Protein AF-0000000080188703 (afdb_homodimer)

Nearest PDB structures (foldseek):
  3d03-assembly1_A  TM=5.383E-01  e=1.282E-06  Klebsiella aerogenes
  2dxl-assembly1_A  TM=5.543E-01  e=1.136E-05  Klebsiella aerogenes
  5ajh-assembly3_C  TM=3.004E-01  e=3.245E-01  Fusarium oxysporum f. sp. raphani 54005
  3dea-assembly1_A  TM=3.286E-01  e=2.141E+00  Colletotrichum gloeosporioides
  2axe-assembly1_A  TM=2.558E-01  e=2.409E+00  Talaromyces purpureogenus

Organism: NCBI:txid355548

Structure (mmCIF, N/CA/C/O backbone):
data_AF-0000000080188703-model_v1
#
loop_
_entity.id
_entity.type
_entity.pdbx_description
1 polymer 'Putative phosphoesterase'
#
loop_
_atom_site.group_PDB
_atom_site.id
_atom_site.type_symbol
_atom_site.label_atom_id
_atom_site.label_alt_id
_atom_site.label_comp_id
_atom_site.label_asym_id
_atom_site.label_entity_id
_atom_site.label_seq_id
_atom_site.pdbx_PDB_ins_code
_atom_site.Cartn_x
_atom_site.Cartn_y
_atom_site.Cartn_z
_atom_site.occupancy
_atom_site.B_iso_or_equiv
_atom_site.auth_seq_id
_atom_site.auth_comp_id
_atom_site.auth_asym_id
_atom_site.auth_atom_id
_atom_site.pdbx_PDB_model_num
ATOM 1 N N . MET A 1 1 ? 42.438 20.797 6.363 1 22.56 1 MET A N 1
ATOM 2 C CA . MET A 1 1 ? 42.188 21.844 7.348 1 22.56 1 MET A CA 1
ATOM 3 C C . MET A 1 1 ? 40.719 22.25 7.312 1 22.56 1 MET A C 1
ATOM 5 O O . MET A 1 1 ? 40.312 23.109 6.512 1 22.56 1 MET A O 1
ATOM 9 N N . SER A 1 2 ? 39.781 21.328 7.316 1 25.53 2 SER A N 1
ATOM 10 C CA . SER A 1 2 ? 38.312 21.359 7.348 1 25.53 2 SER A CA 1
ATOM 11 C C . SER A 1 2 ? 37.812 22.297 8.438 1 25.53 2 SER A C 1
ATOM 13 O O . SER A 1 2 ? 38.156 22.156 9.609 1 25.53 2 SER A O 1
ATOM 15 N N . ASP A 1 3 ? 37.656 23.641 8.102 1 28.58 3 ASP A N 1
ATOM 16 C CA . ASP A 1 3 ? 37.344 24.812 8.93 1 28.58 3 ASP A CA 1
ATOM 17 C C . ASP A 1 3 ? 36.25 24.484 9.938 1 28.58 3 ASP A C 1
ATOM 19 O O . ASP A 1 3 ? 35.188 23.969 9.57 1 28.58 3 ASP A O 1
ATOM 23 N N . ASP A 1 4 ? 36.625 24.141 11.172 1 31.83 4 ASP A N 1
ATOM 24 C CA . ASP A 1 4 ? 35.938 24.156 12.445 1 31.83 4 ASP A CA 1
ATOM 25 C C . ASP A 1 4 ? 35.031 25.375 12.57 1 31.83 4 ASP A C 1
ATOM 27 O O . ASP A 1 4 ? 35.5 26.5 12.75 1 31.83 4 ASP A O 1
ATOM 31 N N . ASP A 1 5 ? 34.125 25.609 11.656 1 35.88 5 ASP A N 1
ATOM 32 C CA . ASP A 1 5 ? 33.188 26.719 11.828 1 35.88 5 ASP A CA 1
ATOM 33 C C . ASP A 1 5 ? 32.781 26.875 13.297 1 35.88 5 ASP A C 1
ATOM 35 O O . ASP A 1 5 ? 32.156 26 13.875 1 35.88 5 ASP A O 1
ATOM 39 N N . GLY A 1 6 ? 33.688 27.359 14.164 1 35.19 6 GLY A N 1
ATOM 40 C CA . GLY A 1 6 ? 33.656 27.781 15.555 1 35.19 6 GLY A CA 1
ATOM 41 C C . GLY A 1 6 ? 32.344 28.422 15.961 1 35.19 6 GLY A C 1
ATOM 42 O O . GLY A 1 6 ? 31.828 29.297 15.266 1 35.19 6 GLY A O 1
ATOM 43 N N . VAL A 1 7 ? 31.531 27.656 16.625 1 39.59 7 VAL A N 1
ATOM 44 C CA . VAL A 1 7 ? 30.438 28.156 17.453 1 39.59 7 VAL A CA 1
ATOM 45 C C . VAL A 1 7 ? 30.891 29.406 18.203 1 39.59 7 VAL A C 1
ATOM 47 O O . VAL A 1 7 ? 31.641 29.312 19.188 1 39.59 7 VAL A O 1
ATOM 50 N N . ASP A 1 8 ? 31.609 30.438 17.766 1 38.09 8 ASP A N 1
ATOM 51 C CA . ASP A 1 8 ? 32.094 31.594 18.516 1 38.09 8 ASP A CA 1
ATOM 52 C C . ASP A 1 8 ? 31.047 32.094 19.5 1 38.09 8 ASP A C 1
ATOM 54 O O . ASP A 1 8 ? 29.984 31.5 19.641 1 38.09 8 ASP A O 1
ATOM 58 N N . ALA A 1 9 ? 30.828 33.594 19.344 1 39.25 9 ALA A N 1
ATOM 59 C CA . ALA A 1 9 ? 30.375 34.688 20.203 1 39.25 9 ALA A CA 1
ATOM 60 C C . ALA A 1 9 ? 28.938 34.469 20.656 1 39.25 9 ALA A C 1
ATOM 62 O O . ALA A 1 9 ? 28.188 33.688 20.031 1 39.25 9 ALA A O 1
ATOM 63 N N . SER A 1 10 ? 28.469 34.938 21.922 1 45.16 10 SER A N 1
ATOM 64 C CA . SER A 1 10 ? 27.188 35.094 22.609 1 45.16 10 SER A CA 1
ATOM 65 C C . SER A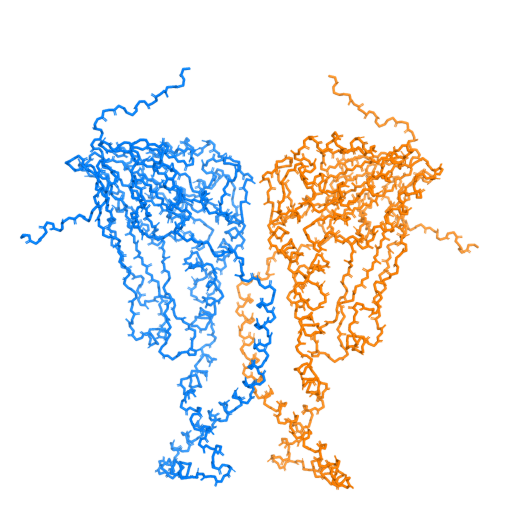 1 10 ? 26.062 35.375 21.641 1 45.16 10 SER A C 1
ATOM 67 O O . SER A 1 10 ? 25.922 36.5 21.156 1 45.16 10 SER A O 1
ATOM 69 N N . ASP A 1 11 ? 25.875 34.594 20.578 1 56.16 11 ASP A N 1
ATOM 70 C CA . ASP A 1 11 ? 24.953 34.844 19.484 1 56.16 11 ASP A CA 1
ATOM 71 C C . ASP A 1 11 ? 23.516 35 19.984 1 56.16 11 ASP A C 1
ATOM 73 O O . ASP A 1 11 ? 22.906 34.062 20.453 1 56.16 11 ASP A O 1
ATOM 77 N N . ASP A 1 12 ? 23.219 36.125 20.562 1 77.25 12 ASP A N 1
ATOM 78 C CA . ASP A 1 12 ? 21.906 36.625 21.016 1 77.25 12 ASP A CA 1
ATOM 79 C C . ASP A 1 12 ? 20.891 36.594 19.875 1 77.25 12 ASP A C 1
ATOM 81 O O . ASP A 1 12 ? 19.953 37.406 19.844 1 77.25 12 ASP A O 1
ATOM 85 N N . ARG A 1 13 ? 21.031 35.625 19.062 1 91.5 13 ARG A N 1
ATOM 86 C CA . ARG A 1 13 ? 20.156 35.562 17.891 1 91.5 13 ARG A CA 1
ATOM 87 C C . ARG A 1 13 ? 18.844 34.844 18.234 1 91.5 13 ARG A C 1
ATOM 89 O O . ARG A 1 13 ? 18.828 33.875 18.984 1 91.5 13 ARG A O 1
ATOM 96 N N . THR A 1 14 ? 17.812 35.438 17.734 1 95.94 14 THR A N 1
ATOM 97 C CA . THR A 1 14 ? 16.5 34.812 17.797 1 95.94 14 THR A CA 1
ATOM 98 C C . THR A 1 14 ? 16.266 33.906 16.594 1 95.94 14 THR A C 1
ATOM 100 O O . THR A 1 14 ? 16.516 34.312 15.453 1 95.94 14 THR A O 1
ATOM 103 N N . TYR A 1 15 ? 15.836 32.688 16.859 1 97.88 15 TYR A N 1
ATOM 104 C CA . TYR A 1 15 ? 15.594 31.75 15.766 1 97.88 15 TYR A CA 1
ATOM 105 C C . TYR A 1 15 ? 14.094 31.562 15.531 1 97.88 15 TYR A C 1
ATOM 107 O O . TYR A 1 15 ? 13.328 31.391 16.469 1 97.88 15 TYR A O 1
ATOM 115 N N . TYR A 1 16 ? 13.727 31.703 14.328 1 98.31 16 TYR A N 1
ATOM 116 C CA . TYR A 1 16 ? 12.391 31.344 13.867 1 98.31 16 TYR A CA 1
ATOM 117 C C . TYR A 1 16 ? 12.414 30.062 13.062 1 98.31 16 TYR A C 1
ATOM 119 O O . TYR A 1 16 ? 13.266 29.891 12.188 1 98.31 16 TYR A O 1
ATOM 127 N N . VAL A 1 17 ? 11.516 29.109 13.367 1 98.75 17 VAL A N 1
ATOM 128 C CA . VAL A 1 17 ? 11.547 27.812 12.695 1 98.75 17 VAL A CA 1
ATOM 129 C C . VAL A 1 17 ? 10.18 27.516 12.086 1 98.75 17 VAL A C 1
ATOM 131 O O . VAL A 1 17 ? 9.148 27.625 12.758 1 98.75 17 VAL A O 1
ATOM 134 N N . VAL A 1 18 ? 10.133 27.219 10.82 1 98.69 18 VAL A N 1
ATOM 135 C CA . VAL A 1 18 ? 8.953 26.719 10.141 1 98.69 18 VAL A CA 1
ATOM 136 C C . VAL A 1 18 ? 9.297 25.438 9.383 1 98.69 18 VAL A C 1
ATOM 138 O O . VAL A 1 18 ? 10.461 25.203 9.047 1 98.69 18 VAL A O 1
ATOM 141 N N . SER A 1 19 ? 8.359 24.594 9.18 1 98.25 19 SER A N 1
ATOM 142 C CA . SER A 1 19 ? 8.555 23.375 8.406 1 98.25 19 SER A CA 1
ATOM 143 C C . SER A 1 19 ? 7.238 22.875 7.816 1 98.25 19 SER A C 1
ATOM 145 O O . SER A 1 19 ? 6.172 23.422 8.109 1 98.25 19 SER A O 1
ATOM 147 N N . ASP A 1 20 ? 7.32 21.938 6.91 1 97.62 20 ASP A N 1
ATOM 148 C CA . ASP A 1 20 ? 6.164 21.219 6.375 1 97.62 20 ASP A CA 1
ATOM 149 C C . ASP A 1 20 ? 5.191 22.188 5.691 1 97.62 20 ASP A C 1
ATOM 151 O O . ASP A 1 20 ? 3.996 22.188 5.992 1 97.62 20 ASP A O 1
ATOM 155 N N . LEU A 1 21 ? 5.801 22.953 4.828 1 98.12 21 LEU A N 1
ATOM 156 C CA . LEU A 1 21 ? 5.02 23.875 4 1 98.12 21 LEU A CA 1
ATOM 157 C C . LEU A 1 21 ? 4.5 23.172 2.752 1 98.12 21 LEU A C 1
ATOM 159 O O . LEU A 1 21 ? 3.398 23.453 2.283 1 98.12 21 LEU A O 1
ATOM 163 N N . HIS A 1 22 ? 5.23 22.344 2.123 1 97.69 22 HIS A N 1
ATOM 164 C CA . HIS A 1 22 ? 4.871 21.484 1.001 1 97.69 22 HIS A CA 1
ATOM 165 C C . HIS A 1 22 ? 4.418 22.312 -0.201 1 97.69 22 HIS A C 1
ATOM 167 O O . HIS A 1 22 ? 3.412 21.984 -0.835 1 97.69 22 HIS A O 1
ATOM 173 N N . VAL A 1 23 ? 5.125 23.375 -0.396 1 98.19 23 VAL A N 1
ATOM 174 C CA . VAL A 1 23 ? 4.816 24.203 -1.557 1 98.19 23 VAL A CA 1
ATOM 175 C C . VAL A 1 23 ? 5.121 23.422 -2.838 1 98.19 23 VAL A C 1
ATOM 177 O O . VAL A 1 23 ? 6.199 22.844 -2.979 1 98.19 23 VAL A O 1
ATOM 180 N N . GLY A 1 24 ? 4.148 23.375 -3.674 1 96.56 24 GLY A N 1
ATOM 181 C CA . GLY A 1 24 ? 4.348 22.703 -4.949 1 96.56 24 GLY A CA 1
ATOM 182 C C . GLY A 1 24 ? 3.621 21.375 -5.047 1 96.56 24 GLY A C 1
ATOM 183 O O . GLY A 1 24 ? 2.93 20.969 -4.109 1 96.56 24 GLY A O 1
ATOM 184 N N . GLY A 1 25 ? 3.781 20.656 -6.246 1 95.62 25 GLY A N 1
ATOM 185 C CA . GLY A 1 25 ? 3.1 19.422 -6.582 1 95.62 25 GLY A CA 1
ATOM 186 C C . GLY A 1 25 ? 2.324 19.5 -7.883 1 95.62 25 GLY A C 1
ATOM 187 O O . GLY A 1 25 ? 2.172 20.578 -8.453 1 95.62 25 GLY A O 1
ATOM 188 N N . ASP A 1 26 ? 1.823 18.438 -8.273 1 95.19 26 ASP A N 1
ATOM 189 C CA . ASP A 1 26 ? 1.161 18.344 -9.57 1 95.19 26 ASP A CA 1
ATOM 190 C C . ASP A 1 26 ? -0.273 18.859 -9.492 1 95.19 26 ASP A C 1
ATOM 192 O O . ASP A 1 26 ? -1.006 18.531 -8.555 1 95.19 26 ASP A O 1
ATOM 196 N N . GLU A 1 27 ? -0.68 19.672 -10.445 1 94.81 27 GLU A N 1
ATOM 197 C CA . GLU A 1 27 ? -2.053 20.109 -10.695 1 94.81 27 GLU A CA 1
ATOM 198 C C . GLU A 1 27 ? -2.672 20.734 -9.453 1 94.81 27 GLU A C 1
ATOM 200 O O . GLU A 1 27 ? -2.137 21.719 -8.922 1 94.81 27 GLU A O 1
ATOM 205 N N . GLN A 1 28 ? -3.592 20.078 -8.852 1 94 28 GLN A N 1
ATOM 206 C CA . GLN A 1 28 ? -4.348 20.75 -7.785 1 94 28 GLN A CA 1
ATOM 207 C C . GLN A 1 28 ? -3.52 20.859 -6.512 1 94 28 GLN A C 1
ATOM 209 O O . GLN A 1 28 ? -3.846 21.641 -5.621 1 94 28 GLN A O 1
ATOM 214 N N . LEU A 1 29 ? -2.521 20.109 -6.383 1 94.5 29 LEU A N 1
ATOM 215 C CA . LEU A 1 29 ? -1.63 20.234 -5.234 1 94.5 29 LEU A CA 1
ATOM 216 C C . LEU A 1 29 ? -0.841 21.531 -5.293 1 94.5 29 LEU A C 1
ATOM 218 O O . LEU A 1 29 ? -0.281 21.969 -4.285 1 94.5 29 LEU A O 1
ATOM 222 N N . GLY A 1 30 ? -0.738 22.109 -6.434 1 94.75 30 GLY A N 1
ATOM 223 C CA . GLY A 1 30 ? 0.012 23.344 -6.613 1 94.75 30 GLY A CA 1
ATOM 224 C C . GLY A 1 30 ? -0.658 24.547 -5.984 1 94.75 30 GLY A C 1
ATOM 225 O O . GLY A 1 30 ? -0.032 25.609 -5.82 1 94.75 30 GLY A O 1
ATOM 226 N N . GLU A 1 31 ? -1.829 24.375 -5.609 1 92.88 31 GLU A N 1
ATOM 227 C CA . GLU A 1 31 ? -2.537 25.453 -4.945 1 92.88 31 GLU A CA 1
ATOM 228 C C . GLU A 1 31 ? -2.111 25.594 -3.486 1 92.88 31 GLU A C 1
ATOM 230 O O . GLU A 1 31 ? -2.447 24.734 -2.66 1 92.88 31 GLU A O 1
ATOM 235 N N . VAL A 1 32 ? -1.403 26.672 -3.195 1 94.75 32 VAL A N 1
ATOM 236 C CA . VAL A 1 32 ? -0.926 26.922 -1.839 1 94.75 32 VAL A CA 1
ATOM 237 C C . VAL A 1 32 ? -1.874 27.875 -1.123 1 94.75 32 VAL A C 1
ATOM 239 O O . VAL A 1 32 ? -1.781 29.094 -1.293 1 94.75 32 VAL A O 1
ATOM 242 N N . GLU A 1 33 ? -2.639 27.391 -0.269 1 90.75 33 GLU A N 1
ATOM 243 C CA . GLU A 1 33 ? -3.723 28.156 0.351 1 90.75 33 GLU A CA 1
ATOM 244 C C . GLU A 1 33 ? -3.182 29.172 1.354 1 90.75 33 GLU A C 1
ATOM 246 O O . GLU A 1 33 ? -3.84 30.156 1.651 1 90.75 33 GLU A O 1
ATOM 251 N N . PHE A 1 34 ? -2.016 28.953 1.84 1 94.94 34 PHE A N 1
ATOM 252 C CA . PHE A 1 34 ? -1.472 29.812 2.877 1 94.94 34 PHE A CA 1
ATOM 253 C C . PHE A 1 34 ? -0.404 30.734 2.303 1 94.94 34 PHE A C 1
ATOM 255 O O . PHE A 1 34 ? 0.398 31.312 3.047 1 94.94 34 PHE A O 1
ATOM 262 N N . LEU A 1 35 ? -0.323 30.938 1.001 1 96.75 35 LEU A N 1
ATOM 263 C CA . LEU A 1 35 ? 0.747 31.688 0.351 1 96.75 35 LEU A CA 1
ATOM 264 C C . LEU A 1 35 ? 0.779 33.125 0.846 1 96.75 35 LEU A C 1
ATOM 266 O O . LEU A 1 35 ? 1.851 33.656 1.135 1 96.75 35 LEU A O 1
ATOM 270 N N . ASP A 1 36 ? -0.387 33.75 0.997 1 96.75 36 ASP A N 1
ATOM 271 C CA . ASP A 1 36 ? -0.451 35.125 1.459 1 96.75 36 ASP A CA 1
ATOM 272 C C . ASP A 1 36 ? 0.127 35.25 2.865 1 96.75 36 ASP A C 1
ATOM 274 O O . ASP A 1 36 ? 0.874 36.219 3.148 1 96.75 36 ASP A O 1
ATOM 278 N N . GLU A 1 37 ? -0.254 34.344 3.695 1 97.19 37 GLU A N 1
ATOM 279 C CA . GLU A 1 37 ? 0.244 34.344 5.066 1 97.19 37 GLU A CA 1
ATOM 280 C C . GLU A 1 37 ? 1.753 34.125 5.109 1 97.19 37 GLU A C 1
ATOM 282 O O . GLU A 1 37 ? 2.455 34.75 5.918 1 97.19 37 GLU A O 1
ATOM 287 N N . LEU A 1 38 ? 2.225 33.25 4.258 1 98.12 38 LEU A N 1
ATOM 288 C CA . LEU A 1 38 ? 3.654 32.969 4.199 1 98.12 38 LEU A CA 1
ATOM 289 C C . LEU A 1 38 ? 4.434 34.188 3.734 1 98.12 38 LEU A C 1
ATOM 291 O O . LEU A 1 38 ? 5.469 34.531 4.312 1 98.12 38 LEU A O 1
ATOM 295 N N . LEU A 1 39 ? 3.939 34.875 2.717 1 98.38 39 LEU A N 1
ATOM 296 C CA . LEU A 1 39 ? 4.578 36.094 2.219 1 98.38 39 LEU A CA 1
ATOM 297 C C . LEU A 1 39 ? 4.613 37.156 3.295 1 98.38 39 LEU A C 1
ATOM 299 O O . LEU A 1 39 ? 5.641 37.812 3.49 1 98.38 39 LEU A O 1
ATOM 303 N N . ALA A 1 40 ? 3.521 37.281 4.02 1 97.88 40 ALA A N 1
ATOM 304 C CA . ALA A 1 40 ? 3.447 38.25 5.09 1 97.88 40 ALA A CA 1
ATOM 305 C C . ALA A 1 40 ? 4.449 37.938 6.199 1 97.88 40 ALA A C 1
ATOM 307 O O . ALA A 1 40 ? 5.109 38.844 6.723 1 97.88 40 ALA A O 1
ATOM 308 N N . PHE A 1 41 ? 4.539 36.781 6.523 1 97.94 41 PHE A N 1
ATOM 309 C CA . PHE A 1 41 ? 5.473 36.344 7.551 1 97.94 41 PHE A CA 1
ATOM 310 C C . PHE A 1 41 ? 6.91 36.688 7.164 1 97.94 41 PHE A C 1
ATOM 312 O O . PHE A 1 41 ? 7.664 37.219 7.969 1 97.94 41 PHE A O 1
ATOM 319 N N . LEU A 1 42 ? 7.27 36.312 5.938 1 98.62 42 LEU A N 1
ATOM 320 C CA . LEU A 1 42 ? 8.609 36.594 5.438 1 98.62 42 LEU A CA 1
ATOM 321 C C . LEU A 1 42 ? 8.867 38.094 5.379 1 98.62 42 LEU A C 1
ATOM 323 O O . LEU A 1 42 ? 9.977 38.562 5.672 1 98.62 42 LEU A O 1
ATOM 327 N N . GLU A 1 43 ? 7.875 38.812 4.969 1 98.25 43 GLU A N 1
ATOM 328 C CA . GLU A 1 43 ? 7.996 40.25 4.926 1 98.25 43 GLU A CA 1
ATOM 329 C C . GLU A 1 43 ? 8.219 40.844 6.32 1 98.25 43 GLU A C 1
ATOM 331 O O . GLU A 1 43 ? 9.047 41.75 6.5 1 98.25 43 GLU A O 1
ATOM 336 N N . ASP A 1 44 ? 7.449 40.344 7.258 1 97.5 44 ASP A N 1
ATOM 337 C CA . ASP A 1 44 ? 7.629 40.781 8.641 1 97.5 44 ASP A CA 1
ATOM 338 C C . ASP A 1 44 ? 9.055 40.531 9.109 1 97.5 44 ASP A C 1
ATOM 340 O O . ASP A 1 44 ? 9.648 41.375 9.789 1 97.5 44 ASP A O 1
ATOM 344 N N . LEU A 1 45 ? 9.602 39.375 8.805 1 97.62 45 LEU A N 1
ATOM 345 C CA . LEU A 1 45 ? 10.977 39.031 9.164 1 97.62 45 LEU A CA 1
ATOM 346 C C . LEU A 1 45 ? 11.961 40 8.492 1 97.62 45 LEU A C 1
ATOM 348 O O . LEU A 1 45 ? 12.938 40.406 9.109 1 97.62 45 LEU A O 1
ATOM 352 N N . GLU A 1 46 ? 11.703 40.281 7.238 1 97.81 46 GLU A N 1
ATOM 353 C CA . GLU A 1 46 ? 12.547 41.219 6.484 1 97.81 46 GLU A CA 1
ATOM 354 C C . GLU A 1 46 ? 12.711 42.531 7.223 1 97.81 46 GLU A C 1
ATOM 356 O O . GLU A 1 46 ? 13.797 43.125 7.227 1 97.81 46 GLU A O 1
ATOM 361 N N . HIS A 1 47 ? 11.688 42.938 7.922 1 97.44 47 HIS A N 1
ATOM 362 C CA . HIS A 1 47 ? 11.672 44.281 8.508 1 97.44 47 HIS A CA 1
ATOM 363 C C . HIS A 1 47 ? 11.875 44.219 10.016 1 97.44 47 HIS A C 1
ATOM 365 O O . HIS A 1 47 ? 11.688 45.219 10.719 1 97.44 47 HIS A O 1
ATOM 371 N N . THR A 1 48 ? 12.18 43.031 10.438 1 94.94 48 THR A N 1
ATOM 372 C CA . THR A 1 48 ? 12.367 42.906 11.875 1 94.94 48 THR A CA 1
ATOM 373 C C . THR A 1 48 ? 13.617 43.656 12.336 1 94.94 48 THR A C 1
ATOM 375 O O . THR A 1 48 ? 14.586 43.75 11.578 1 94.94 48 THR A O 1
ATOM 378 N N . ASP A 1 49 ? 13.648 44.125 13.617 1 93.06 49 ASP A N 1
ATOM 379 C CA . ASP A 1 49 ? 14.82 44.75 14.219 1 93.06 49 ASP A CA 1
ATOM 380 C C . ASP A 1 49 ? 15.625 43.75 15.047 1 93.06 49 ASP A C 1
ATOM 382 O O . ASP A 1 49 ? 16.688 44.094 15.586 1 93.06 49 ASP A O 1
ATOM 386 N N . GLU A 1 50 ? 15.164 42.594 15.031 1 92.06 50 GLU A N 1
ATOM 387 C CA . GLU A 1 50 ? 15.844 41.531 15.789 1 92.06 50 GLU A CA 1
ATOM 388 C C . GLU A 1 50 ? 17 40.938 15 1 92.06 50 GLU A C 1
ATOM 390 O O . GLU A 1 50 ? 16.984 40.969 13.766 1 92.06 50 GLU A O 1
ATOM 395 N N . ASN A 1 51 ? 18.062 40.594 15.758 1 95.12 51 ASN A N 1
ATOM 396 C CA . ASN A 1 51 ? 19.047 39.688 15.164 1 95.12 51 ASN A CA 1
ATOM 397 C C . ASN A 1 51 ? 18.484 38.281 15.008 1 95.12 51 ASN A C 1
ATOM 399 O O . ASN A 1 51 ? 18.578 37.469 15.93 1 95.12 51 ASN A O 1
ATOM 403 N N . ALA A 1 52 ? 17.938 38.031 13.859 1 96.5 52 ALA A N 1
ATOM 404 C CA . ALA A 1 52 ? 17.141 36.812 13.688 1 96.5 52 ALA A CA 1
ATOM 405 C C . ALA A 1 52 ? 17.719 35.938 12.586 1 96.5 52 ALA A C 1
ATOM 407 O O . ALA A 1 52 ? 18.453 36.406 11.719 1 96.5 52 ALA A O 1
ATOM 408 N N . GLU A 1 53 ? 17.484 34.656 12.656 1 98.19 53 GLU A N 1
ATOM 409 C CA . GLU A 1 53 ? 17.688 33.656 11.594 1 98.19 53 GLU A CA 1
ATOM 410 C C . GLU A 1 53 ? 16.453 32.812 11.383 1 98.19 53 GLU A C 1
ATOM 412 O O . GLU A 1 53 ? 15.812 32.375 12.344 1 98.19 53 GLU A O 1
ATOM 417 N N . LEU A 1 54 ? 16.078 32.688 10.18 1 98.69 54 LEU A N 1
ATOM 418 C CA . LEU A 1 54 ? 14.992 31.766 9.836 1 98.69 54 LEU A CA 1
ATOM 419 C C . LEU A 1 54 ? 15.523 30.391 9.461 1 98.69 54 LEU A C 1
ATOM 421 O O . LEU A 1 54 ? 16.391 30.266 8.586 1 98.69 54 LEU A O 1
ATOM 425 N N . VAL A 1 55 ? 15.055 29.359 10.164 1 98.81 55 VAL A N 1
ATOM 426 C CA . VAL A 1 55 ? 15.367 27.969 9.836 1 98.81 55 VAL A CA 1
ATOM 427 C C . VAL A 1 55 ? 14.133 27.297 9.242 1 98.81 55 VAL A C 1
ATOM 429 O O . VAL A 1 55 ? 13.109 27.156 9.914 1 98.81 55 VAL A O 1
ATOM 432 N N . VAL A 1 56 ? 14.203 26.969 7.977 1 98.88 56 VAL A N 1
ATOM 433 C CA . VAL A 1 56 ? 13.195 26.125 7.363 1 98.88 56 VAL A CA 1
ATOM 434 C C . VAL A 1 56 ? 13.578 24.656 7.543 1 98.88 56 VAL A C 1
ATOM 436 O O . VAL A 1 56 ? 14.445 24.141 6.832 1 98.88 56 VAL A O 1
ATOM 439 N N . ASN A 1 57 ? 12.906 24.016 8.406 1 98.62 57 ASN A N 1
ATOM 440 C CA . ASN A 1 57 ? 13.352 22.719 8.945 1 98.62 57 ASN A CA 1
ATOM 441 C C . ASN A 1 57 ? 12.719 21.562 8.195 1 98.62 57 ASN A C 1
ATOM 443 O O . ASN A 1 57 ? 12.109 20.672 8.805 1 98.62 57 ASN A O 1
ATOM 447 N N . GLY A 1 58 ? 12.797 21.609 6.895 1 98.62 58 GLY A N 1
ATOM 448 C CA . GLY A 1 58 ? 12.43 20.469 6.074 1 98.62 58 GLY A CA 1
ATOM 449 C C . GLY A 1 58 ? 11.047 20.594 5.473 1 98.62 58 GLY A C 1
ATOM 450 O O . GLY A 1 58 ? 10.164 21.234 6.051 1 98.62 58 GLY A O 1
ATOM 451 N N . ASP A 1 59 ? 10.883 19.984 4.281 1 98.56 59 ASP A N 1
ATOM 452 C CA . ASP A 1 59 ? 9.617 19.875 3.562 1 98.56 59 ASP A CA 1
ATOM 453 C C . ASP A 1 59 ? 9.031 21.25 3.254 1 98.56 59 ASP A C 1
ATOM 455 O O . ASP A 1 59 ? 7.84 21.484 3.441 1 98.56 59 ASP A O 1
ATOM 459 N N . ALA A 1 60 ? 9.93 22.125 2.918 1 98.69 60 ALA A N 1
ATOM 460 C CA . ALA A 1 60 ? 9.477 23.406 2.373 1 98.69 60 ALA A CA 1
ATOM 461 C C . ALA A 1 60 ? 8.68 23.203 1.089 1 98.69 60 ALA A C 1
ATOM 463 O O . ALA A 1 60 ? 7.676 23.875 0.858 1 98.69 60 ALA A O 1
ATOM 464 N N . PHE A 1 61 ? 9.141 22.203 0.356 1 98.62 61 PHE A N 1
ATOM 465 C CA . PHE A 1 61 ? 8.539 21.938 -0.946 1 98.62 61 PHE A CA 1
ATOM 466 C C . PHE A 1 61 ? 8.062 20.5 -1.033 1 98.62 61 PHE A C 1
ATOM 468 O O . PHE A 1 61 ? 8.586 19.625 -0.35 1 98.62 61 PHE A O 1
ATOM 475 N N . GLY A 1 62 ? 7 20.328 -1.84 1 97.44 62 GLY A N 1
ATOM 476 C CA . GLY A 1 62 ? 6.527 18.984 -2.152 1 97.44 62 GLY A CA 1
ATOM 477 C C . GLY A 1 62 ? 7.109 18.438 -3.441 1 97.44 62 GLY A C 1
ATOM 478 O O . GLY A 1 62 ? 6.383 18.219 -4.414 1 97.44 62 GLY A O 1
ATOM 479 N N . LEU A 1 63 ? 8.367 18.094 -3.412 1 98.12 63 LEU A N 1
ATOM 480 C CA . LEU A 1 63 ? 9.047 17.656 -4.629 1 98.12 63 LEU A CA 1
ATOM 481 C C . LEU A 1 63 ? 8.641 16.234 -4.992 1 98.12 63 LEU A C 1
ATOM 483 O O . LEU A 1 63 ? 8.578 15.875 -6.172 1 98.12 63 LEU A O 1
ATOM 487 N N . TRP A 1 64 ? 8.359 15.336 -3.99 1 96.75 64 TRP A N 1
ATOM 488 C CA . TRP A 1 64 ? 7.887 13.977 -4.266 1 96.75 64 TRP A CA 1
ATOM 489 C C . TRP A 1 64 ? 6.559 14.008 -5.016 1 96.75 64 TRP A C 1
ATOM 491 O O . TRP A 1 64 ? 6.203 13.039 -5.688 1 96.75 64 TRP A O 1
ATOM 501 N N . GLU A 1 65 ? 5.852 15.125 -4.906 1 96.88 65 GLU A N 1
ATOM 502 C CA . GLU A 1 65 ? 4.516 15.234 -5.488 1 96.88 65 GLU A CA 1
ATOM 503 C C . GLU A 1 65 ? 4.582 15.727 -6.93 1 96.88 65 GLU A C 1
ATOM 505 O O . GLU A 1 65 ? 3.557 15.844 -7.602 1 96.88 65 GLU A O 1
ATOM 510 N N . PHE A 1 66 ? 5.789 16.094 -7.398 1 97 66 PHE A N 1
ATOM 511 C CA . PHE A 1 66 ? 6.035 16.312 -8.82 1 97 66 PHE A CA 1
ATOM 512 C C . PHE A 1 66 ? 6.371 14.992 -9.516 1 97 66 PHE A C 1
ATOM 514 O O . PHE A 1 66 ? 7.453 14.438 -9.312 1 97 66 PHE A O 1
ATOM 521 N N . THR A 1 67 ? 5.477 14.5 -10.281 1 94.81 67 THR A N 1
ATOM 522 C CA . THR A 1 67 ? 5.723 13.203 -10.914 1 94.81 67 THR A CA 1
ATOM 523 C C . THR A 1 67 ? 5.844 13.359 -12.43 1 94.81 67 THR A C 1
ATOM 525 O O . THR A 1 67 ? 6.137 12.391 -13.133 1 94.81 67 THR A O 1
ATOM 528 N N . THR A 1 68 ? 5.703 14.547 -12.93 1 93.69 68 THR A N 1
ATOM 529 C CA . THR A 1 68 ? 5.727 14.781 -14.367 1 93.69 68 THR A CA 1
ATOM 530 C C . THR A 1 68 ? 7.051 15.406 -14.797 1 93.69 68 THR A C 1
ATOM 532 O O . THR A 1 68 ? 7.324 15.539 -15.984 1 93.69 68 THR A O 1
ATOM 535 N N . VAL A 1 69 ? 7.809 15.906 -13.867 1 94.94 69 VAL A N 1
ATOM 536 C CA . VAL A 1 69 ? 9.125 16.484 -14.109 1 94.94 69 VAL A CA 1
ATOM 537 C C . VAL A 1 69 ? 10.148 15.844 -13.164 1 94.94 69 VAL A C 1
ATOM 539 O O . VAL A 1 69 ? 9.781 15.242 -12.156 1 94.94 69 VAL A O 1
ATOM 542 N N . GLU A 1 70 ? 11.492 15.977 -13.523 1 92.81 70 GLU A N 1
ATOM 543 C CA . GLU A 1 70 ? 12.5 15.289 -12.727 1 92.81 70 GLU A CA 1
ATOM 544 C C . GLU A 1 70 ? 13.664 16.219 -12.383 1 92.81 70 GLU A C 1
ATOM 546 O O . GLU A 1 70 ? 13.883 17.219 -13.055 1 92.81 70 GLU A O 1
ATOM 551 N N . GLY A 1 71 ? 14.289 15.883 -11.281 1 92.56 71 GLY A N 1
ATOM 552 C CA . GLY A 1 71 ? 15.547 16.516 -10.914 1 92.56 71 GLY A CA 1
ATOM 553 C C . GLY A 1 71 ? 15.43 18.016 -10.719 1 92.56 71 GLY A C 1
ATOM 554 O O . GLY A 1 71 ? 14.523 18.484 -10.039 1 92.56 71 GLY A O 1
ATOM 555 N N . ILE A 1 72 ? 16.297 18.719 -11.352 1 95.19 72 ILE A N 1
ATOM 556 C CA . ILE A 1 72 ? 16.469 20.141 -11.117 1 95.19 72 ILE A CA 1
ATOM 557 C C . ILE A 1 72 ? 15.383 20.922 -11.852 1 95.19 72 ILE A C 1
ATOM 559 O O . ILE A 1 72 ? 15.133 22.094 -11.547 1 95.19 72 ILE A O 1
ATOM 563 N N . GLU A 1 73 ? 14.727 20.234 -12.828 1 97.06 73 GLU A N 1
ATOM 564 C CA . GLU A 1 73 ? 13.633 20.875 -13.547 1 97.06 73 GLU A CA 1
ATOM 565 C C . GLU A 1 73 ? 12.508 21.281 -12.594 1 97.06 73 GLU A C 1
ATOM 567 O O . GLU A 1 73 ? 11.766 22.234 -12.859 1 97.06 73 GLU A O 1
ATOM 572 N N . LYS A 1 74 ? 12.438 20.609 -11.5 1 97.88 74 LYS A N 1
ATOM 573 C CA . LYS A 1 74 ? 11.406 20.906 -10.508 1 97.88 74 LYS A CA 1
ATOM 574 C C . LYS A 1 74 ? 11.609 22.297 -9.914 1 97.88 74 LYS A C 1
ATOM 576 O O . LYS A 1 74 ? 10.641 22.984 -9.578 1 97.88 74 LYS A O 1
ATOM 581 N N . PHE A 1 75 ? 12.852 22.734 -9.766 1 98.38 75 PHE A N 1
ATOM 582 C CA . PHE A 1 75 ? 13.148 24.078 -9.266 1 98.38 75 PHE A CA 1
ATOM 583 C C . PHE A 1 75 ? 12.586 25.125 -10.211 1 98.38 75 PHE A C 1
ATOM 585 O O . PHE A 1 75 ? 11.969 26.094 -9.758 1 98.38 75 PHE A O 1
ATOM 592 N N . ASP A 1 76 ? 12.742 24.891 -11.508 1 97.88 76 ASP A N 1
ATOM 593 C CA . ASP A 1 76 ? 12.258 25.828 -12.5 1 97.88 76 ASP A CA 1
ATOM 594 C C . ASP A 1 76 ? 10.734 25.938 -12.461 1 97.88 76 ASP A C 1
ATOM 596 O O . ASP A 1 76 ? 10.18 27.031 -12.57 1 97.88 76 ASP A O 1
ATOM 600 N N . VAL A 1 77 ? 10.148 24.812 -12.289 1 97.94 77 VAL A N 1
ATOM 601 C CA . VAL A 1 77 ? 8.695 24.781 -12.203 1 97.94 77 VAL A CA 1
ATOM 602 C C . VAL A 1 77 ? 8.234 25.562 -10.977 1 97.94 77 VAL A C 1
ATOM 604 O O . VAL A 1 77 ? 7.266 26.328 -11.047 1 97.94 77 VAL A O 1
ATOM 607 N N . LEU A 1 78 ? 8.891 25.438 -9.844 1 98.38 78 LEU A N 1
ATOM 608 C CA . LEU A 1 78 ? 8.555 26.125 -8.602 1 98.38 78 LEU A CA 1
ATOM 609 C C . LEU A 1 78 ? 8.695 27.641 -8.773 1 98.38 78 LEU A C 1
ATOM 611 O O . LEU A 1 78 ? 7.801 28.391 -8.398 1 98.38 78 LEU A O 1
ATOM 615 N N . VAL A 1 79 ? 9.797 28.094 -9.359 1 98.5 79 VAL A N 1
ATOM 616 C CA . VAL A 1 79 ? 10.07 29.516 -9.531 1 98.5 79 VAL A CA 1
ATOM 617 C C . VAL A 1 79 ? 9.031 30.125 -10.461 1 98.5 79 VAL A C 1
ATOM 619 O O . VAL A 1 79 ? 8.555 31.234 -10.219 1 98.5 79 VAL A O 1
ATOM 622 N N . GLU A 1 80 ? 8.68 29.375 -11.484 1 98.06 80 GLU A N 1
ATOM 623 C CA . GLU A 1 80 ? 7.684 29.859 -12.438 1 98.06 80 GLU A CA 1
ATOM 624 C C . GLU A 1 80 ? 6.301 29.953 -11.789 1 98.06 80 GLU A C 1
ATOM 626 O O . GLU A 1 80 ? 5.551 30.891 -12.039 1 98.06 80 GLU A O 1
ATOM 631 N N . ALA A 1 81 ? 5.961 29.016 -10.984 1 98 81 ALA A N 1
ATOM 632 C CA . ALA A 1 81 ? 4.633 28.922 -10.383 1 98 81 ALA A CA 1
ATOM 633 C C . ALA A 1 81 ? 4.48 29.922 -9.25 1 98 81 ALA A C 1
ATOM 635 O O . ALA A 1 81 ? 3.385 30.438 -9.016 1 98 81 ALA A O 1
ATOM 636 N N . TYR A 1 82 ? 5.629 30.172 -8.508 1 98.56 82 TYR A N 1
ATOM 637 C CA . TYR A 1 82 ? 5.559 31.016 -7.316 1 98.56 82 TYR A CA 1
ATOM 638 C C . TYR A 1 82 ? 6.617 32.094 -7.363 1 98.56 82 TYR A C 1
ATOM 640 O O . TYR A 1 82 ? 7.441 32.219 -6.453 1 98.56 82 TYR A O 1
ATOM 648 N N . PRO A 1 83 ? 6.605 32.938 -8.305 1 98.38 83 PRO A N 1
ATOM 649 C CA . PRO A 1 83 ? 7.641 33.969 -8.422 1 98.38 83 PRO A CA 1
ATOM 650 C C . PRO A 1 83 ? 7.668 34.938 -7.223 1 98.38 83 PRO A C 1
ATOM 652 O O . PRO A 1 83 ? 8.742 35.344 -6.793 1 98.38 83 PRO A O 1
ATOM 655 N N . GLU A 1 84 ? 6.508 35.25 -6.66 1 98.56 84 GLU A N 1
ATOM 656 C CA . GLU A 1 84 ? 6.441 36.156 -5.52 1 98.56 84 GLU A CA 1
ATOM 657 C C . GLU A 1 84 ? 7.121 35.562 -4.293 1 98.56 84 GLU A C 1
ATOM 659 O O . GLU A 1 84 ? 7.766 36.281 -3.523 1 98.56 84 GLU A O 1
ATOM 664 N N . LEU A 1 85 ? 6.918 34.344 -4.109 1 98.75 85 LEU A N 1
ATOM 665 C CA . LEU A 1 85 ? 7.539 33.656 -2.973 1 98.75 85 LEU A CA 1
ATOM 666 C C . LEU A 1 85 ? 9.062 33.719 -3.072 1 98.75 85 LEU A C 1
ATOM 668 O O . LEU A 1 85 ? 9.734 34.062 -2.102 1 98.75 85 LEU A O 1
ATOM 672 N N . PHE A 1 86 ? 9.625 33.406 -4.215 1 98.81 86 PHE A N 1
ATOM 673 C CA . PHE A 1 86 ? 11.078 33.375 -4.391 1 98.81 86 PHE A CA 1
ATOM 674 C C . PHE A 1 86 ? 11.656 34.781 -4.297 1 98.81 86 PHE A C 1
ATOM 676 O O . PHE A 1 86 ? 12.734 34.969 -3.727 1 98.81 86 PHE A O 1
ATOM 683 N N . GLU A 1 87 ? 10.953 35.719 -4.828 1 98.75 87 GLU A N 1
ATOM 684 C CA . GLU A 1 87 ? 11.406 37.094 -4.695 1 98.75 87 GLU A CA 1
ATOM 685 C C . GLU A 1 87 ? 11.383 37.531 -3.234 1 98.75 87 GLU A C 1
ATOM 687 O O . GLU A 1 87 ? 12.281 38.25 -2.791 1 98.75 87 GLU A O 1
ATOM 692 N N . GLN A 1 88 ? 10.367 37.156 -2.541 1 98.81 88 GLN A N 1
ATOM 693 C CA . GLN A 1 88 ? 10.289 37.5 -1.128 1 98.81 88 GLN A CA 1
ATOM 694 C C . GLN A 1 88 ? 11.398 36.844 -0.331 1 98.81 88 GLN A C 1
ATOM 696 O O . GLN A 1 88 ? 11.945 37.406 0.609 1 98.81 88 GLN A O 1
ATOM 701 N N . LEU A 1 89 ? 11.688 35.562 -0.645 1 98.81 89 LEU A N 1
ATOM 702 C CA . LEU A 1 89 ? 12.82 34.875 -0.029 1 98.81 89 LEU A CA 1
ATOM 703 C C . LEU A 1 89 ? 14.109 35.656 -0.252 1 98.81 89 LEU A C 1
ATOM 705 O O . LEU A 1 89 ? 14.898 35.844 0.679 1 98.81 89 LEU A O 1
ATOM 709 N N . ARG A 1 90 ? 14.328 36.062 -1.474 1 98.75 90 ARG A N 1
ATOM 710 C CA . ARG A 1 90 ? 15.516 36.844 -1.813 1 98.75 90 ARG A CA 1
ATOM 711 C C . ARG A 1 90 ? 15.602 38.125 -0.969 1 98.75 90 ARG A C 1
ATOM 713 O O . ARG A 1 90 ? 16.641 38.406 -0.388 1 98.75 90 ARG A O 1
ATOM 720 N N . ALA A 1 91 ? 14.5 38.812 -0.884 1 98.75 91 ALA A N 1
ATOM 721 C CA . ALA A 1 91 ? 14.453 40.062 -0.135 1 98.75 91 ALA A CA 1
ATOM 722 C C . ALA A 1 91 ? 14.695 39.812 1.353 1 98.75 91 ALA A C 1
ATOM 724 O O . ALA A 1 91 ? 15.484 40.531 1.98 1 98.75 91 ALA A O 1
ATOM 725 N N . THR A 1 92 ? 14.008 38.875 1.92 1 98.81 92 THR A N 1
ATOM 726 C CA . THR A 1 92 ? 14.164 38.531 3.334 1 98.81 92 THR A CA 1
ATOM 727 C C . THR A 1 92 ? 15.602 38.125 3.631 1 98.81 92 THR A C 1
ATOM 729 O O . THR A 1 92 ? 16.188 38.531 4.629 1 98.81 92 THR A O 1
ATOM 732 N N . GLY A 1 93 ? 16.141 37.312 2.707 1 98.5 93 GLY A N 1
ATOM 733 C CA . GLY A 1 93 ? 17.469 36.781 2.889 1 98.5 93 GLY A CA 1
ATOM 734 C C . GLY A 1 93 ? 18.547 37.844 2.875 1 98.5 93 GLY A C 1
ATOM 735 O O . GLY A 1 93 ? 19.688 37.594 3.299 1 98.5 93 GLY A O 1
ATOM 736 N N . GLU A 1 94 ? 18.297 39.031 2.447 1 97.75 94 GLU A N 1
ATOM 737 C CA . GLU A 1 94 ? 19.234 40.156 2.455 1 97.75 94 GLU A CA 1
ATOM 738 C C . GLU A 1 94 ? 19.469 40.656 3.871 1 97.75 94 GLU A C 1
ATOM 740 O O . GLU A 1 94 ? 20.547 41.188 4.184 1 97.75 94 GLU A O 1
ATOM 745 N N . THR A 1 95 ? 18.453 40.5 4.707 1 97.38 95 THR A N 1
ATOM 746 C CA . THR A 1 95 ? 18.516 41.125 6.027 1 97.38 95 THR A CA 1
ATOM 747 C C . THR A 1 95 ? 18.562 40.062 7.117 1 97.38 95 THR A C 1
ATOM 749 O O . THR A 1 95 ? 19.125 40.281 8.188 1 97.38 95 THR A O 1
ATOM 752 N N . VAL A 1 96 ? 17.938 38.969 6.875 1 98 96 VAL A N 1
ATOM 753 C CA . VAL A 1 96 ? 17.844 37.875 7.828 1 98 96 VAL A CA 1
ATOM 754 C C . VAL A 1 96 ? 18.375 36.594 7.191 1 98 96 VAL A C 1
ATOM 756 O O . VAL A 1 96 ? 17.875 36.156 6.148 1 98 96 VAL A O 1
ATOM 759 N N . PRO A 1 97 ? 19.406 35.969 7.762 1 98.25 97 PRO A N 1
ATOM 760 C CA . PRO A 1 97 ? 19.844 34.688 7.215 1 98.25 97 PRO A CA 1
ATOM 761 C C . PRO A 1 97 ? 18.734 33.656 7.172 1 98.25 97 PRO A C 1
ATOM 763 O O . PRO A 1 97 ? 17.953 33.531 8.125 1 98.25 97 PRO A O 1
ATOM 766 N N . ILE A 1 98 ? 18.609 32.969 6.062 1 98.81 98 ILE A N 1
ATOM 767 C CA . ILE A 1 98 ? 17.641 31.875 5.898 1 98.81 98 ILE A CA 1
ATOM 768 C C . ILE A 1 98 ? 18.391 30.562 5.684 1 98.81 98 ILE A C 1
ATOM 770 O O . ILE A 1 98 ? 19.125 30.406 4.703 1 98.81 98 ILE A O 1
ATOM 774 N N . THR A 1 99 ? 18.266 29.656 6.605 1 98.88 99 THR A N 1
ATOM 775 C CA . THR A 1 99 ? 18.844 28.312 6.492 1 98.88 99 THR A CA 1
ATOM 776 C C . THR A 1 99 ? 17.75 27.281 6.207 1 98.88 99 THR A C 1
ATOM 778 O O . THR A 1 99 ? 16.75 27.203 6.926 1 98.88 99 THR A O 1
ATOM 781 N N . MET A 1 100 ? 17.953 26.516 5.184 1 98.81 100 MET A N 1
ATOM 782 C CA . MET A 1 100 ? 16.953 25.516 4.789 1 98.81 100 MET A CA 1
ATOM 783 C C . MET A 1 100 ? 17.531 24.109 4.879 1 98.81 100 MET A C 1
ATOM 785 O O . MET A 1 100 ? 18.641 23.859 4.379 1 98.81 100 MET A O 1
ATOM 789 N N . LEU A 1 101 ? 16.844 23.266 5.531 1 98.75 101 LEU A N 1
ATOM 790 C CA . LEU A 1 101 ? 17.156 21.844 5.605 1 98.75 101 LEU A CA 1
ATOM 791 C C . LEU A 1 101 ? 16.188 21.031 4.754 1 98.75 101 LEU A C 1
ATOM 793 O O . LEU A 1 101 ? 14.992 21.359 4.676 1 98.75 101 LEU A O 1
ATOM 797 N N . PRO A 1 102 ? 16.672 19.969 4.113 1 98.56 102 PRO A N 1
ATOM 798 C CA . PRO A 1 102 ? 15.766 19.078 3.387 1 98.56 102 PRO A CA 1
ATOM 799 C C . PRO A 1 102 ? 14.969 18.156 4.316 1 98.56 102 PRO A C 1
ATOM 801 O O . PRO A 1 102 ? 15.469 17.766 5.375 1 98.56 102 PRO A O 1
ATOM 804 N N . GLY A 1 103 ? 13.75 17.906 4.027 1 98.44 103 GLY A N 1
ATOM 805 C CA . GLY A 1 103 ? 12.953 16.844 4.625 1 98.44 103 GLY A CA 1
ATOM 806 C C . GLY A 1 103 ? 12.812 15.625 3.727 1 98.44 103 GLY A C 1
ATOM 807 O O . GLY A 1 103 ? 13.633 15.406 2.834 1 98.44 103 GLY A O 1
ATOM 808 N N . ASN A 1 104 ? 11.844 14.797 3.996 1 97.75 104 ASN A N 1
ATOM 809 C CA . ASN A 1 104 ? 11.664 13.625 3.145 1 97.75 104 ASN A CA 1
ATOM 810 C C . ASN A 1 104 ? 10.945 13.977 1.845 1 97.75 104 ASN A C 1
ATOM 812 O O . ASN A 1 104 ? 11.312 13.484 0.776 1 97.75 104 ASN A O 1
ATOM 816 N N . HIS A 1 105 ? 9.984 14.852 1.826 1 97.81 105 HIS A N 1
ATOM 817 C CA . HIS A 1 105 ? 9.234 15.227 0.635 1 97.81 105 HIS A CA 1
ATOM 818 C C . HIS A 1 105 ? 10.109 15.992 -0.351 1 97.81 105 HIS A C 1
ATOM 820 O O . HIS A 1 105 ? 9.805 16.047 -1.544 1 97.81 105 HIS A O 1
ATOM 826 N N . ASP A 1 106 ? 11.094 16.656 0.116 1 98.38 106 ASP A N 1
ATOM 827 C CA . ASP A 1 106 ? 11.992 17.422 -0.757 1 98.38 106 ASP A CA 1
ATOM 828 C C . ASP A 1 106 ? 13.43 16.938 -0.607 1 98.38 106 ASP A C 1
ATOM 830 O O . ASP A 1 106 ? 14.367 17.75 -0.662 1 98.38 106 ASP A O 1
ATOM 834 N N . HIS A 1 107 ? 13.594 15.609 -0.394 1 97.88 107 HIS A N 1
ATOM 835 C CA . HIS A 1 107 ? 14.898 14.977 -0.24 1 97.88 107 HIS A CA 1
ATOM 836 C C . HIS A 1 107 ? 15.797 15.273 -1.43 1 97.88 107 HIS A C 1
ATOM 838 O O . HIS A 1 107 ? 17.031 15.266 -1.298 1 97.88 107 HIS A O 1
ATOM 844 N N . GLU A 1 108 ? 15.273 15.562 -2.594 1 97 108 GLU A N 1
ATOM 845 C CA . GLU A 1 108 ? 16.062 15.883 -3.779 1 97 108 GLU A CA 1
ATOM 846 C C . GLU A 1 108 ? 16.984 17.078 -3.523 1 97 108 GLU A C 1
ATOM 848 O O . GLU A 1 108 ? 18.016 17.219 -4.172 1 97 108 GLU A O 1
ATOM 853 N N . LEU A 1 109 ? 16.578 17.953 -2.594 1 98.44 109 LEU A N 1
ATOM 854 C CA . LEU A 1 109 ? 17.422 19.078 -2.219 1 98.44 109 LEU A CA 1
ATOM 855 C C . LEU A 1 109 ? 18.766 18.609 -1.683 1 98.44 109 LEU A C 1
ATOM 857 O O . LEU A 1 109 ? 19.766 19.328 -1.786 1 98.44 109 LEU A O 1
ATOM 861 N N . ALA A 1 110 ? 18.781 17.438 -1.051 1 98 110 ALA A N 1
ATOM 862 C CA . ALA A 1 110 ? 20.016 16.859 -0.529 1 98 110 ALA A CA 1
ATOM 863 C C . ALA A 1 110 ? 20.719 16.031 -1.597 1 98 110 ALA A C 1
ATOM 865 O O . ALA A 1 110 ? 21.922 15.789 -1.504 1 98 110 ALA A O 1
ATOM 866 N N . ALA A 1 111 ? 20.016 15.648 -2.615 1 96.06 111 ALA A N 1
ATOM 867 C CA . ALA A 1 111 ? 20.516 14.656 -3.566 1 96.06 111 ALA A CA 1
ATOM 868 C C . ALA A 1 111 ? 21.234 15.336 -4.727 1 96.06 111 ALA A C 1
ATOM 870 O O . ALA A 1 111 ? 22.078 14.727 -5.387 1 96.06 111 ALA A O 1
ATOM 871 N N . PHE A 1 112 ? 20.891 16.578 -5.055 1 96.94 112 PHE A N 1
ATOM 872 C CA . PHE A 1 112 ? 21.469 17.297 -6.188 1 96.94 112 PHE A CA 1
ATOM 873 C C . PHE A 1 112 ? 22.172 18.562 -5.723 1 96.94 112 PHE A C 1
ATOM 875 O O . PHE A 1 112 ? 21.531 19.484 -5.211 1 96.94 112 PHE A O 1
ATOM 882 N N . ASP A 1 113 ? 23.406 18.781 -5.969 1 97 113 ASP A N 1
ATOM 883 C CA . ASP A 1 113 ? 24.203 19.938 -5.57 1 97 113 ASP A CA 1
ATOM 884 C C . ASP A 1 113 ? 23.703 21.219 -6.254 1 97 113 ASP A C 1
ATOM 886 O O . ASP A 1 113 ? 23.844 22.312 -5.707 1 97 113 ASP A O 1
ATOM 890 N N . ALA A 1 114 ? 23.078 21.031 -7.379 1 97.38 114 ALA A N 1
ATOM 891 C CA . ALA A 1 114 ? 22.625 22.172 -8.164 1 97.38 114 ALA A CA 1
ATOM 892 C C . ALA A 1 114 ? 21.594 23 -7.387 1 97.38 114 ALA A C 1
ATOM 894 O O . ALA A 1 114 ? 21.484 24.203 -7.598 1 97.38 114 ALA A O 1
ATOM 895 N N . TYR A 1 115 ? 20.922 22.391 -6.469 1 98.44 115 TYR A N 1
ATOM 896 C CA . TYR A 1 115 ? 19.922 23.109 -5.676 1 98.44 115 TYR A CA 1
ATOM 897 C C . TYR A 1 115 ? 20.578 24.125 -4.762 1 98.44 115 TYR A C 1
ATOM 899 O O . TYR A 1 115 ? 20 25.188 -4.477 1 98.44 115 TYR A O 1
ATOM 907 N N . VAL A 1 116 ? 21.797 23.875 -4.254 1 98.56 116 VAL A N 1
ATOM 908 C CA . VAL A 1 116 ? 22.516 24.781 -3.359 1 98.56 116 VAL A CA 1
ATOM 909 C C . VAL A 1 116 ? 22.781 26.109 -4.062 1 98.56 116 VAL A C 1
ATOM 911 O O . VAL A 1 116 ? 22.469 27.172 -3.523 1 98.56 116 VAL A O 1
ATOM 914 N N . GLU A 1 117 ? 23.234 25.984 -5.281 1 98.12 117 GLU A N 1
ATOM 915 C CA . GLU A 1 117 ? 23.531 27.172 -6.059 1 98.12 117 GLU A CA 1
ATOM 916 C C . GLU A 1 117 ? 22.25 27.938 -6.414 1 98.12 117 GLU A C 1
ATOM 918 O O . GLU A 1 117 ? 22.219 29.172 -6.352 1 98.12 117 GLU A O 1
ATOM 923 N N . ARG A 1 118 ? 21.25 27.203 -6.762 1 98.25 118 ARG A N 1
ATOM 924 C CA . ARG A 1 118 ? 20 27.828 -7.188 1 98.25 118 ARG A CA 1
ATOM 925 C C . ARG A 1 118 ? 19.359 28.594 -6.039 1 98.25 118 ARG A C 1
ATOM 927 O O . ARG A 1 118 ? 18.859 29.703 -6.227 1 98.25 118 ARG A O 1
ATOM 934 N N . PHE A 1 119 ? 19.359 28.031 -4.883 1 98.75 119 PHE A N 1
ATOM 935 C CA . PHE A 1 119 ? 18.766 28.688 -3.73 1 98.75 119 PHE A CA 1
ATOM 936 C C . PHE A 1 119 ? 19.625 29.859 -3.27 1 98.75 119 PHE A C 1
ATOM 938 O O . PHE A 1 119 ? 19.109 30.859 -2.787 1 98.75 119 PHE A O 1
ATOM 945 N N . ALA A 1 120 ? 20.938 29.703 -3.391 1 98.75 120 ALA A N 1
ATOM 946 C CA . ALA A 1 120 ? 21.844 30.797 -3.035 1 98.75 120 ALA A CA 1
ATOM 947 C C . ALA A 1 120 ? 21.531 32.062 -3.834 1 98.75 120 ALA A C 1
ATOM 949 O O . ALA A 1 120 ? 21.672 33.156 -3.328 1 98.75 120 ALA A O 1
ATOM 950 N N . ALA A 1 121 ? 21.062 31.828 -5.02 1 98.38 121 ALA A N 1
ATOM 951 C CA . ALA A 1 121 ? 20.688 32.938 -5.875 1 98.38 121 ALA A CA 1
ATOM 952 C C . ALA A 1 121 ? 19.516 33.719 -5.285 1 98.38 121 ALA A C 1
ATOM 954 O O . ALA A 1 121 ? 19.297 34.875 -5.625 1 98.38 121 ALA A O 1
ATOM 955 N N . TYR A 1 122 ? 18.781 33.156 -4.41 1 98.75 122 TYR A N 1
ATOM 956 C CA . TYR A 1 122 ? 17.656 33.812 -3.746 1 98.75 122 TYR A CA 1
ATOM 957 C C . TYR A 1 122 ? 17.969 34.062 -2.279 1 98.75 122 TYR A C 1
ATOM 959 O O . TYR A 1 122 ? 17.062 34.25 -1.469 1 98.75 122 TYR A O 1
ATOM 967 N N . ASN A 1 123 ? 19.234 34.031 -1.926 1 98.75 123 ASN A N 1
ATOM 968 C CA . ASN A 1 123 ? 19.75 34.312 -0.598 1 98.75 123 ASN A CA 1
ATOM 969 C C . ASN A 1 123 ? 19.281 33.312 0.439 1 98.75 123 ASN A C 1
ATOM 971 O O . ASN A 1 123 ? 18.984 33.688 1.579 1 98.75 123 ASN A O 1
ATOM 975 N N . VAL A 1 124 ? 19.078 32.094 0.072 1 98.88 124 VAL A N 1
ATOM 976 C CA . VAL A 1 124 ? 18.734 30.984 0.963 1 98.88 124 VAL A CA 1
ATOM 977 C C . VAL A 1 124 ? 19.906 30.016 1.065 1 98.88 124 VAL A C 1
ATOM 979 O O . VAL A 1 124 ? 20.453 29.594 0.048 1 98.88 124 VAL A O 1
ATOM 982 N N . ASP A 1 125 ? 20.359 29.75 2.25 1 98.81 125 ASP A N 1
ATOM 983 C CA . ASP A 1 125 ? 21.438 28.797 2.49 1 98.81 125 ASP A CA 1
ATOM 984 C C . ASP A 1 125 ? 20.906 27.375 2.658 1 98.81 125 ASP A C 1
ATOM 986 O O . ASP A 1 125 ? 20.406 27.016 3.725 1 98.81 125 ASP A O 1
ATOM 990 N N . LEU A 1 126 ? 21.016 26.594 1.624 1 98.81 126 LEU A N 1
ATOM 991 C CA . LEU A 1 126 ? 20.594 25.203 1.67 1 98.81 126 LEU A CA 1
ATOM 992 C C . LEU A 1 126 ? 21.688 24.328 2.258 1 98.81 126 LEU A C 1
ATOM 994 O O . LEU A 1 126 ? 22.797 24.25 1.716 1 98.81 126 LEU A O 1
ATOM 998 N N . VAL A 1 127 ? 21.422 23.719 3.369 1 98.75 127 VAL A N 1
ATOM 999 C CA . VAL A 1 127 ? 22.359 22.797 4.012 1 98.75 127 VAL A CA 1
ATOM 1000 C C . VAL A 1 127 ? 21.938 21.359 3.734 1 98.75 127 VAL A C 1
ATOM 1002 O O . VAL A 1 127 ? 20.875 20.922 4.172 1 98.75 127 VAL A O 1
ATOM 1005 N N . GLN A 1 128 ? 22.75 20.609 3.029 1 98.38 128 GLN A N 1
ATOM 1006 C CA . GLN A 1 128 ? 22.391 19.266 2.576 1 98.38 128 GLN A CA 1
ATOM 1007 C C . GLN A 1 128 ? 22.75 18.219 3.621 1 98.38 128 GLN A C 1
ATOM 1009 O O . GLN A 1 128 ? 23.422 17.219 3.311 1 98.38 128 GLN A O 1
ATOM 1014 N N . ASP A 1 129 ? 22.406 18.531 4.836 1 97.88 129 ASP A N 1
ATOM 1015 C CA . ASP A 1 129 ? 22.609 17.609 5.945 1 97.88 129 ASP A CA 1
ATOM 1016 C C . ASP A 1 129 ? 21.281 17.203 6.578 1 97.88 129 ASP A C 1
ATOM 1018 O O . ASP A 1 129 ? 20.25 17.828 6.32 1 97.88 129 ASP A O 1
ATOM 1022 N N . VAL A 1 130 ? 21.344 16.172 7.402 1 97.44 130 VAL A N 1
ATOM 1023 C CA . VAL A 1 130 ? 20.141 15.664 8.062 1 97.44 130 VAL A CA 1
ATOM 1024 C C . VAL A 1 130 ? 19.75 16.578 9.219 1 97.44 130 VAL A C 1
ATOM 1026 O O . VAL A 1 130 ? 18.578 16.656 9.594 1 97.44 130 VAL A O 1
ATOM 1029 N N . SER A 1 131 ? 20.781 17.188 9.781 1 98.12 131 SER A N 1
ATOM 1030 C CA . SER A 1 131 ? 20.562 18.031 10.961 1 98.12 131 SER A CA 1
ATOM 1031 C C . SER A 1 131 ? 21.594 19.141 11.055 1 98.12 131 SER A C 1
ATOM 1033 O O . SER A 1 131 ? 22.625 19.078 10.383 1 98.12 131 SER A O 1
ATOM 1035 N N . ILE A 1 132 ? 21.234 20.203 11.75 1 98.12 132 ILE A N 1
ATOM 1036 C CA . ILE A 1 132 ? 22.172 21.266 12.102 1 98.12 132 ILE A CA 1
ATOM 1037 C C . ILE A 1 132 ? 22 21.641 13.57 1 98.12 132 ILE A C 1
ATOM 1039 O O . ILE A 1 132 ? 21 21.297 14.195 1 98.12 132 ILE A O 1
ATOM 1043 N N . GLU A 1 133 ? 22.984 22.234 14.125 1 97.44 133 GLU A N 1
ATOM 1044 C CA . GLU A 1 133 ? 22.938 22.766 15.484 1 97.44 133 GLU A CA 1
ATOM 1045 C C . GLU A 1 133 ? 23.281 24.25 15.5 1 97.44 133 GLU A C 1
ATOM 1047 O O . GLU A 1 133 ? 24.078 24.719 14.688 1 97.44 133 GLU A O 1
ATOM 1052 N N . ARG A 1 134 ? 22.578 24.969 16.344 1 96.62 134 ARG A N 1
ATOM 1053 C CA . ARG A 1 134 ? 22.828 26.391 16.547 1 96.62 134 ARG A CA 1
ATOM 1054 C C . ARG A 1 134 ? 22.953 26.703 18.031 1 96.62 134 ARG A C 1
ATOM 1056 O O . ARG A 1 134 ? 22.219 26.172 18.859 1 96.62 134 ARG A O 1
ATOM 1063 N N . ARG A 1 135 ? 23.859 27.547 18.344 1 93.81 135 ARG A N 1
ATOM 1064 C CA . ARG A 1 135 ? 23.984 28.016 19.719 1 93.81 135 ARG A CA 1
ATOM 1065 C C . ARG A 1 135 ? 23.062 29.203 19.984 1 93.81 135 ARG A C 1
ATOM 1067 O O . ARG A 1 135 ? 22.969 30.109 19.156 1 93.81 135 ARG A O 1
ATOM 1074 N N . VAL A 1 136 ? 22.359 29.203 21.047 1 93.81 136 VAL A N 1
ATOM 1075 C CA . VAL A 1 136 ? 21.484 30.266 21.531 1 93.81 136 VAL A CA 1
ATOM 1076 C C . VAL A 1 136 ? 21.781 30.562 23 1 93.81 136 VAL A C 1
ATOM 1078 O O . VAL A 1 136 ? 21.312 29.844 23.891 1 93.81 136 VAL A O 1
ATOM 1081 N N . GLY A 1 137 ? 22.484 31.594 23.219 1 89.44 137 GLY A N 1
ATOM 1082 C CA . GLY A 1 137 ? 23 31.812 24.578 1 89.44 137 GLY A CA 1
ATOM 1083 C C . GLY A 1 137 ? 23.938 30.719 25.031 1 89.44 137 GLY A C 1
ATOM 1084 O O . GLY A 1 137 ? 24.922 30.406 24.359 1 89.44 137 GLY A O 1
ATOM 1085 N N . ASP A 1 138 ? 23.594 30.109 26.172 1 88.06 138 ASP A N 1
ATOM 1086 C CA . ASP A 1 138 ? 24.438 29.062 26.766 1 88.06 138 ASP A CA 1
ATOM 1087 C C . ASP A 1 138 ? 23.969 27.672 26.359 1 88.06 138 ASP A C 1
ATOM 1089 O O . ASP A 1 138 ? 24.484 26.672 26.859 1 88.06 138 ASP A O 1
ATOM 1093 N N . HIS A 1 139 ? 23.062 27.688 25.453 1 93 139 HIS A N 1
ATOM 1094 C CA . HIS A 1 139 ? 22.469 26.422 25.031 1 93 139 HIS A CA 1
ATOM 1095 C C . HIS A 1 139 ? 22.688 26.156 23.547 1 93 139 HIS A C 1
ATOM 1097 O O . HIS A 1 139 ? 23.125 27.047 22.812 1 93 139 HIS A O 1
ATOM 1103 N N . VAL A 1 140 ? 22.484 24.922 23.219 1 94.94 140 VAL A N 1
ATOM 1104 C CA . VAL A 1 140 ? 22.516 24.531 21.828 1 94.94 140 VAL A CA 1
ATOM 1105 C C . VAL A 1 140 ? 21.156 23.938 21.422 1 94.94 140 VAL A C 1
ATOM 1107 O O . VAL A 1 140 ? 20.562 23.172 22.188 1 94.94 140 VAL A O 1
ATOM 1110 N N . VAL A 1 141 ? 20.734 24.344 20.25 1 97.19 141 VAL A N 1
ATOM 1111 C CA . VAL A 1 141 ? 19.484 23.828 19.688 1 97.19 141 VAL A CA 1
ATOM 1112 C C . VAL A 1 141 ? 19.797 22.875 18.531 1 97.19 141 VAL A C 1
ATOM 1114 O O . VAL A 1 141 ? 20.578 23.219 17.641 1 97.19 141 VAL A O 1
ATOM 1117 N N . HIS A 1 142 ? 19.25 21.656 18.594 1 98.19 142 HIS A N 1
ATOM 1118 C CA . HIS A 1 142 ? 19.359 20.672 17.516 1 98.19 142 HIS A CA 1
ATOM 1119 C C . HIS A 1 142 ? 18.156 20.75 16.578 1 98.19 142 HIS A C 1
ATOM 1121 O O . HIS A 1 142 ? 17.016 20.609 17.031 1 98.19 142 HIS A O 1
ATOM 1127 N N . PHE A 1 143 ? 18.438 21 15.312 1 98.62 143 PHE A N 1
ATOM 1128 C CA . PHE A 1 143 ? 17.391 21.047 14.305 1 98.62 143 PHE A CA 1
ATOM 1129 C C . PHE A 1 143 ? 17.469 19.828 13.383 1 98.62 143 PHE A C 1
ATOM 1131 O O . PHE A 1 143 ? 18.516 19.562 12.789 1 98.62 143 PHE A O 1
ATOM 1138 N N . GLU A 1 144 ? 16.375 19.094 13.266 1 98.56 144 GLU A N 1
ATOM 1139 C CA . GLU A 1 144 ? 16.188 18.062 12.258 1 98.56 144 GLU A CA 1
ATOM 1140 C C . GLU A 1 144 ? 14.734 17.953 11.828 1 98.56 144 GLU A C 1
ATOM 1142 O O . GLU A 1 144 ? 13.828 18.203 12.625 1 98.56 144 GLU A O 1
ATOM 1147 N N . HIS A 1 145 ? 14.508 17.578 10.688 1 98.38 145 HIS A N 1
ATOM 1148 C CA . HIS A 1 145 ? 13.133 17.531 10.211 1 98.38 145 HIS A CA 1
ATOM 1149 C C . HIS A 1 145 ? 12.328 16.469 10.945 1 98.38 145 HIS A C 1
ATOM 1151 O O . HIS A 1 145 ? 11.156 16.688 11.266 1 98.38 145 HIS A O 1
ATOM 1157 N N . GLY A 1 146 ? 12.953 15.32 11.133 1 97.56 146 GLY A N 1
ATOM 1158 C CA . GLY A 1 146 ? 12.289 14.32 11.961 1 97.56 146 GLY A CA 1
ATOM 1159 C C . GLY A 1 146 ? 11.961 13.047 11.203 1 97.56 146 GLY A C 1
ATOM 1160 O O . GLY A 1 146 ? 11.672 12.016 11.812 1 97.56 146 GLY A O 1
ATOM 1161 N N . HIS A 1 147 ? 12.078 12.969 9.875 1 96.62 147 HIS A N 1
ATOM 1162 C CA . HIS A 1 147 ? 11.719 11.789 9.086 1 96.62 147 HIS A CA 1
ATOM 1163 C C . HIS A 1 147 ? 12.672 10.633 9.359 1 96.62 147 HIS A C 1
ATOM 1165 O O . HIS A 1 147 ? 12.32 9.469 9.148 1 96.62 147 HIS A O 1
ATOM 1171 N N . GLN A 1 148 ? 13.852 10.914 9.836 1 96.88 148 GLN A N 1
ATOM 1172 C CA . GLN A 1 148 ? 14.82 9.859 10.141 1 96.88 148 GLN A CA 1
ATOM 1173 C C . GLN A 1 148 ? 14.344 8.992 11.305 1 96.88 148 GLN A C 1
ATOM 1175 O O . GLN A 1 148 ? 14.844 7.887 11.5 1 96.88 148 GLN A O 1
ATOM 1180 N N . GLN A 1 149 ? 13.383 9.555 12.086 1 95.56 149 GLN A N 1
ATOM 1181 C CA . GLN A 1 149 ? 12.852 8.82 13.234 1 95.56 149 GLN A CA 1
ATOM 1182 C C . GLN A 1 149 ? 11.578 8.062 12.859 1 95.56 149 GLN A C 1
ATOM 1184 O O . GLN A 1 149 ? 10.961 7.426 13.711 1 95.56 149 GLN A O 1
ATOM 1189 N N . ASP A 1 150 ? 11.164 8.211 11.656 1 93.19 150 ASP A N 1
ATOM 1190 C CA . ASP A 1 150 ? 10 7.531 11.102 1 93.19 150 ASP A CA 1
ATOM 1191 C C . ASP A 1 150 ? 10.414 6.422 10.141 1 93.19 150 ASP A C 1
ATOM 1193 O O . ASP A 1 150 ? 10.836 6.691 9.016 1 93.19 150 ASP A O 1
ATOM 1197 N N . PRO A 1 151 ? 10.227 5.188 10.492 1 90.12 151 PRO A N 1
ATOM 1198 C CA . PRO A 1 151 ? 10.703 4.07 9.672 1 90.12 151 PRO A CA 1
ATOM 1199 C C . PRO A 1 151 ? 10.102 4.066 8.273 1 90.12 151 PRO A C 1
ATOM 1201 O O . PRO A 1 151 ? 10.727 3.576 7.328 1 90.12 151 PRO A O 1
ATOM 1204 N N . ASN A 1 152 ? 8.969 4.562 8.062 1 90.69 152 ASN A N 1
ATOM 1205 C CA . ASN A 1 152 ? 8.305 4.574 6.766 1 90.69 152 ASN A CA 1
ATOM 1206 C C . ASN A 1 152 ? 8.852 5.68 5.863 1 90.69 152 ASN A C 1
ATOM 1208 O O . ASN A 1 152 ? 8.625 5.672 4.652 1 90.69 152 ASN A O 1
ATOM 1212 N N . ASN A 1 153 ? 9.555 6.648 6.445 1 94.56 153 ASN A N 1
ATOM 1213 C CA . ASN A 1 153 ? 10.031 7.793 5.68 1 94.56 153 ASN A CA 1
ATOM 1214 C C . ASN A 1 153 ? 11.531 7.988 5.844 1 94.56 153 ASN A C 1
ATOM 1216 O O . ASN A 1 153 ? 12.109 8.922 5.281 1 94.56 153 ASN A O 1
ATOM 1220 N N . ARG A 1 154 ? 12.148 7.125 6.602 1 95.5 154 ARG A N 1
ATOM 1221 C CA . ARG A 1 154 ? 13.586 7.219 6.84 1 95.5 154 ARG A CA 1
ATOM 1222 C C . ARG A 1 154 ? 14.375 7.016 5.547 1 95.5 154 ARG A C 1
ATOM 1224 O O . ARG A 1 154 ? 14.062 6.113 4.766 1 95.5 154 ARG A O 1
ATOM 1231 N N . ILE A 1 155 ? 15.273 7.863 5.301 1 96.31 155 ILE A N 1
ATOM 1232 C CA . ILE A 1 155 ? 16.156 7.75 4.145 1 96.31 155 ILE A CA 1
ATOM 1233 C C . ILE A 1 155 ? 17.5 7.156 4.578 1 96.31 155 ILE A C 1
ATOM 1235 O O . ILE A 1 155 ? 18.344 7.863 5.129 1 96.31 155 ILE A O 1
ATOM 1239 N N . GLU A 1 156 ? 17.703 5.926 4.336 1 91.5 156 GLU A N 1
ATOM 1240 C CA . GLU A 1 156 ? 18.891 5.211 4.805 1 91.5 156 GLU A CA 1
ATOM 1241 C C . GLU A 1 156 ? 20.141 5.691 4.09 1 91.5 156 GLU A C 1
ATOM 1243 O O . GLU A 1 156 ? 21.203 5.852 4.711 1 91.5 156 GLU A O 1
ATOM 1248 N N . ASP A 1 157 ? 20.078 5.887 2.818 1 93.88 157 ASP A N 1
ATOM 1249 C CA . ASP A 1 157 ? 21.188 6.41 2.02 1 93.88 157 ASP A CA 1
ATOM 1250 C C . ASP A 1 157 ? 20.969 7.883 1.675 1 93.88 157 ASP A C 1
ATOM 1252 O O . ASP A 1 157 ? 20.656 8.219 0.529 1 93.88 157 ASP A O 1
ATOM 1256 N N . TRP A 1 158 ? 21.25 8.734 2.73 1 96.44 158 TRP A N 1
ATOM 1257 C CA . TRP A 1 158 ? 20.969 10.164 2.617 1 96.44 158 TRP A CA 1
ATOM 1258 C C . TRP A 1 158 ? 21.75 10.781 1.455 1 96.44 158 TRP A C 1
ATOM 1260 O O . TRP A 1 158 ? 22.938 10.523 1.293 1 96.44 158 TRP A O 1
ATOM 1270 N N . GLY A 1 159 ? 21.109 11.531 0.565 1 95.88 159 GLY A N 1
ATOM 1271 C CA . GLY A 1 159 ? 21.75 12.203 -0.551 1 95.88 159 GLY A CA 1
ATOM 1272 C C . GLY A 1 159 ? 21.703 11.406 -1.84 1 95.88 159 GLY A C 1
ATOM 1273 O O . GLY A 1 159 ? 22.109 11.898 -2.896 1 95.88 159 GLY A O 1
ATOM 1274 N N . ASN A 1 160 ? 21.219 10.148 -1.742 1 94.94 160 ASN A N 1
ATOM 1275 C CA . ASN A 1 160 ? 21.062 9.328 -2.936 1 94.94 160 ASN A CA 1
ATOM 1276 C C . ASN A 1 160 ? 19.703 9.562 -3.594 1 94.94 160 ASN A C 1
ATOM 1278 O O . ASN A 1 160 ? 18.656 9.336 -2.975 1 94.94 160 ASN A O 1
ATOM 1282 N N . GLN A 1 161 ? 19.734 10 -4.824 1 90.94 161 GLN A N 1
ATOM 1283 C CA . GLN A 1 161 ? 18.516 10.352 -5.527 1 90.94 161 GLN A CA 1
ATOM 1284 C C . GLN A 1 161 ? 17.594 9.141 -5.691 1 90.94 161 GLN A C 1
ATOM 1286 O O . GLN A 1 161 ? 16.406 9.281 -5.941 1 90.94 161 GLN A O 1
ATOM 1291 N N . HIS A 1 162 ? 18.141 7.941 -5.516 1 90.94 162 HIS A N 1
ATOM 1292 C CA . HIS A 1 162 ? 17.359 6.73 -5.75 1 90.94 162 HIS A CA 1
ATOM 1293 C C . HIS A 1 162 ? 16.922 6.098 -4.438 1 90.94 162 HIS A C 1
ATOM 1295 O O . HIS A 1 162 ? 16.375 4.988 -4.43 1 90.94 162 HIS A O 1
ATOM 1301 N N . ALA A 1 163 ? 17.188 6.777 -3.33 1 91.62 163 ALA A N 1
ATOM 1302 C CA . ALA A 1 163 ? 16.656 6.324 -2.047 1 91.62 163 ALA A CA 1
ATOM 1303 C C . ALA A 1 163 ? 15.156 6.598 -1.942 1 91.62 163 ALA A C 1
ATOM 1305 O O . ALA A 1 163 ? 14.734 7.754 -1.888 1 91.62 163 ALA A O 1
ATOM 1306 N N . THR A 1 164 ? 14.359 5.547 -1.966 1 93.5 164 THR A N 1
ATOM 1307 C CA . THR A 1 164 ? 12.906 5.695 -2.047 1 93.5 164 THR A CA 1
ATOM 1308 C C . THR A 1 164 ? 12.219 4.914 -0.93 1 93.5 164 THR A C 1
ATOM 1310 O O . THR A 1 164 ? 11.781 3.779 -1.136 1 93.5 164 THR A O 1
ATOM 1313 N N . PRO A 1 165 ? 12.062 5.559 0.242 1 95 165 PRO A N 1
ATOM 1314 C CA . PRO A 1 165 ? 11.336 4.891 1.321 1 95 165 PRO A CA 1
ATOM 1315 C C . PRO A 1 165 ? 9.859 4.664 0.985 1 95 165 PRO A C 1
ATOM 1317 O O . PRO A 1 165 ? 9.391 5.109 -0.064 1 95 165 PRO A O 1
ATOM 1320 N N . LEU A 1 166 ? 9.188 3.957 1.768 1 93.75 166 LEU A N 1
ATOM 1321 C CA . LEU A 1 166 ? 7.785 3.633 1.539 1 93.75 166 LEU A CA 1
ATOM 1322 C C . LEU A 1 166 ? 6.961 4.898 1.333 1 93.75 166 LEU A C 1
ATOM 1324 O O . LEU A 1 166 ? 6.07 4.934 0.48 1 93.75 166 LEU A O 1
ATOM 1328 N N . GLY A 1 167 ? 7.258 5.895 2.119 1 94.31 167 GLY A N 1
ATOM 1329 C CA . GLY A 1 167 ? 6.547 7.156 2.002 1 94.31 167 GLY A CA 1
ATOM 1330 C C . GLY A 1 167 ? 6.656 7.777 0.623 1 94.31 167 GLY A C 1
ATOM 1331 O O . GLY A 1 167 ? 5.73 8.445 0.163 1 94.31 167 GLY A O 1
ATOM 1332 N N . TYR A 1 168 ? 7.77 7.574 -0.04 1 96 168 TYR A N 1
ATOM 1333 C CA . TYR A 1 168 ? 7.965 8.078 -1.395 1 96 168 TYR A CA 1
ATOM 1334 C C . TYR A 1 168 ? 6.902 7.527 -2.338 1 96 168 TYR A C 1
ATOM 1336 O O . TYR A 1 168 ? 6.293 8.273 -3.105 1 96 168 TYR A O 1
ATOM 1344 N N . TYR A 1 169 ? 6.711 6.254 -2.275 1 93.94 169 TYR A N 1
ATOM 1345 C CA . TYR A 1 169 ? 5.75 5.613 -3.166 1 93.94 169 TYR A CA 1
ATOM 1346 C C . TYR A 1 169 ? 4.324 6.02 -2.812 1 93.94 169 TYR A C 1
ATOM 1348 O O . TYR A 1 169 ? 3.48 6.184 -3.699 1 93.94 169 TYR A O 1
ATOM 1356 N N . TYR A 1 170 ? 4.012 6.168 -1.562 1 93.25 170 TYR A N 1
ATOM 1357 C CA . TYR A 1 170 ? 2.703 6.672 -1.164 1 93.25 170 TYR A CA 1
ATOM 1358 C C . TYR A 1 170 ? 2.439 8.047 -1.763 1 93.25 170 TYR A C 1
ATOM 1360 O O . TYR A 1 170 ? 1.357 8.305 -2.297 1 93.25 170 TYR A O 1
ATOM 1368 N N . ASN A 1 171 ? 3.4 8.922 -1.65 1 95.12 171 ASN A N 1
ATOM 1369 C CA . ASN A 1 171 ? 3.205 10.297 -2.109 1 95.12 171 ASN A CA 1
ATOM 1370 C C . ASN A 1 171 ? 3.191 10.375 -3.633 1 95.12 171 ASN A C 1
ATOM 1372 O O . ASN A 1 171 ? 2.404 11.133 -4.211 1 95.12 171 ASN A O 1
ATOM 1376 N N . THR A 1 172 ? 4.004 9.594 -4.281 1 93.81 172 THR A N 1
ATOM 1377 C CA . THR A 1 172 ? 4.082 9.656 -5.734 1 93.81 172 THR A CA 1
ATOM 1378 C C . THR A 1 172 ? 2.875 8.977 -6.371 1 93.81 172 THR A C 1
ATOM 1380 O O . THR A 1 172 ? 2.334 9.461 -7.367 1 93.81 172 THR A O 1
ATOM 1383 N N . LEU A 1 173 ? 2.408 7.891 -5.738 1 90.69 173 LEU A N 1
ATOM 1384 C CA . LEU A 1 173 ? 1.384 7.086 -6.395 1 90.69 173 LEU A CA 1
ATOM 1385 C C . LEU A 1 173 ? -0.007 7.461 -5.891 1 90.69 173 LEU A C 1
ATOM 1387 O O . LEU A 1 173 ? -1.001 7.258 -6.59 1 90.69 173 LEU A O 1
ATOM 1391 N N . VAL A 1 174 ? -0.066 7.977 -4.715 1 91 174 VAL A N 1
ATOM 1392 C CA . VAL A 1 174 ? -1.38 8.258 -4.148 1 91 174 VAL A CA 1
ATOM 1393 C C . VAL A 1 174 ? -1.601 9.766 -4.07 1 91 174 VAL A C 1
ATOM 1395 O O . VAL A 1 174 ? -2.48 10.305 -4.742 1 91 174 VAL A O 1
ATOM 1398 N N . THR A 1 175 ? -0.762 10.43 -3.381 1 93.69 175 THR A N 1
ATOM 1399 C CA . THR A 1 175 ? -0.953 11.859 -3.148 1 93.69 175 THR A CA 1
ATOM 1400 C C . THR A 1 175 ? -0.891 12.633 -4.461 1 93.69 175 THR A C 1
ATOM 1402 O O . THR A 1 175 ? -1.779 13.43 -4.758 1 93.69 175 THR A O 1
ATOM 1405 N N . SER A 1 176 ? 0.151 12.43 -5.195 1 94.75 176 SER A N 1
ATOM 1406 C CA . SER A 1 176 ? 0.294 13.133 -6.465 1 94.75 176 SER A CA 1
ATOM 1407 C C . SER A 1 176 ? -0.866 12.812 -7.406 1 94.75 176 SER A C 1
ATOM 1409 O O . SER A 1 176 ? -1.415 13.719 -8.047 1 94.75 176 SER A O 1
ATOM 1411 N N . ARG A 1 177 ? -1.231 11.578 -7.426 1 91.56 177 ARG A N 1
ATOM 1412 C CA . ARG A 1 177 ? -2.35 11.18 -8.281 1 91.56 177 ARG A CA 1
ATOM 1413 C C . ARG A 1 177 ? -3.643 11.852 -7.832 1 91.56 177 ARG A C 1
ATOM 1415 O O . ARG A 1 177 ? -4.438 12.289 -8.664 1 91.56 177 ARG A O 1
ATOM 1422 N N . ALA A 1 178 ? -3.834 11.859 -6.613 1 92.5 178 ALA A N 1
ATOM 1423 C CA . ALA A 1 178 ? -5 12.555 -6.074 1 92.5 178 ALA A CA 1
ATOM 1424 C C . ALA A 1 178 ? -5.027 14.016 -6.531 1 92.5 178 ALA A C 1
ATOM 1426 O O . ALA A 1 178 ? -6.086 14.547 -6.875 1 92.5 178 ALA A O 1
ATOM 1427 N N . GLY A 1 179 ? -3.869 14.648 -6.523 1 93.44 179 GLY A N 1
ATOM 1428 C CA . GLY A 1 179 ? -3.775 16.016 -7.012 1 93.44 179 GLY A CA 1
ATOM 1429 C C . GLY A 1 179 ? -4.125 16.141 -8.484 1 93.44 179 GLY A C 1
ATOM 1430 O O . GLY A 1 179 ? -4.777 17.109 -8.883 1 93.44 179 GLY A O 1
ATOM 1431 N N . GLN A 1 180 ? -3.795 15.188 -9.203 1 92.5 180 GLN A N 1
ATOM 1432 C CA . GLN A 1 180 ? -4.027 15.211 -10.641 1 92.5 180 GLN A CA 1
ATOM 1433 C C . GLN A 1 180 ? -5.5 14.953 -10.961 1 92.5 180 GLN A C 1
ATOM 1435 O O . GLN A 1 180 ? -6.012 15.445 -11.969 1 92.5 180 GLN A O 1
ATOM 1440 N N . LEU A 1 181 ? -6.168 14.234 -10.039 1 92.5 181 LEU A N 1
ATOM 1441 C CA . LEU A 1 181 ? -7.523 13.781 -10.336 1 92.5 181 LEU A CA 1
ATOM 1442 C C . LEU A 1 181 ? -8.555 14.609 -9.57 1 92.5 181 LEU A C 1
ATOM 1444 O O . LEU A 1 181 ? -9.758 14.492 -9.82 1 92.5 181 LEU A O 1
ATOM 1448 N N . SER A 1 182 ? -8.133 15.469 -8.719 1 92.44 182 SER A N 1
ATOM 1449 C CA . SER A 1 182 ? -9.016 16.125 -7.766 1 92.44 182 SER A CA 1
ATOM 1450 C C . SER A 1 182 ? -10.062 16.984 -8.484 1 92.44 182 SER A C 1
ATOM 1452 O O . SER A 1 182 ? -11.211 17.062 -8.047 1 92.44 182 SER A O 1
ATOM 1454 N N . ASP A 1 183 ? -9.734 17.594 -9.516 1 92.44 183 ASP A N 1
ATOM 1455 C CA . ASP A 1 183 ? -10.641 18.516 -10.195 1 92.44 183 ASP A CA 1
ATOM 1456 C C . ASP A 1 183 ? -11.727 17.766 -10.953 1 92.44 183 ASP A C 1
ATOM 1458 O O . ASP A 1 183 ? -12.672 18.375 -11.469 1 92.44 183 ASP A O 1
ATOM 1462 N N . ARG A 1 184 ? -11.633 16.484 -11.016 1 90.94 184 ARG A N 1
ATOM 1463 C CA . ARG A 1 184 ? -12.641 15.672 -11.711 1 90.94 184 ARG A CA 1
ATOM 1464 C C . ARG A 1 184 ? -13.844 15.406 -10.82 1 90.94 184 ARG A C 1
ATOM 1466 O O . ARG A 1 184 ? -14.898 14.992 -11.297 1 90.94 184 ARG A O 1
ATOM 1473 N N . GLY A 1 185 ? -13.617 15.641 -9.602 1 87.31 185 GLY A N 1
ATOM 1474 C CA . GLY A 1 185 ? -14.727 15.477 -8.672 1 87.31 185 GLY A CA 1
ATOM 1475 C C . GLY A 1 185 ? -15.562 16.734 -8.523 1 87.31 185 GLY A C 1
ATOM 1476 O O . GLY A 1 185 ? -15.25 17.766 -9.117 1 87.31 185 GLY A O 1
ATOM 1477 N N . ARG A 1 186 ? -16.688 16.703 -7.863 1 84.44 186 ARG A N 1
ATOM 1478 C CA . ARG A 1 186 ? -17.625 17.812 -7.711 1 84.44 186 ARG A CA 1
ATOM 1479 C C . ARG A 1 186 ? -17.047 18.891 -6.809 1 84.44 186 ARG A C 1
ATOM 1481 O O . ARG A 1 186 ? -17.281 20.078 -7.031 1 84.44 186 ARG A O 1
ATOM 1488 N N . TYR A 1 187 ? -16.156 18.734 -5.91 1 82.75 187 TYR A N 1
ATOM 1489 C CA . TYR A 1 187 ? -15.719 19.75 -4.957 1 82.75 187 TYR A CA 1
ATOM 1490 C C . TYR A 1 187 ? -14.211 19.734 -4.789 1 82.75 187 TYR A C 1
ATOM 1492 O O . TYR A 1 187 ? -13.68 20.312 -3.836 1 82.75 187 TYR A O 1
ATOM 1500 N N . ASN A 1 188 ? -13.484 19.219 -5.656 1 89 188 ASN A N 1
ATOM 1501 C CA . ASN A 1 188 ? -12.023 19.219 -5.629 1 89 188 ASN A CA 1
ATOM 1502 C C . ASN A 1 188 ? -11.492 18.844 -4.25 1 89 188 ASN A C 1
ATOM 1504 O O . ASN A 1 188 ? -10.602 19.516 -3.725 1 89 188 ASN A O 1
ATOM 1508 N N . TRP A 1 189 ? -12.094 17.891 -3.652 1 89.88 189 TRP A N 1
ATOM 1509 C CA . TRP A 1 189 ? -11.789 17.531 -2.271 1 89.88 189 TRP A CA 1
ATOM 1510 C C . TRP A 1 189 ? -10.625 16.547 -2.209 1 89.88 189 TRP A C 1
ATOM 1512 O O . TRP A 1 189 ? -9.953 16.438 -1.181 1 89.88 189 TRP A O 1
ATOM 1522 N N . LEU A 1 190 ? -10.344 15.891 -3.287 1 91 190 LEU A N 1
ATOM 1523 C CA . LEU A 1 190 ? -9.414 14.766 -3.266 1 91 190 LEU A CA 1
ATOM 1524 C C . LEU A 1 190 ? -7.988 15.242 -3.02 1 91 190 LEU A C 1
ATOM 1526 O O . LEU A 1 190 ? -7.172 14.508 -2.459 1 91 190 LEU A O 1
ATOM 1530 N N . LYS A 1 191 ? -7.645 16.484 -3.402 1 91.19 191 LYS A N 1
ATOM 1531 C CA . LYS A 1 191 ? -6.316 17.047 -3.182 1 91.19 191 LYS A CA 1
ATOM 1532 C C . LYS A 1 191 ? -6 17.141 -1.691 1 91.19 191 LYS A C 1
ATOM 1534 O O . LYS A 1 191 ? -4.836 17.266 -1.305 1 91.19 191 LYS A O 1
ATOM 1539 N N . ASP A 1 192 ? -7.027 17.078 -0.841 1 91.19 192 ASP A N 1
ATOM 1540 C CA . ASP A 1 192 ? -6.852 17.234 0.6 1 91.19 192 ASP A CA 1
ATOM 1541 C C . ASP A 1 192 ? -6.391 15.93 1.24 1 91.19 192 ASP A C 1
ATOM 1543 O O . ASP A 1 192 ? -6.289 15.828 2.465 1 91.19 192 ASP A O 1
ATOM 1547 N N . VAL A 1 193 ? -6.129 14.961 0.428 1 90.94 193 VAL A N 1
ATOM 1548 C CA . VAL A 1 193 ? -5.633 13.672 0.916 1 90.94 193 VAL A CA 1
ATOM 1549 C C . VAL A 1 193 ? -4.371 13.891 1.745 1 90.94 193 VAL A C 1
ATOM 1551 O O . VAL A 1 193 ? -4.109 13.156 2.699 1 90.94 193 VAL A O 1
ATOM 1554 N N . GLN A 1 194 ? -3.625 14.875 1.485 1 88 194 GLN A N 1
ATOM 1555 C CA . GLN A 1 194 ? -2.381 15.18 2.184 1 88 194 GLN A CA 1
ATOM 1556 C C . GLN A 1 194 ? -2.646 15.578 3.633 1 88 194 GLN A C 1
ATOM 1558 O O . GLN A 1 194 ? -1.76 15.469 4.484 1 88 194 GLN A O 1
ATOM 1563 N N . ALA A 1 195 ? -3.811 16.016 3.877 1 88.75 195 ALA A N 1
ATOM 1564 C CA . ALA A 1 195 ? -4.156 16.516 5.203 1 88.75 195 ALA A CA 1
ATOM 1565 C C . ALA A 1 195 ? -4.715 15.398 6.082 1 88.75 195 ALA A C 1
ATOM 1567 O O . ALA A 1 195 ? -4.957 15.602 7.277 1 88.75 195 ALA A O 1
ATOM 1568 N N . VAL A 1 196 ? -4.883 14.258 5.469 1 88.81 196 VAL A N 1
ATOM 1569 C CA . VAL A 1 196 ? -5.492 13.164 6.219 1 88.81 196 VAL A CA 1
ATOM 1570 C C . VAL A 1 196 ? -4.438 12.484 7.094 1 88.81 196 VAL A C 1
ATOM 1572 O O . VAL A 1 196 ? -3.568 11.773 6.59 1 88.81 196 VAL A O 1
ATOM 1575 N N . THR A 1 197 ? -4.473 12.75 8.375 1 80.94 197 THR A N 1
ATOM 1576 C CA . THR A 1 197 ? -3.596 12.133 9.367 1 80.94 197 THR A CA 1
ATOM 1577 C C . THR A 1 197 ? -4.391 11.688 10.594 1 80.94 197 THR A C 1
ATOM 1579 O O . THR A 1 197 ? -5.305 12.391 11.031 1 80.94 197 THR A O 1
ATOM 1582 N N . PRO A 1 198 ? -4.086 10.523 11.086 1 80 198 PRO A N 1
ATOM 1583 C CA . PRO A 1 198 ? -3.193 9.477 10.57 1 80 198 PRO A CA 1
ATOM 1584 C C . PRO A 1 198 ? -3.736 8.797 9.32 1 80 198 PRO A C 1
ATOM 1586 O O . PRO A 1 198 ? -4.938 8.875 9.039 1 80 198 PRO A O 1
ATOM 1589 N N . THR A 1 199 ? -2.887 8.164 8.539 1 78.5 199 THR A N 1
ATOM 1590 C CA . THR A 1 199 ? -3.219 7.574 7.242 1 78.5 199 THR A CA 1
ATOM 1591 C C . THR A 1 199 ? -4.297 6.504 7.398 1 78.5 199 THR A C 1
ATOM 1593 O O . THR A 1 199 ? -5.074 6.262 6.473 1 78.5 199 THR A O 1
ATOM 1596 N N . GLU A 1 200 ? -4.453 5.961 8.539 1 78.44 200 GLU A N 1
ATOM 1597 C CA . GLU A 1 200 ? -5.438 4.914 8.797 1 78.44 200 GLU A CA 1
ATOM 1598 C C . GLU A 1 200 ? -6.859 5.449 8.672 1 78.44 200 GLU A C 1
ATOM 1600 O O . GLU A 1 200 ? -7.809 4.676 8.531 1 78.44 200 GLU A O 1
ATOM 1605 N N . ARG A 1 201 ? -7.012 6.734 8.648 1 86.69 201 ARG A N 1
ATOM 1606 C CA . ARG A 1 201 ? -8.336 7.348 8.586 1 86.69 201 ARG A CA 1
ATOM 1607 C C . ARG A 1 201 ? -8.766 7.57 7.137 1 86.69 201 ARG A C 1
ATOM 1609 O O . ARG A 1 201 ? -9.891 7.992 6.875 1 86.69 201 ARG A O 1
ATOM 1616 N N . MET A 1 202 ? -7.926 7.172 6.312 1 89.56 202 MET A N 1
ATOM 1617 C CA . MET A 1 202 ? -8.148 7.465 4.902 1 89.56 202 MET A CA 1
ATOM 1618 C C . MET A 1 202 ? -9.453 6.84 4.418 1 89.56 202 MET A C 1
ATOM 1620 O O . MET A 1 202 ? -10.266 7.504 3.768 1 89.56 202 MET A O 1
ATOM 1624 N N . PRO A 1 203 ? -9.742 5.578 4.766 1 89.19 203 PRO A N 1
ATOM 1625 C CA . PRO A 1 203 ? -10.992 4.996 4.273 1 89.19 203 PRO A CA 1
ATOM 1626 C C . PRO A 1 203 ? -12.234 5.719 4.793 1 89.19 203 PRO A C 1
ATOM 1628 O O . PRO A 1 203 ? -13.172 5.969 4.035 1 89.19 203 PRO A O 1
ATOM 1631 N N . VAL A 1 204 ? -12.188 6.102 6.012 1 91.12 204 VAL A N 1
ATOM 1632 C CA . VAL A 1 204 ? -13.328 6.797 6.605 1 91.12 204 VAL A CA 1
ATOM 1633 C C . VAL A 1 204 ? -13.461 8.188 5.992 1 91.12 204 VAL A C 1
ATOM 1635 O O . VAL A 1 204 ? -14.57 8.664 5.754 1 91.12 204 VAL A O 1
ATOM 1638 N N . TRP A 1 205 ? -12.359 8.82 5.801 1 93.94 205 TRP A N 1
ATOM 1639 C CA . TRP A 1 205 ? -12.367 10.133 5.164 1 93.94 205 TRP A CA 1
ATOM 1640 C C . TRP A 1 205 ? -12.953 10.047 3.758 1 93.94 205 TRP A C 1
ATOM 1642 O O . TRP A 1 205 ? -13.781 10.875 3.375 1 93.94 205 TRP A O 1
ATOM 1652 N N . LEU A 1 206 ? -12.602 9.016 3.012 1 93.31 206 LEU A N 1
ATOM 1653 C CA . LEU A 1 206 ? -13.109 8.82 1.659 1 93.31 206 LEU A CA 1
ATOM 1654 C C . LEU A 1 206 ? -14.617 8.586 1.677 1 93.31 206 LEU A C 1
ATOM 1656 O O . LEU A 1 206 ? -15.344 9.133 0.847 1 93.31 206 LEU A O 1
ATOM 1660 N N . PHE A 1 207 ? -14.977 7.789 2.59 1 92.62 207 PHE A N 1
ATOM 1661 C CA . PHE A 1 207 ? -16.406 7.5 2.721 1 92.62 207 PHE A CA 1
ATOM 1662 C C . PHE A 1 207 ? -17.188 8.766 3.059 1 92.62 207 PHE A C 1
ATOM 1664 O O . PHE A 1 207 ? -18.266 9 2.506 1 92.62 207 PHE A O 1
ATOM 1671 N N . SER A 1 208 ? -16.672 9.531 3.947 1 92.62 208 SER A N 1
ATOM 1672 C CA . SER A 1 208 ? -17.281 10.789 4.328 1 92.62 208 SER A CA 1
ATOM 1673 C C . SER A 1 208 ? -17.438 11.719 3.127 1 92.62 208 SER A C 1
ATOM 1675 O O . SER A 1 208 ? -18.531 12.242 2.875 1 92.62 208 SER A O 1
ATOM 1677 N N . LYS A 1 209 ? -16.391 11.867 2.404 1 93.12 209 LYS A N 1
ATOM 1678 C CA . LYS A 1 209 ? -16.406 12.773 1.261 1 93.12 209 LYS A CA 1
ATOM 1679 C C . LYS A 1 209 ? -17.312 12.242 0.154 1 93.12 209 LYS A C 1
ATOM 1681 O O . LYS A 1 209 ? -17.953 13.023 -0.549 1 93.12 209 LYS A O 1
ATOM 1686 N N . TYR A 1 210 ? -17.359 10.969 -0.009 1 93.62 210 TYR A N 1
ATOM 1687 C CA . TYR A 1 210 ? -18.312 10.414 -0.966 1 93.62 210 TYR A CA 1
ATOM 1688 C C . TYR A 1 210 ? -19.75 10.758 -0.567 1 93.62 210 TYR A C 1
ATOM 1690 O O . TYR A 1 210 ? -20.531 11.234 -1.392 1 93.62 210 TYR A O 1
ATOM 1698 N N . PHE A 1 211 ? -20.062 10.5 0.659 1 91.31 211 PHE A N 1
ATOM 1699 C CA . PHE A 1 211 ? -21.422 10.672 1.136 1 91.31 211 PHE A CA 1
ATOM 1700 C C . PHE A 1 211 ? -21.844 12.141 1.05 1 91.31 211 PHE A C 1
ATOM 1702 O O . PHE A 1 211 ? -22.906 12.453 0.512 1 91.31 211 PHE A O 1
ATOM 1709 N N . TYR A 1 212 ? -21.047 13.078 1.508 1 90 212 TYR A N 1
ATOM 1710 C CA . TYR A 1 212 ? -21.453 14.469 1.679 1 90 212 TYR A CA 1
ATOM 1711 C C . TYR A 1 212 ? -21.219 15.266 0.404 1 90 212 TYR A C 1
ATOM 1713 O O . TYR A 1 212 ? -21.875 16.281 0.172 1 90 212 TYR A O 1
ATOM 1721 N N . ARG A 1 213 ? -20.266 14.781 -0.45 1 90.5 213 ARG A N 1
ATOM 1722 C CA . ARG A 1 213 ? -19.875 15.633 -1.57 1 90.5 213 ARG A CA 1
ATOM 1723 C C . ARG A 1 213 ? -20.203 14.961 -2.902 1 90.5 213 ARG A C 1
ATOM 1725 O O . ARG A 1 213 ? -20.734 15.602 -3.814 1 90.5 213 ARG A O 1
ATOM 1732 N N . GLU A 1 214 ? -20 13.727 -3.027 1 92.5 214 GLU A N 1
ATOM 1733 C CA . GLU A 1 214 ? -20.031 13.102 -4.344 1 92.5 214 GLU A CA 1
ATOM 1734 C C . GLU A 1 214 ? -21.359 12.391 -4.59 1 92.5 214 GLU A C 1
ATOM 1736 O O . GLU A 1 214 ? -21.828 12.312 -5.727 1 92.5 214 GLU A O 1
ATOM 1741 N N . MET A 1 215 ? -21.891 11.867 -3.559 1 92.25 215 MET A N 1
ATOM 1742 C CA . MET A 1 215 ? -23.109 11.07 -3.703 1 92.25 215 MET A CA 1
ATOM 1743 C C . MET A 1 215 ? -24.219 11.883 -4.363 1 92.25 215 MET A C 1
ATOM 1745 O O . MET A 1 215 ? -24.406 13.055 -4.043 1 92.25 215 MET A O 1
ATOM 1749 N N . ASN A 1 216 ? -24.938 11.211 -5.211 1 91.19 216 ASN A N 1
ATOM 1750 C CA . ASN A 1 216 ? -26.109 11.844 -5.812 1 91.19 216 ASN A CA 1
ATOM 1751 C C . ASN A 1 216 ? -27.062 12.383 -4.754 1 91.19 216 ASN A C 1
ATOM 1753 O O . ASN A 1 216 ? -27.438 11.672 -3.818 1 91.19 216 ASN A O 1
ATOM 1757 N N . PRO A 1 217 ? -27.438 13.633 -4.922 1 88.44 217 PRO A N 1
ATOM 1758 C CA . PRO A 1 217 ? -28.297 14.234 -3.9 1 88.44 217 PRO A CA 1
ATOM 1759 C C . PRO A 1 217 ? -29.609 13.477 -3.721 1 88.44 217 PRO A C 1
ATOM 1761 O O . PRO A 1 217 ? -30.125 13.391 -2.604 1 88.44 217 PRO A O 1
ATOM 1764 N N . LEU A 1 218 ? -30.125 12.984 -4.762 1 89.19 218 LEU A N 1
ATOM 1765 C CA . LEU A 1 218 ? -31.375 12.227 -4.648 1 89.19 218 LEU A CA 1
ATOM 1766 C C . LEU A 1 218 ? -31.188 10.992 -3.775 1 89.19 218 LEU A C 1
ATOM 1768 O O . LEU A 1 218 ? -32.031 10.68 -2.945 1 89.19 218 LEU A O 1
ATOM 1772 N N . LEU A 1 219 ? -30.125 10.383 -4.02 1 88.31 219 LEU A N 1
ATOM 1773 C CA . LEU A 1 219 ? -29.812 9.203 -3.219 1 88.31 219 LEU A CA 1
ATOM 1774 C C . LEU A 1 219 ? -29.531 9.586 -1.771 1 88.31 219 LEU A C 1
ATOM 1776 O O . LEU A 1 219 ? -30.016 8.938 -0.844 1 88.31 219 LEU A O 1
ATOM 1780 N N . ARG A 1 220 ? -28.812 10.602 -1.591 1 87.56 220 ARG A N 1
ATOM 1781 C CA . ARG A 1 220 ? -28.438 11.047 -0.254 1 87.56 220 ARG A CA 1
ATOM 1782 C C . ARG A 1 220 ? -29.672 11.453 0.554 1 87.56 220 ARG A C 1
ATOM 1784 O O . ARG A 1 220 ? -29.859 11 1.688 1 87.56 220 ARG A O 1
ATOM 1791 N N . TYR A 1 221 ? -30.531 12.188 -0.033 1 84.81 221 TYR A N 1
ATOM 1792 C CA . TYR A 1 221 ? -31.688 12.703 0.69 1 84.81 221 TYR A CA 1
ATOM 1793 C C . TYR A 1 221 ? -32.75 11.617 0.85 1 84.81 221 TYR A C 1
ATOM 1795 O O . TYR A 1 221 ? -33.562 11.672 1.776 1 84.81 221 TYR A O 1
ATOM 1803 N N . ALA A 1 222 ? -32.719 10.68 -0.033 1 79.75 222 ALA A N 1
ATOM 1804 C CA . ALA A 1 222 ? -33.594 9.531 0.129 1 79.75 222 ALA A CA 1
ATOM 1805 C C . ALA A 1 222 ? -33.188 8.672 1.323 1 79.75 222 ALA A C 1
ATOM 1807 O O . ALA A 1 222 ? -34.031 8.047 1.972 1 79.75 222 ALA A O 1
ATOM 1808 N N . LEU A 1 223 ? -31.938 8.719 1.581 1 79.38 223 LEU A N 1
ATOM 1809 C CA . LEU A 1 223 ? -31.406 7.891 2.658 1 79.38 223 LEU A CA 1
ATOM 1810 C C . LEU A 1 223 ? -31.5 8.609 3.998 1 79.38 223 LEU A C 1
ATOM 1812 O O . LEU A 1 223 ? -31.531 7.969 5.051 1 79.38 223 LEU A O 1
ATOM 1816 N N . LEU A 1 224 ? -31.656 9.922 3.957 1 77.62 224 LEU A N 1
ATOM 1817 C CA . LEU A 1 224 ? -31.547 10.734 5.16 1 77.62 224 LEU A CA 1
ATOM 1818 C C . LEU A 1 224 ? -32.688 10.43 6.133 1 77.62 224 LEU A C 1
ATOM 1820 O O . LEU A 1 224 ? -32.438 10.258 7.332 1 77.62 224 LEU A O 1
ATOM 1824 N N . PRO A 1 225 ? -33.938 10.328 5.652 1 73.06 225 PRO A N 1
ATOM 1825 C CA . PRO A 1 225 ? -35.031 10.023 6.594 1 73.06 225 PRO A CA 1
ATOM 1826 C C . PRO A 1 225 ? -34.844 8.672 7.285 1 73.06 225 PRO A C 1
ATOM 1828 O O . PRO A 1 225 ? -35.125 8.539 8.477 1 73.06 225 PRO A O 1
ATOM 1831 N N . PHE A 1 226 ? -34.344 7.773 6.535 1 73.81 226 PHE A N 1
ATOM 1832 C CA . PHE A 1 226 ? -34.125 6.445 7.094 1 73.81 226 PHE A CA 1
ATOM 1833 C C . PHE A 1 226 ? -33 6.48 8.133 1 73.81 226 PHE A C 1
ATOM 1835 O O . PHE A 1 226 ? -33.125 5.902 9.211 1 73.81 226 PHE A O 1
ATOM 1842 N N . LEU A 1 227 ? -32.062 7.207 7.832 1 74.69 227 LEU A N 1
ATOM 1843 C CA . LEU A 1 227 ? -30.906 7.262 8.727 1 74.69 227 LEU A CA 1
ATOM 1844 C C . LEU A 1 227 ? -31.219 8.102 9.961 1 74.69 227 LEU A C 1
ATOM 1846 O O . LEU A 1 227 ? -30.828 7.75 11.078 1 74.69 227 LEU A O 1
ATOM 1850 N N . LEU A 1 228 ? -32.062 9.125 9.766 1 73.25 228 LEU A N 1
ATOM 1851 C CA . LEU A 1 228 ? -32.375 10.031 10.859 1 73.25 228 LEU A CA 1
ATOM 1852 C C . LEU A 1 228 ? -33.375 9.391 11.82 1 73.25 228 LEU A C 1
ATOM 1854 O O . LEU A 1 228 ? -33.312 9.609 13.031 1 73.25 228 LEU A O 1
ATOM 1858 N N . LEU A 1 229 ? -34.25 8.594 11.266 1 74.69 229 LEU A N 1
ATOM 1859 C CA . LEU A 1 229 ? -35.312 8.023 12.086 1 74.69 229 LEU A CA 1
ATOM 1860 C C . LEU A 1 229 ? -34.969 6.59 12.492 1 74.69 229 LEU A C 1
ATOM 1862 O O . LEU A 1 229 ? -35.844 5.867 13 1 74.69 229 LEU A O 1
ATOM 1866 N N . PHE A 1 230 ? -33.812 6.332 12.25 1 73.81 230 PHE A N 1
ATOM 1867 C CA . PHE A 1 230 ? -33.469 4.934 12.453 1 73.81 230 PHE A CA 1
ATOM 1868 C C . PHE A 1 230 ? -33.688 4.516 13.898 1 73.81 230 PHE A C 1
ATOM 1870 O O . PHE A 1 230 ? -34.312 3.486 14.156 1 73.81 230 PHE A O 1
ATOM 1877 N N . ASN A 1 231 ? -33.25 5.324 14.789 1 73.56 231 ASN A N 1
ATOM 1878 C CA . ASN A 1 231 ? -33.375 4.957 16.203 1 73.56 231 ASN A CA 1
ATOM 1879 C C . ASN A 1 231 ? -34.844 4.875 16.625 1 73.56 231 ASN A C 1
ATOM 1881 O O . ASN A 1 231 ? -35.25 3.951 17.328 1 73.56 231 ASN A O 1
ATOM 1885 N N . VAL A 1 232 ? -35.594 5.812 16.172 1 76.5 232 VAL A N 1
ATOM 1886 C CA . VAL A 1 232 ? -37.031 5.809 16.469 1 76.5 232 VAL A CA 1
ATOM 1887 C C . VAL A 1 232 ? -37.688 4.594 15.828 1 76.5 232 VAL A C 1
ATOM 1889 O O . VAL A 1 232 ? -38.562 3.945 16.438 1 76.5 232 VAL A O 1
ATOM 1892 N N . SER A 1 233 ? -37.219 4.309 14.719 1 78.81 233 SER A N 1
ATOM 1893 C CA . SER A 1 233 ? -37.781 3.186 13.977 1 78.81 233 SER A CA 1
ATOM 1894 C C . SER A 1 233 ? -37.469 1.858 14.664 1 78.81 233 SER A C 1
ATOM 1896 O O . SER A 1 233 ? -38.281 0.925 14.617 1 78.81 233 SER A O 1
ATOM 1898 N N . VAL A 1 234 ? -36.406 1.791 15.273 1 79.31 234 VAL A N 1
ATOM 1899 C CA . VAL A 1 234 ? -36.062 0.573 15.992 1 79.31 234 VAL A CA 1
ATOM 1900 C C . VAL A 1 234 ? -37.062 0.331 17.125 1 79.31 234 VAL A C 1
ATOM 1902 O O . VAL A 1 234 ? -37.531 -0.789 17.297 1 79.31 234 VAL A O 1
ATOM 1905 N N . VAL A 1 235 ? -37.344 1.403 17.766 1 78.75 235 VAL A N 1
ATOM 1906 C CA . VAL A 1 235 ? -38.312 1.302 18.859 1 78.75 235 VAL A CA 1
ATOM 1907 C C . VAL A 1 235 ? -39.688 0.895 18.297 1 78.75 235 VAL A C 1
ATOM 1909 O O . VAL A 1 235 ? -40.344 0.03 18.859 1 78.75 235 VAL A O 1
ATOM 1912 N N . LEU A 1 236 ? -40 1.458 17.203 1 80.88 236 LEU A N 1
ATOM 1913 C CA . LEU A 1 236 ? -41.281 1.159 16.594 1 80.88 236 LEU A CA 1
ATOM 1914 C C . LEU A 1 236 ? -41.344 -0.29 16.125 1 80.88 236 LEU A C 1
ATOM 1916 O O . LEU A 1 236 ? -42.406 -0.929 16.188 1 80.88 236 LEU A O 1
ATOM 1920 N N . VAL A 1 237 ? -40.281 -0.792 15.688 1 79.69 237 VAL A N 1
ATOM 1921 C CA . VAL A 1 237 ? -40.219 -2.186 15.258 1 79.69 237 VAL A CA 1
ATOM 1922 C C . VAL A 1 237 ? -40.5 -3.105 16.438 1 79.69 237 VAL A C 1
ATOM 1924 O O . VAL A 1 237 ? -41.219 -4.102 16.312 1 79.69 237 VAL A O 1
ATOM 1927 N N . VAL A 1 238 ? -39.969 -2.729 17.5 1 79.25 238 VAL A N 1
ATOM 1928 C CA . VAL A 1 238 ? -40.188 -3.523 18.703 1 79.25 238 VAL A CA 1
ATOM 1929 C C . VAL A 1 238 ? -41.656 -3.488 19.094 1 79.25 238 VAL A C 1
ATOM 1931 O O . VAL A 1 238 ? -42.25 -4.523 19.406 1 79.25 238 VAL A O 1
ATOM 1934 N N . LEU A 1 239 ? -42.219 -2.334 18.969 1 82.69 239 LEU A N 1
ATOM 1935 C CA . LEU A 1 239 ? -43.594 -2.174 19.312 1 82.69 239 LEU A CA 1
ATOM 1936 C C . LEU A 1 239 ? -44.5 -2.945 18.359 1 82.69 239 LEU A C 1
ATOM 1938 O O . LEU A 1 239 ? -45.469 -3.582 18.781 1 82.69 239 LEU A O 1
ATOM 1942 N N . VAL A 1 240 ? -44.188 -2.9 17.156 1 79.75 240 VAL A N 1
ATOM 1943 C CA . VAL A 1 240 ? -44.969 -3.635 16.141 1 79.75 240 VAL A CA 1
ATOM 1944 C C . VAL A 1 240 ? -44.781 -5.137 16.359 1 79.75 240 VAL A C 1
ATOM 1946 O O . VAL A 1 240 ? -45.75 -5.902 16.203 1 79.75 240 VAL A O 1
ATOM 1949 N N . GLY A 1 241 ? -43.594 -5.48 16.719 1 77.44 241 GLY A N 1
ATOM 1950 C CA . GLY A 1 241 ? -43.344 -6.879 17.031 1 77.44 241 GLY A CA 1
ATOM 1951 C C . GLY A 1 241 ? -44.188 -7.371 18.203 1 77.44 241 GLY A C 1
ATOM 1952 O O . GLY A 1 241 ? -44.719 -8.477 18.156 1 77.44 241 GLY A O 1
ATOM 1953 N N . LEU A 1 242 ? -44.25 -6.562 19.172 1 78.75 242 LEU A N 1
ATOM 1954 C CA . LEU A 1 242 ? -45.062 -6.91 20.328 1 78.75 242 LEU A CA 1
ATOM 1955 C C . LEU A 1 242 ? -46.531 -7.02 19.969 1 78.75 242 LEU A C 1
ATOM 1957 O O . LEU A 1 242 ? -47.25 -7.875 20.5 1 78.75 242 LEU A O 1
ATOM 1961 N N . ASP A 1 243 ? -46.938 -6.258 19.078 1 81.12 243 ASP A N 1
ATOM 1962 C CA . ASP A 1 243 ? -48.312 -6.309 18.609 1 81.12 243 ASP A CA 1
ATOM 1963 C C . ASP A 1 243 ? -48.594 -7.598 17.828 1 81.12 243 ASP A C 1
ATOM 1965 O O . ASP A 1 243 ? -49.594 -8.281 18.078 1 81.12 243 ASP A O 1
ATOM 1969 N N . LEU A 1 244 ? -47.656 -7.934 16.969 1 75.88 244 LEU A N 1
ATOM 1970 C CA . LEU A 1 244 ? -47.781 -9.133 16.156 1 75.88 244 LEU A CA 1
ATOM 1971 C C . LEU A 1 244 ? -47.75 -10.391 17.016 1 75.88 244 LEU A C 1
ATOM 1973 O O . LEU A 1 244 ? -48.406 -11.383 16.703 1 75.88 244 LEU A O 1
ATOM 1977 N N . ALA A 1 245 ? -47.062 -10.219 18.094 1 76.06 245 ALA A N 1
ATOM 1978 C CA . ALA A 1 245 ? -46.969 -11.344 19.016 1 76.06 245 ALA A CA 1
ATOM 1979 C C . ALA A 1 245 ? -48.188 -11.367 19.953 1 76.06 245 ALA A C 1
ATOM 1981 O O . ALA A 1 245 ? -48.344 -12.312 20.734 1 76.06 245 ALA A O 1
ATOM 1982 N N . GLY A 1 246 ? -48.938 -10.344 19.906 1 78.69 246 GLY A N 1
ATOM 1983 C CA . GLY A 1 246 ? -50.125 -10.281 20.75 1 78.69 246 GLY A CA 1
ATOM 1984 C C . GLY A 1 246 ? -49.844 -9.852 22.172 1 78.69 246 GLY A C 1
ATOM 1985 O O . GLY A 1 246 ? -50.625 -10.125 23.078 1 78.69 246 GLY A O 1
ATOM 1986 N N . VAL A 1 247 ? -48.781 -9.289 22.344 1 78.56 247 VAL A N 1
ATOM 1987 C CA . VAL A 1 247 ? -48.375 -8.93 23.703 1 78.56 247 VAL A CA 1
ATOM 1988 C C . VAL A 1 247 ? -48.906 -7.535 24.047 1 78.56 247 VAL A C 1
ATOM 1990 O O . VAL A 1 247 ? -49.438 -7.324 25.141 1 78.56 247 VAL A O 1
ATOM 1993 N N . TRP A 1 248 ? -48.688 -6.5 23.234 1 81.69 248 TRP A N 1
ATOM 1994 C CA . TRP A 1 248 ? -49.062 -5.113 23.484 1 81.69 248 TRP A CA 1
ATOM 1995 C C . TRP A 1 248 ? -49.438 -4.406 22.188 1 81.69 248 TRP A C 1
ATOM 1997 O O . TRP A 1 248 ? -48.594 -3.988 21.422 1 81.69 248 TRP A O 1
ATOM 2007 N N . SER A 1 249 ? -50.688 -4.137 21.969 1 82.44 249 SER A N 1
ATOM 2008 C CA . SER A 1 249 ? -51.156 -3.584 20.703 1 82.44 249 SER A CA 1
ATOM 2009 C C . SER A 1 249 ? -51.5 -2.098 20.828 1 82.44 249 SER A C 1
ATOM 2011 O O . SER A 1 249 ? -51.625 -1.398 19.828 1 82.44 249 SER A O 1
ATOM 2013 N N . THR A 1 250 ? -51.5 -1.581 21.984 1 76.25 250 THR A N 1
ATOM 2014 C CA . THR A 1 250 ? -52.031 -0.238 22.25 1 76.25 250 THR A CA 1
ATOM 2015 C C . THR A 1 250 ? -51.188 0.807 21.5 1 76.25 250 THR A C 1
ATOM 2017 O O . THR A 1 250 ? -51.75 1.712 20.875 1 76.25 250 THR A O 1
ATOM 2020 N N . PRO A 1 251 ? -49.906 0.671 21.562 1 77.19 251 PRO A N 1
ATOM 2021 C CA . PRO A 1 251 ? -49.156 1.727 20.891 1 77.19 251 PRO A CA 1
ATOM 2022 C C . PRO A 1 251 ? -49.438 1.797 19.391 1 77.19 251 PRO A C 1
ATOM 2024 O O . PRO A 1 251 ? -49.531 2.891 18.828 1 77.19 251 PRO A O 1
ATOM 2027 N N . VAL A 1 252 ? -49.594 0.75 18.734 1 79.56 252 VAL A N 1
ATOM 2028 C CA . VAL A 1 252 ? -49.812 0.706 17.297 1 79.56 252 VAL A CA 1
ATOM 2029 C C . VAL A 1 252 ? -51.219 1.211 16.984 1 79.56 252 VAL A C 1
ATOM 2031 O O . VAL A 1 252 ? -51.438 1.998 16.062 1 79.56 252 VAL A O 1
ATOM 2034 N N . THR A 1 253 ? -52.156 0.859 17.844 1 79.75 253 THR A N 1
ATOM 2035 C CA . THR A 1 253 ? -53.531 1.276 17.625 1 79.75 253 THR A CA 1
ATOM 2036 C C . THR A 1 253 ? -53.688 2.77 17.891 1 79.75 253 THR A C 1
ATOM 2038 O O . THR A 1 253 ? -54.406 3.467 17.156 1 79.75 253 THR A O 1
ATOM 2041 N N . TRP A 1 254 ? -53.031 3.133 18.906 1 81.44 254 TRP A N 1
ATOM 2042 C CA . TRP A 1 254 ? -53.094 4.551 19.25 1 81.44 254 TRP A CA 1
ATOM 2043 C C . TRP A 1 254 ? -52.5 5.402 18.141 1 81.44 254 TRP A C 1
ATOM 2045 O O . TRP A 1 254 ? -53.031 6.434 17.766 1 81.44 254 TRP A O 1
ATOM 2055 N N . THR A 1 255 ? -51.375 5.078 17.594 1 79.94 255 THR A N 1
ATOM 2056 C CA . THR A 1 255 ? -50.719 5.824 16.531 1 79.94 255 THR A CA 1
ATOM 2057 C C . THR A 1 255 ? -51.562 5.867 15.273 1 79.94 255 THR A C 1
ATOM 2059 O O . THR A 1 255 ? -51.688 6.918 14.641 1 79.94 255 THR A O 1
ATOM 2062 N N . THR A 1 256 ? -52.188 4.773 14.969 1 78.44 256 THR A N 1
ATOM 2063 C CA . THR A 1 256 ? -53.031 4.707 13.781 1 78.44 256 THR A CA 1
ATOM 2064 C C . THR A 1 256 ? -54.25 5.59 13.938 1 78.44 256 THR A C 1
ATOM 2066 O O . THR A 1 256 ? -54.625 6.297 13.008 1 78.44 256 THR A O 1
ATOM 2069 N N . ALA A 1 257 ? -54.781 5.602 15.133 1 79.19 257 ALA A N 1
ATOM 2070 C CA . ALA A 1 257 ? -55.969 6.41 15.414 1 79.19 257 ALA A CA 1
ATOM 2071 C C . ALA A 1 257 ? -55.625 7.898 15.391 1 79.19 257 ALA A C 1
ATOM 2073 O O . ALA A 1 257 ? -56.375 8.703 14.852 1 79.19 257 ALA A O 1
ATOM 2074 N N . THR A 1 258 ? -54.562 8.188 15.969 1 84.69 258 THR A N 1
ATOM 2075 C CA . THR A 1 258 ? -54.125 9.578 16.047 1 84.69 258 THR A CA 1
ATOM 2076 C C . THR A 1 258 ? -53.812 10.125 14.656 1 84.69 258 THR A C 1
ATOM 2078 O O . THR A 1 258 ? -54.281 11.219 14.297 1 84.69 258 THR A O 1
ATOM 2081 N N . LEU A 1 259 ? -53.094 9.375 13.859 1 83.81 259 LEU A N 1
ATOM 2082 C CA . LEU A 1 259 ? -52.719 9.836 12.531 1 83.81 259 LEU A CA 1
ATOM 2083 C C . LEU A 1 259 ? -53.906 9.867 11.586 1 83.81 259 LEU A C 1
ATOM 2085 O O . LEU A 1 259 ? -53.969 10.68 10.664 1 83.81 259 LEU A O 1
ATOM 2089 N N . GLY A 1 260 ? -54.875 9.023 11.836 1 80.38 260 GLY A N 1
ATOM 2090 C CA . GLY A 1 260 ? -56.094 8.977 11.039 1 80.38 260 GLY A CA 1
ATOM 2091 C C . GLY A 1 260 ? -56.906 10.258 11.117 1 80.38 260 GLY A C 1
ATOM 2092 O O . GLY A 1 260 ? -57.625 10.602 10.18 1 80.38 260 GLY A O 1
ATOM 2093 N N . GLN A 1 261 ? -56.688 10.953 12.172 1 87.31 261 GLN A N 1
ATOM 2094 C CA . GLN A 1 261 ? -57.438 12.18 12.391 1 87.31 261 GLN A CA 1
ATOM 2095 C C . GLN A 1 261 ? -56.969 13.281 11.438 1 87.31 261 GLN A C 1
ATOM 2097 O O . GLN A 1 261 ? -57.688 14.266 11.234 1 87.31 261 GLN A O 1
ATOM 2102 N N . PHE A 1 262 ? -55.906 13.094 10.844 1 90.44 262 PHE A N 1
ATOM 2103 C CA . PHE A 1 262 ? -55.312 14.164 10.039 1 90.44 262 PHE A CA 1
ATOM 2104 C C . PHE A 1 262 ? -55.5 13.883 8.555 1 90.44 262 PHE A C 1
ATOM 2106 O O . PHE A 1 262 ? -54.812 14.445 7.715 1 90.44 262 PHE A O 1
ATOM 2113 N N . GLY A 1 263 ? -56.344 13.016 8.172 1 86 263 GLY A N 1
ATOM 2114 C CA . GLY A 1 263 ? -56.719 12.773 6.793 1 86 263 GLY A CA 1
ATOM 2115 C C . GLY A 1 263 ? -55.562 12.297 5.934 1 86 263 GLY A C 1
ATOM 2116 O O . GLY A 1 263 ? -54.844 11.367 6.309 1 86 263 GLY A O 1
ATOM 2117 N N . THR A 1 264 ? -55.375 12.992 4.848 1 85.69 264 THR A N 1
ATOM 2118 C CA . THR A 1 264 ? -54.344 12.602 3.869 1 85.69 264 THR A CA 1
ATOM 2119 C C . THR A 1 264 ? -52.969 12.789 4.441 1 85.69 264 THR A C 1
ATOM 2121 O O . THR A 1 264 ? -52.062 11.984 4.168 1 85.69 264 THR A O 1
ATOM 2124 N N . ALA A 1 265 ? -52.812 13.812 5.129 1 86.31 265 ALA A N 1
ATOM 2125 C CA . ALA A 1 265 ? -51.531 14.062 5.754 1 86.31 265 ALA A CA 1
ATOM 2126 C C . ALA A 1 265 ? -51.156 12.953 6.746 1 86.31 265 ALA A C 1
ATOM 2128 O O . ALA A 1 265 ? -50.031 12.508 6.801 1 86.31 265 ALA A O 1
ATOM 2129 N N . GLY A 1 266 ? -52.094 12.523 7.477 1 83.44 266 GLY A N 1
ATOM 2130 C CA . GLY A 1 266 ? -51.875 11.43 8.406 1 83.44 266 GLY A CA 1
ATOM 2131 C C . GLY A 1 266 ? -51.562 10.117 7.719 1 83.44 266 GLY A C 1
ATOM 2132 O O . GLY A 1 266 ? -50.688 9.367 8.18 1 83.44 266 GLY A O 1
ATOM 2133 N N . THR A 1 267 ? -52.25 9.906 6.66 1 81.38 267 THR A N 1
ATOM 2134 C CA . THR A 1 267 ? -51.969 8.695 5.891 1 81.38 267 THR A CA 1
ATOM 2135 C C . THR A 1 267 ? -50.562 8.703 5.32 1 81.38 267 THR A C 1
ATOM 2137 O O . THR A 1 267 ? -49.875 7.672 5.312 1 81.38 267 THR A O 1
ATOM 2140 N N . ALA A 1 268 ? -50.188 9.82 4.898 1 81.75 268 ALA A N 1
ATOM 2141 C CA . ALA A 1 268 ? -48.844 9.953 4.363 1 81.75 268 ALA A CA 1
ATOM 2142 C C . ALA A 1 268 ? -47.781 9.672 5.438 1 81.75 268 ALA A C 1
ATOM 2144 O O . ALA A 1 268 ? -46.812 8.961 5.195 1 81.75 268 ALA A O 1
ATOM 2145 N N . VAL A 1 269 ? -47.969 10.195 6.547 1 80.81 269 VAL A N 1
ATOM 2146 C CA . VAL A 1 269 ? -47.062 10 7.66 1 80.81 269 VAL A CA 1
ATOM 2147 C C . VAL A 1 269 ? -47.062 8.531 8.07 1 80.81 269 VAL A C 1
ATOM 2149 O O . VAL A 1 269 ? -46 7.965 8.367 1 80.81 269 VAL A O 1
ATOM 2152 N N . TRP A 1 270 ? -48.25 7.98 8.07 1 79.5 270 TRP A N 1
ATOM 2153 C CA . TRP A 1 270 ? -48.344 6.562 8.406 1 79.5 270 TRP A CA 1
ATOM 2154 C C . TRP A 1 270 ? -47.562 5.715 7.414 1 79.5 270 TRP A C 1
ATOM 2156 O O . TRP A 1 270 ? -46.844 4.785 7.805 1 79.5 270 TRP A O 1
ATOM 2166 N N . PHE A 1 271 ? -47.625 6.066 6.25 1 75 271 PHE A N 1
ATOM 2167 C CA . PHE A 1 271 ? -46.906 5.328 5.219 1 75 271 PHE A CA 1
ATOM 2168 C C . PHE A 1 271 ? -45.406 5.469 5.398 1 75 271 PHE A C 1
ATOM 2170 O O . PHE A 1 271 ? -44.656 4.492 5.273 1 75 271 PHE A O 1
ATOM 2177 N N . LEU A 1 272 ? -45.031 6.617 5.633 1 75.38 272 LEU A N 1
ATOM 2178 C CA . LEU A 1 272 ? -43.594 6.879 5.855 1 75.38 272 LEU A CA 1
ATOM 2179 C C . LEU A 1 272 ? -43.094 6.094 7.059 1 75.38 272 LEU A C 1
ATOM 2181 O O . LEU A 1 272 ? -42.031 5.477 6.992 1 75.38 272 LEU A O 1
ATOM 2185 N N . LEU A 1 273 ? -43.875 6.105 8.07 1 76.56 273 LEU A N 1
ATOM 2186 C CA . LEU A 1 273 ? -43.469 5.402 9.281 1 76.56 273 LEU A CA 1
ATOM 2187 C C . LEU A 1 273 ? -43.469 3.893 9.062 1 76.56 273 LEU A C 1
ATOM 2189 O O . LEU A 1 273 ? -42.531 3.197 9.5 1 76.56 273 LEU A O 1
ATOM 2193 N N . ALA A 1 274 ? -44.438 3.461 8.438 1 74.38 274 ALA A N 1
ATOM 2194 C CA . ALA A 1 274 ? -44.531 2.029 8.164 1 74.38 274 ALA A CA 1
ATOM 2195 C C . ALA A 1 274 ? -43.375 1.553 7.309 1 74.38 274 ALA A C 1
ATOM 2197 O O . ALA A 1 274 ? -42.781 0.492 7.566 1 74.38 274 ALA A O 1
ATOM 2198 N N . THR A 1 275 ? -43.062 2.316 6.375 1 75.12 275 THR A N 1
ATOM 2199 C CA . THR A 1 275 ? -41.938 1.979 5.508 1 75.12 275 THR A CA 1
ATOM 2200 C C . THR A 1 275 ? -40.625 1.974 6.293 1 75.12 275 THR A C 1
ATOM 2202 O O . THR A 1 275 ? -39.781 1.079 6.121 1 75.12 275 THR A O 1
ATOM 2205 N N . ASN A 1 276 ? -40.531 2.91 7.113 1 76.81 276 ASN A N 1
ATOM 2206 C CA . ASN A 1 276 ? -39.312 2.99 7.926 1 76.81 276 ASN A CA 1
ATOM 2207 C C . ASN A 1 276 ? -39.219 1.809 8.891 1 76.81 276 ASN A C 1
ATOM 2209 O O . ASN A 1 276 ? -38.125 1.28 9.109 1 76.81 276 ASN A O 1
ATOM 2213 N N . VAL A 1 277 ? -40.312 1.503 9.438 1 76.94 277 VAL A N 1
ATOM 2214 C CA . VAL A 1 277 ? -40.344 0.382 10.367 1 76.94 277 VAL A CA 1
ATOM 2215 C C . VAL A 1 277 ? -40.031 -0.916 9.633 1 76.94 277 VAL A C 1
ATOM 2217 O O . VAL A 1 277 ? -39.281 -1.752 10.133 1 76.94 277 VAL A O 1
ATOM 2220 N N . ALA A 1 278 ? -40.594 -1.012 8.5 1 74 278 ALA A N 1
ATOM 2221 C CA . ALA A 1 278 ? -40.312 -2.193 7.691 1 74 278 ALA A CA 1
ATOM 2222 C C . ALA A 1 278 ? -38.844 -2.271 7.324 1 74 278 ALA A C 1
ATOM 2224 O O . ALA A 1 278 ? -38.188 -3.32 7.473 1 74 278 ALA A O 1
ATOM 2225 N N . ALA A 1 279 ? -38.344 -1.207 6.895 1 74.12 279 ALA A N 1
ATOM 2226 C CA . ALA A 1 279 ? -36.938 -1.146 6.516 1 74.12 279 ALA A CA 1
ATOM 2227 C C . ALA A 1 279 ? -36.031 -1.429 7.715 1 74.12 279 ALA A C 1
ATOM 2229 O O . ALA A 1 279 ? -35.094 -2.205 7.613 1 74.12 279 ALA A O 1
ATOM 2230 N N . THR A 1 280 ? -36.312 -0.793 8.773 1 77.44 280 THR A N 1
ATOM 2231 C CA . THR A 1 280 ? -35.531 -0.994 9.992 1 77.44 280 THR A CA 1
ATOM 2232 C C . THR A 1 280 ? -35.625 -2.441 10.469 1 77.44 280 THR A C 1
ATOM 2234 O O . THR A 1 280 ? -34.656 -3.021 10.914 1 77.44 280 THR A O 1
ATOM 2237 N N . GLY A 1 281 ? -36.844 -2.975 10.383 1 75.69 281 GLY A N 1
ATOM 2238 C CA . GLY A 1 281 ? -37.031 -4.375 10.727 1 75.69 281 GLY A CA 1
ATOM 2239 C C . GLY A 1 281 ? -36.156 -5.309 9.898 1 75.69 281 GLY A C 1
ATOM 2240 O O . GLY A 1 281 ? -35.531 -6.238 10.43 1 75.69 281 GLY A O 1
ATOM 2241 N N . ILE A 1 282 ? -36.062 -5.051 8.656 1 76.19 282 ILE A N 1
ATOM 2242 C CA . ILE A 1 282 ? -35.25 -5.836 7.75 1 76.19 282 ILE A CA 1
ATOM 2243 C C . ILE A 1 282 ? -33.781 -5.699 8.141 1 76.19 282 ILE A C 1
ATOM 2245 O O . ILE A 1 282 ? -33.031 -6.695 8.203 1 76.19 282 ILE A O 1
ATOM 2249 N N . VAL A 1 283 ? -33.344 -4.508 8.391 1 75.62 283 VAL A N 1
ATOM 2250 C CA . VAL A 1 283 ? -31.938 -4.246 8.773 1 75.62 283 VAL A CA 1
ATOM 2251 C C . VAL A 1 283 ? -31.609 -5.004 10.055 1 75.62 283 VAL A C 1
ATOM 2253 O O . VAL A 1 283 ? -30.531 -5.598 10.172 1 75.62 283 VAL A O 1
ATOM 2256 N N . LEU A 1 284 ? -32.562 -5.047 10.961 1 77.25 284 LEU A N 1
ATOM 2257 C CA . LEU A 1 284 ? -32.312 -5.738 12.227 1 77.25 284 LEU A CA 1
ATOM 2258 C C . LEU A 1 284 ? -32.281 -7.246 12.023 1 77.25 284 LEU A C 1
ATOM 2260 O O . LEU A 1 284 ? -31.469 -7.938 12.648 1 77.25 284 LEU A O 1
ATOM 2264 N N . LEU A 1 285 ? -33.156 -7.691 11.188 1 75.5 285 LEU A N 1
ATOM 2265 C CA . LEU A 1 285 ? -33.156 -9.125 10.914 1 75.5 285 LEU A CA 1
ATOM 2266 C C . LEU A 1 285 ? -31.875 -9.562 10.234 1 75.5 285 LEU A C 1
ATOM 2268 O O . LEU A 1 285 ? -31.312 -10.602 10.578 1 75.5 285 LEU A O 1
ATOM 2272 N N . VAL A 1 286 ? -31.422 -8.789 9.32 1 75.94 286 VAL A N 1
ATOM 2273 C CA . VAL A 1 286 ? -30.172 -9.094 8.609 1 75.94 286 VAL A CA 1
ATOM 2274 C C . VAL A 1 286 ? -28.984 -8.828 9.516 1 75.94 286 VAL A C 1
ATOM 2276 O O . VAL A 1 286 ? -27.922 -9.445 9.359 1 75.94 286 VAL A O 1
ATOM 2279 N N . GLY A 1 287 ? -29.203 -7.91 10.391 1 78.06 287 GLY A N 1
ATOM 2280 C CA . GLY A 1 287 ? -28.141 -7.531 11.305 1 78.06 287 GLY A CA 1
ATOM 2281 C C . GLY A 1 287 ? -27.672 -8.68 12.18 1 78.06 287 GLY A C 1
ATOM 2282 O O . GLY A 1 287 ? -26.5 -8.719 12.586 1 78.06 287 GLY A O 1
ATOM 2283 N N . VAL A 1 288 ? -28.547 -9.625 12.422 1 79.5 288 VAL A N 1
ATOM 2284 C CA . VAL A 1 288 ? -28.203 -10.719 13.328 1 79.5 288 VAL A CA 1
ATOM 2285 C C . VAL A 1 288 ? -27.156 -11.617 12.672 1 79.5 288 VAL A C 1
ATOM 2287 O O . VAL A 1 288 ? -26.062 -11.797 13.211 1 79.5 288 VAL A O 1
ATOM 2290 N N . PRO A 1 289 ? -27.469 -12.172 11.523 1 78.31 289 PRO A N 1
ATOM 2291 C CA . PRO A 1 289 ? -26.406 -12.969 10.898 1 78.31 289 PRO A CA 1
ATOM 2292 C C . PRO A 1 289 ? -25.156 -12.156 10.609 1 78.31 289 PRO A C 1
ATOM 2294 O O . PRO A 1 289 ? -24.047 -12.68 10.711 1 78.31 289 PRO A O 1
ATOM 2297 N N . LEU A 1 290 ? -25.281 -10.945 10.336 1 84.75 290 LEU A N 1
ATOM 2298 C CA . LEU A 1 290 ? -24.141 -10.086 10.062 1 84.75 290 LEU A CA 1
ATOM 2299 C C . LEU A 1 290 ? -23.297 -9.883 11.32 1 84.75 290 LEU A C 1
ATOM 2301 O O . LEU A 1 290 ? -22.062 -9.758 11.234 1 84.75 290 LEU A O 1
ATOM 2305 N N . TYR A 1 291 ? -24 -9.812 12.352 1 88.62 291 TYR A N 1
ATOM 2306 C CA . TYR A 1 291 ? -23.297 -9.695 13.625 1 88.62 291 TYR A CA 1
ATOM 2307 C C . TYR A 1 291 ? -22.391 -10.906 13.859 1 88.62 291 TYR A C 1
ATOM 2309 O O . TYR A 1 291 ? -21.234 -10.758 14.234 1 88.62 291 TYR A O 1
ATOM 2317 N N . PHE A 1 292 ? -22.922 -12.047 13.633 1 89.31 292 PHE A N 1
ATOM 2318 C CA . PHE A 1 292 ? -22.141 -13.266 13.836 1 89.31 292 PHE A CA 1
ATOM 2319 C C . PHE A 1 292 ? -21 -13.344 12.828 1 89.31 292 PHE A C 1
ATOM 2321 O O . PHE A 1 292 ? -19.906 -13.812 13.164 1 89.31 292 PHE A O 1
ATOM 2328 N N . LEU A 1 293 ? -21.297 -12.945 11.695 1 90.06 293 LEU A N 1
ATOM 2329 C CA . LEU A 1 293 ? -20.25 -12.922 10.68 1 90.06 293 LEU A CA 1
ATOM 2330 C C . LEU A 1 293 ? -19.141 -11.953 11.062 1 90.06 293 LEU A C 1
ATOM 2332 O O . LEU A 1 293 ? -17.953 -12.289 10.992 1 90.06 293 LEU A O 1
ATOM 2336 N N . ARG A 1 294 ? -19.5 -10.805 11.453 1 91.56 294 ARG A N 1
ATOM 2337 C CA . ARG A 1 294 ? -18.531 -9.805 11.875 1 91.56 294 ARG A CA 1
ATOM 2338 C C . ARG A 1 294 ? -17.688 -10.305 13.047 1 91.56 294 ARG A C 1
ATOM 2340 O O . ARG A 1 294 ? -16.469 -10.109 13.078 1 91.56 294 ARG A O 1
ATOM 2347 N N . ARG A 1 295 ? -18.359 -10.836 13.922 1 91.06 295 ARG A N 1
ATOM 2348 C CA . ARG A 1 295 ? -17.672 -11.383 15.078 1 91.06 295 ARG A CA 1
ATOM 2349 C C . ARG A 1 295 ? -16.672 -12.453 14.664 1 91.06 295 ARG A C 1
ATOM 2351 O O . ARG A 1 295 ? -15.539 -12.477 15.156 1 91.06 295 ARG A O 1
ATOM 2358 N N . ASP A 1 296 ? -17.125 -13.312 13.781 1 93.69 296 ASP A N 1
ATOM 2359 C CA . ASP A 1 296 ? -16.25 -14.383 13.312 1 93.69 296 ASP A CA 1
ATOM 2360 C C . ASP A 1 296 ? -15.047 -13.812 12.562 1 93.69 296 ASP A C 1
ATOM 2362 O O . ASP A 1 296 ? -13.914 -14.273 12.758 1 93.69 296 ASP A O 1
ATOM 2366 N N . VAL A 1 297 ? -15.234 -12.852 11.812 1 91.88 297 VAL A N 1
ATOM 2367 C CA . VAL A 1 297 ? -14.164 -12.203 11.07 1 91.88 297 VAL A CA 1
ATOM 2368 C C . VAL A 1 297 ? -13.188 -11.547 12.047 1 91.88 297 VAL A C 1
ATOM 2370 O O . VAL A 1 297 ? -11.969 -11.688 11.906 1 91.88 297 VAL A O 1
ATOM 2373 N N . ARG A 1 298 ? -13.719 -10.891 12.969 1 90.12 298 ARG A N 1
ATOM 2374 C CA . ARG A 1 298 ? -12.883 -10.234 13.969 1 90.12 298 ARG A CA 1
ATOM 2375 C C . ARG A 1 298 ? -12.039 -11.25 14.719 1 90.12 298 ARG A C 1
ATOM 2377 O O . ARG A 1 298 ? -10.852 -11.023 14.961 1 90.12 298 ARG A O 1
ATOM 2384 N N . GLN A 1 299 ? -12.656 -12.258 15.062 1 90.44 299 GLN A N 1
ATOM 2385 C CA . GLN A 1 299 ? -11.93 -13.312 15.758 1 90.44 299 GLN A CA 1
ATOM 2386 C C . GLN A 1 299 ? -10.812 -13.875 14.891 1 90.44 299 GLN A C 1
ATOM 2388 O O . GLN A 1 299 ? -9.719 -14.172 15.391 1 90.44 299 GLN A O 1
ATOM 2393 N N . THR A 1 300 ? -11.125 -14.039 13.703 1 90.94 300 THR A N 1
ATOM 2394 C CA . THR A 1 300 ? -10.117 -14.531 12.766 1 90.94 300 THR A CA 1
ATOM 2395 C C . THR A 1 300 ? -8.961 -13.547 12.648 1 90.94 300 THR A C 1
ATOM 2397 O O . THR A 1 300 ? -7.793 -13.938 12.703 1 90.94 300 THR A O 1
ATOM 2400 N N . ILE A 1 301 ? -9.258 -12.312 12.539 1 88.06 301 ILE A N 1
ATOM 2401 C CA . ILE A 1 301 ? -8.242 -11.273 12.414 1 88.06 301 ILE A CA 1
ATOM 2402 C C . ILE A 1 301 ? -7.402 -11.219 13.695 1 88.06 301 ILE A C 1
ATOM 2404 O O . ILE A 1 301 ? -6.176 -11.102 13.633 1 88.06 301 ILE A O 1
ATOM 2408 N N . ASP A 1 302 ? -8.07 -11.328 14.766 1 86.31 302 ASP A N 1
ATOM 2409 C CA . ASP A 1 302 ? -7.375 -11.312 16.047 1 86.31 302 ASP A CA 1
ATOM 2410 C C . ASP A 1 302 ? -6.43 -12.508 16.172 1 86.31 302 ASP A C 1
ATOM 2412 O O . ASP A 1 302 ? -5.34 -12.391 16.734 1 86.31 302 ASP A O 1
ATOM 2416 N N . ARG A 1 303 ? -6.855 -13.57 15.688 1 88.5 303 ARG A N 1
ATOM 2417 C CA . ARG A 1 303 ? -6.016 -14.766 15.719 1 88.5 303 ARG A CA 1
ATOM 2418 C C . ARG A 1 303 ? -4.73 -14.547 14.93 1 88.5 303 ARG A C 1
ATOM 2420 O O . ARG A 1 303 ? -3.652 -14.961 15.367 1 88.5 303 ARG A O 1
ATOM 2427 N N . PHE A 1 304 ? -4.816 -13.961 13.844 1 87.06 304 PHE A N 1
ATOM 2428 C CA . PHE A 1 304 ? -3.633 -13.703 13.039 1 87.06 304 PHE A CA 1
ATOM 2429 C C . PHE A 1 304 ? -2.801 -12.578 13.641 1 87.06 304 PHE A C 1
ATOM 2431 O O . PHE A 1 304 ? -1.591 -12.5 13.414 1 87.06 304 PHE A O 1
ATOM 2438 N N . GLY A 1 305 ? -3.395 -11.742 14.336 1 75.31 305 GLY A N 1
ATOM 2439 C CA . GLY A 1 305 ? -2.672 -10.648 14.961 1 75.31 305 GLY A CA 1
ATOM 2440 C C . GLY A 1 305 ? -2.174 -9.617 13.961 1 75.31 305 GLY A C 1
ATOM 2441 O O . GLY A 1 305 ? -1.042 -9.141 14.062 1 75.31 305 GLY A O 1
ATOM 2442 N N . VAL A 1 306 ? -2.951 -9.359 12.914 1 65.38 306 VAL A N 1
ATOM 2443 C CA . VAL A 1 306 ? -2.537 -8.492 11.812 1 65.38 306 VAL A CA 1
ATOM 2444 C C . VAL A 1 306 ? -2.338 -7.07 12.32 1 65.38 306 VAL A C 1
ATOM 2446 O O . VAL A 1 306 ? -1.46 -6.348 11.836 1 65.38 306 VAL A O 1
ATOM 2449 N N . PHE A 1 307 ? -3.162 -6.594 13.227 1 59.91 307 PHE A N 1
ATOM 2450 C CA . PHE A 1 307 ? -3.086 -5.211 13.68 1 59.91 307 PHE A CA 1
ATOM 2451 C C . PHE A 1 307 ? -2.043 -5.059 14.781 1 59.91 307 PHE A C 1
ATOM 2453 O O . PHE A 1 307 ? -1.888 -3.979 15.352 1 59.91 307 PHE A O 1
ATOM 2460 N N . GLU A 1 308 ? -1.449 -6.109 15.156 1 55.56 308 GLU A N 1
ATOM 2461 C CA . GLU A 1 308 ? -0.348 -5.992 16.109 1 55.56 308 GLU A CA 1
ATOM 2462 C C . GLU A 1 308 ? 0.863 -5.316 15.477 1 55.56 308 GLU A C 1
ATOM 2464 O O . GLU A 1 308 ? 1.854 -5.039 16.156 1 55.56 308 GLU A O 1
ATOM 2469 N N . THR A 1 309 ? 0.726 -5.055 14.219 1 53.72 309 THR A N 1
ATOM 2470 C CA . THR A 1 309 ? 1.896 -4.48 13.562 1 53.72 309 THR A CA 1
ATOM 2471 C C . THR A 1 309 ? 1.878 -2.957 13.664 1 53.72 309 THR A C 1
ATOM 2473 O O . THR A 1 309 ? 0.811 -2.348 13.766 1 53.72 309 THR A O 1
ATOM 2476 N N . ASP A 1 310 ? 3.062 -2.35 13.844 1 51.16 310 ASP A N 1
ATOM 2477 C CA . ASP A 1 310 ? 3.449 -0.963 14.094 1 51.16 310 ASP A CA 1
ATOM 2478 C C . ASP A 1 310 ? 3.15 -0.085 12.883 1 51.16 310 ASP A C 1
ATOM 2480 O O . ASP A 1 310 ? 4.07 0.451 12.258 1 51.16 310 ASP A O 1
ATOM 2484 N N . LEU A 1 311 ? 2.268 -0.428 12 1 52.94 311 LEU A N 1
ATOM 2485 C CA . LEU A 1 311 ? 2.127 0.533 10.914 1 52.94 311 LEU A CA 1
ATOM 2486 C C . LEU A 1 311 ? 1.737 1.907 11.445 1 52.94 311 LEU A C 1
ATOM 2488 O O . LEU A 1 311 ? 1.954 2.922 10.781 1 52.94 311 LEU A O 1
ATOM 2492 N N . THR A 1 312 ? 1.104 1.929 12.711 1 53.69 312 THR A N 1
ATOM 2493 C CA . THR A 1 312 ? 0.775 3.236 13.266 1 53.69 312 THR A CA 1
ATOM 2494 C C . THR A 1 312 ? 1.981 3.842 13.977 1 53.69 312 THR A C 1
ATOM 2496 O O . THR A 1 312 ? 2.619 3.178 14.797 1 53.69 312 THR A O 1
ATOM 2499 N N . VAL A 1 313 ? 2.564 4.719 13.281 1 56.53 313 VAL A N 1
ATOM 2500 C CA . VAL A 1 313 ? 3.748 5.395 13.797 1 56.53 313 VAL A CA 1
ATOM 2501 C C . VAL A 1 313 ? 3.373 6.219 15.031 1 56.53 313 VAL A C 1
ATOM 2503 O O . VAL A 1 313 ? 2.418 6.996 14.992 1 56.53 313 VAL A O 1
ATOM 2506 N N . ASP A 1 314 ? 3.975 5.773 16.109 1 63.53 314 ASP A N 1
ATOM 2507 C CA . ASP A 1 314 ? 3.922 6.648 17.281 1 63.53 314 ASP A CA 1
ATOM 2508 C C . ASP A 1 314 ? 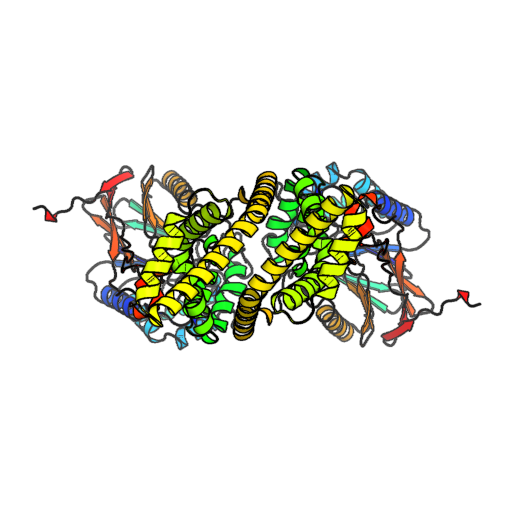4.445 8.039 16.953 1 63.53 314 ASP A C 1
ATOM 2510 O O . ASP A 1 314 ? 5.512 8.18 16.344 1 63.53 314 ASP A O 1
ATOM 2514 N N . HIS A 1 315 ? 3.66 9.008 17.25 1 75.25 315 HIS A N 1
ATOM 2515 C CA . HIS A 1 315 ? 4.016 10.359 16.828 1 75.25 315 HIS A CA 1
ATOM 2516 C C . HIS A 1 315 ? 4.895 11.047 17.875 1 75.25 315 HIS A C 1
ATOM 2518 O O . HIS A 1 315 ? 5.398 12.148 17.641 1 75.25 315 HIS A O 1
ATOM 2524 N N . GLU A 1 316 ? 5.254 10.336 18.953 1 85.62 316 GLU A N 1
ATOM 2525 C CA . GLU A 1 316 ? 5.984 11.07 19.984 1 85.62 316 GLU A CA 1
ATOM 2526 C C . GLU A 1 316 ? 7.199 10.289 20.469 1 85.62 316 GLU A C 1
ATOM 2528 O O . GLU A 1 316 ? 8.305 10.828 20.531 1 85.62 316 GLU A O 1
ATOM 2533 N N . ALA A 1 317 ? 7.059 9.031 20.625 1 89.62 317 ALA A N 1
ATOM 2534 C CA . ALA A 1 317 ? 8.039 8.211 21.328 1 89.62 317 ALA A CA 1
ATOM 2535 C C . ALA A 1 317 ? 9.383 8.203 20.594 1 89.62 317 ALA A C 1
ATOM 2537 O O . ALA A 1 317 ? 10.43 8.391 21.203 1 89.62 317 ALA A O 1
ATOM 2538 N N . PRO A 1 318 ? 9.312 8.062 19.344 1 93.38 318 PRO A N 1
ATOM 2539 C CA . PRO A 1 318 ? 10.609 8.023 18.656 1 93.38 318 PRO A CA 1
ATOM 2540 C C . PRO A 1 318 ? 11.367 9.344 18.766 1 93.38 318 PRO A C 1
ATOM 2542 O O . PRO A 1 318 ? 12.602 9.344 18.844 1 93.38 318 PRO A O 1
ATOM 2545 N N . TYR A 1 319 ? 10.719 10.438 18.844 1 96.12 319 TYR A N 1
ATOM 2546 C CA . TYR A 1 319 ? 11.344 11.75 18.906 1 96.12 319 TYR A CA 1
ATOM 2547 C C . TYR A 1 319 ? 11.867 12.031 20.312 1 96.12 319 TYR A C 1
ATOM 2549 O O . TYR A 1 319 ? 12.914 12.656 20.469 1 96.12 319 TYR A O 1
ATOM 2557 N N . GLN A 1 320 ? 11.148 11.523 21.312 1 96.31 320 GLN A N 1
ATOM 2558 C CA . GLN A 1 320 ? 11.641 11.641 22.688 1 96.31 320 GLN A CA 1
ATOM 2559 C C . GLN A 1 320 ? 12.938 10.859 22.875 1 96.31 320 GLN A C 1
ATOM 2561 O O . GLN A 1 320 ? 13.883 11.352 23.5 1 96.31 320 GLN A O 1
ATOM 2566 N N . ARG A 1 321 ? 12.93 9.711 22.312 1 95.88 321 ARG A N 1
ATOM 2567 C CA . ARG A 1 321 ? 14.125 8.883 22.406 1 95.88 321 ARG A CA 1
ATOM 2568 C C . ARG A 1 321 ? 15.305 9.547 21.688 1 95.88 321 ARG A C 1
ATOM 2570 O O . ARG A 1 321 ? 16.406 9.594 22.234 1 95.88 321 ARG A O 1
ATOM 2577 N N . ALA A 1 322 ? 15.039 10 20.484 1 96.75 322 ALA A N 1
ATOM 2578 C CA . ALA A 1 322 ? 16.078 10.672 19.719 1 96.75 322 ALA A CA 1
ATOM 2579 C C . ALA A 1 322 ? 16.609 11.898 20.469 1 96.75 322 ALA A C 1
ATOM 2581 O O . ALA A 1 322 ? 17.812 12.164 20.469 1 96.75 322 ALA A O 1
ATOM 2582 N N . ALA A 1 323 ? 15.727 12.617 21.078 1 97.38 323 ALA A N 1
ATOM 2583 C CA . ALA A 1 323 ? 16.094 13.805 21.844 1 97.38 323 ALA A CA 1
ATOM 2584 C C . ALA A 1 323 ? 16.984 13.445 23.031 1 97.38 323 ALA A C 1
ATOM 2586 O O . ALA A 1 323 ? 18.016 14.07 23.25 1 97.38 323 ALA A O 1
ATOM 2587 N N . ARG A 1 324 ? 16.625 12.453 23.781 1 96.19 324 ARG A N 1
ATOM 2588 C CA . ARG A 1 324 ? 17.406 12.023 24.922 1 96.19 324 ARG A CA 1
ATOM 2589 C C . ARG A 1 324 ? 18.828 11.633 24.5 1 96.19 324 ARG A C 1
ATOM 2591 O O . ARG A 1 324 ? 19.797 11.977 25.188 1 96.19 324 ARG A O 1
ATOM 2598 N N . GLU A 1 325 ? 18.875 10.93 23.406 1 96.5 325 GLU A N 1
ATOM 2599 C CA . GLU A 1 325 ? 20.188 10.539 22.891 1 96.5 325 GLU A CA 1
ATOM 2600 C C . GLU A 1 325 ? 21.016 11.758 22.484 1 96.5 325 GLU A C 1
ATOM 2602 O O . GLU A 1 325 ? 22.203 11.82 22.781 1 96.5 325 GLU A O 1
ATOM 2607 N N . THR A 1 326 ? 20.391 12.672 21.859 1 96.44 326 THR A N 1
ATOM 2608 C CA . THR A 1 326 ? 21.062 13.898 21.438 1 96.44 326 THR A CA 1
ATOM 2609 C C . THR A 1 326 ? 21.531 14.711 22.641 1 96.44 326 THR A C 1
ATOM 2611 O O . THR A 1 326 ? 22.641 15.25 22.625 1 96.44 326 THR A O 1
ATOM 2614 N N . PHE A 1 327 ? 20.688 14.812 23.703 1 95.44 327 PHE A N 1
ATOM 2615 C CA . PHE A 1 327 ? 21.031 15.562 24.906 1 95.44 327 PHE A CA 1
ATOM 2616 C C . PHE A 1 327 ? 22.188 14.898 25.641 1 95.44 327 PHE A C 1
ATOM 2618 O O . PHE A 1 327 ? 23.016 15.578 26.266 1 95.44 327 PHE A O 1
ATOM 2625 N N . ALA A 1 328 ? 22.234 13.586 25.578 1 93.31 328 ALA A N 1
ATOM 2626 C CA . ALA A 1 328 ? 23.297 12.836 26.234 1 93.31 328 ALA A CA 1
ATOM 2627 C C . ALA A 1 328 ? 24.641 13.031 25.516 1 93.31 328 ALA A C 1
ATOM 2629 O O . ALA A 1 328 ? 25.688 13.094 26.156 1 93.31 328 ALA A O 1
ATOM 2630 N N . ASP A 1 329 ? 24.594 13.148 24.25 1 90.69 329 ASP A N 1
ATOM 2631 C CA . ASP A 1 329 ? 25.797 13.25 23.422 1 90.69 329 ASP A CA 1
ATOM 2632 C C . ASP A 1 329 ? 26.359 14.672 23.438 1 90.69 329 ASP A C 1
ATOM 2634 O O . ASP A 1 329 ? 27.562 14.867 23.25 1 90.69 329 ASP A O 1
ATOM 2638 N N . GLY A 1 330 ? 25.406 15.586 23.562 1 84.94 330 GLY A N 1
ATOM 2639 C CA . GLY A 1 330 ? 25.812 16.969 23.484 1 84.94 330 GLY A CA 1
ATOM 2640 C C . GLY A 1 330 ? 25.703 17.703 24.812 1 84.94 330 GLY A C 1
ATOM 2641 O O . GLY A 1 330 ? 24.625 17.766 25.391 1 84.94 330 GLY A O 1
ATOM 2642 N N . GLU A 1 331 ? 26.719 18.219 25.375 1 81.12 331 GLU A N 1
ATOM 2643 C CA . GLU A 1 331 ? 26.734 18.812 26.719 1 81.12 331 GLU A CA 1
ATOM 2644 C C . GLU A 1 331 ? 25.812 20.016 26.797 1 81.12 331 GLU A C 1
ATOM 2646 O O . GLU A 1 331 ? 25.094 20.203 27.781 1 81.12 331 GLU A O 1
ATOM 2651 N N . ASP A 1 332 ? 25.656 20.828 25.734 1 91.5 332 ASP A N 1
ATOM 2652 C CA . ASP A 1 332 ? 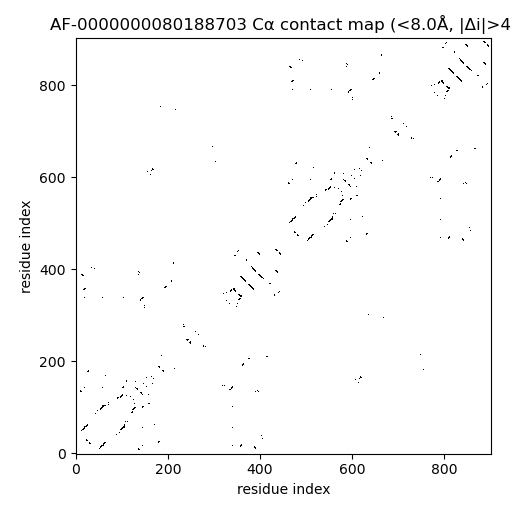24.891 22.062 25.828 1 91.5 332 ASP A CA 1
ATOM 2653 C C . ASP A 1 332 ? 23.609 21.969 24.984 1 91.5 332 ASP A C 1
ATOM 2655 O O . ASP A 1 332 ? 22.844 22.938 24.906 1 91.5 332 ASP A O 1
ATOM 2659 N N . VAL A 1 333 ? 23.281 20.828 24.469 1 95.62 333 VAL A N 1
ATOM 2660 C CA . VAL A 1 333 ? 22.078 20.688 23.656 1 95.62 333 VAL A CA 1
ATOM 2661 C C . VAL A 1 333 ? 20.859 20.484 24.547 1 95.62 333 VAL A C 1
ATOM 2663 O O . VAL A 1 333 ? 20.828 19.531 25.344 1 95.62 333 VAL A O 1
ATOM 2666 N N . ARG A 1 334 ? 19.875 21.359 24.453 1 95.94 334 ARG A N 1
ATOM 2667 C CA . ARG A 1 334 ? 18.75 21.281 25.375 1 95.94 334 ARG A CA 1
ATOM 2668 C C . ARG A 1 334 ? 17.422 21.344 24.641 1 95.94 334 ARG A C 1
ATOM 2670 O O . ARG A 1 334 ? 16.359 21.172 25.234 1 95.94 334 ARG A O 1
ATOM 2677 N N . VAL A 1 335 ? 17.469 21.641 23.344 1 97.38 335 VAL A N 1
ATOM 2678 C CA . VAL A 1 335 ? 16.25 21.688 22.531 1 97.38 335 VAL A CA 1
ATOM 2679 C C . VAL A 1 335 ? 16.406 20.812 21.297 1 97.38 335 VAL A C 1
ATOM 2681 O O . VAL A 1 335 ? 17.406 20.906 20.578 1 97.38 335 VAL A O 1
ATOM 2684 N N . PHE A 1 336 ? 15.492 19.891 21.141 1 98.19 336 PHE A N 1
ATOM 2685 C CA . PHE A 1 336 ? 15.336 19.078 19.938 1 98.19 336 PHE A CA 1
ATOM 2686 C C . PHE A 1 336 ? 14.141 19.547 19.125 1 98.19 336 PHE A C 1
ATOM 2688 O O . PHE A 1 336 ? 12.992 19.25 19.469 1 98.19 336 PHE A O 1
ATOM 2695 N N . CYS A 1 337 ? 14.391 20.312 18.047 1 98.62 337 CYS A N 1
ATOM 2696 C CA . CYS A 1 337 ? 13.328 20.891 17.25 1 98.62 337 CYS A CA 1
ATOM 2697 C C . CYS A 1 337 ? 13.133 20.109 15.953 1 98.62 337 CYS A C 1
ATOM 2699 O O . CYS A 1 337 ? 14.062 19.938 15.172 1 98.62 337 CYS A O 1
ATOM 2701 N N . HIS A 1 338 ? 11.906 19.594 15.758 1 98.19 338 HIS A N 1
ATOM 2702 C CA . HIS A 1 338 ? 11.625 18.812 14.562 1 98.19 338 HIS A CA 1
ATOM 2703 C C . HIS A 1 338 ? 10.273 19.188 13.961 1 98.19 338 HIS A C 1
ATOM 2705 O O . HIS A 1 338 ? 9.633 20.125 14.422 1 98.19 338 HIS A O 1
ATOM 2711 N N . GLY A 1 339 ? 9.922 18.641 12.844 1 97.06 339 GLY A N 1
ATOM 2712 C CA . GLY A 1 339 ? 8.648 18.719 12.148 1 97.06 339 GLY A CA 1
ATOM 2713 C C . GLY A 1 339 ? 8.125 17.375 11.711 1 97.06 339 GLY A C 1
ATOM 2714 O O . GLY A 1 339 ? 8.062 16.438 12.508 1 97.06 339 GLY A O 1
ATOM 2715 N N . HIS A 1 340 ? 7.719 17.188 10.602 1 95.38 340 HIS A N 1
ATOM 2716 C CA . HIS A 1 340 ? 7.434 15.914 9.938 1 95.38 340 HIS A CA 1
ATOM 2717 C C . HIS A 1 340 ? 6.051 15.398 10.312 1 95.38 340 HIS A C 1
ATOM 2719 O O . HIS A 1 340 ? 5.301 14.93 9.453 1 95.38 340 HIS A O 1
ATOM 2725 N N . THR A 1 341 ? 5.633 15.516 11.594 1 92.19 341 THR A N 1
ATOM 2726 C CA . THR A 1 341 ? 4.379 14.938 12.055 1 92.19 341 THR A CA 1
ATOM 2727 C C . THR A 1 341 ? 3.238 15.945 11.93 1 92.19 341 THR A C 1
ATOM 2729 O O . THR A 1 341 ? 2.072 15.594 12.125 1 92.19 341 THR A O 1
ATOM 2732 N N . HIS A 1 342 ? 3.516 17.125 11.695 1 92.06 342 HIS A N 1
ATOM 2733 C CA . HIS A 1 342 ? 2.574 18.188 11.375 1 92.06 342 HIS A CA 1
ATOM 2734 C C . HIS A 1 342 ? 1.795 18.641 12.609 1 92.06 342 HIS A C 1
ATOM 2736 O O . HIS A 1 342 ? 0.777 19.312 12.492 1 92.06 342 HIS A O 1
ATOM 2742 N N . ARG A 1 343 ? 2.236 18.281 13.766 1 90.75 343 ARG A N 1
ATOM 2743 C CA . ARG A 1 343 ? 1.532 18.609 15 1 90.75 343 ARG A CA 1
ATOM 2744 C C . ARG A 1 343 ? 2.41 19.453 15.922 1 90.75 343 ARG A C 1
ATOM 2746 O O . ARG A 1 343 ? 3.324 18.922 16.562 1 90.75 343 ARG A O 1
ATOM 2753 N N . PRO A 1 344 ? 2.029 20.672 15.992 1 94.44 344 PRO A N 1
ATOM 2754 C CA . PRO A 1 344 ? 2.822 21.484 16.922 1 94.44 344 PRO A CA 1
ATOM 2755 C C . PRO A 1 344 ? 2.766 20.969 18.359 1 94.44 344 PRO A C 1
ATOM 2757 O O . PRO A 1 344 ? 1.685 20.656 18.859 1 94.44 344 PRO A O 1
ATOM 2760 N N . SER A 1 345 ? 3.875 20.844 18.969 1 94.81 345 SER A N 1
ATOM 2761 C CA . SER A 1 345 ? 3.916 20.328 20.328 1 94.81 345 SER A CA 1
ATOM 2762 C C . SER A 1 345 ? 5.211 20.719 21.031 1 94.81 345 SER A C 1
ATOM 2764 O O . SER A 1 345 ? 6.199 21.062 20.375 1 94.81 345 SER A O 1
ATOM 2766 N N . VAL A 1 346 ? 5.152 20.797 22.328 1 95.94 346 VAL A N 1
ATOM 2767 C CA . VAL A 1 346 ? 6.301 20.969 23.219 1 95.94 346 VAL A CA 1
ATOM 2768 C C . VAL A 1 346 ? 6.25 19.922 24.344 1 95.94 346 VAL A C 1
ATOM 2770 O O . VAL A 1 346 ? 5.258 19.828 25.062 1 95.94 346 VAL A O 1
ATOM 2773 N N . GLN A 1 347 ? 7.262 19.125 24.406 1 95.06 347 GLN A N 1
ATOM 2774 C CA . GLN A 1 347 ? 7.305 18.078 25.422 1 95.06 347 GLN A CA 1
ATOM 2775 C C . GLN A 1 347 ? 8.617 18.125 26.203 1 95.06 347 GLN A C 1
ATOM 2777 O O . GLN A 1 347 ? 9.695 18.188 25.609 1 95.06 347 GLN A O 1
ATOM 2782 N N . SER A 1 348 ? 8.453 18.094 27.531 1 94.81 348 SER A N 1
ATOM 2783 C CA . SER A 1 348 ? 9.648 18.047 28.375 1 94.81 348 SER A CA 1
ATOM 2784 C C . SER A 1 348 ? 10.164 16.609 28.516 1 94.81 348 SER A C 1
ATOM 2786 O O . SER A 1 348 ? 9.391 15.688 28.75 1 94.81 348 SER A O 1
ATOM 2788 N N . VAL A 1 349 ? 11.375 16.484 28.219 1 94.31 349 VAL A N 1
ATOM 2789 C CA . VAL A 1 349 ? 12.047 15.203 28.422 1 94.31 349 VAL A CA 1
ATOM 2790 C C . VAL A 1 349 ? 13.281 15.406 29.297 1 94.31 349 VAL A C 1
ATOM 2792 O O . VAL A 1 349 ? 13.672 16.547 29.594 1 94.31 349 VAL A O 1
ATOM 2795 N N . ASP A 1 350 ? 13.859 14.289 29.734 1 89.94 350 ASP A N 1
ATOM 2796 C CA . ASP A 1 350 ? 15.07 14.398 30.547 1 89.94 350 ASP A CA 1
ATOM 2797 C C . ASP A 1 350 ? 16.188 15.102 29.766 1 89.94 350 ASP A C 1
ATOM 2799 O O . ASP A 1 350 ? 16.578 14.648 28.703 1 89.94 350 ASP A O 1
ATOM 2803 N N . GLY A 1 351 ? 16.578 16.234 30.281 1 89.62 351 GLY A N 1
ATOM 2804 C CA . GLY A 1 351 ? 17.734 16.922 29.719 1 89.62 351 GLY A CA 1
ATOM 2805 C C . GLY A 1 351 ? 17.344 18.109 28.859 1 89.62 351 GLY A C 1
ATOM 2806 O O . GLY A 1 351 ? 18.203 18.875 28.422 1 89.62 351 GLY A O 1
ATOM 2807 N N . GLY A 1 352 ? 15.984 18.219 28.594 1 95.5 352 GLY A N 1
ATOM 2808 C CA . GLY A 1 352 ? 15.602 19.344 27.75 1 95.5 352 GLY A CA 1
ATOM 2809 C C . GLY A 1 352 ? 14.172 19.25 27.234 1 95.5 352 GLY A C 1
ATOM 2810 O O . GLY A 1 352 ? 13.297 18.734 27.938 1 95.5 352 GLY A O 1
ATOM 2811 N N . VAL A 1 353 ? 13.961 19.891 26.031 1 96.94 353 VAL A N 1
ATOM 2812 C CA . VAL A 1 353 ? 12.602 19.953 25.5 1 96.94 353 VAL A CA 1
ATOM 2813 C C . VAL A 1 353 ? 12.594 19.516 24.031 1 96.94 353 VAL A C 1
ATOM 2815 O O . VAL A 1 353 ? 13.562 19.766 23.312 1 96.94 353 VAL A O 1
ATOM 2818 N N . VAL A 1 354 ? 11.562 18.75 23.641 1 97.56 354 VAL A N 1
ATOM 2819 C CA . VAL A 1 354 ? 11.281 18.391 22.25 1 97.56 354 VAL A CA 1
ATOM 2820 C C . VAL A 1 354 ? 10.203 19.312 21.688 1 97.56 354 VAL A C 1
ATOM 2822 O O . VAL A 1 354 ? 9.117 19.422 22.266 1 97.56 354 VAL A O 1
ATOM 2825 N N . VAL A 1 355 ? 10.5 19.953 20.594 1 98 355 VAL A N 1
ATOM 2826 C CA . VAL A 1 355 ? 9.594 20.938 20.016 1 98 355 VAL A CA 1
ATOM 2827 C C . VAL A 1 355 ? 9.25 20.531 18.578 1 98 355 VAL A C 1
ATOM 2829 O O . VAL A 1 355 ? 10.141 20.203 17.797 1 98 355 VAL A O 1
ATOM 2832 N N . ASN A 1 356 ? 7.984 20.5 18.234 1 97.5 356 ASN A N 1
ATOM 2833 C CA . ASN A 1 356 ? 7.52 20.281 16.859 1 97.5 356 ASN A CA 1
ATOM 2834 C C . ASN A 1 356 ? 6.992 21.578 16.25 1 97.5 356 ASN A C 1
ATOM 2836 O O . ASN A 1 356 ? 6.109 22.219 16.812 1 97.5 356 ASN A O 1
ATOM 2840 N N . SER A 1 357 ? 7.484 21.906 15.109 1 97.56 357 SER A N 1
ATOM 2841 C CA . SER A 1 357 ? 7.176 23.188 14.484 1 97.56 357 SER A CA 1
ATOM 2842 C C . SER A 1 357 ? 5.789 23.172 13.844 1 97.56 357 SER A C 1
ATOM 2844 O O . SER A 1 357 ? 5.266 24.219 13.453 1 97.56 357 SER A O 1
ATOM 2846 N N . GLY A 1 358 ? 5.176 21.984 13.742 1 94.81 358 GLY A N 1
ATOM 2847 C CA . GLY A 1 358 ? 3.854 21.891 13.148 1 94.81 358 GLY A CA 1
ATOM 2848 C C . GLY A 1 358 ? 3.875 21.969 11.633 1 94.81 358 GLY A C 1
ATOM 2849 O O . GLY A 1 358 ? 4.781 21.438 10.992 1 94.81 358 GLY A O 1
ATOM 2850 N N . THR A 1 359 ? 2.771 22.484 11.055 1 94.81 359 THR A N 1
ATOM 2851 C CA . THR A 1 359 ? 2.631 22.594 9.609 1 94.81 359 THR A CA 1
ATOM 2852 C C . THR A 1 359 ? 1.763 23.797 9.234 1 94.81 359 THR A C 1
ATOM 2854 O O . THR A 1 359 ? 1.075 24.359 10.086 1 94.81 359 THR A O 1
ATOM 2857 N N . TRP A 1 360 ? 1.911 24.219 8.047 1 95.56 360 TRP A N 1
ATOM 2858 C CA . TRP A 1 360 ? 1.059 25.297 7.559 1 95.56 360 TRP A CA 1
ATOM 2859 C C . TRP A 1 360 ? -0.038 24.75 6.648 1 95.56 360 TRP A C 1
ATOM 2861 O O . TRP A 1 360 ? -0.901 25.516 6.191 1 95.56 360 TRP A O 1
ATOM 2871 N N . LEU A 1 361 ? -0.008 23.438 6.527 1 93.06 361 LEU A N 1
ATOM 2872 C CA . LEU A 1 361 ? -1.044 22.797 5.734 1 93.06 361 LEU A CA 1
ATOM 2873 C C . LEU A 1 361 ? -2.359 22.734 6.508 1 93.06 361 LEU A C 1
ATOM 2875 O O . LEU A 1 361 ? -2.373 22.875 7.73 1 93.06 361 LEU A O 1
ATOM 2879 N N . LYS A 1 362 ? -3.33 22.531 5.664 1 90.5 362 LYS A N 1
ATOM 2880 C CA . LYS A 1 362 ? -4.656 22.297 6.23 1 90.5 362 LYS A CA 1
ATOM 2881 C C . LYS A 1 362 ? -4.672 21.031 7.094 1 90.5 362 LYS A C 1
ATOM 2883 O O . LYS A 1 362 ? -4.051 20.031 6.746 1 90.5 362 LYS A O 1
ATOM 2888 N N . ARG A 1 363 ? -5.371 21.156 8.219 1 89.44 363 ARG A N 1
ATOM 2889 C CA . ARG A 1 363 ? -5.559 20 9.086 1 89.44 363 ARG A CA 1
ATOM 2890 C C . ARG A 1 363 ? -7.027 19.578 9.133 1 89.44 363 ARG A C 1
ATOM 2892 O O . ARG A 1 363 ? -7.918 20.438 9.125 1 89.44 363 ARG A O 1
ATOM 2899 N N . LEU A 1 364 ? -7.227 18.297 9.211 1 89.75 364 LEU A N 1
ATOM 2900 C CA . LEU A 1 364 ? -8.586 17.781 9.266 1 89.75 364 LEU A CA 1
ATOM 2901 C C . LEU A 1 364 ? -8.875 17.188 10.641 1 89.75 364 LEU A C 1
ATOM 2903 O O . LEU A 1 364 ? -8.109 16.359 11.141 1 89.75 364 LEU A O 1
ATOM 2907 N N . HIS A 1 365 ? -9.969 17.641 11.188 1 87.12 365 HIS A N 1
ATOM 2908 C CA . HIS A 1 365 ? -10.398 17.141 12.492 1 87.12 365 HIS A CA 1
ATOM 2909 C C . HIS A 1 365 ? -11.68 16.328 12.375 1 87.12 365 HIS A C 1
ATOM 2911 O O . HIS A 1 365 ? -12.711 16.844 11.938 1 87.12 365 HIS A O 1
ATOM 2917 N N . ARG A 1 366 ? -11.586 15.102 12.797 1 88.12 366 ARG A N 1
ATOM 2918 C CA . ARG A 1 366 ? -12.75 14.219 12.727 1 88.12 366 ARG A CA 1
ATOM 2919 C C . ARG A 1 366 ? -13.773 14.57 13.805 1 88.12 366 ARG A C 1
ATOM 2921 O O . ARG A 1 366 ? -13.414 14.719 14.977 1 88.12 366 ARG A O 1
ATOM 2928 N N . ARG A 1 367 ? -14.977 14.727 13.383 1 85.5 367 ARG A N 1
ATOM 2929 C CA . ARG A 1 367 ? -16.094 14.945 14.297 1 85.5 367 ARG A CA 1
ATOM 2930 C C . ARG A 1 367 ? -17.281 14.062 13.938 1 85.5 367 ARG A C 1
ATOM 2932 O O . ARG A 1 367 ? -17.75 14.078 12.797 1 85.5 367 ARG A O 1
ATOM 2939 N N . ASP A 1 368 ? -17.719 13.336 14.922 1 84 368 ASP A N 1
ATOM 2940 C CA . ASP A 1 368 ? -18.875 12.484 14.68 1 84 368 ASP A CA 1
ATOM 2941 C C . ASP A 1 368 ? -20.172 13.305 14.703 1 84 368 ASP A C 1
ATOM 2943 O O . ASP A 1 368 ? -20.281 14.266 15.461 1 84 368 ASP A O 1
ATOM 2947 N N . GLY A 1 369 ? -21.031 12.898 13.82 1 73.69 369 GLY A N 1
ATOM 2948 C CA . GLY A 1 369 ? -22.328 13.555 13.812 1 73.69 369 GLY A CA 1
ATOM 2949 C C . GLY A 1 369 ? -23.172 13.211 15.023 1 73.69 369 GLY A C 1
ATOM 2950 O O . GLY A 1 369 ? -22.828 12.312 15.797 1 73.69 369 GLY A O 1
ATOM 2951 N N . VAL A 1 370 ? -24.219 14.016 15.125 1 70.25 370 VAL A N 1
ATOM 2952 C CA . VAL A 1 370 ? -25.141 13.844 16.25 1 70.25 370 VAL A CA 1
ATOM 2953 C C . VAL A 1 370 ? -25.859 12.508 16.125 1 70.25 370 VAL A C 1
ATOM 2955 O O . VAL A 1 370 ? -26.188 11.875 17.141 1 70.25 370 VAL A O 1
ATOM 2958 N N . VAL A 1 371 ? -26.047 12.211 14.836 1 68.56 371 VAL A N 1
ATOM 2959 C CA . VAL A 1 371 ? -26.688 10.922 14.586 1 68.56 371 VAL A CA 1
ATOM 2960 C C . VAL A 1 371 ? -25.625 9.844 14.375 1 68.56 371 VAL A C 1
ATOM 2962 O O . VAL A 1 371 ? -24.75 9.984 13.508 1 68.56 371 VAL A O 1
ATOM 2965 N N . GLY A 1 372 ? -25.141 9.102 15.203 1 67.88 372 GLY A N 1
ATOM 2966 C CA . GLY A 1 372 ? -24.062 8.133 15.32 1 67.88 372 GLY A CA 1
ATOM 2967 C C . GLY A 1 372 ? -23.906 7.254 14.094 1 67.88 372 GLY A C 1
ATOM 2968 O O . GLY A 1 372 ? -22.875 6.629 13.891 1 67.88 372 GLY A O 1
ATOM 2969 N N . ILE A 1 373 ? -24.859 7.223 13.102 1 75.69 373 ILE A N 1
ATOM 2970 C CA . ILE A 1 373 ? -24.781 6.262 12.008 1 75.69 373 ILE A CA 1
ATOM 2971 C C . ILE A 1 373 ? -24.25 6.945 10.75 1 75.69 373 ILE A C 1
ATOM 2973 O O . ILE A 1 373 ? -23.812 6.277 9.82 1 75.69 373 ILE A O 1
ATOM 2977 N N . LEU A 1 374 ? -24.234 8.195 10.766 1 81.56 374 LEU A N 1
ATOM 2978 C CA . LEU A 1 374 ? -23.734 8.93 9.602 1 81.56 374 LEU A CA 1
ATOM 2979 C C . LEU A 1 374 ? -22.203 9.023 9.625 1 81.56 374 LEU A C 1
ATOM 2981 O O . LEU A 1 374 ? -21.594 8.977 10.695 1 81.56 374 LEU A O 1
ATOM 2985 N N . PRO A 1 375 ? -21.594 9.133 8.398 1 87.12 375 PRO A N 1
ATOM 2986 C CA . PRO A 1 375 ? -20.141 9.32 8.375 1 87.12 375 PRO A CA 1
ATOM 2987 C C . PRO A 1 375 ? -19.688 10.57 9.125 1 87.12 375 PRO A C 1
ATOM 2989 O O . PRO A 1 375 ? -20.406 11.578 9.125 1 87.12 375 PRO A O 1
ATOM 2992 N N . PRO A 1 376 ? -18.594 10.406 9.766 1 89.62 376 PRO A N 1
ATOM 2993 C CA . PRO A 1 376 ? -18.094 11.594 10.461 1 89.62 376 PRO A CA 1
ATOM 2994 C C . PRO A 1 376 ? -17.75 12.734 9.508 1 89.62 376 PRO A C 1
ATOM 2996 O O . PRO A 1 376 ? -17.562 12.508 8.312 1 89.62 376 PRO A O 1
ATOM 2999 N N . VAL A 1 377 ? -17.812 13.867 10.094 1 89.31 377 VAL A N 1
ATOM 3000 C CA . VAL A 1 377 ? -17.438 15.062 9.336 1 89.31 377 VAL A CA 1
ATOM 3001 C C . VAL A 1 377 ? -15.984 15.43 9.641 1 89.31 377 VAL A C 1
ATOM 3003 O O . VAL A 1 377 ? -15.555 15.375 10.797 1 89.31 377 VAL A O 1
ATOM 3006 N N . PHE A 1 378 ? -15.234 15.773 8.594 1 89.5 378 PHE A N 1
ATOM 3007 C CA . PHE A 1 378 ? -13.859 16.234 8.75 1 89.5 378 PHE A CA 1
ATOM 3008 C C . PHE A 1 378 ? -13.766 17.75 8.586 1 89.5 378 PHE A C 1
ATOM 3010 O O . PHE A 1 378 ? -13.859 18.266 7.473 1 89.5 378 PHE A O 1
ATOM 3017 N N . TYR A 1 379 ? -13.516 18.391 9.75 1 87.25 379 TYR A N 1
ATOM 3018 C CA . TYR A 1 379 ? -13.445 19.844 9.773 1 87.25 379 TYR A CA 1
ATOM 3019 C C . TYR A 1 379 ? -12.047 20.328 9.43 1 87.25 379 TYR A C 1
ATOM 3021 O O . TYR A 1 379 ? -11.07 19.922 10.055 1 87.25 379 TYR A O 1
ATOM 3029 N N . PRO A 1 380 ? -11.969 21.172 8.414 1 87.44 380 PRO A N 1
ATOM 3030 C CA . PRO A 1 380 ? -10.656 21.734 8.086 1 87.44 380 PRO A CA 1
ATOM 3031 C C . PRO A 1 380 ? -10.281 22.922 8.961 1 87.44 380 PRO A C 1
ATOM 3033 O O . PRO A 1 380 ? -11.156 23.703 9.336 1 87.44 380 PRO A O 1
ATOM 3036 N N . SER A 1 381 ? -9.102 22.984 9.367 1 87.5 381 SER A N 1
ATOM 3037 C CA . SER A 1 381 ? -8.578 24.141 10.102 1 87.5 381 SER A CA 1
ATOM 3038 C C . SER A 1 381 ? -7.137 24.438 9.703 1 87.5 381 SER A C 1
ATOM 3040 O O . SER A 1 381 ? -6.461 23.578 9.125 1 87.5 381 SER A O 1
ATOM 3042 N N . TYR A 1 382 ? -6.754 25.703 9.906 1 88.81 382 TYR A N 1
ATOM 3043 C CA . TYR A 1 382 ? -5.363 26.109 9.758 1 88.81 382 TYR A CA 1
ATOM 3044 C C . TYR A 1 382 ? -4.742 26.438 11.109 1 88.81 382 TYR A C 1
ATOM 3046 O O . TYR A 1 382 ? -5.379 27.078 11.945 1 88.81 382 TYR A O 1
ATOM 3054 N N . GLN A 1 383 ? -3.68 25.844 11.375 1 87.94 383 GLN A N 1
ATOM 3055 C CA . GLN A 1 383 ? -2.904 26.156 12.57 1 87.94 383 GLN A CA 1
ATOM 3056 C C . GLN A 1 383 ? -1.479 26.562 12.211 1 87.94 383 GLN A C 1
ATOM 3058 O O . GLN A 1 383 ? -0.52 25.891 12.594 1 87.94 383 GLN A O 1
ATOM 3063 N N . LEU A 1 384 ? -1.411 27.734 11.578 1 94.25 384 LEU A N 1
ATOM 3064 C CA . LEU A 1 384 ? -0.114 28.219 11.125 1 94.25 384 LEU A CA 1
ATOM 3065 C C . LEU A 1 384 ? 0.693 28.766 12.297 1 94.25 384 LEU A C 1
ATOM 3067 O O . LEU A 1 384 ? 0.186 29.578 13.078 1 94.25 384 LEU A O 1
ATOM 3071 N N . CYS A 1 385 ? 1.896 28.281 12.422 1 95.5 385 CYS A N 1
ATOM 3072 C CA . CYS A 1 385 ? 2.727 28.797 13.508 1 95.5 385 CYS A CA 1
ATOM 3073 C C . CYS A 1 385 ? 4.207 28.703 13.156 1 95.5 385 CYS A C 1
ATOM 3075 O O . CYS A 1 385 ? 4.578 27.984 12.219 1 95.5 385 CYS A O 1
ATOM 3077 N N . ALA A 1 386 ? 5.016 29.484 13.75 1 98 386 ALA A N 1
ATOM 3078 C CA . ALA A 1 386 ? 6.473 29.422 13.734 1 98 386 ALA A CA 1
ATOM 3079 C C . ALA A 1 386 ? 7.035 29.281 15.148 1 98 386 ALA A C 1
ATOM 3081 O O . ALA A 1 386 ? 6.547 29.938 16.078 1 98 386 ALA A O 1
ATOM 3082 N N . VAL A 1 387 ? 7.945 28.438 15.32 1 98.44 387 VAL A N 1
ATOM 3083 C CA . VAL A 1 387 ? 8.609 28.312 16.625 1 98.44 387 VAL A CA 1
ATOM 3084 C C . VAL A 1 387 ? 9.625 29.438 16.781 1 98.44 387 VAL A C 1
ATOM 3086 O O . VAL A 1 387 ? 10.438 29.688 15.875 1 98.44 387 VAL A O 1
ATOM 3089 N N . ARG A 1 388 ? 9.562 30.125 17.828 1 97.81 388 ARG A N 1
ATOM 3090 C CA . ARG A 1 388 ? 10.508 31.172 18.188 1 97.81 388 ARG A CA 1
ATOM 3091 C C . ARG A 1 388 ? 11.375 30.75 19.359 1 97.81 388 ARG A C 1
ATOM 3093 O O . ARG A 1 388 ? 10.859 30.359 20.406 1 97.81 388 ARG A O 1
ATOM 3100 N N . ILE A 1 389 ? 12.648 30.734 19.203 1 97.38 389 ILE A N 1
ATOM 3101 C CA . ILE A 1 389 ? 13.609 30.344 20.234 1 97.38 389 ILE A CA 1
ATOM 3102 C C . ILE A 1 389 ? 14.57 31.5 20.5 1 97.38 389 ILE A C 1
ATOM 3104 O O . ILE A 1 389 ? 15.227 31.984 19.594 1 97.38 389 ILE A O 1
ATOM 3108 N N . GLU A 1 390 ? 14.688 31.922 21.688 1 95.56 390 GLU A N 1
ATOM 3109 C CA . GLU A 1 390 ? 15.57 33.031 22.031 1 95.56 390 GLU A CA 1
ATOM 3110 C C . GLU A 1 390 ? 16.141 32.844 23.438 1 95.56 390 GLU A C 1
ATOM 3112 O O . GLU A 1 390 ? 15.578 32.125 24.266 1 95.56 390 GLU A O 1
ATOM 3117 N N . ALA A 1 391 ? 17.266 33.438 23.656 1 93.75 391 ALA A N 1
ATOM 3118 C CA . ALA A 1 391 ? 17.875 33.469 24.984 1 93.75 391 ALA A CA 1
ATOM 3119 C C . ALA A 1 391 ? 17.375 34.688 25.781 1 93.75 391 ALA A C 1
ATOM 3121 O O . ALA A 1 391 ? 17.328 35.781 25.266 1 93.75 391 ALA A O 1
ATOM 3122 N N . GLU A 1 392 ? 16.875 34.406 26.938 1 88.94 392 GLU A N 1
ATOM 3123 C CA . GLU A 1 392 ? 16.438 35.469 27.859 1 88.94 392 GLU A CA 1
ATOM 3124 C C . GLU A 1 392 ? 17 35.219 29.25 1 88.94 392 GLU A C 1
ATOM 3126 O O . GLU A 1 392 ? 16.641 34.25 29.922 1 88.94 392 GLU A O 1
ATOM 3131 N N . ASP A 1 393 ? 17.844 36.094 29.75 1 86.69 393 ASP A N 1
ATOM 3132 C CA . ASP A 1 393 ? 18.406 36.062 31.094 1 86.69 393 ASP A CA 1
ATOM 3133 C C . ASP A 1 393 ? 19.109 34.719 31.375 1 86.69 393 ASP A C 1
ATOM 3135 O O . ASP A 1 393 ? 18.875 34.094 32.406 1 86.69 393 ASP A O 1
ATOM 3139 N N . GLY A 1 394 ? 19.812 34.188 30.406 1 86.19 394 GLY A N 1
ATOM 3140 C CA . GLY A 1 394 ? 20.594 32.969 30.594 1 86.19 394 GLY A CA 1
ATOM 3141 C C . GLY A 1 394 ? 19.828 31.703 30.328 1 86.19 394 GLY A C 1
ATOM 3142 O O . GLY A 1 394 ? 20.406 30.625 30.297 1 86.19 394 GLY A O 1
ATOM 3143 N N . ASP A 1 395 ? 18.531 31.875 30.109 1 91.81 395 ASP A N 1
ATOM 3144 C CA . ASP A 1 395 ? 17.688 30.734 29.828 1 91.81 395 ASP A CA 1
ATOM 3145 C C . ASP A 1 395 ? 17.219 30.734 28.375 1 91.81 395 ASP A C 1
ATOM 3147 O O . ASP A 1 395 ? 17.438 31.719 27.656 1 91.81 395 ASP A O 1
ATOM 3151 N N . LEU A 1 396 ? 16.688 29.625 28.062 1 93.94 396 LEU A N 1
ATOM 3152 C CA . LEU A 1 396 ? 16.156 29.5 26.703 1 93.94 396 LEU A CA 1
ATOM 3153 C C . LEU A 1 396 ? 14.641 29.531 26.688 1 93.94 396 LEU A C 1
ATOM 3155 O O . LEU A 1 396 ? 14 28.781 27.438 1 93.94 396 LEU A O 1
ATOM 3159 N N . VAL A 1 397 ? 14.094 30.453 25.844 1 95.31 397 VAL A N 1
ATOM 3160 C CA . VAL A 1 397 ? 12.641 30.547 25.734 1 95.31 397 VAL A CA 1
ATOM 3161 C C . VAL A 1 397 ? 12.188 29.969 24.391 1 95.31 397 VAL A C 1
ATOM 3163 O O . VAL A 1 397 ? 12.742 30.312 23.344 1 95.31 397 VAL A O 1
ATOM 3166 N N . VAL A 1 398 ? 11.242 29.062 24.453 1 97.12 398 VAL A N 1
ATOM 3167 C CA . VAL A 1 398 ? 10.68 28.438 23.25 1 97.12 398 VAL A CA 1
ATOM 3168 C C . VAL A 1 398 ? 9.18 28.734 23.188 1 97.12 398 VAL A C 1
ATOM 3170 O O . VAL A 1 398 ? 8.438 28.438 24.125 1 97.12 398 VAL A O 1
ATOM 3173 N N . GLU A 1 399 ? 8.758 29.281 22.062 1 96.44 399 GLU A N 1
ATOM 3174 C CA . GLU A 1 399 ? 7.352 29.656 21.906 1 96.44 399 GLU A CA 1
ATOM 3175 C C . GLU A 1 399 ? 6.871 29.406 20.484 1 96.44 399 GLU A C 1
ATOM 3177 O O . GLU A 1 399 ? 7.641 29.547 19.531 1 96.44 399 GLU A O 1
ATOM 3182 N N . HIS A 1 400 ? 5.582 28.953 20.359 1 97.31 400 HIS A N 1
ATOM 3183 C CA . HIS A 1 400 ? 4.922 28.875 19.062 1 97.31 400 HIS A CA 1
ATOM 3184 C C . HIS A 1 400 ? 4.168 30.172 18.766 1 97.31 400 HIS A C 1
ATOM 3186 O O . HIS A 1 400 ? 3.139 30.453 19.375 1 97.31 400 HIS A O 1
ATOM 3192 N N . GLU A 1 401 ? 4.672 30.906 17.859 1 95.62 401 GLU A N 1
ATOM 3193 C CA . GLU A 1 401 ? 3.992 32.125 17.438 1 95.62 401 GLU A CA 1
ATOM 3194 C C . GLU A 1 401 ? 2.947 31.844 16.359 1 95.62 401 GLU A C 1
ATOM 3196 O O . GLU A 1 401 ? 3.268 31.281 15.312 1 95.62 401 GLU A O 1
ATOM 3201 N N . SER A 1 402 ? 1.796 32.219 16.641 1 92.75 402 SER A N 1
ATOM 3202 C CA . SER A 1 402 ? 0.689 31.906 15.734 1 92.75 402 SER A CA 1
ATOM 3203 C C . SER A 1 402 ? 0.657 32.875 14.562 1 92.75 402 SER A C 1
ATOM 3205 O O . SER A 1 402 ? 0.932 34.094 14.734 1 92.75 402 SER A O 1
ATOM 3207 N N . VAL A 1 403 ? 0.431 32.406 13.445 1 89.75 403 VAL A N 1
ATOM 3208 C CA . VAL A 1 403 ? 0.109 33.188 12.266 1 89.75 403 VAL A CA 1
ATOM 3209 C C . VAL A 1 403 ? -1.381 33.094 11.945 1 89.75 403 VAL A C 1
ATOM 3211 O O . VAL A 1 403 ? -1.879 31.984 11.695 1 89.75 403 VAL A O 1
ATOM 3214 N N . LYS A 1 404 ? -2.055 34.125 12.039 1 83.06 404 LYS A N 1
ATOM 3215 C CA . LYS A 1 404 ? -3.512 34.094 11.945 1 83.06 404 LYS A CA 1
ATOM 3216 C C . LYS A 1 404 ? -3.965 33.812 10.516 1 83.06 404 LYS A C 1
ATOM 3218 O O . LYS A 1 404 ? -3.467 34.406 9.57 1 83.06 404 LYS A O 1
ATOM 3223 N N . LYS A 1 405 ? -4.734 32.844 10.414 1 86.44 405 LYS A N 1
ATOM 3224 C CA . LYS A 1 405 ? -5.457 32.531 9.188 1 86.44 405 LYS A CA 1
ATOM 3225 C C . LYS A 1 405 ? -6.863 32.031 9.492 1 86.44 405 LYS A C 1
ATOM 3227 O O . LYS A 1 405 ? -7.043 31.125 10.312 1 86.44 405 LYS A O 1
ATOM 3232 N N . PRO A 1 406 ? -7.758 32.812 8.883 1 77.25 406 PRO A N 1
ATOM 3233 C CA . PRO A 1 406 ? -9.117 32.312 9.133 1 77.25 406 PRO A CA 1
ATOM 3234 C C . PRO A 1 406 ? -9.328 30.891 8.633 1 77.25 406 PRO A C 1
ATOM 3236 O O . PRO A 1 406 ? -8.781 30.5 7.598 1 77.25 406 PRO A O 1
ATOM 3239 N N . SER A 1 407 ? -9.812 30.141 9.57 1 70.62 407 SER A N 1
ATOM 3240 C CA . SER A 1 407 ? -10.125 28.781 9.172 1 70.62 407 SER A CA 1
ATOM 3241 C C . SER A 1 407 ? -11.102 28.75 8 1 70.62 407 SER A C 1
ATOM 3243 O O . SER A 1 407 ? -11.891 29.672 7.828 1 70.62 407 SER A O 1
ATOM 3245 N N . PRO A 1 408 ? -10.68 27.641 7.121 1 64.19 408 PRO A N 1
ATOM 3246 C CA . PRO A 1 408 ? -11.516 27.609 5.922 1 64.19 408 PRO A CA 1
ATOM 3247 C C . PRO A 1 408 ? -13.008 27.688 6.238 1 64.19 408 PRO A C 1
ATOM 3249 O O . PRO A 1 408 ? -13.445 27.203 7.281 1 64.19 408 PRO A O 1
ATOM 3252 N N . SER A 1 409 ? -13.633 28.688 5.734 1 57.72 409 SER A N 1
ATOM 3253 C CA . SER A 1 409 ? -15.023 29.125 5.867 1 57.72 409 SER A CA 1
ATOM 3254 C C . SER A 1 409 ? -15.977 27.938 5.832 1 57.72 409 SER A C 1
ATOM 3256 O O . SER A 1 409 ? -15.633 26.875 5.324 1 57.72 409 SER A O 1
ATOM 3258 N N . PRO A 1 410 ? -16.984 28 6.648 1 58.28 410 PRO A N 1
ATOM 3259 C CA . PRO A 1 410 ? -18.188 27.172 6.457 1 58.28 410 PRO A CA 1
ATOM 3260 C C . PRO A 1 410 ? -18.438 26.844 4.992 1 58.28 410 PRO A C 1
ATOM 3262 O O . PRO A 1 410 ? -19.219 25.938 4.691 1 58.28 410 PRO A O 1
ATOM 3265 N N . GLU A 1 411 ? -17.625 27.453 4.238 1 62.53 411 GLU A N 1
ATOM 3266 C CA . GLU A 1 411 ? -17.922 27.266 2.82 1 62.53 411 GLU A CA 1
ATOM 3267 C C . GLU A 1 411 ? -17.359 25.938 2.316 1 62.53 411 GLU A C 1
ATOM 3269 O O . GLU A 1 411 ? -17.844 25.406 1.312 1 62.53 411 GLU A O 1
ATOM 3274 N N . GLU A 1 412 ? -16.375 25.391 3.135 1 77.31 412 GLU A N 1
ATOM 3275 C CA . GLU A 1 412 ? -15.836 24.125 2.648 1 77.31 412 GLU A CA 1
ATOM 3276 C C . GLU A 1 412 ? -16.703 22.953 3.115 1 77.31 412 GLU A C 1
ATOM 3278 O O . GLU A 1 412 ? -16.5 21.812 2.672 1 77.31 412 GLU A O 1
ATOM 3283 N N . LEU A 1 413 ? -17.578 23.312 3.988 1 82.25 413 LEU A N 1
ATOM 3284 C CA . LEU A 1 413 ? -18.516 22.266 4.43 1 82.25 413 LEU A CA 1
ATOM 3285 C C . LEU A 1 413 ? -19.875 22.438 3.768 1 82.25 413 LEU A C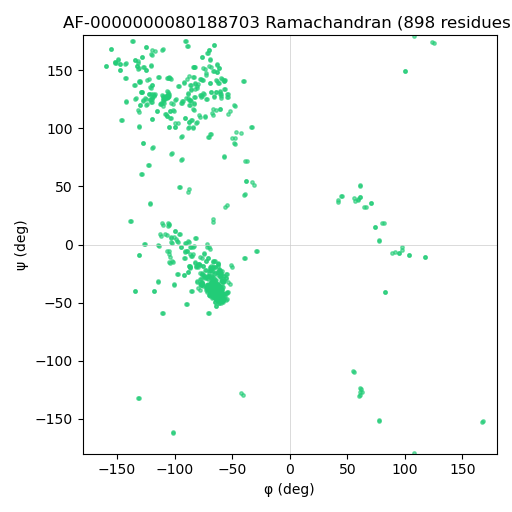 1
ATOM 3287 O O . LEU A 1 413 ? -20.344 23.562 3.57 1 82.25 413 LEU A O 1
ATOM 3291 N N . THR A 1 414 ? -20.438 21.375 3.459 1 81.88 414 THR A N 1
ATOM 3292 C CA . THR A 1 414 ? -21.797 21.406 2.918 1 81.88 414 THR A CA 1
ATOM 3293 C C . THR A 1 414 ? -22.812 21.781 4 1 81.88 414 THR A C 1
ATOM 3295 O O . THR A 1 414 ? -22.484 21.766 5.188 1 81.88 414 THR A O 1
ATOM 3298 N N . LEU A 1 415 ? -23.969 22.125 3.496 1 80.25 415 LEU A N 1
ATOM 3299 C CA . LEU A 1 415 ? -25.047 22.438 4.434 1 80.25 415 LEU A CA 1
ATOM 3300 C C . LEU A 1 415 ? -25.344 21.234 5.332 1 80.25 415 LEU A C 1
ATOM 3302 O O . LEU A 1 415 ? -25.547 21.406 6.539 1 80.25 415 LEU A O 1
ATOM 3306 N N . THR A 1 416 ? -25.312 20.141 4.777 1 81.19 416 THR A N 1
ATOM 3307 C CA . THR A 1 416 ? -25.594 18.922 5.535 1 81.19 416 THR A CA 1
ATOM 3308 C C . THR A 1 416 ? -24.531 18.688 6.602 1 81.19 416 THR A C 1
ATOM 3310 O O . THR A 1 416 ? -24.859 18.344 7.742 1 81.19 416 THR A O 1
ATOM 3313 N N . GLU A 1 417 ? -23.328 18.938 6.273 1 85.94 417 GLU A N 1
ATOM 3314 C CA . GLU A 1 417 ? -22.25 18.75 7.23 1 85.94 417 GLU A CA 1
ATOM 3315 C C . GLU A 1 417 ? -22.344 19.75 8.383 1 85.94 417 GLU A C 1
ATOM 3317 O O . GLU A 1 417 ? -22.141 19.391 9.539 1 85.94 417 GLU A O 1
ATOM 3322 N N . ARG A 1 418 ? -22.719 20.906 8.023 1 82.81 418 ARG A N 1
ATOM 3323 C CA . ARG A 1 418 ? -22.844 21.953 9.031 1 82.81 418 ARG A CA 1
ATOM 3324 C C . ARG A 1 418 ? -23.984 21.672 9.992 1 82.81 418 ARG A C 1
ATOM 3326 O O . ARG A 1 418 ? -23.859 21.875 11.203 1 82.81 418 ARG A O 1
ATOM 3333 N N . LEU A 1 419 ? -25.047 21.156 9.43 1 80.19 419 LEU A N 1
ATOM 3334 C CA . LEU A 1 419 ? -26.219 20.875 10.234 1 80.19 419 LEU A CA 1
ATOM 3335 C C . LEU A 1 419 ? -25.969 19.688 11.164 1 80.19 419 LEU A C 1
ATOM 3337 O O . LEU A 1 419 ? -26.422 19.688 12.312 1 80.19 419 LEU A O 1
ATOM 3341 N N . LEU A 1 420 ? -25.25 18.812 10.703 1 79.12 420 LEU A N 1
ATOM 3342 C CA . LEU A 1 420 ? -25.047 17.578 11.461 1 79.12 420 LEU A CA 1
ATOM 3343 C C . LEU A 1 420 ? -24.016 17.766 12.562 1 79.12 420 LEU A C 1
ATOM 3345 O O . LEU A 1 420 ? -23.922 16.969 13.492 1 79.12 420 LEU A O 1
ATOM 3349 N N . THR A 1 421 ? -23.172 18.797 12.461 1 78.5 421 THR A N 1
ATOM 3350 C CA . THR A 1 421 ? -22.156 19.031 13.484 1 78.5 421 THR A CA 1
ATOM 3351 C C . THR A 1 421 ? -22.609 20.141 14.438 1 78.5 421 THR A C 1
ATOM 3353 O O . THR A 1 421 ? -21.953 20.406 15.445 1 78.5 421 THR A O 1
ATOM 3356 N N . LEU A 1 422 ? -23.703 20.578 14.328 1 75.06 422 LEU A N 1
ATOM 3357 C CA . LEU A 1 422 ? -24.344 21.594 15.164 1 75.06 422 LEU A CA 1
ATOM 3358 C C . LEU A 1 422 ? -23.375 22.719 15.477 1 75.06 422 LEU A C 1
ATOM 3360 O O . LEU A 1 422 ? -23.297 23.188 16.609 1 75.06 422 LEU A O 1
ATOM 3364 N N . GLY A 1 423 ? -22.547 23.062 14.555 1 68.06 423 GLY A N 1
ATOM 3365 C CA . GLY A 1 423 ? -21.641 24.188 14.695 1 68.06 423 GLY A CA 1
ATOM 3366 C C . GLY A 1 423 ? -20.438 23.875 15.562 1 68.06 423 GLY A C 1
ATOM 3367 O O . GLY A 1 423 ? -19.672 24.781 15.922 1 68.06 423 GLY A O 1
ATOM 3368 N N . ARG A 1 424 ? -20.25 22.703 16.031 1 74.12 424 ARG A N 1
ATOM 3369 C CA . ARG A 1 424 ? -19.094 22.359 16.859 1 74.12 424 ARG A CA 1
ATOM 3370 C C . ARG A 1 424 ? -17.797 22.391 16.031 1 74.12 424 ARG A C 1
ATOM 3372 O O . ARG A 1 424 ? -17.516 21.469 15.281 1 74.12 424 ARG A O 1
ATOM 3379 N N . LYS A 1 425 ? -17.125 23.484 16.078 1 75.31 425 LYS A N 1
ATOM 3380 C CA . LYS A 1 425 ? -15.875 23.672 15.359 1 75.31 425 LYS A CA 1
ATOM 3381 C C . LYS A 1 425 ? -14.672 23.297 16.219 1 75.31 425 LYS A C 1
ATOM 3383 O O . LYS A 1 425 ? -14.672 23.547 17.438 1 75.31 425 LYS A O 1
ATOM 3388 N N . PRO A 1 426 ? -13.727 22.656 15.57 1 77 426 PRO A N 1
ATOM 3389 C CA . PRO A 1 426 ? -12.5 22.406 16.328 1 77 426 PRO A CA 1
ATOM 3390 C C . PRO A 1 426 ? -11.711 23.688 16.609 1 77 426 PRO A C 1
ATOM 3392 O O . PRO A 1 426 ? -11.734 24.625 15.805 1 77 426 PRO A O 1
ATOM 3395 N N . ASP A 1 427 ? -11.203 23.781 17.797 1 74.31 427 ASP A N 1
ATOM 3396 C CA . ASP A 1 427 ? -10.336 24.906 18.156 1 74.31 427 ASP A CA 1
ATOM 3397 C C . ASP A 1 427 ? -8.945 24.422 18.562 1 74.31 427 ASP A C 1
ATOM 3399 O O . ASP A 1 427 ? -8.664 24.266 19.75 1 74.31 427 ASP A O 1
ATOM 3403 N N . PRO A 1 428 ? -8.18 24.219 17.516 1 79.88 428 PRO A N 1
ATOM 3404 C CA . PRO A 1 428 ? -6.844 23.75 17.891 1 79.88 428 PRO A CA 1
ATOM 3405 C C . PRO A 1 428 ? -6.031 24.828 18.609 1 79.88 428 PRO A C 1
ATOM 3407 O O . PRO A 1 428 ? -6.094 26 18.234 1 79.88 428 PRO A O 1
ATOM 3410 N N . GLU A 1 429 ? -5.465 24.453 19.688 1 85.31 429 GLU A N 1
ATOM 3411 C CA . GLU A 1 429 ? -4.629 25.359 20.469 1 85.31 429 GLU A CA 1
ATOM 3412 C C . GLU A 1 429 ? -3.148 25.047 20.297 1 85.31 429 GLU A C 1
ATOM 3414 O O . GLU A 1 429 ? -2.775 23.875 20.109 1 85.31 429 GLU A O 1
ATOM 3419 N N . LEU A 1 430 ? -2.371 26.094 20.297 1 92.38 430 LEU A N 1
ATOM 3420 C CA . LEU A 1 430 ? -0.923 25.938 20.219 1 92.38 430 LEU A CA 1
ATOM 3421 C C . LEU A 1 430 ? -0.339 25.688 21.609 1 92.38 430 LEU A C 1
ATOM 3423 O O . LEU A 1 430 ? -0.925 26.078 22.625 1 92.38 430 LEU A O 1
ATOM 3427 N N . PRO A 1 431 ? 0.763 25.016 21.688 1 93.38 431 PRO A N 1
ATOM 3428 C CA . PRO A 1 431 ? 1.403 24.781 22.984 1 93.38 431 PRO A CA 1
ATOM 3429 C C . PRO A 1 431 ? 1.812 26.062 23.688 1 93.38 431 PRO A C 1
ATOM 3431 O O . PRO A 1 431 ? 2.139 27.062 23.047 1 93.38 431 PRO A O 1
ATOM 3434 N N . GLU A 1 432 ? 1.836 26 24.969 1 93.44 432 GLU A N 1
ATOM 3435 C CA . GLU A 1 432 ? 2.271 27.141 25.781 1 93.44 432 GLU A CA 1
ATOM 3436 C C . GLU A 1 432 ? 3.787 27.312 25.703 1 93.44 432 GLU A C 1
ATOM 3438 O O . GLU A 1 432 ? 4.523 26.328 25.547 1 93.44 432 GLU A O 1
ATOM 3443 N N . PRO A 1 433 ? 4.215 28.562 25.859 1 95.5 433 PRO A N 1
ATOM 3444 C CA . PRO A 1 433 ? 5.66 28.797 25.859 1 95.5 433 PRO A CA 1
ATOM 3445 C C . PRO A 1 433 ? 6.359 28.172 27.062 1 95.5 433 PRO A C 1
ATOM 3447 O O . PRO A 1 433 ? 5.789 28.109 28.156 1 95.5 433 PRO A O 1
ATOM 3450 N N . VAL A 1 434 ? 7.566 27.797 26.844 1 95.88 434 VAL A N 1
ATOM 3451 C CA . VAL A 1 434 ? 8.328 27.156 27.906 1 95.88 434 VAL A CA 1
ATOM 3452 C C . VAL A 1 434 ? 9.703 27.797 28.016 1 95.88 434 VAL A C 1
ATOM 3454 O O . VAL A 1 434 ? 10.18 28.438 27.078 1 95.88 434 VAL A O 1
ATOM 3457 N N . VAL A 1 435 ? 10.289 27.656 29.234 1 95.62 435 VAL A N 1
ATOM 3458 C CA . VAL A 1 435 ? 11.641 28.125 29.516 1 95.62 435 VAL A CA 1
ATOM 3459 C C . VAL A 1 435 ? 12.539 26.953 29.891 1 95.62 435 VAL A C 1
ATOM 3461 O O . VAL A 1 435 ? 12.164 26.125 30.719 1 95.62 435 VAL A O 1
ATOM 3464 N N . VAL A 1 436 ? 13.602 26.906 29.219 1 94.44 436 VAL A N 1
ATOM 3465 C CA . VAL A 1 436 ? 14.57 25.844 29.5 1 94.44 436 VAL A CA 1
ATOM 3466 C C . VAL A 1 436 ? 15.773 26.438 30.234 1 94.44 436 VAL A C 1
ATOM 3468 O O . VAL A 1 436 ? 16.438 27.344 29.734 1 94.44 436 VAL A O 1
ATOM 3471 N N . GLU A 1 437 ? 16.109 25.828 31.375 1 91.38 437 GLU A N 1
ATOM 3472 C CA . GLU A 1 437 ? 17.219 26.297 32.188 1 91.38 437 GLU A CA 1
ATOM 3473 C C . GLU A 1 437 ? 18.531 25.625 31.797 1 91.38 437 GLU A C 1
ATOM 3475 O O . GLU A 1 437 ? 18.531 24.719 30.969 1 91.38 437 GLU A O 1
ATOM 3480 N N . ARG A 1 438 ? 19.609 26.078 32.438 1 85.44 438 ARG A N 1
ATOM 3481 C CA . ARG A 1 438 ? 20.938 25.594 32.094 1 85.44 438 ARG A CA 1
ATOM 3482 C C . ARG A 1 438 ? 21.094 24.125 32.438 1 85.44 438 ARG A C 1
ATOM 3484 O O . ARG A 1 438 ? 21.828 23.391 31.766 1 85.44 438 ARG A O 1
ATOM 3491 N N . ASP A 1 439 ? 20.406 23.672 33.469 1 82.19 439 ASP A N 1
ATOM 3492 C CA . ASP A 1 439 ? 20.547 22.297 33.938 1 82.19 439 ASP A CA 1
ATOM 3493 C C . ASP A 1 439 ? 19.625 21.359 33.156 1 82.19 439 ASP A C 1
ATOM 3495 O O . ASP A 1 439 ? 19.625 20.141 33.375 1 82.19 439 ASP A O 1
ATOM 3499 N N . GLY A 1 440 ? 18.875 21.953 32.281 1 83.88 440 GLY A N 1
ATOM 3500 C CA . GLY A 1 440 ? 17.984 21.125 31.484 1 83.88 440 GLY A CA 1
ATOM 3501 C C . GLY A 1 440 ? 16.562 21.078 32 1 83.88 440 GLY A C 1
ATOM 3502 O O . GLY A 1 440 ? 15.688 20.5 31.375 1 83.88 440 GLY A O 1
ATOM 3503 N N . SER A 1 441 ? 16.344 21.703 33.125 1 90.69 441 SER A N 1
ATOM 3504 C CA . SER A 1 441 ? 14.992 21.734 33.656 1 90.69 441 SER A CA 1
ATOM 3505 C C . SER A 1 441 ? 14.094 22.656 32.844 1 90.69 441 SER A C 1
ATOM 3507 O O . SER A 1 441 ? 14.555 23.656 32.281 1 90.69 441 SER A O 1
ATOM 3509 N N . VAL A 1 442 ? 12.805 22.266 32.781 1 93 442 VAL A N 1
ATOM 3510 C CA . VAL A 1 442 ? 11.852 23 31.953 1 93 442 VAL A CA 1
ATOM 3511 C C . VAL A 1 442 ? 10.719 23.547 32.812 1 93 442 VAL A C 1
ATOM 3513 O O . VAL A 1 442 ? 10.195 22.828 33.688 1 93 442 VAL A O 1
ATOM 3516 N N . ARG A 1 443 ? 10.398 24.844 32.688 1 91.75 443 ARG A N 1
ATOM 3517 C CA . ARG A 1 443 ? 9.281 25.453 33.375 1 91.75 443 ARG A CA 1
ATOM 3518 C C . ARG A 1 443 ? 8.43 2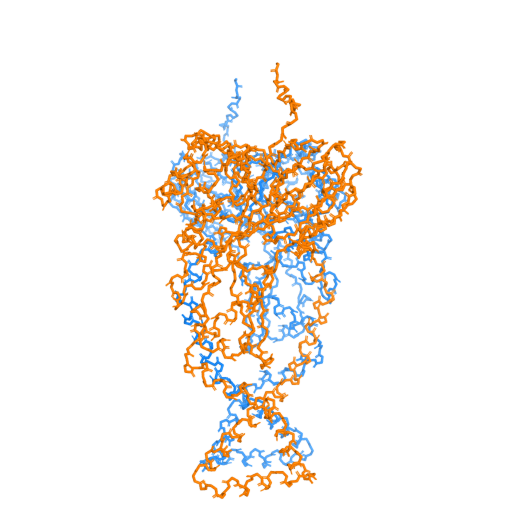6.281 32.438 1 91.75 443 ARG A C 1
ATOM 3520 O O . ARG A 1 443 ? 8.914 26.734 31.391 1 91.75 443 ARG A O 1
ATOM 3527 N N . PRO A 1 444 ? 7.152 26.406 32.719 1 91.25 444 PRO A N 1
ATOM 3528 C CA . PRO A 1 444 ? 6.32 27.297 31.906 1 91.25 444 PRO A CA 1
ATOM 3529 C C . PRO A 1 444 ? 6.746 28.766 32 1 91.25 444 PRO A C 1
ATOM 3531 O O . PRO A 1 444 ? 7.238 29.203 33.031 1 91.25 444 PRO A O 1
ATOM 3534 N N . ARG A 1 445 ? 6.676 29.359 30.891 1 87.44 445 ARG A N 1
ATOM 3535 C CA . ARG A 1 445 ? 6.957 30.797 30.922 1 87.44 445 ARG A CA 1
ATOM 3536 C C . ARG A 1 445 ? 5.887 31.547 31.688 1 87.44 445 ARG A C 1
ATOM 3538 O O . ARG A 1 445 ? 4.691 31.359 31.453 1 87.44 445 ARG A O 1
ATOM 3545 N N . ALA A 1 446 ? 6.16 32.188 33 1 73.31 446 ALA A N 1
ATOM 3546 C CA . ALA A 1 446 ? 5.23 32.938 33.844 1 73.31 446 ALA A CA 1
ATOM 3547 C C . ALA A 1 446 ? 4.531 34.031 33.031 1 73.31 446 ALA A C 1
ATOM 3549 O O . ALA A 1 446 ? 5.125 34.656 32.156 1 73.31 446 ALA A O 1
ATOM 3550 N N . ASP A 1 447 ? 3.172 33.938 32.844 1 58.78 447 ASP A N 1
ATOM 3551 C CA . ASP A 1 447 ? 2.391 35 32.219 1 58.78 447 ASP A CA 1
ATOM 3552 C C . ASP A 1 447 ? 2.709 36.344 32.875 1 58.78 447 ASP A C 1
ATOM 3554 O O . ASP A 1 447 ? 2.58 36.5 34.094 1 58.78 447 ASP A O 1
ATOM 3558 N N . ASP A 1 448 ? 3.598 37.094 32.438 1 47.12 448 ASP A N 1
ATOM 3559 C CA . ASP A 1 448 ? 3.725 38.438 33 1 47.12 448 ASP A CA 1
ATOM 3560 C C . ASP A 1 448 ? 2.379 39.156 33 1 47.12 448 ASP A C 1
ATOM 3562 O O . ASP A 1 448 ? 2.281 40.312 33.469 1 47.12 448 ASP A O 1
ATOM 3566 N N . ARG A 1 449 ? 1.22 38.906 32.312 1 44.41 449 ARG A N 1
ATOM 3567 C CA . ARG A 1 449 ? 0.024 39.75 32.344 1 44.41 449 ARG A CA 1
ATOM 3568 C C . ARG A 1 449 ? -0.652 39.719 33.688 1 44.41 449 ARG A C 1
ATOM 3570 O O . ARG A 1 449 ? -1.73 40.281 33.875 1 44.41 449 ARG A O 1
ATOM 3577 N N . THR A 1 450 ? -0.395 38.719 34.594 1 37.06 450 THR A N 1
ATOM 3578 C CA . THR A 1 450 ? -1.186 39 35.781 1 37.06 450 THR A CA 1
ATOM 3579 C C . THR A 1 450 ? -0.629 40.188 36.562 1 37.06 450 THR A C 1
ATOM 3581 O O . THR A 1 450 ? -1.108 40.5 37.625 1 37.06 450 THR A O 1
ATOM 3584 N N . GLU A 1 451 ? 0.451 40.875 36.188 1 30.22 451 GLU A N 1
ATOM 3585 C CA . GLU A 1 451 ? 0.374 42.125 36.906 1 30.22 451 GLU A CA 1
ATOM 3586 C C . GLU A 1 451 ? -0.551 43.125 36.219 1 30.22 451 GLU A C 1
ATOM 3588 O O . GLU A 1 451 ? -0.564 43.188 34.969 1 30.22 451 GLU A O 1
ATOM 3593 N N . MET B 1 1 ? 43.875 -3.758 -19.344 1 22.83 1 MET B N 1
ATOM 3594 C CA . MET B 1 1 ? 43.719 -4.914 -20.219 1 22.83 1 MET B CA 1
ATOM 3595 C C . MET B 1 1 ? 42.5 -5.75 -19.797 1 22.83 1 MET B C 1
ATOM 3597 O O . MET B 1 1 ? 42.625 -6.598 -18.906 1 22.83 1 MET B O 1
ATOM 3601 N N . SER B 1 2 ? 41.375 -5.145 -19.562 1 25.64 2 SER B N 1
ATOM 3602 C CA . SER B 1 2 ? 40.062 -5.68 -19.266 1 25.64 2 SER B CA 1
ATOM 3603 C C . SER B 1 2 ? 39.688 -6.793 -20.234 1 25.64 2 SER B C 1
ATOM 3605 O O . SER B 1 2 ? 39.656 -6.586 -21.453 1 25.64 2 SER B O 1
ATOM 3607 N N . ASP B 1 3 ? 40.094 -8.07 -19.922 1 28.42 3 ASP B N 1
ATOM 3608 C CA . ASP B 1 3 ? 40.062 -9.305 -20.703 1 28.42 3 ASP B CA 1
ATOM 3609 C C . ASP B 1 3 ? 38.688 -9.469 -21.375 1 28.42 3 ASP B C 1
ATOM 3611 O O . ASP B 1 3 ? 37.656 -9.352 -20.719 1 28.42 3 ASP B O 1
ATOM 3615 N N . ASP B 1 4 ? 38.594 -9.062 -22.656 1 31.5 4 ASP B N 1
ATOM 3616 C CA . ASP B 1 4 ? 37.656 -9.406 -23.703 1 31.5 4 ASP B CA 1
ATOM 3617 C C . ASP B 1 4 ? 37.281 -10.883 -23.656 1 31.5 4 ASP B C 1
ATOM 3619 O O . ASP B 1 4 ? 38.062 -11.75 -24 1 31.5 4 ASP B O 1
ATOM 3623 N N . ASP B 1 5 ? 36.812 -11.398 -22.547 1 35.78 5 ASP B N 1
ATOM 3624 C CA . ASP B 1 5 ? 36.375 -12.781 -22.5 1 35.78 5 ASP B CA 1
ATOM 3625 C C . ASP B 1 5 ? 35.656 -13.164 -23.797 1 35.78 5 ASP B C 1
ATOM 3627 O O . ASP B 1 5 ? 34.594 -12.633 -24.109 1 35.78 5 ASP B O 1
ATOM 3631 N N . GLY B 1 6 ? 36.406 -13.312 -24.922 1 35.28 6 GLY B N 1
ATOM 3632 C CA . GLY B 1 6 ? 36.156 -13.789 -26.281 1 35.28 6 GLY B CA 1
ATOM 3633 C C . GLY B 1 6 ? 35.125 -14.891 -26.344 1 35.28 6 GLY B C 1
ATOM 3634 O O . GLY B 1 6 ? 35.188 -15.859 -25.578 1 35.28 6 GLY B O 1
ATOM 3635 N N . VAL B 1 7 ? 33.938 -14.539 -26.703 1 39.47 7 VAL B N 1
ATOM 3636 C CA . VAL B 1 7 ? 32.938 -15.469 -27.234 1 39.47 7 VAL B CA 1
ATOM 3637 C C . VAL B 1 7 ? 33.625 -16.484 -28.156 1 39.47 7 VAL B C 1
ATOM 3639 O O . VAL B 1 7 ? 33.969 -16.172 -29.297 1 39.47 7 VAL B O 1
ATOM 3642 N N . ASP B 1 8 ? 34.75 -17.125 -27.969 1 37.94 8 ASP B N 1
ATOM 3643 C CA . ASP B 1 8 ? 35.438 -18.031 -28.875 1 37.94 8 ASP B CA 1
ATOM 3644 C C . ASP B 1 8 ? 34.438 -18.969 -29.547 1 37.94 8 ASP B C 1
ATOM 3646 O O . ASP B 1 8 ? 33.281 -18.609 -29.766 1 37.94 8 ASP B O 1
ATOM 3650 N N . ALA B 1 9 ? 34.844 -20.422 -29.391 1 39.31 9 ALA B N 1
ATOM 3651 C CA . ALA B 1 9 ? 34.625 -21.656 -30.141 1 39.31 9 ALA B CA 1
ATOM 3652 C C . ALA B 1 9 ? 33.125 -22.016 -30.172 1 39.31 9 ALA B C 1
ATOM 3654 O O . ALA B 1 9 ? 32.375 -21.562 -29.328 1 39.31 9 ALA B O 1
ATOM 3655 N N . SER B 1 10 ? 32.562 -22.703 -31.297 1 45.53 10 SER B N 1
ATOM 3656 C CA . SER B 1 10 ? 31.297 -23.359 -31.609 1 45.53 10 SER B CA 1
ATOM 3657 C C . SER B 1 10 ? 30.688 -24 -30.359 1 45.53 10 SER B C 1
ATOM 3659 O O . SER B 1 10 ? 31.125 -25.062 -29.922 1 45.53 10 SER B O 1
ATOM 3661 N N . ASP B 1 11 ? 30.484 -23.266 -29.25 1 57.22 11 ASP B N 1
ATOM 3662 C CA . ASP B 1 11 ? 30.062 -23.781 -27.953 1 57.22 11 ASP B CA 1
ATOM 3663 C C . ASP B 1 11 ? 28.75 -24.547 -28.062 1 57.22 11 ASP B C 1
ATOM 3665 O O . ASP B 1 11 ? 27.703 -23.969 -28.344 1 57.22 11 ASP B O 1
ATOM 3669 N N . ASP B 1 12 ? 28.797 -25.75 -28.562 1 77 12 ASP B N 1
ATOM 3670 C CA . ASP B 1 12 ? 27.734 -26.75 -28.672 1 77 12 ASP B CA 1
ATOM 3671 C C . ASP B 1 12 ? 27.125 -27.047 -27.297 1 77 12 ASP B C 1
ATOM 3673 O O . ASP B 1 12 ? 26.625 -28.156 -27.078 1 77 12 ASP B O 1
ATOM 3677 N N . ARG B 1 13 ? 27.109 -26.062 -26.5 1 91.44 13 ARG B N 1
ATOM 3678 C CA . ARG B 1 13 ? 26.641 -26.281 -25.125 1 91.44 13 ARG B CA 1
ATOM 3679 C C . ARG B 1 13 ? 25.125 -26.156 -25.047 1 91.44 13 ARG B C 1
ATOM 3681 O O . ARG B 1 13 ? 24.531 -25.312 -25.703 1 91.44 13 ARG B O 1
ATOM 3688 N N . THR B 1 14 ? 24.562 -27.062 -24.312 1 95.88 14 THR B N 1
ATOM 3689 C CA . THR B 1 14 ? 23.156 -27 -23.984 1 95.88 14 THR B CA 1
ATOM 3690 C C . THR B 1 14 ? 22.922 -26.188 -22.719 1 95.88 14 THR B C 1
ATOM 3692 O O . THR B 1 14 ? 23.625 -26.391 -21.719 1 95.88 14 THR B O 1
ATOM 3695 N N . TYR B 1 15 ? 22.016 -25.25 -22.797 1 97.88 15 TYR B N 1
ATOM 3696 C CA . TYR B 1 15 ? 21.734 -24.422 -21.625 1 97.88 15 TYR B CA 1
ATOM 3697 C C . TYR B 1 15 ? 20.422 -24.828 -20.969 1 97.88 15 TYR B C 1
ATOM 3699 O O . TYR B 1 15 ? 19.406 -25.016 -21.672 1 97.88 15 TYR B O 1
ATOM 3707 N N . TYR B 1 16 ? 20.469 -25.031 -19.719 1 98.31 16 TYR B N 1
ATOM 3708 C CA . TYR B 1 16 ? 19.266 -25.188 -18.906 1 98.31 16 TYR B CA 1
ATOM 3709 C C . TYR B 1 16 ? 19.016 -23.953 -18.062 1 98.31 16 TYR B C 1
ATOM 3711 O O . TYR B 1 16 ? 19.938 -23.406 -17.453 1 98.31 16 TYR B O 1
ATOM 3719 N N . VAL B 1 17 ? 17.766 -23.438 -18.062 1 98.75 17 VAL B N 1
ATOM 3720 C CA . VAL B 1 17 ? 17.469 -22.188 -17.359 1 98.75 17 VAL B CA 1
ATOM 3721 C C . VAL B 1 17 ? 16.328 -22.406 -16.375 1 98.75 17 VAL B C 1
ATOM 3723 O O . VAL B 1 17 ? 15.281 -22.953 -16.75 1 98.75 17 VAL B O 1
ATOM 3726 N N . VAL B 1 18 ? 16.516 -22.094 -15.125 1 98.69 18 VAL B N 1
ATOM 3727 C CA . VAL B 1 18 ? 15.461 -22.031 -14.125 1 98.69 18 VAL B CA 1
ATOM 3728 C C . VAL B 1 18 ? 15.477 -20.688 -13.422 1 98.69 18 VAL B C 1
ATOM 3730 O O . VAL B 1 18 ? 16.5 -20 -13.406 1 98.69 18 VAL B O 1
ATOM 3733 N N . SER B 1 19 ? 14.383 -20.25 -12.93 1 98.25 19 SER B N 1
ATOM 3734 C CA . SER B 1 19 ? 14.297 -19.016 -12.164 1 98.25 19 SER B CA 1
ATOM 3735 C C . SER B 1 19 ? 13.102 -19.031 -11.219 1 98.25 19 SER B C 1
ATOM 3737 O O . SER B 1 19 ? 12.305 -19.969 -11.234 1 98.25 19 SER B O 1
ATOM 3739 N N . ASP B 1 20 ? 13.062 -18.094 -10.32 1 97.56 20 ASP B N 1
ATOM 3740 C CA . ASP B 1 20 ? 11.906 -17.859 -9.445 1 97.56 20 ASP B CA 1
ATOM 3741 C C . ASP B 1 20 ? 11.617 -19.078 -8.578 1 97.56 20 ASP B C 1
ATOM 3743 O O . ASP B 1 20 ? 10.477 -19.562 -8.547 1 97.56 20 ASP B O 1
ATOM 3747 N N . LEU B 1 21 ? 12.688 -19.5 -7.965 1 98.06 21 LEU B N 1
ATOM 3748 C CA . LEU B 1 21 ? 12.578 -20.594 -7.008 1 98.06 21 LEU B CA 1
ATOM 3749 C C . LEU B 1 21 ? 12.188 -20.078 -5.629 1 98.06 21 LEU B C 1
ATOM 3751 O O . LEU B 1 21 ? 11.461 -20.75 -4.895 1 98.06 21 LEU B O 1
ATOM 3755 N N . HIS B 1 22 ? 12.688 -19 -5.176 1 97.56 22 HIS B N 1
ATOM 3756 C CA . HIS B 1 22 ? 1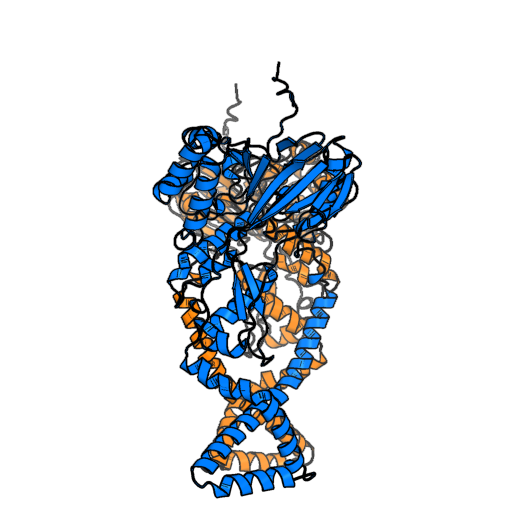2.336 -18.281 -3.953 1 97.56 22 HIS B CA 1
ATOM 3757 C C . HIS B 1 22 ? 12.586 -19.156 -2.721 1 97.56 22 HIS B C 1
ATOM 3759 O O . HIS B 1 22 ? 11.75 -19.203 -1.817 1 97.56 22 HIS B O 1
ATOM 3765 N N . VAL B 1 23 ? 13.68 -19.844 -2.783 1 98.12 23 VAL B N 1
ATOM 3766 C CA . VAL B 1 23 ? 14.047 -20.656 -1.63 1 98.12 23 VAL B CA 1
ATOM 3767 C C . VAL B 1 23 ? 14.359 -19.75 -0.44 1 98.12 23 VAL B C 1
ATOM 3769 O O . VAL B 1 23 ? 15.117 -18.797 -0.569 1 98.12 23 VAL B O 1
ATOM 3772 N N . GLY B 1 24 ? 13.711 -20.047 0.634 1 96.44 24 GLY B N 1
ATOM 3773 C CA . GLY B 1 24 ? 13.977 -19.266 1.841 1 96.44 24 GLY B CA 1
ATOM 3774 C C . GLY B 1 24 ? 12.852 -18.328 2.203 1 96.44 24 GLY B C 1
ATOM 3775 O O . GLY B 1 24 ? 11.844 -18.25 1.499 1 96.44 24 GLY B O 1
ATOM 3776 N N . GLY B 1 25 ? 13.031 -17.547 3.359 1 95.5 25 GLY B N 1
ATOM 3777 C CA . GLY B 1 25 ? 12.047 -16.656 3.939 1 95.5 25 GLY B CA 1
ATOM 3778 C C . GLY B 1 25 ? 11.758 -16.938 5.398 1 95.5 25 GLY B C 1
ATOM 3779 O O . GLY B 1 25 ? 12.203 -17.969 5.93 1 95.5 25 GLY B O 1
ATOM 3780 N N . ASP B 1 26 ? 11.016 -16.109 5.969 1 95.12 26 ASP B N 1
ATOM 3781 C CA . ASP B 1 26 ? 10.75 -16.219 7.398 1 95.12 26 ASP B CA 1
ATOM 3782 C C . ASP B 1 26 ? 9.672 -17.25 7.691 1 95.12 26 ASP B C 1
ATOM 3784 O O . ASP B 1 26 ? 8.641 -17.281 7.012 1 95.12 26 ASP B O 1
ATOM 3788 N N . GLU B 1 27 ? 9.891 -18.109 8.672 1 94.81 27 GLU B N 1
ATOM 3789 C CA . GLU B 1 27 ? 8.922 -19.016 9.273 1 94.81 27 GLU B CA 1
ATOM 3790 C C . GLU B 1 27 ? 8.281 -19.906 8.219 1 94.81 27 GLU B C 1
ATOM 3792 O O . GLU B 1 27 ? 8.984 -20.625 7.492 1 94.81 27 GLU B O 1
ATOM 3797 N N . GLN B 1 28 ? 7.051 -19.703 7.918 1 94 28 GLN B N 1
ATOM 3798 C CA . GLN B 1 28 ? 6.348 -20.656 7.07 1 94 28 GLN B CA 1
ATOM 3799 C C . GLN B 1 28 ? 6.773 -20.516 5.609 1 94 28 GLN B C 1
ATOM 3801 O O . GLN B 1 28 ? 6.543 -21.406 4.801 1 94 28 GLN B O 1
ATOM 3806 N N . LEU B 1 29 ? 7.332 -19.453 5.25 1 94.38 29 LEU B N 1
ATOM 3807 C CA . LEU B 1 29 ? 7.852 -19.281 3.896 1 94.38 29 LEU B CA 1
ATOM 3808 C C . LEU B 1 29 ? 9.07 -20.172 3.666 1 94.38 29 LEU B C 1
ATOM 3810 O O . LEU B 1 29 ? 9.461 -20.406 2.521 1 94.38 29 LEU B O 1
ATOM 3814 N N . GLY B 1 30 ? 9.688 -20.609 4.703 1 94.62 30 GLY B N 1
ATOM 3815 C CA . GLY B 1 30 ? 10.883 -21.438 4.605 1 94.62 30 GLY B CA 1
ATOM 3816 C C . GLY B 1 30 ? 10.594 -22.844 4.113 1 94.62 30 GLY B C 1
ATOM 3817 O O . GLY B 1 30 ? 11.508 -23.562 3.723 1 94.62 30 GLY B O 1
ATOM 3818 N N . GLU B 1 31 ? 9.391 -23.141 4.082 1 92.62 31 GLU B N 1
ATOM 3819 C CA . GLU B 1 31 ? 9.008 -24.469 3.578 1 92.62 31 GLU B CA 1
ATOM 3820 C C . GLU B 1 31 ? 9.039 -24.5 2.053 1 92.62 31 GLU B C 1
ATOM 3822 O O . GLU B 1 31 ? 8.203 -23.875 1.396 1 92.62 31 GLU B O 1
ATOM 3827 N N . VAL B 1 32 ? 10 -25.266 1.521 1 94.62 32 VAL B N 1
ATOM 3828 C CA . VAL B 1 32 ? 10.148 -25.375 0.074 1 94.62 32 VAL B CA 1
ATOM 3829 C C . VAL B 1 32 ? 9.492 -26.672 -0.407 1 94.62 32 VAL B C 1
ATOM 3831 O O . VAL B 1 32 ? 10.094 -27.75 -0.331 1 94.62 32 VAL B O 1
ATOM 3834 N N . GLU B 1 33 ? 8.398 -26.562 -0.986 1 90.56 33 GLU B N 1
ATOM 3835 C CA . GLU B 1 33 ? 7.574 -27.719 -1.328 1 90.56 33 GLU B CA 1
ATOM 3836 C C . GLU B 1 33 ? 8.172 -28.5 -2.496 1 90.56 33 GLU B C 1
ATOM 3838 O O . GLU B 1 33 ? 7.898 -29.688 -2.66 1 90.56 33 GLU B O 1
ATOM 3843 N N . PHE B 1 34 ? 8.977 -27.875 -3.264 1 94.81 34 PHE B N 1
ATOM 3844 C CA . PHE B 1 34 ? 9.508 -28.516 -4.457 1 94.81 34 PHE B CA 1
ATOM 3845 C C . PHE B 1 34 ? 10.961 -28.922 -4.25 1 94.81 34 PHE B C 1
ATOM 3847 O O . PHE B 1 34 ? 11.688 -29.172 -5.215 1 94.81 34 PHE B O 1
ATOM 3854 N N . LEU B 1 35 ? 11.461 -28.984 -3.039 1 96.69 35 LEU B N 1
ATOM 3855 C CA . LEU B 1 35 ? 12.867 -29.219 -2.75 1 96.69 35 LEU B CA 1
ATOM 3856 C C . LEU B 1 35 ? 13.32 -30.562 -3.314 1 96.69 35 LEU B C 1
ATOM 3858 O O . LEU B 1 35 ? 14.391 -30.656 -3.918 1 96.69 35 LEU B O 1
ATOM 3862 N N . ASP B 1 36 ? 12.5 -31.594 -3.176 1 96.69 36 ASP B N 1
ATOM 3863 C CA . ASP B 1 36 ? 12.852 -32.938 -3.678 1 96.69 36 ASP B CA 1
ATOM 3864 C C . ASP B 1 36 ? 13.031 -32.906 -5.195 1 96.69 36 ASP B C 1
ATOM 3866 O O . ASP B 1 36 ? 13.977 -33.5 -5.723 1 96.69 36 ASP B O 1
ATOM 3870 N N . GLU B 1 37 ? 12.109 -32.25 -5.832 1 97.12 37 GLU B N 1
ATOM 3871 C CA . GLU B 1 37 ? 12.18 -32.156 -7.285 1 97.12 37 GLU B CA 1
ATOM 3872 C C . GLU B 1 37 ? 13.406 -31.359 -7.727 1 97.12 37 GLU B C 1
ATOM 3874 O O . GLU B 1 37 ? 14.047 -31.703 -8.727 1 97.12 37 GLU B O 1
ATOM 3879 N N . LEU B 1 38 ? 13.719 -30.328 -6.988 1 98.06 38 LEU B N 1
ATOM 3880 C CA . LEU B 1 38 ? 14.875 -29.516 -7.312 1 98.06 38 LEU B CA 1
ATOM 3881 C C . LEU B 1 38 ? 16.172 -30.312 -7.145 1 98.06 38 LEU B C 1
ATOM 3883 O O . LEU B 1 38 ? 17.062 -30.25 -8 1 98.06 38 LEU B O 1
ATOM 3887 N N . LEU B 1 39 ? 16.266 -31.047 -6.07 1 98.38 39 LEU B N 1
ATOM 3888 C CA . LEU B 1 39 ? 17.438 -31.891 -5.832 1 98.38 39 LEU B CA 1
ATOM 3889 C C . LEU B 1 39 ? 17.594 -32.938 -6.938 1 98.38 39 LEU B C 1
ATOM 3891 O O . LEU B 1 39 ? 18.703 -33.156 -7.441 1 98.38 39 LEU B O 1
ATOM 3895 N N . ALA B 1 40 ? 16.484 -33.5 -7.34 1 97.88 40 ALA B N 1
ATOM 3896 C CA . ALA B 1 40 ? 16.516 -34.5 -8.398 1 97.88 40 ALA B CA 1
ATOM 3897 C C . ALA B 1 40 ? 16.969 -33.875 -9.727 1 97.88 40 ALA B C 1
ATOM 3899 O O . ALA B 1 40 ? 17.75 -34.469 -10.453 1 97.88 40 ALA B O 1
ATOM 3900 N N . PHE B 1 41 ? 16.5 -32.781 -9.992 1 97.94 41 PHE B N 1
ATOM 3901 C CA . PHE B 1 41 ? 16.875 -32.094 -11.211 1 97.94 41 PHE B CA 1
ATOM 3902 C C . PHE B 1 41 ? 18.375 -31.812 -11.25 1 97.94 41 PHE B C 1
ATOM 3904 O O . PHE B 1 41 ? 19.031 -32.062 -12.266 1 97.94 41 PHE B O 1
ATOM 3911 N N . LEU B 1 42 ? 18.875 -31.281 -10.164 1 98.62 42 LEU B N 1
ATOM 3912 C CA . LEU B 1 42 ? 20.312 -30.984 -10.07 1 98.62 42 LEU B CA 1
ATOM 3913 C C . LEU B 1 42 ? 21.141 -32.25 -10.164 1 98.62 42 LEU B C 1
ATOM 3915 O O . LEU B 1 42 ? 22.203 -32.25 -10.773 1 98.62 42 LEU B O 1
ATOM 3919 N N . GLU B 1 43 ? 20.656 -33.281 -9.523 1 98.25 43 GLU B N 1
ATOM 3920 C CA . GLU B 1 43 ? 21.344 -34.562 -9.594 1 98.25 43 GLU B CA 1
ATOM 3921 C C . GLU B 1 43 ? 21.375 -35.094 -11.031 1 98.25 43 GLU B C 1
ATOM 3923 O O . GLU B 1 43 ? 22.406 -35.594 -11.477 1 98.25 43 GLU B O 1
ATOM 3928 N N . ASP B 1 44 ? 20.25 -35 -11.68 1 97.5 44 ASP B N 1
ATOM 3929 C CA . ASP B 1 44 ? 20.203 -35.406 -13.078 1 97.5 44 ASP B CA 1
ATOM 3930 C C . ASP B 1 44 ? 21.234 -34.656 -13.914 1 97.5 44 ASP B C 1
ATOM 3932 O O . ASP B 1 44 ? 21.891 -35.219 -14.773 1 97.5 44 ASP B O 1
ATOM 3936 N N . LEU B 1 45 ? 21.344 -33.344 -13.711 1 97.56 45 LEU B N 1
ATOM 3937 C CA . LEU B 1 45 ? 22.328 -32.531 -14.414 1 97.56 45 LEU B CA 1
ATOM 3938 C C . LEU B 1 45 ? 23.75 -33 -14.086 1 97.56 45 LEU B C 1
ATOM 3940 O O . LEU B 1 45 ? 24.609 -33.031 -14.969 1 97.56 45 LEU B O 1
ATOM 3944 N N . GLU B 1 46 ? 23.969 -33.281 -12.828 1 97.75 46 GLU B N 1
ATOM 3945 C CA . GLU B 1 46 ? 25.281 -33.75 -12.383 1 97.75 46 GLU B CA 1
ATOM 3946 C C . GLU B 1 46 ? 25.734 -34.969 -13.211 1 97.75 46 GLU B C 1
ATOM 3948 O O . GLU B 1 46 ? 26.922 -35.062 -13.539 1 97.75 46 GLU B O 1
ATOM 3953 N N . HIS B 1 47 ? 24.812 -35.75 -13.625 1 97.38 47 HIS B N 1
ATOM 3954 C CA . HIS B 1 47 ? 25.156 -37.031 -14.25 1 97.38 47 HIS B CA 1
ATOM 3955 C C . HIS B 1 47 ? 24.891 -37 -15.75 1 97.38 47 HIS B C 1
ATOM 3957 O O . HIS B 1 47 ? 24.938 -38.031 -16.422 1 97.38 47 HIS B O 1
ATOM 3963 N N . THR B 1 48 ? 24.594 -35.812 -16.188 1 94.81 48 THR B N 1
ATOM 3964 C CA . THR B 1 48 ? 24.297 -35.719 -17.609 1 94.81 48 THR B CA 1
ATOM 3965 C C . THR B 1 48 ? 25.562 -35.938 -18.422 1 94.81 48 THR B C 1
ATOM 3967 O O . THR B 1 48 ? 26.672 -35.625 -17.984 1 94.81 48 THR B O 1
ATOM 3970 N N . ASP B 1 49 ? 25.438 -36.438 -19.703 1 92.94 49 ASP B N 1
ATOM 3971 C CA . ASP B 1 49 ? 26.547 -36.594 -20.625 1 92.94 49 ASP B CA 1
ATOM 3972 C C . ASP B 1 49 ? 26.641 -35.438 -21.594 1 92.94 49 ASP B C 1
ATOM 3974 O O . ASP B 1 49 ? 27.562 -35.375 -22.422 1 92.94 49 ASP B O 1
ATOM 3978 N N . GLU B 1 50 ? 25.781 -34.531 -21.391 1 91.94 50 GLU B N 1
ATOM 3979 C CA . GLU B 1 50 ? 25.75 -33.344 -22.25 1 91.94 50 GLU B CA 1
ATOM 3980 C C . GLU B 1 50 ? 26.766 -32.281 -21.781 1 91.94 50 GLU B C 1
ATOM 3982 O O . GLU B 1 50 ? 27.094 -32.25 -20.594 1 91.94 50 GLU B O 1
ATOM 3987 N N . ASN B 1 51 ? 27.344 -31.594 -22.781 1 95.06 51 ASN B N 1
ATOM 3988 C CA . ASN B 1 51 ? 28.016 -30.344 -22.438 1 95.06 51 ASN B CA 1
ATOM 3989 C C . ASN B 1 51 ? 27.016 -29.25 -22.062 1 95.06 51 ASN B C 1
ATOM 3991 O O . ASN B 1 51 ? 26.516 -28.531 -22.922 1 95.06 51 ASN B O 1
ATOM 3995 N N . ALA B 1 52 ? 26.75 -29.172 -20.781 1 96.44 52 ALA B N 1
ATOM 3996 C CA . ALA B 1 52 ? 25.625 -28.344 -20.344 1 96.44 52 ALA B CA 1
ATOM 3997 C C . ALA B 1 52 ? 26.094 -27.25 -19.391 1 96.44 52 ALA B C 1
ATOM 3999 O O . ALA B 1 52 ? 27.172 -27.359 -18.781 1 96.44 52 ALA B O 1
ATOM 4000 N N . GLU B 1 53 ? 25.375 -26.156 -19.312 1 98.19 53 GLU B N 1
ATOM 4001 C CA . GLU B 1 53 ? 25.469 -25.109 -18.312 1 98.19 53 GLU B CA 1
ATOM 4002 C C . GLU B 1 53 ? 24.109 -24.797 -17.719 1 98.19 53 GLU B C 1
ATOM 4004 O O . GLU B 1 53 ? 23.109 -24.719 -18.438 1 98.19 53 GLU B O 1
ATOM 4009 N N . LEU B 1 54 ? 24.062 -24.75 -16.438 1 98.69 54 LEU B N 1
ATOM 4010 C CA . LEU B 1 54 ? 22.844 -24.328 -15.766 1 98.69 54 LEU B CA 1
ATOM 4011 C C . LEU B 1 54 ? 22.875 -22.828 -15.477 1 98.69 54 LEU B C 1
ATOM 4013 O O . LEU B 1 54 ? 23.812 -22.328 -14.875 1 98.69 54 LEU B O 1
ATOM 4017 N N . VAL B 1 55 ? 21.859 -22.109 -15.969 1 98.81 55 VAL B N 1
ATOM 4018 C CA . VAL B 1 55 ? 21.688 -20.688 -15.664 1 98.81 55 VAL B CA 1
ATOM 4019 C C . VAL B 1 55 ? 20.5 -20.516 -14.719 1 98.81 55 VAL B C 1
ATOM 4021 O O . VAL B 1 55 ? 19.359 -20.812 -15.078 1 98.81 55 VAL B O 1
ATOM 4024 N N . VAL B 1 56 ? 20.781 -20.109 -13.5 1 98.88 56 VAL B N 1
ATOM 4025 C CA . VAL B 1 56 ? 19.734 -19.688 -12.586 1 98.88 56 VAL B CA 1
ATOM 4026 C C . VAL B 1 56 ? 19.453 -18.203 -12.789 1 98.88 56 VAL B C 1
ATOM 4028 O O . VAL B 1 56 ? 20.219 -17.344 -12.32 1 98.88 56 VAL B O 1
ATOM 4031 N N . ASN B 1 57 ? 18.375 -17.922 -13.406 1 98.62 57 ASN B N 1
ATOM 4032 C CA . ASN B 1 57 ? 18.125 -16.594 -13.977 1 98.62 57 ASN B CA 1
ATOM 4033 C C . ASN B 1 57 ? 17.312 -15.719 -13.023 1 98.62 57 ASN B C 1
ATOM 4035 O O . ASN B 1 57 ? 16.266 -15.18 -13.398 1 98.62 57 ASN B O 1
ATOM 4039 N N . GLY B 1 58 ? 17.766 -15.672 -11.789 1 98.62 58 GLY B N 1
ATOM 4040 C CA . GLY B 1 58 ? 17.219 -14.719 -10.836 1 98.62 58 GLY B CA 1
ATOM 4041 C C . GLY B 1 58 ? 16.203 -15.336 -9.883 1 98.62 58 GLY B C 1
ATOM 4042 O O . GLY B 1 58 ? 15.523 -16.297 -10.234 1 98.62 58 GLY B O 1
ATOM 4043 N N . ASP B 1 59 ? 16.156 -14.766 -8.664 1 98.56 59 ASP B N 1
ATOM 4044 C CA . ASP B 1 59 ? 15.188 -15.109 -7.621 1 98.56 59 ASP B CA 1
ATOM 4045 C C . ASP B 1 59 ? 15.297 -16.594 -7.238 1 98.56 59 ASP B C 1
ATOM 4047 O O . ASP B 1 59 ? 14.281 -17.281 -7.105 1 98.56 59 ASP B O 1
ATOM 4051 N N . ALA B 1 60 ? 16.516 -17.031 -7.207 1 98.69 60 ALA B N 1
ATOM 4052 C CA . ALA B 1 60 ? 16.766 -18.344 -6.629 1 98.69 60 ALA B CA 1
ATOM 4053 C C . ALA B 1 60 ? 16.344 -18.391 -5.164 1 98.69 60 ALA B C 1
ATOM 4055 O O . ALA B 1 60 ? 15.781 -19.391 -4.707 1 98.69 60 ALA B O 1
ATOM 4056 N N . PHE B 1 61 ? 16.562 -17.25 -4.535 1 98.62 61 PHE B N 1
ATOM 4057 C CA . PHE B 1 61 ? 16.297 -17.172 -3.107 1 98.62 61 PHE B CA 1
ATOM 4058 C C . PHE B 1 61 ? 15.328 -16.016 -2.812 1 98.62 61 PHE B C 1
ATOM 4060 O O . PHE B 1 61 ? 15.266 -15.047 -3.562 1 98.62 61 PHE B O 1
ATOM 4067 N N . GLY B 1 62 ? 14.547 -16.234 -1.736 1 97.44 62 GLY B N 1
ATOM 4068 C CA . GLY B 1 62 ? 13.695 -15.164 -1.233 1 97.44 62 GLY B CA 1
ATOM 4069 C C . GLY B 1 62 ? 14.344 -14.359 -0.124 1 97.44 62 GLY B C 1
ATOM 4070 O O . GLY B 1 62 ? 13.898 -14.398 1.023 1 97.44 62 GLY B O 1
ATOM 4071 N N . LEU B 1 63 ? 15.297 -13.547 -0.482 1 98.12 63 LEU B N 1
ATOM 4072 C CA . LEU B 1 63 ? 16.062 -12.812 0.526 1 98.12 63 LEU B CA 1
ATOM 4073 C C . LEU B 1 63 ? 15.25 -11.633 1.065 1 98.12 63 LEU B C 1
ATOM 4075 O O . LEU B 1 63 ? 15.383 -11.266 2.234 1 98.12 63 LEU B O 1
ATOM 4079 N N . TRP B 1 64 ? 14.375 -10.984 0.229 1 96.62 64 TRP B N 1
ATOM 4080 C CA . TRP B 1 64 ? 13.516 -9.906 0.699 1 96.62 64 TRP B CA 1
ATOM 4081 C C . TRP B 1 64 ? 12.562 -10.398 1.78 1 96.62 64 TRP B C 1
ATOM 4083 O O . TRP B 1 64 ? 12.055 -9.609 2.578 1 96.62 64 TRP B O 1
ATOM 4093 N N . GLU B 1 65 ? 12.344 -11.711 1.809 1 96.75 65 GLU B N 1
ATOM 4094 C CA . GLU B 1 65 ? 11.375 -12.297 2.727 1 96.75 65 GLU B CA 1
ATOM 4095 C C . GLU B 1 65 ? 12.023 -12.641 4.066 1 96.75 65 GLU B C 1
ATOM 4097 O O . GLU B 1 65 ? 11.344 -13.109 4.984 1 96.75 65 GLU B O 1
ATOM 4102 N N . PHE B 1 66 ? 13.344 -12.477 4.168 1 96.88 66 PHE B N 1
ATOM 4103 C CA . PHE B 1 66 ? 14.039 -12.5 5.453 1 96.88 66 PHE B CA 1
ATOM 4104 C C . PHE B 1 66 ? 14.016 -11.117 6.102 1 96.88 66 PHE B C 1
ATOM 4106 O O . PHE B 1 66 ? 14.695 -10.203 5.641 1 96.88 66 PHE B O 1
ATOM 4113 N N . THR B 1 67 ? 13.25 -10.969 7.113 1 94.81 67 THR B N 1
ATOM 4114 C CA . THR B 1 67 ? 13.141 -9.648 7.727 1 94.81 67 THR B CA 1
ATOM 4115 C C . THR B 1 67 ? 13.719 -9.656 9.141 1 94.81 67 THR B C 1
ATOM 4117 O O . THR B 1 67 ? 13.805 -8.609 9.789 1 94.81 67 THR B O 1
ATOM 4120 N N . THR B 1 68 ? 14.188 -10.766 9.578 1 93.69 68 THR B N 1
ATOM 4121 C CA . THR B 1 68 ? 14.688 -10.898 10.945 1 93.69 68 THR B CA 1
ATOM 4122 C C . THR B 1 68 ? 16.219 -10.922 10.953 1 93.69 68 THR B C 1
ATOM 4124 O O . THR B 1 68 ? 16.828 -10.867 12.023 1 93.69 68 THR B O 1
ATOM 4127 N N . VAL B 1 69 ? 16.828 -11.141 9.828 1 94.94 69 VAL B N 1
ATOM 4128 C CA . VAL B 1 69 ? 18.281 -11.141 9.672 1 94.94 69 VAL B CA 1
ATOM 4129 C C . VAL B 1 69 ? 18.672 -10.211 8.523 1 94.94 69 VAL B C 1
ATOM 4131 O O . VAL B 1 69 ? 17.828 -9.852 7.691 1 94.94 69 VAL B O 1
ATOM 4134 N N . GLU B 1 70 ? 20 -9.797 8.5 1 92.88 70 GLU B N 1
ATOM 4135 C CA . GLU B 1 70 ? 20.406 -8.812 7.496 1 92.88 70 GLU B CA 1
ATOM 4136 C C . GLU B 1 70 ? 21.688 -9.234 6.793 1 92.88 70 GLU B C 1
ATOM 4138 O O . GLU B 1 70 ? 22.453 -10.031 7.328 1 92.88 70 GLU B O 1
ATOM 4143 N N . GLY B 1 71 ? 21.812 -8.75 5.582 1 92.5 71 GLY B N 1
ATOM 4144 C CA . GLY B 1 71 ? 23.062 -8.859 4.844 1 92.5 71 GLY B CA 1
ATOM 4145 C C . GLY B 1 71 ? 23.5 -10.297 4.609 1 92.5 71 GLY B C 1
ATOM 4146 O O . GLY B 1 71 ? 22.688 -11.125 4.18 1 92.5 71 GLY B O 1
ATOM 4147 N N . ILE B 1 72 ? 24.703 -10.562 4.922 1 95.19 72 ILE B N 1
ATOM 4148 C CA . ILE B 1 72 ? 25.344 -11.82 4.578 1 95.19 72 ILE B CA 1
ATOM 4149 C C . ILE B 1 72 ? 24.891 -12.914 5.539 1 95.19 72 ILE B C 1
ATOM 4151 O O . ILE B 1 72 ? 25.047 -14.109 5.258 1 95.19 72 ILE B O 1
ATOM 4155 N N . GLU B 1 73 ? 24.328 -12.492 6.699 1 97.06 73 GLU B N 1
ATOM 4156 C CA . GLU B 1 73 ? 23.812 -13.461 7.656 1 97.06 73 GLU B CA 1
ATOM 4157 C C . GLU B 1 73 ? 22.719 -14.328 7.027 1 97.06 73 GLU B C 1
ATOM 4159 O O . GLU B 1 73 ? 22.516 -15.469 7.438 1 97.06 73 GLU B O 1
ATOM 4164 N N . LYS B 1 74 ? 22.078 -13.805 6.035 1 97.88 74 LYS B N 1
ATOM 4165 C CA . LYS B 1 74 ? 21.031 -14.539 5.348 1 97.88 74 LYS B CA 1
ATOM 4166 C C . LYS B 1 74 ? 21.578 -15.781 4.652 1 97.88 74 LYS B C 1
ATOM 4168 O O . LYS B 1 74 ? 20.906 -16.797 4.555 1 97.88 74 LYS B O 1
ATOM 4173 N N . PHE B 1 75 ? 22.797 -15.695 4.133 1 98.31 75 PHE B N 1
ATOM 4174 C CA . PHE B 1 75 ? 23.438 -16.844 3.504 1 98.31 75 PHE B CA 1
ATOM 4175 C C . PHE B 1 75 ? 23.609 -17.984 4.5 1 98.31 75 PHE B C 1
ATOM 4177 O O . PHE B 1 75 ? 23.328 -19.141 4.188 1 98.31 75 PHE B O 1
ATOM 4184 N N . ASP B 1 76 ? 24 -17.609 5.715 1 97.81 76 ASP B N 1
ATOM 4185 C CA . ASP B 1 76 ? 24.219 -18.625 6.75 1 97.81 76 ASP B CA 1
ATOM 4186 C C . ASP B 1 76 ? 22.906 -19.312 7.125 1 97.81 76 ASP B C 1
ATOM 4188 O O . ASP B 1 76 ? 22.875 -20.531 7.32 1 97.81 76 ASP B O 1
ATOM 4192 N N . VAL B 1 77 ? 21.922 -18.516 7.176 1 97.94 77 VAL B N 1
ATOM 4193 C CA . VAL B 1 77 ? 20.609 -19.062 7.5 1 97.94 77 VAL B CA 1
ATOM 4194 C C . VAL B 1 77 ? 20.156 -20.031 6.406 1 97.94 77 VAL B C 1
ATOM 4196 O O . VAL B 1 77 ? 19.625 -21.109 6.699 1 97.94 77 VAL B O 1
ATOM 4199 N N . LEU B 1 78 ? 20.375 -19.719 5.145 1 98.31 78 LEU B N 1
ATOM 4200 C CA . LEU B 1 78 ? 20.016 -20.547 4.008 1 98.31 78 LEU B CA 1
ATOM 4201 C C . LEU B 1 78 ? 20.781 -21.875 4.047 1 98.31 78 LEU B C 1
ATOM 4203 O O . LEU B 1 78 ? 20.172 -22.938 3.893 1 98.31 78 LEU B O 1
ATOM 4207 N N . VAL B 1 79 ? 22.078 -21.828 4.285 1 98.5 79 VAL B N 1
ATOM 4208 C CA . VAL B 1 79 ? 22.922 -23.031 4.297 1 98.5 79 VAL B CA 1
ATOM 4209 C C . VAL B 1 79 ? 22.5 -23.938 5.441 1 98.5 79 VAL B C 1
ATOM 4211 O O . VAL B 1 79 ? 22.453 -25.156 5.281 1 98.5 79 VAL B O 1
ATOM 4214 N N . GLU B 1 80 ? 22.188 -23.328 6.559 1 98.06 80 GLU B N 1
ATOM 4215 C CA . GLU B 1 80 ? 21.75 -24.094 7.719 1 98.06 80 GLU B CA 1
ATOM 4216 C C . GLU B 1 80 ? 20.391 -24.75 7.477 1 98.06 80 GLU B C 1
ATOM 4218 O O . GLU B 1 80 ? 20.172 -25.906 7.863 1 98.06 80 GLU B O 1
ATOM 4223 N N . ALA B 1 81 ? 19.516 -24.078 6.848 1 97.94 81 ALA B N 1
ATOM 4224 C CA . ALA B 1 81 ? 18.141 -24.547 6.641 1 97.94 81 ALA B CA 1
ATOM 4225 C C . ALA B 1 81 ? 18.094 -25.594 5.539 1 97.94 81 ALA B C 1
ATOM 4227 O O . ALA B 1 81 ? 17.266 -26.516 5.586 1 97.94 81 ALA B O 1
ATOM 4228 N N . TYR B 1 82 ? 18.984 -25.406 4.504 1 98.5 82 TYR B N 1
ATOM 4229 C CA . TYR B 1 82 ? 18.922 -26.281 3.334 1 98.5 82 TYR B CA 1
ATOM 4230 C C . TYR B 1 82 ? 20.297 -26.875 3.029 1 98.5 82 TYR B C 1
ATOM 4232 O O . TYR B 1 82 ? 20.812 -26.719 1.922 1 98.5 82 TYR B O 1
ATOM 4240 N N . PRO B 1 83 ? 20.875 -27.594 3.877 1 98.38 83 PRO B N 1
ATOM 4241 C CA . PRO B 1 83 ? 22.219 -28.141 3.648 1 98.38 83 PRO B CA 1
ATOM 4242 C C . PRO B 1 83 ? 22.281 -29.062 2.441 1 98.38 83 PRO B C 1
ATOM 4244 O O . PRO B 1 83 ? 23.266 -29.062 1.711 1 98.38 83 PRO B O 1
ATOM 4247 N N . GLU B 1 84 ? 21.234 -29.859 2.209 1 98.5 84 GLU B N 1
ATOM 4248 C CA . GLU B 1 84 ? 21.219 -30.781 1.087 1 98.5 84 GLU B CA 1
ATOM 4249 C C . GLU B 1 84 ? 21.25 -30.047 -0.247 1 98.5 84 GLU B C 1
ATOM 4251 O O . GLU B 1 84 ? 21.891 -30.5 -1.201 1 98.5 84 GLU B O 1
ATOM 4256 N N . LEU B 1 85 ? 20.531 -28.984 -0.301 1 98.75 85 LEU B N 1
ATOM 4257 C CA . LEU B 1 85 ? 20.516 -28.203 -1.527 1 98.75 85 LEU B CA 1
ATOM 4258 C C . LEU B 1 85 ? 21.906 -27.656 -1.853 1 98.75 85 LEU B C 1
ATOM 4260 O O . LEU B 1 85 ? 22.359 -27.781 -2.988 1 98.75 85 LEU B O 1
ATOM 4264 N N . PHE B 1 86 ? 22.594 -27.094 -0.897 1 98.81 86 PHE B N 1
ATOM 4265 C CA . PHE B 1 86 ? 23.906 -26.5 -1.123 1 98.81 86 PHE B CA 1
ATOM 4266 C C . PHE B 1 86 ? 24.938 -27.562 -1.448 1 98.81 86 PHE B C 1
ATOM 4268 O O . PHE B 1 86 ? 25.797 -27.359 -2.303 1 98.81 86 PHE B O 1
ATOM 4275 N N . GLU B 1 87 ? 24.812 -28.656 -0.8 1 98.75 87 GLU B N 1
ATOM 4276 C CA . GLU B 1 87 ? 25.719 -29.766 -1.127 1 98.75 87 GLU B CA 1
ATOM 4277 C C . GLU B 1 87 ? 25.484 -30.266 -2.547 1 98.75 87 GLU B C 1
ATOM 4279 O O . GLU B 1 87 ? 26.422 -30.609 -3.258 1 98.75 87 GLU B O 1
ATOM 4284 N N . GLN B 1 88 ? 24.234 -30.359 -2.916 1 98.81 88 GLN B N 1
ATOM 4285 C CA . GLN B 1 88 ? 23.922 -30.797 -4.27 1 98.81 88 GLN B CA 1
ATOM 4286 C C . GLN B 1 88 ? 24.422 -29.781 -5.305 1 98.81 88 GLN B C 1
ATOM 4288 O O . GLN B 1 88 ? 24.875 -30.172 -6.387 1 98.81 88 GLN B O 1
ATOM 4293 N N . LEU B 1 89 ? 24.25 -28.469 -5.016 1 98.81 89 LEU B N 1
ATOM 4294 C CA . LEU B 1 89 ? 24.828 -27.438 -5.879 1 98.81 89 LEU B CA 1
ATOM 4295 C C . LEU B 1 89 ? 26.328 -27.641 -6.059 1 98.81 89 LEU B C 1
ATOM 4297 O O . LEU B 1 89 ? 26.828 -27.562 -7.176 1 98.81 89 LEU B O 1
ATOM 4301 N N . ARG B 1 90 ? 27.016 -27.875 -4.965 1 98.75 90 ARG B N 1
ATOM 4302 C CA . ARG B 1 90 ? 28.453 -28.109 -5.004 1 98.75 90 ARG B CA 1
ATOM 4303 C C . ARG B 1 90 ? 28.797 -29.297 -5.906 1 98.75 90 ARG B C 1
ATOM 4305 O O . ARG B 1 90 ? 29.672 -29.203 -6.766 1 98.75 90 ARG B O 1
ATOM 4312 N N . ALA B 1 91 ? 28.062 -30.359 -5.723 1 98.69 91 ALA B N 1
ATOM 4313 C CA . ALA B 1 91 ? 28.297 -31.578 -6.496 1 98.69 91 ALA B CA 1
ATOM 4314 C C . ALA B 1 91 ? 28.016 -31.344 -7.977 1 98.69 91 ALA B C 1
ATOM 4316 O O . ALA B 1 91 ? 28.812 -31.734 -8.836 1 98.69 91 ALA B O 1
ATOM 4317 N N . THR B 1 92 ? 26.891 -30.781 -8.289 1 98.81 92 THR B N 1
ATOM 4318 C CA . THR B 1 92 ? 26.516 -30.5 -9.672 1 98.81 92 THR B CA 1
ATOM 4319 C C . THR B 1 92 ? 27.531 -29.562 -10.328 1 98.81 92 THR B C 1
ATOM 4321 O O . THR B 1 92 ? 27.938 -29.781 -11.469 1 98.81 92 THR B O 1
ATOM 4324 N N . GLY B 1 93 ? 27.953 -28.578 -9.539 1 98.5 93 GLY B N 1
ATOM 4325 C CA . GLY B 1 93 ? 28.875 -27.562 -10.055 1 98.5 93 GLY B CA 1
ATOM 4326 C C . GLY B 1 93 ? 30.234 -28.125 -10.398 1 98.5 93 GLY B C 1
ATOM 4327 O O . GLY B 1 93 ? 31.016 -27.484 -11.094 1 98.5 93 GLY B O 1
ATOM 4328 N N . GLU B 1 94 ? 30.594 -29.297 -9.977 1 97.69 94 GLU B N 1
ATOM 4329 C CA . GLU B 1 94 ? 31.859 -29.953 -10.305 1 97.69 94 GLU B CA 1
ATOM 4330 C C . GLU B 1 94 ? 31.875 -30.422 -11.758 1 97.69 94 GLU B C 1
ATOM 4332 O O . GLU B 1 94 ? 32.938 -30.5 -12.383 1 97.69 94 GLU B O 1
ATOM 4337 N N . THR B 1 95 ? 30.688 -30.719 -12.258 1 97.31 95 THR B N 1
ATOM 4338 C CA . THR B 1 95 ? 30.625 -31.344 -13.578 1 97.31 95 THR B CA 1
ATOM 4339 C C . THR B 1 95 ? 29.953 -30.422 -14.578 1 97.31 95 THR B C 1
ATOM 4341 O O . THR B 1 95 ? 30.25 -30.469 -15.781 1 97.31 95 THR B O 1
ATOM 4344 N N . VAL B 1 96 ? 29.047 -29.625 -14.125 1 97.94 96 VAL B N 1
ATOM 4345 C CA . VAL B 1 96 ? 28.266 -28.703 -14.961 1 97.94 96 VAL B CA 1
ATOM 4346 C C . VAL B 1 96 ? 28.406 -27.281 -14.422 1 97.94 96 VAL B C 1
ATOM 4348 O O . VAL B 1 96 ? 28.094 -27.016 -13.266 1 97.94 96 VAL B O 1
ATOM 4351 N N . PRO B 1 97 ? 28.922 -26.344 -15.227 1 98.25 97 PRO B N 1
ATOM 4352 C CA . PRO B 1 97 ? 28.969 -24.969 -14.75 1 98.25 97 PRO B CA 1
ATOM 4353 C C . PRO B 1 97 ? 27.578 -24.438 -14.352 1 98.25 97 PRO B C 1
ATOM 4355 O O . PRO B 1 97 ? 26.594 -24.688 -15.047 1 98.25 97 PRO B O 1
ATOM 4358 N N . ILE B 1 98 ? 27.516 -23.797 -13.203 1 98.81 98 ILE B N 1
ATOM 4359 C CA . ILE B 1 98 ? 26.297 -23.156 -12.727 1 98.81 98 ILE B CA 1
ATOM 4360 C C . ILE B 1 98 ? 26.5 -21.641 -12.648 1 98.81 98 ILE B C 1
ATOM 4362 O O . ILE B 1 98 ? 27.344 -21.172 -11.898 1 98.81 98 ILE B O 1
ATOM 4366 N N . THR B 1 99 ? 25.781 -20.922 -13.445 1 98.88 99 THR B N 1
ATOM 4367 C CA . THR B 1 99 ? 25.797 -19.453 -13.422 1 98.88 99 THR B CA 1
ATOM 4368 C C . THR B 1 99 ? 24.516 -18.906 -12.797 1 98.88 99 THR B C 1
ATOM 4370 O O . THR B 1 99 ? 23.422 -19.281 -13.203 1 98.88 99 THR B O 1
ATOM 4373 N N . MET B 1 100 ? 24.672 -18.078 -11.82 1 98.81 100 MET B N 1
ATOM 4374 C CA . MET B 1 100 ? 23.516 -17.531 -11.117 1 98.81 100 MET B CA 1
ATOM 4375 C C . MET B 1 100 ? 23.453 -16.016 -11.289 1 98.81 100 MET B C 1
ATOM 4377 O O . MET B 1 100 ? 24.453 -15.328 -11.094 1 98.81 100 MET B O 1
ATOM 4381 N N . LEU B 1 101 ? 22.328 -15.539 -11.68 1 98.75 101 LEU B N 1
ATOM 4382 C CA . LEU B 1 101 ? 22.031 -14.109 -11.758 1 98.75 101 LEU B CA 1
ATOM 4383 C C . LEU B 1 101 ? 21.094 -13.695 -10.633 1 98.75 101 LEU B C 1
ATOM 4385 O O . LEU B 1 101 ? 20.203 -14.445 -10.25 1 98.75 101 LEU B O 1
ATOM 4389 N N . PRO B 1 102 ? 21.297 -12.492 -10.078 1 98.56 102 PRO B N 1
ATOM 4390 C CA . PRO B 1 102 ? 20.344 -11.984 -9.086 1 98.56 102 PRO B CA 1
ATOM 4391 C C . PRO B 1 102 ? 19.047 -11.5 -9.711 1 98.56 102 PRO B C 1
ATOM 4393 O O . PRO B 1 102 ? 19.031 -11.008 -10.836 1 98.56 102 PRO B O 1
ATOM 4396 N N . GLY B 1 103 ? 17.938 -11.727 -9.094 1 98.38 103 GLY B N 1
ATOM 4397 C CA . GLY B 1 103 ? 16.656 -11.094 -9.391 1 98.38 103 GLY B CA 1
ATOM 4398 C C . GLY B 1 103 ? 16.312 -9.984 -8.414 1 98.38 103 GLY B C 1
ATOM 4399 O O . GLY B 1 103 ? 17.188 -9.422 -7.766 1 98.38 103 GLY B O 1
ATOM 4400 N N . ASN B 1 104 ? 15.07 -9.609 -8.367 1 97.69 104 ASN B N 1
ATOM 4401 C CA . ASN B 1 104 ? 14.68 -8.555 -7.438 1 97.69 104 ASN B CA 1
ATOM 4402 C C . ASN B 1 104 ? 14.555 -9.078 -6.012 1 97.69 104 ASN B C 1
ATOM 4404 O O . ASN B 1 104 ? 14.977 -8.422 -5.059 1 97.69 104 ASN B O 1
ATOM 4408 N N . HIS B 1 105 ? 14.047 -10.25 -5.781 1 97.75 105 HIS B N 1
ATOM 4409 C CA . HIS B 1 105 ? 13.859 -10.82 -4.449 1 97.75 105 HIS B CA 1
ATOM 4410 C C . HIS B 1 105 ? 15.195 -11.125 -3.785 1 97.75 105 HIS B C 1
ATOM 4412 O O . HIS B 1 105 ? 15.266 -11.234 -2.559 1 97.75 105 HIS B O 1
ATOM 4418 N N . ASP B 1 106 ? 16.188 -11.375 -4.543 1 98.38 106 ASP B N 1
ATOM 4419 C CA . ASP B 1 106 ? 17.516 -11.672 -3.988 1 98.38 106 ASP B CA 1
ATOM 4420 C C . ASP B 1 106 ? 18.562 -10.68 -4.5 1 98.38 106 ASP B C 1
ATOM 4422 O O . ASP B 1 106 ? 19.703 -11.055 -4.746 1 98.38 106 ASP B O 1
ATOM 4426 N N . HIS B 1 107 ? 18.125 -9.422 -4.676 1 97.88 107 HIS B N 1
ATOM 4427 C CA . HIS B 1 107 ? 18.984 -8.336 -5.141 1 97.88 107 HIS B CA 1
ATOM 4428 C C . HIS B 1 107 ? 20.219 -8.188 -4.262 1 97.88 107 HIS B C 1
ATOM 4430 O O . HIS B 1 107 ? 21.266 -7.719 -4.719 1 97.88 107 HIS B O 1
ATOM 4436 N N . GLU B 1 108 ? 20.188 -8.594 -3.02 1 96.94 108 GLU B N 1
ATOM 4437 C CA . GLU B 1 108 ? 21.328 -8.516 -2.115 1 96.94 108 GLU B CA 1
ATOM 4438 C C . GLU B 1 108 ? 22.531 -9.273 -2.676 1 96.94 108 GLU B C 1
ATOM 4440 O O . GLU B 1 108 ? 23.672 -8.961 -2.35 1 96.94 108 GLU B O 1
ATOM 4445 N N . LEU B 1 109 ? 22.25 -10.289 -3.502 1 98.44 109 LEU B N 1
ATOM 4446 C CA . LEU B 1 109 ? 23.328 -11.031 -4.156 1 98.44 109 LEU B CA 1
ATOM 4447 C C . LEU B 1 109 ? 24.188 -10.102 -5.012 1 98.44 109 LEU B C 1
ATOM 4449 O O . LEU B 1 109 ? 25.375 -10.359 -5.223 1 98.44 109 LEU B O 1
ATOM 4453 N N . ALA B 1 110 ? 23.578 -9.062 -5.559 1 98 110 ALA B N 1
ATOM 4454 C CA . ALA B 1 110 ? 24.297 -8.078 -6.363 1 98 110 ALA B CA 1
ATOM 4455 C C . ALA B 1 110 ? 24.891 -6.98 -5.488 1 98 110 ALA B C 1
ATOM 4457 O O . ALA B 1 110 ? 25.828 -6.293 -5.895 1 98 110 ALA B O 1
ATOM 4458 N N . ALA B 1 111 ? 24.391 -6.84 -4.297 1 96.06 111 ALA B N 1
ATOM 4459 C CA . ALA B 1 111 ? 24.719 -5.68 -3.469 1 96.06 111 ALA B CA 1
ATOM 4460 C C . ALA B 1 111 ? 25.922 -5.961 -2.584 1 96.06 111 ALA B C 1
ATOM 4462 O O . ALA B 1 111 ? 26.609 -5.031 -2.145 1 96.06 111 ALA B O 1
ATOM 4463 N N . PHE B 1 112 ? 26.203 -7.215 -2.238 1 96.94 112 PHE B N 1
ATOM 4464 C CA . PHE B 1 112 ? 27.297 -7.578 -1.352 1 96.94 112 PHE B CA 1
ATOM 4465 C C . PHE B 1 112 ? 28.281 -8.508 -2.057 1 96.94 112 PHE B C 1
ATOM 4467 O O . PHE B 1 112 ? 27.922 -9.633 -2.422 1 96.94 112 PHE B O 1
ATOM 4474 N N . ASP B 1 113 ? 29.516 -8.203 -2.174 1 97 113 ASP B N 1
ATOM 4475 C CA . ASP B 1 113 ? 30.562 -8.984 -2.842 1 97 113 ASP B CA 1
ATOM 4476 C C . ASP B 1 113 ? 30.812 -10.305 -2.121 1 97 113 ASP B C 1
ATOM 4478 O O . ASP B 1 113 ? 31.203 -11.297 -2.744 1 97 113 ASP B O 1
ATOM 4482 N N . ALA B 1 114 ? 30.484 -10.305 -0.853 1 97.38 114 ALA B N 1
ATOM 4483 C CA . ALA B 1 114 ? 30.734 -11.492 -0.037 1 97.38 114 ALA B CA 1
ATOM 4484 C C . ALA B 1 114 ? 29.953 -12.688 -0.551 1 97.38 114 ALA B C 1
ATOM 4486 O O . ALA B 1 114 ? 30.359 -13.836 -0.384 1 97.38 114 ALA B O 1
ATOM 4487 N N . TYR B 1 115 ? 28.859 -12.469 -1.211 1 98.44 115 TYR B N 1
ATOM 4488 C CA . TYR B 1 115 ? 28.047 -13.555 -1.743 1 98.44 115 TYR B CA 1
ATOM 4489 C C . TYR B 1 115 ? 28.766 -14.289 -2.857 1 98.44 115 TYR B C 1
ATOM 4491 O O . TYR B 1 115 ? 28.594 -15.5 -3.029 1 98.44 115 TYR B O 1
ATOM 4499 N N . VAL B 1 116 ? 29.594 -13.609 -3.668 1 98.56 116 VAL B N 1
ATOM 4500 C CA . VAL B 1 116 ? 30.344 -14.211 -4.773 1 98.56 116 VAL B CA 1
ATOM 4501 C C . VAL B 1 116 ? 31.281 -15.289 -4.242 1 98.56 116 VAL B C 1
ATOM 4503 O O . VAL B 1 116 ? 31.266 -16.422 -4.734 1 98.56 116 VAL B O 1
ATOM 4506 N N . GLU B 1 117 ? 31.953 -14.922 -3.182 1 98.12 117 GLU B N 1
ATOM 4507 C CA . GLU B 1 117 ? 32.906 -15.859 -2.584 1 98.12 117 GLU B CA 1
ATOM 4508 C C . GLU B 1 117 ? 32.156 -17.031 -1.934 1 98.12 117 GLU B C 1
ATOM 4510 O O . GLU B 1 117 ? 32.594 -18.188 -2.053 1 98.12 117 GLU B O 1
ATOM 4515 N N . ARG B 1 118 ? 31.094 -16.734 -1.289 1 98.25 118 ARG B N 1
ATOM 4516 C CA . ARG B 1 118 ? 30.359 -17.766 -0.574 1 98.25 118 ARG B CA 1
ATOM 4517 C C . ARG B 1 118 ? 29.766 -18.797 -1.541 1 98.25 118 ARG B C 1
ATOM 4519 O O . ARG B 1 118 ? 29.828 -20 -1.288 1 98.25 118 ARG B O 1
ATOM 4526 N N . PHE B 1 119 ? 29.234 -18.328 -2.625 1 98.75 119 PHE B N 1
ATOM 4527 C CA . PHE B 1 119 ? 28.656 -19.25 -3.604 1 98.75 119 PHE B CA 1
ATOM 4528 C C . PHE B 1 119 ? 29.75 -20.016 -4.348 1 98.75 119 PHE B C 1
ATOM 4530 O O . PHE B 1 119 ? 29.547 -21.172 -4.719 1 98.75 119 PHE B O 1
ATOM 4537 N N . ALA B 1 120 ? 30.875 -19.344 -4.586 1 98.75 120 ALA B N 1
ATOM 4538 C CA . ALA B 1 120 ? 32 -20.016 -5.23 1 98.75 120 ALA B CA 1
ATOM 4539 C C . ALA B 1 120 ? 32.438 -21.25 -4.445 1 98.75 120 ALA B C 1
ATOM 4541 O O . ALA B 1 120 ? 32.844 -22.266 -5.031 1 98.75 120 ALA B O 1
ATOM 4542 N N . ALA B 1 121 ? 32.25 -21.156 -3.16 1 98.31 121 ALA B N 1
ATOM 4543 C CA . ALA B 1 121 ? 32.594 -22.281 -2.299 1 98.31 121 ALA B CA 1
ATOM 4544 C C . ALA B 1 121 ? 31.703 -23.5 -2.588 1 98.31 121 ALA B C 1
ATOM 4546 O O . ALA B 1 121 ? 32.062 -24.625 -2.268 1 98.31 121 ALA B O 1
ATOM 4547 N N . TYR B 1 122 ? 30.594 -23.312 -3.205 1 98.75 122 TYR B N 1
ATOM 4548 C CA . TYR B 1 122 ? 29.688 -24.375 -3.568 1 98.75 122 TYR B CA 1
ATOM 4549 C C . TYR B 1 122 ? 29.656 -24.594 -5.078 1 98.75 122 TYR B C 1
ATOM 4551 O O . TYR B 1 122 ? 28.703 -25.156 -5.617 1 98.75 122 TYR B O 1
ATOM 4559 N N . ASN B 1 123 ? 30.656 -24.062 -5.754 1 98.75 123 ASN B N 1
ATOM 4560 C CA . ASN B 1 123 ? 30.875 -24.219 -7.188 1 98.75 123 ASN B CA 1
ATOM 4561 C C . ASN B 1 123 ? 29.766 -23.531 -7.996 1 98.75 123 ASN B C 1
ATOM 4563 O O . ASN B 1 123 ? 29.344 -24.047 -9.031 1 98.75 123 ASN B O 1
ATOM 4567 N N . VAL B 1 124 ? 29.219 -22.469 -7.523 1 98.88 124 VAL B N 1
ATOM 4568 C CA . VAL B 1 124 ? 28.234 -21.641 -8.227 1 98.88 124 VAL B CA 1
ATOM 4569 C C . VAL B 1 124 ? 28.875 -20.297 -8.594 1 98.88 124 VAL B C 1
ATOM 4571 O O . VAL B 1 124 ? 29.469 -19.641 -7.742 1 98.88 124 VAL B O 1
ATOM 4574 N N . ASP B 1 125 ? 28.844 -19.938 -9.836 1 98.81 125 ASP B N 1
ATOM 4575 C CA . ASP B 1 125 ? 29.359 -18.672 -10.312 1 98.81 125 ASP B CA 1
ATOM 4576 C C . ASP B 1 125 ? 28.297 -17.578 -10.25 1 98.81 125 ASP B C 1
ATOM 4578 O O . ASP B 1 125 ? 27.422 -17.5 -11.117 1 98.81 125 ASP B O 1
ATOM 4582 N N . LEU B 1 126 ? 28.359 -16.766 -9.242 1 98.81 126 LEU B N 1
ATOM 4583 C CA . LEU B 1 126 ? 27.438 -15.641 -9.102 1 98.81 126 LEU B CA 1
ATOM 4584 C C . LEU B 1 126 ? 27.906 -14.438 -9.914 1 98.81 126 LEU B C 1
ATOM 4586 O O . LEU B 1 126 ? 29 -13.914 -9.688 1 98.81 126 LEU B O 1
ATOM 4590 N N . VAL B 1 127 ? 27.141 -14.055 -10.891 1 98.75 127 VAL B N 1
ATOM 4591 C CA . VAL B 1 127 ? 27.438 -12.883 -11.711 1 98.75 127 VAL B CA 1
ATOM 4592 C C . VAL B 1 127 ? 26.578 -11.703 -11.25 1 98.75 127 VAL B C 1
ATOM 4594 O O . VAL B 1 127 ? 25.344 -11.734 -11.367 1 98.75 127 VAL B O 1
ATOM 4597 N N . GLN B 1 128 ? 27.203 -10.672 -10.734 1 98.38 128 GLN B N 1
ATOM 4598 C CA . GLN B 1 128 ? 26.484 -9.547 -10.133 1 98.38 128 GLN B CA 1
ATOM 4599 C C . GLN B 1 128 ? 26.125 -8.5 -11.18 1 98.38 128 GLN B C 1
ATOM 4601 O O . GLN B 1 128 ? 26.438 -7.32 -11.023 1 98.38 128 GLN B O 1
ATOM 4606 N N . ASP B 1 129 ? 25.578 -8.977 -12.258 1 97.88 129 ASP B N 1
ATOM 4607 C CA . ASP B 1 129 ? 25.094 -8.109 -13.328 1 97.88 129 ASP B CA 1
ATOM 4608 C C . ASP B 1 129 ? 23.594 -8.297 -13.562 1 97.88 129 ASP B C 1
ATOM 4610 O O . ASP B 1 129 ? 23 -9.266 -13.07 1 97.88 129 ASP B O 1
ATOM 4614 N N . VAL B 1 130 ? 23.031 -7.391 -14.312 1 97.38 130 VAL B N 1
ATOM 4615 C CA . VAL B 1 130 ? 21.594 -7.418 -14.586 1 97.38 130 VAL B CA 1
ATOM 4616 C C . VAL B 1 130 ? 21.297 -8.477 -15.641 1 97.38 130 VAL B C 1
ATOM 4618 O O . VAL B 1 130 ? 20.172 -9.008 -15.695 1 97.38 130 VAL B O 1
ATOM 4621 N N . SER B 1 131 ? 22.281 -8.68 -16.5 1 98.12 131 SER B N 1
ATOM 4622 C CA . SER B 1 131 ? 22.078 -9.602 -17.609 1 98.12 131 SER B CA 1
ATOM 4623 C C . SER B 1 131 ? 23.391 -10.227 -18.047 1 98.12 131 SER B C 1
ATOM 4625 O O . SER B 1 131 ? 24.469 -9.742 -17.688 1 98.12 131 SER B O 1
ATOM 4627 N N . ILE B 1 132 ? 23.312 -11.383 -18.688 1 98.12 132 ILE B N 1
ATOM 4628 C CA . ILE B 1 132 ? 24.453 -12.023 -19.328 1 98.12 132 ILE B CA 1
ATOM 4629 C C . ILE B 1 132 ? 24.047 -12.516 -20.719 1 98.12 132 ILE B C 1
ATOM 4631 O O . ILE B 1 132 ? 22.844 -12.617 -21.031 1 98.12 132 ILE B O 1
ATOM 4635 N N . GLU B 1 133 ? 24.984 -12.703 -21.547 1 97.44 133 GLU B N 1
ATOM 4636 C CA . GLU B 1 133 ? 24.781 -13.297 -22.859 1 97.44 133 GLU B CA 1
ATOM 4637 C C . GLU B 1 133 ? 25.641 -14.539 -23.047 1 97.44 133 GLU B C 1
ATOM 4639 O O . GLU B 1 133 ? 26.75 -14.609 -22.531 1 97.44 133 GLU B O 1
ATOM 4644 N N . ARG B 1 134 ? 25.078 -15.516 -23.719 1 96.56 134 ARG B N 1
ATOM 4645 C CA . ARG B 1 134 ? 25.781 -16.734 -24.062 1 96.56 134 ARG B CA 1
ATOM 4646 C C . ARG B 1 134 ? 25.625 -17.062 -25.531 1 96.56 134 ARG B C 1
ATOM 4648 O O . ARG B 1 134 ? 24.531 -16.906 -26.094 1 96.56 134 ARG B O 1
ATOM 4655 N N . ARG B 1 135 ? 26.656 -17.516 -26.125 1 93.75 135 ARG B N 1
ATOM 4656 C CA . ARG B 1 135 ? 26.594 -17.984 -27.5 1 93.75 135 ARG B CA 1
ATOM 4657 C C . ARG B 1 135 ? 26.156 -19.438 -27.562 1 93.75 135 ARG B C 1
ATOM 4659 O O . ARG B 1 135 ? 26.641 -20.266 -26.797 1 93.75 135 ARG B O 1
ATOM 4666 N N . VAL B 1 136 ? 25.25 -19.781 -28.391 1 93.75 136 VAL B N 1
ATOM 4667 C CA . VAL B 1 136 ? 24.75 -21.125 -28.672 1 93.75 136 VAL B CA 1
ATOM 4668 C C . VAL B 1 136 ? 24.734 -21.359 -30.188 1 93.75 136 VAL B C 1
ATOM 4670 O O . VAL B 1 136 ? 23.797 -20.938 -30.875 1 93.75 136 VAL B O 1
ATOM 4673 N N . GLY B 1 137 ? 25.688 -22.062 -30.656 1 89.38 137 GLY B N 1
ATOM 4674 C CA . GLY B 1 137 ? 25.859 -22.141 -32.094 1 89.38 137 GLY B CA 1
ATOM 4675 C C . GLY B 1 137 ? 26.141 -20.797 -32.75 1 89.38 137 GLY B C 1
ATOM 4676 O O . GLY B 1 137 ? 27.062 -20.078 -32.344 1 89.38 137 GLY B O 1
ATOM 4677 N N . ASP B 1 138 ? 25.297 -20.422 -33.719 1 87.94 138 ASP B N 1
ATOM 4678 C CA . ASP B 1 138 ? 25.469 -19.172 -34.469 1 87.94 138 ASP B CA 1
ATOM 4679 C C . ASP B 1 138 ? 24.625 -18.062 -33.875 1 87.94 138 ASP B C 1
ATOM 4681 O O . ASP B 1 138 ? 24.562 -16.953 -34.406 1 87.94 138 ASP B O 1
ATOM 4685 N N . HIS B 1 139 ? 24.078 -18.375 -32.75 1 92.94 139 HIS B N 1
ATOM 4686 C CA . HIS B 1 139 ? 23.188 -17.406 -32.125 1 92.94 139 HIS B CA 1
ATOM 4687 C C . HIS B 1 139 ? 23.688 -17 -30.734 1 92.94 139 HIS B C 1
ATOM 4689 O O . HIS B 1 139 ? 24.609 -17.609 -30.203 1 92.94 139 HIS B O 1
ATOM 4695 N N . VAL B 1 140 ? 23.109 -15.914 -30.297 1 94.94 140 VAL B N 1
ATOM 4696 C CA . VAL B 1 140 ? 23.359 -15.461 -28.938 1 94.94 140 VAL B CA 1
ATOM 4697 C C . VAL B 1 140 ? 22.047 -15.414 -28.141 1 94.94 140 VAL B C 1
ATOM 4699 O O . VAL B 1 140 ? 21.016 -14.984 -28.672 1 94.94 140 VAL B O 1
ATOM 4702 N N . VAL B 1 141 ? 22.156 -15.883 -26.922 1 97.12 141 VAL B N 1
ATOM 4703 C CA . VAL B 1 141 ? 21.016 -15.852 -26.016 1 97.12 141 VAL B CA 1
ATOM 4704 C C . VAL B 1 141 ? 21.234 -14.805 -24.938 1 97.12 141 VAL B C 1
ATOM 4706 O O . VAL B 1 141 ? 22.297 -14.758 -24.312 1 97.12 141 VAL B O 1
ATOM 4709 N N . HIS B 1 142 ? 20.25 -13.891 -24.781 1 98.19 142 HIS B N 1
ATOM 4710 C CA . HIS B 1 142 ? 20.266 -12.883 -23.719 1 98.19 142 HIS B CA 1
ATOM 4711 C C . HIS B 1 142 ? 19.484 -13.359 -22.5 1 98.19 142 HIS B C 1
ATOM 4713 O O . HIS B 1 142 ? 18.312 -13.695 -22.609 1 98.19 142 HIS B O 1
ATOM 4719 N N . PHE B 1 143 ? 20.188 -13.406 -21.375 1 98.62 143 PHE B N 1
ATOM 4720 C CA . PHE B 1 143 ? 19.547 -13.797 -20.125 1 98.62 143 PHE B CA 1
ATOM 4721 C C . PHE B 1 143 ? 19.406 -12.602 -19.188 1 98.62 143 PHE B C 1
ATOM 4723 O O . PHE B 1 143 ? 20.391 -11.922 -18.891 1 98.62 143 PHE B O 1
ATOM 4730 N N . GLU B 1 144 ? 18.188 -12.336 -18.734 1 98.5 144 GLU B N 1
ATOM 4731 C CA . GLU B 1 144 ? 17.906 -11.391 -17.656 1 98.5 144 GLU B CA 1
ATOM 4732 C C . GLU B 1 144 ? 16.688 -11.836 -16.844 1 98.5 144 GLU B C 1
ATOM 4734 O O . GLU B 1 144 ? 15.781 -12.469 -17.375 1 98.5 144 GLU B O 1
ATOM 4739 N N . HIS B 1 145 ? 16.672 -11.516 -15.672 1 98.38 145 HIS B N 1
ATOM 4740 C CA . HIS B 1 145 ? 15.57 -11.984 -14.836 1 98.38 145 HIS B CA 1
ATOM 4741 C C . HIS B 1 145 ? 14.25 -11.359 -15.258 1 98.38 145 HIS B C 1
ATOM 4743 O O . HIS B 1 145 ? 13.211 -12.031 -15.258 1 98.38 145 HIS B O 1
ATOM 4749 N N . GLY B 1 146 ? 14.289 -10.07 -15.547 1 97.5 146 GLY B N 1
ATOM 4750 C CA . GLY B 1 146 ? 13.094 -9.453 -16.094 1 97.5 146 GLY B CA 1
ATOM 4751 C C . GLY B 1 146 ? 12.516 -8.367 -15.219 1 97.5 146 GLY B C 1
ATOM 4752 O O . GLY B 1 146 ? 11.695 -7.562 -15.664 1 97.5 146 GLY B O 1
ATOM 4753 N N . HIS B 1 147 ? 12.953 -8.164 -13.961 1 96.56 147 HIS B N 1
ATOM 4754 C CA . HIS B 1 147 ? 12.398 -7.176 -13.047 1 96.56 147 HIS B CA 1
ATOM 4755 C C . HIS B 1 147 ? 12.719 -5.754 -13.5 1 96.56 147 HIS B C 1
ATOM 4757 O O . HIS B 1 147 ? 12.016 -4.809 -13.141 1 96.56 147 HIS B O 1
ATOM 4763 N N . GLN B 1 148 ? 13.727 -5.578 -14.297 1 96.81 148 GLN B N 1
ATOM 4764 C CA . GLN B 1 148 ? 14.094 -4.258 -14.797 1 96.81 148 GLN B CA 1
ATOM 4765 C C . GLN B 1 148 ? 13.023 -3.707 -15.734 1 96.81 148 GLN B C 1
ATOM 4767 O O . GLN B 1 148 ? 12.977 -2.504 -16 1 96.81 148 GLN B O 1
ATOM 4772 N N . GLN B 1 149 ? 12.172 -4.645 -16.25 1 95.5 149 GLN B N 1
ATOM 4773 C CA . GLN B 1 149 ? 11.109 -4.238 -17.172 1 95.5 149 GLN B CA 1
ATOM 4774 C C . GLN B 1 149 ? 9.805 -4.008 -16.422 1 95.5 149 GLN B C 1
ATOM 4776 O O . GLN B 1 149 ? 8.773 -3.703 -17.031 1 95.5 149 GLN B O 1
ATOM 4781 N N . ASP B 1 150 ? 9.82 -4.234 -15.156 1 93.12 150 ASP B N 1
ATOM 4782 C CA . ASP B 1 150 ? 8.68 -4.027 -14.273 1 93.12 150 ASP B CA 1
ATOM 4783 C C . ASP B 1 150 ? 8.883 -2.787 -13.406 1 93.12 150 ASP B C 1
ATOM 4785 O O . ASP B 1 150 ? 9.672 -2.809 -12.453 1 93.12 150 ASP B O 1
ATOM 4789 N N . PRO B 1 151 ? 8.141 -1.745 -13.617 1 90 151 PRO B N 1
ATOM 4790 C CA . PRO B 1 151 ? 8.352 -0.487 -12.898 1 90 151 PRO B CA 1
ATOM 4791 C C . PRO B 1 151 ? 8.203 -0.639 -11.391 1 90 151 PRO B C 1
ATOM 4793 O O . PRO B 1 151 ? 8.82 0.107 -10.625 1 90 151 PRO B O 1
ATOM 4796 N N . ASN B 1 152 ? 7.453 -1.523 -10.906 1 90.69 152 ASN B N 1
ATOM 4797 C CA . ASN B 1 152 ? 7.23 -1.718 -9.477 1 90.69 152 ASN B CA 1
ATOM 4798 C C . ASN B 1 152 ? 8.391 -2.471 -8.828 1 90.69 152 ASN B C 1
ATOM 4800 O O . ASN B 1 152 ? 8.508 -2.486 -7.602 1 90.69 152 ASN B O 1
ATOM 4804 N N . ASN B 1 153 ? 9.219 -3.121 -9.633 1 94.5 153 ASN B N 1
ATOM 4805 C CA . ASN B 1 153 ? 10.297 -3.951 -9.094 1 94.5 153 ASN B CA 1
ATOM 4806 C C . ASN B 1 153 ? 11.648 -3.557 -9.672 1 94.5 153 ASN B C 1
ATOM 4808 O O . ASN B 1 153 ? 12.672 -4.16 -9.336 1 94.5 153 ASN B O 1
ATOM 4812 N N . ARG B 1 154 ? 11.656 -2.561 -10.523 1 95.5 154 ARG B N 1
ATOM 4813 C CA . ARG B 1 154 ? 12.891 -2.107 -11.148 1 95.5 154 ARG B CA 1
ATOM 4814 C C . ARG B 1 154 ? 13.859 -1.541 -10.109 1 95.5 154 ARG B C 1
ATOM 4816 O O . ARG B 1 154 ? 13.445 -0.786 -9.227 1 95.5 154 ARG B O 1
ATOM 4823 N N . ILE B 1 155 ? 15.047 -1.974 -10.164 1 96.25 155 ILE B N 1
ATOM 4824 C CA . ILE B 1 155 ? 16.094 -1.457 -9.289 1 96.25 155 ILE B CA 1
ATOM 4825 C C . ILE B 1 155 ? 16.938 -0.424 -10.039 1 96.25 155 ILE B C 1
ATOM 4827 O O . ILE B 1 155 ? 17.812 -0.781 -10.836 1 96.25 155 ILE B O 1
ATOM 4831 N N . GLU B 1 156 ? 16.688 0.821 -9.805 1 91.38 156 GLU B N 1
ATOM 4832 C CA . GLU B 1 156 ? 17.328 1.907 -10.539 1 91.38 156 GLU B CA 1
ATOM 4833 C C . GLU B 1 156 ? 18.812 1.993 -10.219 1 91.38 156 GLU B C 1
ATOM 4835 O O . GLU B 1 156 ? 19.641 2.207 -11.117 1 91.38 156 GLU B O 1
ATOM 4840 N N . ASP B 1 157 ? 19.188 1.873 -8.984 1 93.75 157 ASP B N 1
ATOM 4841 C CA . ASP B 1 157 ? 20.578 1.867 -8.547 1 93.75 157 ASP B CA 1
ATOM 4842 C C . ASP B 1 157 ? 21.047 0.449 -8.242 1 93.75 157 ASP B C 1
ATOM 4844 O O . ASP B 1 157 ? 21.234 0.084 -7.078 1 93.75 157 ASP B O 1
ATOM 4848 N N . TRP B 1 158 ? 21.359 -0.294 -9.391 1 96.38 158 TRP B N 1
ATOM 4849 C CA . TRP B 1 158 ? 21.703 -1.708 -9.281 1 96.38 158 TRP B CA 1
ATOM 4850 C C . TRP B 1 158 ? 22.938 -1.905 -8.414 1 96.38 158 TRP B C 1
ATOM 4852 O O . TRP B 1 158 ? 23.938 -1.197 -8.57 1 96.38 158 TRP B O 1
ATOM 4862 N N . GLY B 1 159 ? 22.906 -2.791 -7.426 1 95.88 159 GLY B N 1
ATOM 4863 C CA . GLY B 1 159 ? 24.031 -3.102 -6.566 1 95.88 159 GLY B CA 1
ATOM 4864 C C . GLY B 1 159 ? 24.031 -2.312 -5.273 1 95.88 159 GLY B C 1
ATOM 4865 O O . GLY B 1 159 ? 24.859 -2.549 -4.391 1 95.88 159 GLY B O 1
ATOM 4866 N N . ASN B 1 160 ? 23.094 -1.341 -5.156 1 94.94 160 ASN B N 1
ATOM 4867 C CA . ASN B 1 160 ? 22.953 -0.583 -3.92 1 94.94 160 ASN B CA 1
ATOM 4868 C C . ASN B 1 160 ? 22.031 -1.29 -2.934 1 94.94 160 ASN B C 1
ATOM 4870 O O . ASN B 1 160 ? 20.859 -1.521 -3.232 1 94.94 160 ASN B O 1
ATOM 4874 N N . GLN B 1 161 ? 22.578 -1.613 -1.788 1 91.06 161 GLN B N 1
ATOM 4875 C CA . GLN B 1 161 ? 21.812 -2.375 -0.798 1 91.06 161 GLN B CA 1
ATOM 4876 C C . GLN B 1 161 ? 20.594 -1.6 -0.323 1 91.06 161 GLN B C 1
ATOM 4878 O O . GLN B 1 161 ? 19.656 -2.182 0.237 1 91.06 161 GLN B O 1
ATOM 4883 N N . HIS B 1 162 ? 20.562 -0.292 -0.573 1 90.94 162 HIS B N 1
ATOM 4884 C CA . HIS B 1 162 ? 19.484 0.539 -0.066 1 90.94 162 HIS B CA 1
ATOM 4885 C C . HIS B 1 162 ? 18.484 0.878 -1.17 1 90.94 162 HIS B C 1
ATOM 4887 O O . HIS B 1 162 ? 17.578 1.693 -0.968 1 90.94 162 HIS B O 1
ATOM 4893 N N . ALA B 1 163 ? 18.672 0.288 -2.346 1 91.69 163 ALA B N 1
ATOM 4894 C CA . ALA B 1 163 ? 17.688 0.428 -3.408 1 91.69 163 ALA B CA 1
ATOM 4895 C C . ALA B 1 163 ? 16.438 -0.415 -3.117 1 91.69 163 ALA B C 1
ATOM 4897 O O . ALA B 1 163 ? 16.5 -1.646 -3.137 1 91.69 163 ALA B O 1
ATOM 4898 N N . THR B 1 164 ? 15.336 0.235 -2.814 1 93.5 164 THR B N 1
ATOM 4899 C CA . THR B 1 164 ? 14.141 -0.463 -2.348 1 93.5 164 THR B CA 1
ATOM 4900 C C . THR B 1 164 ? 12.922 -0.074 -3.184 1 93.5 164 THR B C 1
ATOM 4902 O O . THR B 1 164 ? 12.156 0.812 -2.801 1 93.5 164 THR B O 1
ATOM 4905 N N . PRO B 1 165 ? 12.719 -0.792 -4.297 1 94.94 165 PRO B N 1
ATOM 4906 C CA . PRO B 1 165 ? 11.523 -0.518 -5.094 1 94.94 165 PRO B CA 1
ATOM 4907 C C . PRO B 1 165 ? 10.234 -0.863 -4.355 1 94.94 165 PRO B C 1
ATOM 4909 O O . PRO B 1 165 ? 10.273 -1.395 -3.242 1 94.94 165 PRO B O 1
ATOM 4912 N N . LEU B 1 166 ? 9.156 -0.512 -4.887 1 93.69 166 LEU B N 1
ATOM 4913 C CA . LEU B 1 166 ? 7.855 -0.744 -4.266 1 93.69 166 LEU B CA 1
ATOM 4914 C C . LEU B 1 166 ? 7.676 -2.217 -3.912 1 93.69 166 LEU B C 1
ATOM 4916 O O . LEU B 1 166 ? 7.137 -2.545 -2.854 1 93.69 166 LEU B O 1
ATOM 4920 N N . GLY B 1 167 ? 8.109 -3.059 -4.805 1 94.31 167 GLY B N 1
ATOM 4921 C CA . GLY B 1 167 ? 8 -4.488 -4.57 1 94.31 167 GLY B CA 1
ATOM 4922 C C . GLY B 1 167 ? 8.711 -4.941 -3.309 1 94.31 167 GLY B C 1
ATOM 4923 O O . GLY B 1 167 ? 8.281 -5.887 -2.648 1 94.31 167 GLY B O 1
ATOM 4924 N N . TYR B 1 168 ? 9.797 -4.285 -2.963 1 95.94 168 TYR B N 1
ATOM 4925 C CA . TYR B 1 168 ? 10.531 -4.598 -1.741 1 95.94 168 TYR B CA 1
ATOM 4926 C C . TYR B 1 168 ? 9.641 -4.445 -0.515 1 95.94 168 TYR B C 1
ATOM 4928 O O . TYR B 1 168 ? 9.602 -5.328 0.344 1 95.94 168 TYR B O 1
ATOM 4936 N N . TYR B 1 169 ? 8.961 -3.348 -0.45 1 94 169 TYR B N 1
ATOM 4937 C CA . TYR B 1 169 ? 8.109 -3.078 0.705 1 94 169 TYR B CA 1
ATOM 4938 C C . TYR B 1 169 ? 6.918 -4.02 0.734 1 94 169 TYR B C 1
ATOM 4940 O O . TYR B 1 169 ? 6.48 -4.445 1.807 1 94 169 TYR B O 1
ATOM 4948 N N . TYR B 1 170 ? 6.359 -4.348 -0.393 1 93.19 170 TYR B N 1
ATOM 4949 C CA . TYR B 1 170 ? 5.289 -5.336 -0.443 1 93.19 170 TYR B CA 1
ATOM 4950 C C . TYR B 1 170 ? 5.754 -6.672 0.129 1 93.19 170 TYR B C 1
ATOM 4952 O O . TYR B 1 170 ? 5.047 -7.289 0.926 1 93.19 170 TYR B O 1
ATOM 4960 N N . ASN B 1 171 ? 6.906 -7.117 -0.289 1 95.12 171 ASN B N 1
ATOM 4961 C CA . ASN B 1 171 ? 7.387 -8.43 0.132 1 95.12 171 ASN B CA 1
ATOM 4962 C C . ASN B 1 171 ? 7.828 -8.422 1.594 1 95.12 171 ASN B C 1
ATOM 4964 O O . ASN B 1 171 ? 7.578 -9.383 2.324 1 95.12 171 ASN B O 1
ATOM 4968 N N . THR B 1 172 ? 8.414 -7.352 2.031 1 93.88 172 THR B N 1
ATOM 4969 C CA . THR B 1 172 ? 8.906 -7.297 3.404 1 93.88 172 THR B CA 1
ATOM 4970 C C . THR B 1 172 ? 7.75 -7.098 4.383 1 93.88 172 THR B C 1
ATOM 4972 O O . THR B 1 172 ? 7.738 -7.688 5.465 1 93.88 172 THR B O 1
AT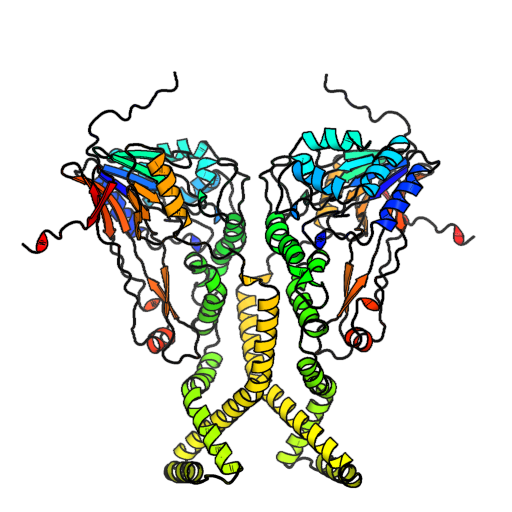OM 4975 N N . LEU B 1 173 ? 6.746 -6.328 3.961 1 90.75 173 LEU B N 1
ATOM 4976 C CA . LEU B 1 173 ? 5.711 -5.941 4.914 1 90.75 173 LEU B CA 1
ATOM 4977 C C . LEU B 1 173 ? 4.492 -6.852 4.789 1 90.75 173 LEU B C 1
ATOM 4979 O O . LEU B 1 173 ? 3.729 -7.008 5.742 1 90.75 173 LEU B O 1
ATOM 4983 N N . VAL B 1 174 ? 4.32 -7.422 3.648 1 90.94 174 VAL B N 1
ATOM 4984 C CA . VAL B 1 174 ? 3.117 -8.219 3.445 1 90.94 174 VAL B CA 1
ATOM 4985 C C . VAL B 1 174 ? 3.486 -9.695 3.348 1 90.94 174 VAL B C 1
ATOM 4987 O O . VAL B 1 174 ? 3.104 -10.5 4.203 1 90.94 174 VAL B O 1
ATOM 4990 N N . THR B 1 175 ? 4.297 -10.031 2.42 1 93.62 175 THR B N 1
ATOM 4991 C CA . THR B 1 175 ? 4.617 -11.43 2.168 1 93.62 175 THR B CA 1
ATOM 4992 C C . THR B 1 175 ? 5.328 -12.047 3.369 1 93.62 175 THR B C 1
ATOM 4994 O O . THR B 1 175 ? 4.938 -13.109 3.852 1 93.62 175 THR B O 1
ATOM 4997 N N . SER B 1 176 ? 6.363 -11.414 3.797 1 94.75 176 SER B N 1
ATOM 4998 C CA . SER B 1 176 ? 7.109 -11.938 4.938 1 94.75 176 SER B CA 1
ATOM 4999 C C . SER B 1 176 ? 6.223 -12.039 6.176 1 94.75 176 SER B C 1
ATOM 5001 O O . SER B 1 176 ? 6.266 -13.047 6.891 1 94.75 176 SER B O 1
ATOM 5003 N N . ARG B 1 177 ? 5.434 -11.047 6.367 1 91.62 177 ARG B N 1
ATOM 5004 C CA . ARG B 1 177 ? 4.531 -11.07 7.516 1 91.62 177 ARG B CA 1
ATOM 5005 C C . ARG B 1 177 ? 3.529 -12.211 7.402 1 91.62 177 ARG B C 1
ATOM 5007 O O . ARG B 1 177 ? 3.227 -12.883 8.398 1 91.62 177 ARG B O 1
ATOM 5014 N N . ALA B 1 178 ? 3.023 -12.359 6.285 1 92.44 178 ALA B N 1
ATOM 5015 C CA . ALA B 1 178 ? 2.121 -13.484 6.047 1 92.44 178 ALA B CA 1
ATOM 5016 C C . ALA B 1 178 ? 2.789 -14.805 6.41 1 92.44 178 ALA B C 1
ATOM 5018 O O . ALA B 1 178 ? 2.158 -15.68 7.004 1 92.44 178 ALA B O 1
ATOM 5019 N N . GLY B 1 179 ? 4.047 -14.938 6.051 1 93.38 179 GLY B N 1
ATOM 5020 C CA . GLY B 1 179 ? 4.793 -16.125 6.414 1 93.38 179 GLY B CA 1
ATOM 5021 C C . GLY B 1 179 ? 4.945 -16.312 7.91 1 93.38 179 GLY B C 1
ATOM 5022 O O . GLY B 1 179 ? 4.859 -17.422 8.422 1 93.38 179 GLY B O 1
ATOM 5023 N N . GLN B 1 180 ? 5.055 -15.25 8.57 1 92.5 180 GLN B N 1
ATOM 5024 C CA . GLN B 1 180 ? 5.254 -15.281 10.016 1 92.5 180 GLN B CA 1
ATOM 5025 C C . GLN B 1 180 ? 3.953 -15.602 10.742 1 92.5 180 GLN B C 1
ATOM 5027 O O . GLN B 1 180 ? 3.971 -16.188 11.828 1 92.5 180 GLN B O 1
ATOM 5032 N N . LEU B 1 181 ? 2.832 -15.266 10.07 1 92.38 181 LEU B N 1
ATOM 5033 C CA . LEU B 1 181 ? 1.549 -15.359 10.758 1 92.38 181 LEU B CA 1
ATOM 5034 C C . LEU B 1 181 ? 0.75 -16.562 10.258 1 92.38 181 LEU B C 1
ATOM 5036 O O . LEU B 1 181 ? -0.288 -16.891 10.828 1 92.38 181 LEU B O 1
ATOM 5040 N N . SER B 1 182 ? 1.222 -17.234 9.281 1 92.44 182 SER B N 1
ATOM 5041 C CA . SER B 1 182 ? 0.439 -18.234 8.57 1 92.44 182 SER B CA 1
ATOM 5042 C C . SER B 1 182 ? 0.051 -19.391 9.5 1 92.44 182 SER B C 1
ATOM 5044 O O . SER B 1 182 ? -1.047 -19.938 9.383 1 92.44 182 SER B O 1
ATOM 5046 N N . ASP B 1 183 ? 0.857 -19.75 10.367 1 92.44 183 ASP B N 1
ATOM 5047 C CA . ASP B 1 183 ? 0.608 -20.906 11.219 1 92.44 183 ASP B CA 1
ATOM 5048 C C . ASP B 1 183 ? -0.443 -20.609 12.281 1 92.44 183 ASP B C 1
ATOM 5050 O O . ASP B 1 183 ? -0.897 -21.5 12.992 1 92.44 183 ASP B O 1
ATOM 5054 N N . ARG B 1 184 ? -0.851 -19.391 12.406 1 90.94 184 ARG B N 1
ATOM 5055 C CA . ARG B 1 184 ? -1.856 -19 13.383 1 90.94 184 ARG B CA 1
ATOM 5056 C C . ARG B 1 184 ? -3.264 -19.266 12.867 1 90.94 184 ARG B C 1
ATOM 5058 O O . ARG B 1 184 ? -4.227 -19.266 13.633 1 90.94 184 ARG B O 1
ATOM 5065 N N . GLY B 1 185 ? -3.309 -19.484 11.625 1 87.38 185 GLY B N 1
ATOM 5066 C CA . GLY B 1 185 ? -4.598 -19.812 11.039 1 87.38 185 GLY B CA 1
ATOM 5067 C C . GLY B 1 185 ? -4.883 -21.312 11.039 1 87.38 185 GLY B C 1
ATOM 5068 O O . GLY B 1 185 ? -4.043 -22.109 11.461 1 87.38 185 GLY B O 1
ATOM 5069 N N . ARG B 1 186 ? -6.074 -21.781 10.719 1 84.19 186 ARG B N 1
ATOM 5070 C CA . ARG B 1 186 ? -6.5 -23.172 10.766 1 84.19 186 ARG B CA 1
ATOM 5071 C C . ARG B 1 186 ? -5.816 -23.984 9.672 1 84.19 186 ARG B C 1
ATOM 5073 O O . ARG B 1 186 ? -5.484 -25.156 9.883 1 84.19 186 ARG B O 1
ATOM 5080 N N . TYR B 1 187 ? -5.32 -23.547 8.586 1 82.62 187 TYR B N 1
ATOM 5081 C CA . TYR B 1 187 ? -4.805 -24.344 7.488 1 82.62 187 TYR B CA 1
ATOM 5082 C C . TYR B 1 187 ? -3.529 -23.75 6.914 1 82.62 187 TYR B C 1
ATOM 5084 O O . TYR B 1 187 ? -3.109 -24.094 5.812 1 82.62 187 TYR B O 1
ATOM 5092 N N . ASN B 1 188 ? -2.863 -22.969 7.59 1 89 188 ASN B N 1
ATOM 5093 C CA . ASN B 1 188 ? -1.593 -22.391 7.172 1 89 188 ASN B CA 1
ATOM 5094 C C . ASN B 1 188 ? -1.643 -21.906 5.723 1 89 188 ASN B C 1
ATOM 5096 O O . ASN B 1 188 ? -0.734 -22.188 4.941 1 89 188 ASN B O 1
ATOM 5100 N N . TRP B 1 189 ? -2.713 -21.297 5.359 1 89.75 189 TRP B N 1
ATOM 5101 C CA . TRP B 1 189 ? -2.969 -20.938 3.973 1 89.75 189 TRP B CA 1
ATOM 5102 C C . TRP B 1 189 ? -2.344 -19.578 3.646 1 89.75 189 TRP B C 1
ATOM 5104 O O . TRP B 1 189 ? -2.078 -19.281 2.48 1 89.75 189 TRP B O 1
ATOM 5114 N N . LEU B 1 190 ? -2.041 -18.812 4.641 1 90.81 190 LEU B N 1
ATOM 5115 C CA . LEU B 1 190 ? -1.666 -17.406 4.426 1 90.81 190 LEU B CA 1
ATOM 5116 C C . LEU B 1 190 ? -0.291 -17.312 3.773 1 90.81 190 LEU B C 1
ATOM 5118 O O . LEU B 1 190 ? -0.007 -16.359 3.053 1 90.81 190 LEU B O 1
ATOM 5122 N N . LYS B 1 191 ? 0.591 -18.297 3.979 1 91.06 191 LYS B N 1
ATOM 5123 C CA . LYS B 1 191 ? 1.919 -18.312 3.371 1 91.06 191 LYS B CA 1
ATOM 5124 C C . LYS B 1 191 ? 1.829 -18.375 1.85 1 91.06 191 LYS B C 1
ATOM 5126 O O . LYS B 1 191 ? 2.797 -18.047 1.154 1 91.06 191 LYS B O 1
ATOM 5131 N N . ASP B 1 192 ? 0.663 -18.75 1.32 1 90.94 192 ASP B N 1
ATOM 5132 C CA . ASP B 1 192 ? 0.485 -18.922 -0.12 1 90.94 192 ASP B CA 1
ATOM 5133 C C . ASP B 1 192 ? 0.213 -17.562 -0.79 1 90.94 192 ASP B C 1
ATOM 5135 O O . ASP B 1 192 ? -0.069 -17.516 -1.988 1 90.94 192 ASP B O 1
ATOM 5139 N N . VAL B 1 193 ? 0.292 -16.531 -0.023 1 90.81 193 VAL B N 1
ATOM 5140 C CA . VAL B 1 193 ? 0.111 -15.18 -0.558 1 90.81 193 VAL B CA 1
ATOM 5141 C C . VAL B 1 193 ? 1.087 -14.945 -1.708 1 90.81 193 VAL B C 1
ATOM 5143 O O . VAL B 1 193 ? 0.777 -14.219 -2.656 1 90.81 193 VAL B O 1
ATOM 5146 N N . GLN B 1 194 ? 2.188 -15.555 -1.713 1 87.94 194 GLN B N 1
ATOM 5147 C CA . GLN B 1 194 ? 3.219 -15.398 -2.734 1 87.94 194 GLN B CA 1
ATOM 5148 C C . GLN B 1 194 ? 2.746 -15.945 -4.078 1 87.94 194 GLN B C 1
ATOM 5150 O O . GLN B 1 194 ? 3.26 -15.555 -5.129 1 87.94 194 GLN B O 1
ATOM 5155 N N . ALA B 1 195 ? 1.814 -16.797 -4.027 1 88.62 195 ALA B N 1
ATOM 5156 C CA . ALA B 1 195 ? 1.343 -17.469 -5.238 1 88.62 195 ALA B CA 1
ATOM 5157 C C . ALA B 1 195 ? 0.186 -16.703 -5.875 1 88.62 195 ALA B C 1
ATOM 5159 O O . ALA B 1 195 ? -0.267 -17.047 -6.969 1 88.62 195 ALA B O 1
ATOM 5160 N N . VAL B 1 196 ? -0.244 -15.688 -5.176 1 88.5 196 VAL B N 1
ATOM 5161 C CA . VAL B 1 196 ? -1.404 -14.953 -5.672 1 88.5 196 VAL B CA 1
ATOM 5162 C C . VAL B 1 196 ? -0.97 -13.977 -6.762 1 88.5 196 VAL B C 1
ATOM 5164 O O . VAL B 1 196 ? -0.337 -12.953 -6.477 1 88.5 196 VAL B O 1
ATOM 5167 N N . THR B 1 197 ? -1.257 -14.297 -8.008 1 80.62 197 THR B N 1
ATOM 5168 C CA . THR B 1 197 ? -0.987 -13.453 -9.164 1 80.62 197 THR B CA 1
ATOM 5169 C C . THR B 1 197 ? -2.189 -13.414 -10.102 1 80.62 197 THR B C 1
ATOM 5171 O O . THR B 1 197 ? -2.844 -14.438 -10.32 1 80.62 197 THR B O 1
ATOM 5174 N N . PRO B 1 198 ? -2.504 -12.266 -10.594 1 79.88 198 PRO B N 1
ATOM 5175 C CA . PRO B 1 198 ? -1.989 -10.93 -10.281 1 79.88 198 PRO B CA 1
ATOM 5176 C C . PRO B 1 198 ? -2.391 -10.445 -8.891 1 79.88 198 PRO B C 1
ATOM 5178 O O . PRO B 1 198 ? -3.348 -10.961 -8.312 1 79.88 198 PRO B O 1
ATOM 5181 N N . THR B 1 199 ? -1.678 -9.484 -8.328 1 78.25 199 THR B N 1
ATOM 5182 C CA . THR B 1 199 ? -1.853 -9 -6.965 1 78.25 199 THR B CA 1
ATOM 5183 C C . THR B 1 199 ? -3.26 -8.445 -6.766 1 78.25 199 THR B C 1
ATOM 5185 O O . THR B 1 199 ? -3.789 -8.469 -5.652 1 78.25 199 THR B O 1
ATOM 5188 N N . GLU B 1 200 ? -3.908 -8.062 -7.793 1 78.25 200 GLU B N 1
ATOM 5189 C CA . GLU B 1 200 ? -5.25 -7.492 -7.719 1 78.25 200 GLU B CA 1
ATOM 5190 C C . GLU B 1 200 ? -6.266 -8.523 -7.242 1 78.25 200 GLU B C 1
ATOM 5192 O O . GLU B 1 200 ? -7.359 -8.172 -6.801 1 78.25 200 GLU B O 1
ATOM 5197 N N . ARG B 1 201 ? -5.895 -9.773 -7.246 1 86.5 201 ARG B N 1
ATOM 5198 C CA . ARG B 1 201 ? -6.805 -10.844 -6.855 1 86.5 201 ARG B CA 1
ATOM 5199 C C . ARG B 1 201 ? -6.711 -11.125 -5.359 1 86.5 201 ARG B C 1
ATOM 5201 O O . ARG B 1 201 ? -7.473 -11.93 -4.824 1 86.5 201 ARG B O 1
ATOM 5208 N N . MET B 1 202 ? -5.902 -10.383 -4.773 1 89.5 202 MET B N 1
ATOM 5209 C CA . MET B 1 202 ? -5.605 -10.648 -3.371 1 89.5 202 MET B CA 1
ATOM 5210 C C . MET B 1 202 ? -6.867 -10.555 -2.52 1 89.5 202 MET B C 1
ATOM 5212 O O . MET B 1 202 ? -7.145 -11.445 -1.713 1 89.5 202 MET B O 1
ATOM 5216 N N . PRO B 1 203 ? -7.707 -9.539 -2.707 1 89.12 203 PRO B N 1
ATOM 5217 C CA . PRO B 1 203 ? -8.898 -9.461 -1.859 1 89.12 203 PRO B CA 1
ATOM 5218 C C . PRO B 1 203 ? -9.852 -10.641 -2.064 1 89.12 203 PRO B C 1
ATOM 5220 O O . PRO B 1 203 ? -10.375 -11.188 -1.093 1 89.12 203 PRO B O 1
ATOM 5223 N N . VAL B 1 204 ? -9.992 -11.031 -3.268 1 91.06 204 VAL B N 1
ATOM 5224 C CA . VAL B 1 204 ? -10.891 -12.148 -3.566 1 91.06 204 VAL B CA 1
ATOM 5225 C C . VAL B 1 204 ? -10.297 -13.445 -3.018 1 91.06 204 VAL B C 1
ATOM 5227 O O . VAL B 1 204 ? -11.031 -14.297 -2.512 1 91.06 204 VAL B O 1
ATOM 5230 N N . TRP B 1 205 ? -9.031 -13.594 -3.172 1 93.88 205 TRP B N 1
ATOM 5231 C CA . TRP B 1 205 ? -8.359 -14.766 -2.629 1 93.88 205 TRP B CA 1
ATOM 5232 C C . TRP B 1 205 ? -8.523 -14.836 -1.114 1 93.88 205 TRP B C 1
ATOM 5234 O O . TRP B 1 205 ? -8.836 -15.898 -0.565 1 93.88 205 TRP B O 1
ATOM 5244 N N . LEU B 1 206 ? -8.414 -13.703 -0.435 1 93.19 206 LEU B N 1
ATOM 5245 C CA . LEU B 1 206 ? -8.57 -13.648 1.015 1 93.19 206 LEU B CA 1
ATOM 5246 C C . LEU B 1 206 ? -10 -14.008 1.421 1 93.19 206 LEU B C 1
ATOM 5248 O O . LEU B 1 206 ? -10.203 -14.75 2.387 1 93.19 206 LEU B O 1
ATOM 5252 N N . PHE B 1 207 ? -10.875 -13.477 0.693 1 92.5 207 PHE B N 1
ATOM 5253 C CA . PHE B 1 207 ? -12.273 -13.773 0.973 1 92.5 207 PHE B CA 1
ATOM 5254 C C . PHE B 1 207 ? -12.562 -15.258 0.79 1 92.5 207 PHE B C 1
ATOM 5256 O O . PHE B 1 207 ? -13.266 -15.867 1.6 1 92.5 207 PHE B O 1
ATOM 5263 N N . SER B 1 208 ? -12.047 -15.812 -0.243 1 92.44 208 SER B N 1
ATOM 5264 C CA . SER B 1 208 ? -12.203 -17.234 -0.511 1 92.44 208 SER B CA 1
ATOM 5265 C C . SER B 1 208 ? -11.648 -18.078 0.632 1 92.44 208 SER B C 1
ATOM 5267 O O . SER B 1 208 ? -12.328 -18.969 1.14 1 92.44 208 SER B O 1
ATOM 5269 N N . LYS B 1 209 ? -10.469 -17.766 1.035 1 93 209 LYS B N 1
ATOM 5270 C CA . LYS B 1 209 ? -9.82 -18.531 2.09 1 93 209 LYS B CA 1
ATOM 5271 C C . LYS B 1 209 ? -10.531 -18.344 3.428 1 93 209 LYS B C 1
ATOM 5273 O O . LYS B 1 209 ? -10.609 -19.266 4.234 1 93 209 LYS B O 1
ATOM 5278 N N . TYR B 1 210 ? -11.023 -17.172 3.668 1 93.38 210 TYR B N 1
ATOM 5279 C CA . TYR B 1 210 ? -11.82 -16.984 4.879 1 93.38 210 TYR B CA 1
ATOM 5280 C C . TYR B 1 210 ? -13.055 -17.875 4.867 1 93.38 210 TYR B C 1
ATOM 5282 O O . TYR B 1 210 ? -13.336 -18.578 5.848 1 93.38 210 TYR B O 1
ATOM 5290 N N . PHE B 1 211 ? -13.766 -17.828 3.791 1 91.25 211 PHE B N 1
ATOM 5291 C CA . PHE B 1 211 ? -15.031 -18.547 3.695 1 91.25 211 PHE B CA 1
ATOM 5292 C C . PHE B 1 211 ? -14.805 -20.047 3.809 1 91.25 211 PHE B C 1
ATOM 5294 O O . PHE B 1 211 ? -15.469 -20.734 4.598 1 91.25 211 PHE B O 1
ATOM 5301 N N . TYR B 1 212 ? -13.867 -20.641 3.102 1 89.81 212 TYR B N 1
ATOM 5302 C CA . TYR B 1 212 ? -13.734 -22.078 2.973 1 89.81 212 TYR B CA 1
ATOM 5303 C C . TYR B 1 212 ? -12.867 -22.656 4.09 1 89.81 212 TYR B C 1
ATOM 5305 O O . TYR B 1 212 ? -12.992 -23.828 4.441 1 89.81 212 TYR B O 1
ATOM 5313 N N . ARG B 1 213 ? -11.992 -21.797 4.672 1 90.38 213 ARG B N 1
ATOM 5314 C CA . ARG B 1 213 ? -11.016 -22.359 5.598 1 90.38 213 ARG B CA 1
ATOM 5315 C C . ARG B 1 213 ? -11.195 -21.797 7 1 90.38 213 ARG B C 1
ATOM 5317 O O . ARG B 1 213 ? -11.156 -22.531 7.988 1 90.38 213 ARG B O 1
ATOM 5324 N N . GLU B 1 214 ? -11.469 -20.578 7.141 1 92.31 214 GLU B N 1
ATOM 5325 C CA . GLU B 1 214 ? -11.383 -19.922 8.445 1 92.31 214 GLU B CA 1
ATOM 5326 C C . GLU B 1 214 ? -12.758 -19.781 9.086 1 92.31 214 GLU B C 1
ATOM 5328 O O . GLU B 1 214 ? -12.898 -19.828 10.305 1 92.31 214 GLU B O 1
ATOM 5333 N N . MET B 1 215 ? -13.719 -19.562 8.266 1 92.19 215 MET B N 1
ATOM 5334 C CA . MET B 1 215 ? -15.055 -19.281 8.773 1 92.19 215 MET B CA 1
ATOM 5335 C C . MET B 1 215 ? -15.539 -20.422 9.664 1 92.19 215 MET B C 1
ATOM 5337 O O . MET B 1 215 ? -15.328 -21.594 9.344 1 92.19 215 MET B O 1
ATOM 5341 N N . ASN B 1 216 ? -16.203 -20.031 10.719 1 91.12 216 ASN B N 1
ATOM 5342 C CA . ASN B 1 216 ? -16.828 -21.031 11.578 1 91.12 216 ASN B CA 1
ATOM 5343 C C . ASN B 1 216 ? -17.75 -21.969 10.789 1 91.12 216 ASN B C 1
ATOM 5345 O O . ASN B 1 216 ? -18.594 -21.5 10.031 1 91.12 216 ASN B O 1
ATOM 5349 N N . PRO B 1 217 ? -17.547 -23.25 10.984 1 88.38 217 PRO B N 1
ATOM 5350 C CA . PRO B 1 217 ? -18.344 -24.203 10.211 1 88.38 217 PRO B CA 1
ATOM 5351 C C . PRO B 1 217 ? -19.844 -24.016 10.438 1 88.38 217 PRO B C 1
ATOM 5353 O O . PRO B 1 217 ? -20.641 -24.203 9.508 1 88.38 217 PRO B O 1
ATOM 5356 N N . LEU B 1 218 ? -20.203 -23.703 11.602 1 89.19 218 LEU B N 1
ATOM 5357 C CA . LEU B 1 218 ? -21.625 -23.5 11.875 1 89.19 218 LEU B CA 1
ATOM 5358 C C . LEU B 1 218 ? -22.172 -22.344 11.055 1 89.19 218 LEU B C 1
ATOM 5360 O O . LEU B 1 218 ? -23.281 -22.422 10.508 1 89.19 218 LEU B O 1
ATOM 5364 N N . LEU B 1 219 ? -21.406 -21.359 11.031 1 88.38 219 LEU B N 1
ATOM 5365 C CA . LEU B 1 219 ? -21.828 -20.203 10.25 1 88.38 219 LEU B CA 1
ATOM 5366 C C . LEU B 1 219 ? -21.812 -20.531 8.758 1 88.38 219 LEU B C 1
ATOM 5368 O O . LEU B 1 219 ? -22.75 -20.172 8.039 1 88.38 219 LEU B O 1
ATOM 5372 N N . ARG B 1 220 ? -20.844 -21.188 8.336 1 87.44 220 ARG B N 1
ATOM 5373 C CA . ARG B 1 220 ? -20.703 -21.531 6.922 1 87.44 220 ARG B CA 1
ATOM 5374 C C . ARG B 1 220 ? -21.859 -22.422 6.461 1 87.44 220 ARG B C 1
ATOM 5376 O O . ARG B 1 220 ? -22.5 -22.156 5.441 1 87.44 220 ARG B O 1
ATOM 5383 N N . TYR B 1 221 ? -22.156 -23.406 7.215 1 84.69 221 TYR B N 1
ATOM 5384 C CA . TYR B 1 221 ? -23.188 -24.359 6.812 1 84.69 221 TYR B CA 1
ATOM 5385 C C . TYR B 1 221 ? -24.578 -23.781 7.008 1 84.69 221 TYR B C 1
ATOM 5387 O O . TYR B 1 221 ? -25.531 -24.188 6.332 1 84.69 221 TYR B O 1
ATOM 5395 N N . ALA B 1 222 ? -24.656 -22.859 7.898 1 79.62 222 ALA B N 1
ATOM 5396 C CA . ALA B 1 222 ? -25.938 -22.141 8.047 1 79.62 222 ALA B CA 1
ATOM 5397 C C . ALA B 1 222 ? -26.219 -21.266 6.836 1 79.62 222 ALA B C 1
ATOM 5399 O O . ALA B 1 222 ? -27.375 -21.047 6.477 1 79.62 222 ALA B O 1
ATOM 5400 N N . LEU B 1 223 ? -25.172 -20.844 6.242 1 79.12 223 LEU B N 1
ATOM 5401 C CA . LEU B 1 223 ? -25.312 -19.938 5.105 1 79.12 223 LEU B CA 1
ATOM 5402 C C . LEU B 1 223 ? -25.5 -20.719 3.809 1 79.12 223 LEU B C 1
ATOM 5404 O O . LEU B 1 223 ? -26.047 -20.188 2.84 1 79.12 223 LEU B O 1
ATOM 5408 N N . LEU B 1 224 ? -25.109 -21.969 3.82 1 77.38 224 LEU B N 1
ATOM 5409 C CA . LEU B 1 224 ? -25.016 -22.75 2.586 1 77.38 224 LEU B CA 1
ATOM 5410 C C . LEU B 1 224 ? -26.406 -22.969 1.977 1 77.38 224 LEU B C 1
ATOM 5412 O O . LEU B 1 224 ? -26.594 -22.781 0.771 1 77.38 224 LEU B O 1
ATOM 5416 N N . PRO B 1 225 ? -27.422 -23.328 2.791 1 72.5 225 PRO B N 1
ATOM 5417 C CA . PRO B 1 225 ? -28.75 -23.516 2.199 1 72.5 225 PRO B CA 1
ATOM 5418 C C . PRO B 1 225 ? -29.297 -22.25 1.562 1 72.5 225 PRO B C 1
ATOM 5420 O O . PRO B 1 225 ? -29.922 -22.297 0.505 1 72.5 225 PRO B O 1
ATOM 5423 N N . PHE B 1 226 ? -29.016 -21.188 2.203 1 73.38 226 PHE B N 1
ATOM 5424 C CA . PHE B 1 226 ? -29.484 -19.906 1.679 1 73.38 226 PHE B CA 1
ATOM 5425 C C . PHE B 1 226 ? -28.766 -19.562 0.376 1 73.38 226 PHE B C 1
ATOM 5427 O O . PHE B 1 226 ? -29.406 -19.156 -0.595 1 73.38 226 PHE B O 1
ATOM 5434 N N . LEU B 1 227 ? -27.562 -19.844 0.367 1 74.31 227 LEU B N 1
ATOM 5435 C CA . LEU B 1 227 ? -26.781 -19.5 -0.809 1 74.31 227 LEU B CA 1
ATOM 5436 C C . LEU B 1 227 ? -27.062 -20.469 -1.958 1 74.31 227 LEU B C 1
ATOM 5438 O O . LEU B 1 227 ? -27.156 -20.047 -3.115 1 74.31 227 LEU B O 1
ATOM 5442 N N . LEU B 1 228 ? -27.344 -21.719 -1.606 1 72.94 228 LEU B N 1
ATOM 5443 C CA . LEU B 1 228 ? -27.578 -22.734 -2.625 1 72.94 228 LEU B CA 1
ATOM 5444 C C . LEU B 1 228 ? -28.953 -22.578 -3.242 1 72.94 228 LEU B C 1
ATOM 5446 O O . LEU B 1 228 ? -29.141 -22.812 -4.441 1 72.94 228 LEU B O 1
ATOM 5450 N N . LEU B 1 229 ? -29.875 -22.156 -2.426 1 74.31 229 LEU B N 1
ATOM 5451 C CA . LEU B 1 229 ? -31.266 -22.078 -2.898 1 74.31 229 LEU B CA 1
ATOM 5452 C C . LEU B 1 229 ? -31.625 -20.656 -3.287 1 74.31 229 LEU B C 1
ATOM 5454 O O . LEU B 1 229 ? -32.812 -20.344 -3.492 1 74.31 229 LEU B O 1
ATOM 5458 N N . PHE B 1 230 ? -30.656 -19.953 -3.35 1 73.38 230 PHE B N 1
ATOM 5459 C CA . PHE B 1 230 ? -30.938 -18.531 -3.559 1 73.38 230 PHE B CA 1
ATOM 5460 C C . PHE B 1 230 ? -31.688 -18.312 -4.863 1 73.38 230 PHE B C 1
ATOM 5462 O O . PHE B 1 230 ? -32.719 -17.625 -4.883 1 73.38 230 PHE B O 1
ATOM 5469 N N . ASN B 1 231 ? -31.219 -18.938 -5.883 1 73.31 231 ASN B N 1
ATOM 5470 C CA . ASN B 1 231 ? -31.859 -18.734 -7.176 1 73.31 231 ASN B CA 1
ATOM 5471 C C . ASN B 1 231 ? -33.312 -19.25 -7.184 1 73.31 231 ASN B C 1
ATOM 5473 O O . ASN B 1 231 ? -34.188 -18.594 -7.711 1 73.31 231 ASN B O 1
ATOM 5477 N N . VAL B 1 232 ? -33.469 -20.375 -6.598 1 76.31 232 VAL B N 1
ATOM 5478 C CA . VAL B 1 232 ? -34.812 -20.938 -6.5 1 76.31 232 VAL B CA 1
ATOM 5479 C C . VAL B 1 232 ? -35.719 -20.047 -5.637 1 76.31 232 VAL B C 1
ATOM 5481 O O . VAL B 1 232 ? -36.875 -19.812 -5.957 1 76.31 232 VAL B O 1
ATOM 5484 N N . SER B 1 233 ? -35.094 -19.531 -4.684 1 78.31 233 SER B N 1
ATOM 5485 C CA . SER B 1 233 ? -35.812 -18.672 -3.758 1 78.31 233 SER B CA 1
ATOM 5486 C C . SER B 1 233 ? -36.25 -17.375 -4.426 1 78.31 233 SER B C 1
ATOM 5488 O O . SER B 1 233 ? -37.312 -16.828 -4.113 1 78.31 233 SER B O 1
ATOM 5490 N N . VAL B 1 234 ? -35.5 -16.938 -5.297 1 78.75 234 VAL B N 1
ATOM 5491 C CA . VAL B 1 234 ? -35.844 -15.711 -6.02 1 78.75 234 VAL B CA 1
ATOM 5492 C C . VAL B 1 234 ? -37.125 -15.938 -6.824 1 78.75 234 VAL B C 1
ATOM 5494 O O . VAL B 1 234 ? -38.031 -15.102 -6.809 1 78.75 234 VAL B O 1
ATOM 5497 N N . VAL B 1 235 ? -37.156 -17.078 -7.43 1 78.5 235 VAL B N 1
ATOM 5498 C CA . VAL B 1 235 ? -38.344 -17.422 -8.211 1 78.5 235 VAL B CA 1
ATOM 5499 C C . VAL B 1 235 ? -39.531 -17.531 -7.285 1 78.5 235 VAL B C 1
ATOM 5501 O O . VAL B 1 235 ? -40.625 -17.031 -7.598 1 78.5 235 VAL B O 1
ATOM 5504 N N . LEU B 1 236 ? -39.312 -18.109 -6.18 1 80.12 236 LEU B N 1
ATOM 5505 C CA . LEU B 1 236 ? -40.406 -18.297 -5.227 1 80.12 236 LEU B CA 1
ATOM 5506 C C . LEU B 1 236 ? -40.906 -16.969 -4.676 1 80.12 236 LEU B C 1
ATOM 5508 O O . LEU B 1 236 ? -42.094 -16.781 -4.418 1 80.12 236 LEU B O 1
ATOM 5512 N N . VAL B 1 237 ? -40.031 -16.062 -4.523 1 79.25 237 VAL B N 1
ATOM 5513 C CA . VAL B 1 237 ? -40.406 -14.727 -4.055 1 79.25 237 VAL B CA 1
ATOM 5514 C C . VAL B 1 237 ? -41.312 -14.055 -5.07 1 79.25 237 VAL B C 1
ATOM 5516 O O . VAL B 1 237 ? -42.312 -13.414 -4.699 1 79.25 237 VAL B O 1
ATOM 5519 N N . VAL B 1 238 ? -40.969 -14.258 -6.25 1 78.94 238 VAL B N 1
ATOM 5520 C CA . VAL B 1 238 ? -41.812 -13.68 -7.309 1 78.94 238 VAL B CA 1
ATOM 5521 C C . VAL B 1 238 ? -43.188 -14.305 -7.285 1 78.94 238 VAL B C 1
ATOM 5523 O O . VAL B 1 238 ? -44.188 -13.594 -7.375 1 78.94 238 VAL B O 1
ATOM 5526 N N . LEU B 1 239 ? -43.219 -15.562 -7.074 1 82.5 239 LEU B N 1
ATOM 5527 C CA . LEU B 1 239 ? -44.469 -16.266 -7.055 1 82.5 239 LEU B CA 1
ATOM 5528 C C . LEU B 1 239 ? -45.312 -15.852 -5.848 1 82.5 239 LEU B C 1
ATOM 5530 O O . LEU B 1 239 ? -46.531 -15.664 -5.961 1 82.5 239 LEU B O 1
ATOM 5534 N N . VAL B 1 240 ? -44.688 -15.711 -4.77 1 79.31 240 VAL B N 1
ATOM 5535 C CA . VAL B 1 240 ? -45.375 -15.273 -3.559 1 79.31 240 VAL B CA 1
ATOM 5536 C C . VAL B 1 240 ? -45.875 -13.836 -3.732 1 79.31 240 VAL B C 1
ATOM 5538 O O . VAL B 1 240 ? -46.969 -13.484 -3.283 1 79.31 240 VAL B O 1
ATOM 5541 N N . GLY B 1 241 ? -45.031 -13.078 -4.375 1 77.19 241 GLY B N 1
ATOM 5542 C CA . GLY B 1 241 ? -45.438 -11.719 -4.672 1 77.19 241 GLY B CA 1
ATOM 5543 C C . GLY B 1 241 ? -46.688 -11.641 -5.547 1 77.19 241 GLY B C 1
ATOM 5544 O O . GLY B 1 241 ? -47.594 -10.836 -5.297 1 77.19 241 GLY B O 1
ATOM 5545 N N . LEU B 1 242 ? -46.688 -12.469 -6.488 1 78 242 LEU B N 1
ATOM 5546 C CA . LEU B 1 242 ? -47.844 -12.523 -7.379 1 78 242 LEU B CA 1
ATOM 5547 C C . LEU B 1 242 ? -49.094 -12.969 -6.621 1 78 242 LEU B C 1
ATOM 5549 O O . LEU B 1 242 ? -50.188 -12.492 -6.898 1 78 242 LEU B O 1
ATOM 5553 N N . ASP B 1 243 ? -48.938 -13.781 -5.711 1 80.81 243 ASP B N 1
ATOM 5554 C CA . ASP B 1 243 ? -50.031 -14.242 -4.879 1 80.81 243 ASP B CA 1
ATOM 5555 C C . ASP B 1 243 ? -50.562 -13.117 -3.996 1 80.81 243 ASP B C 1
ATOM 5557 O O . ASP B 1 243 ? -51.781 -12.891 -3.924 1 80.81 243 ASP B O 1
ATOM 5561 N N . LEU B 1 244 ? -49.656 -12.406 -3.395 1 75.31 244 LEU B N 1
ATOM 5562 C CA . LEU B 1 244 ? -50 -11.312 -2.51 1 75.31 244 LEU B CA 1
ATOM 5563 C C . LEU B 1 244 ? -50.719 -10.195 -3.285 1 75.31 244 LEU B C 1
ATOM 5565 O O . LEU B 1 244 ? -51.594 -9.516 -2.752 1 75.31 244 LEU B O 1
ATOM 5569 N N . ALA B 1 245 ? -50.312 -10.141 -4.504 1 75.25 245 ALA B N 1
ATOM 5570 C CA . ALA B 1 245 ? -50.906 -9.125 -5.355 1 75.25 245 ALA B CA 1
ATOM 5571 C C . ALA B 1 245 ? -52.219 -9.617 -5.941 1 75.25 245 ALA B C 1
ATOM 5573 O O . ALA B 1 245 ? -52.938 -8.859 -6.605 1 75.25 245 ALA B O 1
ATOM 5574 N N . GLY B 1 246 ? -52.5 -10.852 -5.742 1 78.25 246 GLY B N 1
ATOM 5575 C CA . GLY B 1 246 ? -53.75 -11.414 -6.227 1 78.25 246 GLY B CA 1
ATOM 5576 C C . GLY B 1 246 ? -53.719 -11.773 -7.703 1 78.25 246 GLY B C 1
ATOM 5577 O O . GLY B 1 246 ? -54.75 -11.883 -8.352 1 78.25 246 GLY B O 1
ATOM 5578 N N . VAL B 1 247 ? -52.594 -11.883 -8.18 1 78 247 VAL B N 1
ATOM 5579 C CA . VAL B 1 247 ? -52.469 -12.125 -9.617 1 78 247 VAL B CA 1
ATOM 5580 C C . VAL B 1 247 ? -52.469 -13.633 -9.891 1 78 247 VAL B C 1
ATOM 5582 O O . VAL B 1 247 ? -53.156 -14.086 -10.812 1 78 247 VAL B O 1
ATOM 5585 N N . TRP B 1 248 ? -51.656 -14.461 -9.234 1 81.19 248 TRP B N 1
ATOM 5586 C CA . TRP B 1 248 ? -51.531 -15.898 -9.453 1 81.19 248 TRP B CA 1
ATOM 5587 C C . TRP B 1 248 ? -51.25 -16.625 -8.141 1 81.19 248 TRP B C 1
ATOM 5589 O O . TRP B 1 248 ? -50.125 -16.625 -7.652 1 81.19 248 TRP B O 1
ATOM 5599 N N . SER B 1 249 ? -52.188 -17.328 -7.602 1 82.25 249 SER B N 1
ATOM 5600 C CA . SER B 1 249 ? -52.062 -17.953 -6.285 1 82.25 249 SER B CA 1
ATOM 5601 C C . SER B 1 249 ? -51.812 -19.453 -6.41 1 82.25 249 SER B C 1
ATOM 5603 O O . SER B 1 249 ? -51.406 -20.109 -5.438 1 82.25 249 SER B O 1
ATOM 5605 N N . THR B 1 250 ? -51.938 -20.016 -7.523 1 76.19 250 THR B N 1
ATOM 5606 C CA . THR B 1 250 ? -51.938 -21.453 -7.715 1 76.19 250 THR B CA 1
ATOM 5607 C C . THR B 1 250 ? -50.594 -22.062 -7.273 1 76.19 250 THR B C 1
ATOM 5609 O O . THR B 1 250 ? -50.562 -23.078 -6.57 1 76.19 250 THR B O 1
ATOM 5612 N N . PRO B 1 251 ? -49.531 -21.453 -7.652 1 76.56 251 PRO B N 1
ATOM 5613 C CA . PRO B 1 251 ? -48.281 -22.094 -7.262 1 76.56 251 PRO B CA 1
ATOM 5614 C C . PRO B 1 251 ? -48.125 -22.188 -5.746 1 76.56 251 PRO B C 1
ATOM 5616 O O . PRO B 1 251 ? -47.625 -23.203 -5.234 1 76.56 251 PRO B O 1
ATOM 5619 N N . VAL B 1 252 ? -48.5 -21.234 -5.023 1 79.31 252 VAL B N 1
ATOM 5620 C CA . VAL B 1 252 ? -48.344 -21.219 -3.574 1 79.31 252 VAL B CA 1
ATOM 5621 C C . VAL B 1 252 ? -49.312 -22.203 -2.932 1 79.31 252 VAL B C 1
ATOM 5623 O O . VAL B 1 252 ? -48.938 -22.953 -2.025 1 79.31 252 VAL B O 1
ATOM 5626 N N . THR B 1 253 ? -50.5 -22.281 -3.488 1 79.19 253 THR B N 1
ATOM 5627 C CA . THR B 1 253 ? -51.5 -23.188 -2.947 1 79.19 253 THR B CA 1
ATOM 5628 C C . THR B 1 253 ? -51.125 -24.641 -3.244 1 79.19 253 THR B C 1
ATOM 5630 O O . THR B 1 253 ? -51.281 -25.516 -2.387 1 79.19 253 THR B O 1
ATOM 5633 N N . TRP B 1 254 ? -50.656 -24.766 -4.414 1 81 254 TRP B N 1
ATOM 5634 C CA . TRP B 1 254 ? -50.25 -26.125 -4.797 1 81 254 TRP B CA 1
ATOM 5635 C C . TRP B 1 254 ? -49.094 -26.609 -3.934 1 81 254 TRP B C 1
ATOM 5637 O O . TRP B 1 254 ? -49.094 -27.75 -3.477 1 81 254 TRP B O 1
ATOM 5647 N N . THR B 1 255 ? -48.125 -25.859 -3.684 1 79.69 255 THR B N 1
ATOM 5648 C CA . THR B 1 255 ? -46.938 -26.234 -2.887 1 79.69 255 THR B CA 1
ATOM 5649 C C . THR B 1 255 ? -47.344 -26.531 -1.446 1 79.69 255 THR B C 1
ATOM 5651 O O . THR B 1 255 ? -46.875 -27.516 -0.857 1 79.69 255 THR B O 1
ATOM 5654 N N . THR B 1 256 ? -48.25 -25.734 -0.935 1 77.88 256 THR B N 1
ATOM 5655 C CA . THR B 1 256 ? -48.688 -25.938 0.436 1 77.88 256 THR B CA 1
ATOM 5656 C C . THR B 1 256 ? -49.469 -27.234 0.558 1 77.88 256 THR B C 1
ATOM 5658 O O . THR B 1 256 ? -49.312 -28 1.52 1 77.88 256 THR B O 1
ATOM 5661 N N . ALA B 1 257 ? -50.25 -27.516 -0.46 1 78.69 257 ALA B N 1
ATOM 5662 C CA . ALA B 1 257 ? -51.062 -28.734 -0.459 1 78.69 257 ALA B CA 1
ATOM 5663 C C . ALA B 1 257 ? -50.188 -29.969 -0.605 1 78.69 257 ALA B C 1
ATOM 5665 O O . ALA B 1 257 ? -50.406 -30.984 0.07 1 78.69 257 ALA B O 1
ATOM 5666 N N . THR B 1 258 ? -49.281 -29.859 -1.464 1 84.31 258 THR B N 1
ATOM 5667 C CA . THR B 1 258 ? -48.375 -30.984 -1.721 1 84.31 258 THR B CA 1
ATOM 5668 C C . THR B 1 258 ? -47.531 -31.297 -0.493 1 84.31 258 THR B C 1
ATOM 5670 O O . THR B 1 258 ? -47.406 -32.438 -0.089 1 84.31 258 THR B O 1
ATOM 5673 N N . LEU B 1 259 ? -47 -30.281 0.128 1 83.62 259 LEU B N 1
ATOM 5674 C CA . LEU B 1 259 ? -46.125 -30.484 1.278 1 83.62 259 LEU B CA 1
ATOM 5675 C C . LEU B 1 259 ? -46.906 -30.922 2.5 1 83.62 259 LEU B C 1
ATOM 5677 O O . LEU B 1 259 ? -46.406 -31.641 3.361 1 83.62 259 LEU B O 1
ATOM 5681 N N . GLY B 1 260 ? -48.156 -30.531 2.562 1 79.75 260 GLY B N 1
ATOM 5682 C CA . GLY B 1 260 ? -49.031 -30.922 3.652 1 79.75 260 GLY B CA 1
ATOM 5683 C C . GLY B 1 260 ? -49.25 -32.406 3.721 1 79.75 260 GLY B C 1
ATOM 5684 O O . GLY B 1 260 ? -49.531 -32.969 4.797 1 79.75 260 GLY B O 1
ATOM 5685 N N . GLN B 1 261 ? -49.062 -33.031 2.607 1 87.12 261 GLN B N 1
ATOM 5686 C CA . GLN B 1 261 ? -49.312 -34.438 2.537 1 87.12 261 GLN B CA 1
ATOM 5687 C C . GLN B 1 261 ? -48.25 -35.25 3.268 1 87.12 261 GLN B C 1
ATOM 5689 O O . GLN B 1 261 ? -48.438 -36.406 3.598 1 87.12 261 GLN B O 1
ATOM 5694 N N . PHE B 1 262 ? -47.188 -34.594 3.568 1 90.06 262 PHE B N 1
ATOM 5695 C CA . PHE B 1 262 ? -46.062 -35.312 4.137 1 90.06 262 PHE B CA 1
ATOM 5696 C C . PHE B 1 262 ? -45.938 -35.031 5.629 1 90.06 262 PHE B C 1
ATOM 5698 O O . PHE B 1 262 ? -44.875 -35.219 6.219 1 90.06 262 PHE B O 1
ATOM 5705 N N . GLY B 1 263 ? -46.938 -34.562 6.266 1 85.94 263 GLY B N 1
ATOM 5706 C CA . GLY B 1 263 ? -47 -34.406 7.707 1 85.94 263 GLY B CA 1
ATOM 5707 C C . GLY B 1 263 ? -45.938 -33.469 8.25 1 85.94 263 GLY B C 1
ATOM 5708 O O . GLY B 1 263 ? -45.75 -32.344 7.742 1 85.94 263 GLY B O 1
ATOM 5709 N N . THR B 1 264 ? -45.188 -33.969 9.227 1 85.25 264 THR B N 1
ATOM 5710 C CA . THR B 1 264 ? -44.188 -33.156 9.914 1 85.25 264 THR B CA 1
ATOM 5711 C C . THR B 1 264 ? -43.031 -32.812 8.977 1 85.25 264 THR B C 1
ATOM 5713 O O . THR B 1 264 ? -42.469 -31.719 9.039 1 85.25 264 THR B O 1
ATOM 5716 N N . ALA B 1 265 ? -42.688 -33.75 8.227 1 86.12 265 ALA B N 1
ATOM 5717 C CA . ALA B 1 265 ? -41.625 -33.5 7.262 1 86.12 265 ALA B CA 1
ATOM 5718 C C . ALA B 1 265 ? -42 -32.406 6.27 1 86.12 265 ALA B C 1
ATOM 5720 O O . ALA B 1 265 ? -41.188 -31.562 5.934 1 86.12 265 ALA B O 1
ATOM 5721 N N . GLY B 1 266 ? -43.188 -32.406 5.844 1 82.94 266 GLY B N 1
ATOM 5722 C CA . GLY B 1 266 ? -43.656 -31.375 4.949 1 82.94 266 GLY B CA 1
ATOM 5723 C C . GLY B 1 266 ? -43.688 -30 5.59 1 82.94 266 GLY B C 1
ATOM 5724 O O . GLY B 1 266 ? -43.344 -29 4.953 1 82.94 266 GLY B O 1
ATOM 5725 N N . THR B 1 267 ? -44.094 -30 6.801 1 80.69 267 THR B N 1
ATOM 5726 C CA . THR B 1 267 ? -44.125 -28.734 7.531 1 80.69 267 THR B CA 1
ATOM 5727 C C . THR B 1 267 ? -42.719 -28.172 7.695 1 80.69 267 THR B C 1
ATOM 5729 O O . THR B 1 267 ? -42.531 -26.969 7.582 1 80.69 267 THR B O 1
ATOM 5732 N N . ALA B 1 268 ? -41.844 -29.031 7.949 1 81.31 268 ALA B N 1
ATOM 5733 C CA . ALA B 1 268 ? -40.469 -28.594 8.102 1 81.31 268 ALA B CA 1
ATOM 5734 C C . ALA B 1 268 ? -39.938 -28 6.797 1 81.31 268 ALA B C 1
ATOM 5736 O O . ALA B 1 268 ? -39.281 -26.953 6.805 1 81.31 268 ALA B O 1
ATOM 5737 N N . VAL B 1 269 ? -40.219 -28.641 5.762 1 80.19 269 VAL B N 1
ATOM 5738 C CA . VAL B 1 269 ? -39.75 -28.156 4.453 1 80.19 269 VAL B CA 1
ATOM 5739 C C . VAL B 1 269 ? -40.438 -26.828 4.133 1 80.19 269 VAL B C 1
ATOM 5741 O O . VAL B 1 269 ? -39.812 -25.922 3.596 1 80.19 269 VAL B O 1
ATOM 5744 N N . TRP B 1 270 ? -41.688 -26.781 4.48 1 78.38 270 TRP B N 1
ATOM 5745 C CA . TRP B 1 270 ? -42.406 -25.531 4.258 1 78.38 270 TRP B CA 1
ATOM 5746 C C . TRP B 1 270 ? -41.781 -24.391 5.047 1 78.38 270 TRP B C 1
ATOM 5748 O O . TRP B 1 270 ? -41.625 -23.281 4.527 1 78.38 270 TRP B O 1
ATOM 5758 N N . PHE B 1 271 ? -41.406 -24.672 6.176 1 74.25 271 PHE B N 1
ATOM 5759 C CA . PHE B 1 271 ? -40.781 -23.656 7.012 1 74.25 271 PHE B CA 1
ATOM 5760 C C . PHE B 1 271 ? -39.438 -23.219 6.426 1 74.25 271 PHE B C 1
ATOM 5762 O O . PHE B 1 271 ? -39.125 -22.031 6.395 1 74.25 271 PHE B O 1
ATOM 5769 N N . LEU B 1 272 ? -38.719 -24.141 6.035 1 74.5 272 LEU B N 1
ATOM 5770 C CA . LEU B 1 272 ? -37.438 -23.844 5.422 1 74.5 272 LEU B CA 1
ATOM 5771 C C . LEU B 1 272 ? -37.594 -22.984 4.172 1 74.5 272 LEU B C 1
ATOM 5773 O O . LEU B 1 272 ? -36.875 -22.016 3.98 1 74.5 272 LEU B O 1
ATOM 5777 N N . LEU B 1 273 ? -38.562 -23.359 3.406 1 75.88 273 LEU B N 1
ATOM 5778 C CA . LEU B 1 273 ? -38.781 -22.625 2.17 1 75.88 273 LEU B CA 1
ATOM 5779 C C . LEU B 1 273 ? -39.312 -21.219 2.467 1 75.88 273 LEU B C 1
ATOM 5781 O O . LEU B 1 273 ? -38.875 -20.25 1.834 1 75.88 273 LEU B O 1
ATOM 5785 N N . ALA B 1 274 ? -40.156 -21.156 3.346 1 73.56 274 ALA B N 1
ATOM 5786 C CA . ALA B 1 274 ? -40.719 -19.859 3.713 1 73.56 274 ALA B CA 1
ATOM 5787 C C . ALA B 1 274 ? -39.625 -18.922 4.25 1 73.56 274 ALA B C 1
ATOM 5789 O O . ALA B 1 274 ? -39.594 -17.75 3.906 1 73.56 274 ALA B O 1
ATOM 5790 N N . THR B 1 275 ? -38.812 -19.469 5.023 1 74.44 275 THR B N 1
ATOM 5791 C CA . THR B 1 275 ? -37.719 -18.672 5.57 1 74.44 275 THR B CA 1
ATOM 5792 C C . THR B 1 275 ? -36.781 -18.203 4.461 1 74.44 275 THR B C 1
ATOM 5794 O O . THR B 1 275 ? -36.344 -17.062 4.453 1 74.44 275 THR B O 1
ATOM 5797 N N . ASN B 1 276 ? -36.562 -19.078 3.584 1 76.31 276 ASN B N 1
ATOM 5798 C CA . ASN B 1 276 ? -35.688 -18.734 2.469 1 76.31 276 ASN B CA 1
ATOM 5799 C C . ASN B 1 276 ? -36.312 -17.656 1.584 1 76.31 276 ASN B C 1
ATOM 5801 O O . ASN B 1 276 ? -35.594 -16.75 1.106 1 76.31 276 ASN B O 1
ATOM 5805 N N . VAL B 1 277 ? -37.531 -17.828 1.38 1 76.44 277 VAL B N 1
ATOM 5806 C CA . VAL B 1 277 ? -38.25 -16.844 0.557 1 76.44 277 VAL B CA 1
ATOM 5807 C C . VAL B 1 277 ? -38.281 -15.492 1.255 1 76.44 277 VAL B C 1
ATOM 5809 O O . VAL B 1 277 ? -38.062 -14.461 0.618 1 76.44 277 VAL B O 1
ATOM 5812 N N . ALA B 1 278 ? -38.5 -15.562 2.492 1 73.56 278 ALA B N 1
ATOM 5813 C CA . ALA B 1 278 ? -38.469 -14.32 3.262 1 73.56 278 ALA B CA 1
ATOM 5814 C C . ALA B 1 278 ? -37.094 -13.664 3.223 1 73.56 278 ALA B C 1
ATOM 5816 O O . ALA B 1 278 ? -37 -12.461 2.969 1 73.56 278 ALA B O 1
ATOM 5817 N N . ALA B 1 279 ? -36.156 -14.445 3.445 1 73.81 279 ALA B N 1
ATOM 5818 C CA . ALA B 1 279 ? -34.781 -13.938 3.428 1 73.81 279 ALA B CA 1
ATOM 5819 C C . ALA B 1 279 ? -34.406 -13.398 2.049 1 73.81 279 ALA B C 1
ATOM 5821 O O . ALA B 1 279 ? -33.844 -12.312 1.935 1 73.81 279 ALA B O 1
ATOM 5822 N N . THR B 1 280 ? -34.719 -14.148 1.081 1 77.12 280 THR B N 1
ATOM 5823 C CA . THR B 1 280 ? -34.406 -13.727 -0.286 1 77.12 280 THR B CA 1
ATOM 5824 C C . THR B 1 280 ? -35.188 -12.461 -0.641 1 77.12 280 THR B C 1
ATOM 5826 O O . THR B 1 280 ? -34.656 -11.57 -1.311 1 77.12 280 THR B O 1
ATOM 5829 N N . GLY B 1 281 ? -36.438 -12.43 -0.212 1 75.62 281 GLY B N 1
ATOM 5830 C CA . GLY B 1 281 ? -37.219 -11.234 -0.424 1 75.62 281 GLY B CA 1
ATOM 5831 C C . GLY B 1 281 ? -36.594 -9.992 0.188 1 75.62 281 GLY B C 1
ATOM 5832 O O . GLY B 1 281 ? -36.562 -8.93 -0.443 1 75.62 281 GLY B O 1
ATOM 5833 N N . ILE B 1 282 ? -36.094 -10.125 1.35 1 76.12 282 ILE B N 1
ATOM 5834 C CA . ILE B 1 282 ? -35.406 -9.031 2.039 1 76.12 282 ILE B CA 1
ATOM 5835 C C . ILE B 1 282 ? -34.156 -8.617 1.257 1 76.12 282 ILE B C 1
ATOM 5837 O O . ILE B 1 282 ? -33.938 -7.426 1.055 1 76.12 282 ILE B O 1
ATOM 5841 N N . VAL B 1 283 ? -33.375 -9.562 0.833 1 75.5 283 VAL B N 1
ATOM 5842 C CA . VAL B 1 283 ? -32.156 -9.289 0.081 1 75.5 283 VAL B CA 1
ATOM 5843 C C . VAL B 1 283 ? -32.5 -8.539 -1.202 1 75.5 283 VAL B C 1
ATOM 5845 O O . VAL B 1 283 ? -31.812 -7.586 -1.57 1 75.5 283 VAL B O 1
ATOM 5848 N N . LEU B 1 284 ? -33.594 -8.906 -1.8 1 77.06 284 LEU B N 1
ATOM 5849 C CA . LEU B 1 284 ? -34 -8.25 -3.043 1 77.06 284 LEU B CA 1
ATOM 5850 C C . LEU B 1 284 ? -34.5 -6.832 -2.779 1 77.06 284 LEU B C 1
ATOM 5852 O O . LEU B 1 284 ? -34.219 -5.922 -3.564 1 77.06 284 LEU B O 1
ATOM 5856 N N . LEU B 1 285 ? -35.188 -6.711 -1.717 1 75.38 285 LEU B N 1
ATOM 5857 C CA . LEU B 1 285 ? -35.688 -5.383 -1.371 1 75.38 285 LEU B CA 1
ATOM 5858 C C . LEU B 1 285 ? -34.531 -4.441 -1.047 1 75.38 285 LEU B C 1
ATOM 5860 O O . LEU B 1 285 ? -34.531 -3.283 -1.474 1 75.38 285 LEU B O 1
ATOM 5864 N N . VAL B 1 286 ? -33.594 -4.941 -0.338 1 75.88 286 VAL B N 1
ATOM 5865 C CA . VAL B 1 286 ? -32.438 -4.145 0.022 1 75.88 286 VAL B CA 1
ATOM 5866 C C . VAL B 1 286 ? -31.516 -3.98 -1.194 1 75.88 286 VAL B C 1
ATOM 5868 O O . VAL B 1 286 ? -30.781 -2.994 -1.301 1 75.88 286 VAL B O 1
ATOM 5871 N N . GLY B 1 287 ? -31.594 -4.965 -2.027 1 78 287 GLY B N 1
ATOM 5872 C CA . GLY B 1 287 ? -30.766 -4.961 -3.219 1 78 287 GLY B CA 1
ATOM 5873 C C . GLY B 1 287 ? -31.031 -3.773 -4.129 1 78 287 GLY B C 1
ATOM 5874 O O . GLY B 1 287 ? -30.125 -3.311 -4.828 1 78 287 GLY B O 1
ATOM 5875 N N . VAL B 1 288 ? -32.219 -3.244 -4.066 1 79.38 288 VAL B N 1
ATOM 5876 C CA . VAL B 1 288 ? -32.594 -2.156 -4.969 1 79.38 288 VAL B CA 1
ATOM 5877 C C . VAL B 1 288 ? -31.844 -0.887 -4.578 1 79.38 288 VAL B C 1
ATOM 5879 O O . VAL B 1 288 ? -31.094 -0.33 -5.387 1 79.38 288 VAL B O 1
ATOM 5882 N N . PRO B 1 289 ? -32.031 -0.438 -3.352 1 78.06 289 PRO B N 1
ATOM 5883 C CA . PRO B 1 289 ? -31.219 0.739 -2.998 1 78.06 289 PRO B CA 1
ATOM 5884 C C . PRO B 1 289 ? -29.719 0.491 -3.113 1 78.06 289 PRO B C 1
ATOM 5886 O O . PRO B 1 289 ? -28.969 1.396 -3.48 1 78.06 289 PRO B O 1
ATOM 5889 N N . LEU B 1 290 ? -29.312 -0.664 -2.889 1 84.56 290 LEU B N 1
ATOM 5890 C CA . LEU B 1 290 ? -27.891 -0.996 -2.984 1 84.56 290 LEU B CA 1
ATOM 5891 C C . LEU B 1 290 ? -27.406 -0.926 -4.43 1 84.56 290 LEU B C 1
ATOM 5893 O O . LEU B 1 290 ? -26.266 -0.562 -4.691 1 84.56 290 LEU B O 1
ATOM 5897 N N . TYR B 1 291 ? -28.297 -1.315 -5.238 1 88.44 291 TYR B N 1
ATOM 5898 C CA . TYR B 1 291 ? -27.969 -1.221 -6.656 1 88.44 291 TYR B CA 1
ATOM 5899 C C . TYR B 1 291 ? -27.719 0.226 -7.062 1 88.44 291 TYR B C 1
ATOM 5901 O O . TYR B 1 291 ? -26.734 0.521 -7.746 1 88.44 291 TYR B O 1
ATOM 5909 N N . PHE B 1 292 ? -28.562 1.089 -6.625 1 89.19 292 PHE B N 1
ATOM 5910 C CA . PHE B 1 292 ? -28.391 2.498 -6.965 1 89.19 292 PHE B CA 1
ATOM 5911 C C . PHE B 1 292 ? -27.156 3.076 -6.305 1 89.19 292 PHE B C 1
ATOM 5913 O O . PHE B 1 292 ? -26.453 3.912 -6.895 1 89.19 292 PHE B O 1
ATOM 5920 N N . LEU B 1 293 ? -26.938 2.652 -5.16 1 90 293 LEU B N 1
ATOM 5921 C CA . LEU B 1 293 ? -25.734 3.098 -4.473 1 90 293 LEU B CA 1
ATOM 5922 C C . LEU B 1 293 ? -24.484 2.609 -5.199 1 90 293 LEU B C 1
ATOM 5924 O O . LEU B 1 293 ? -23.547 3.385 -5.43 1 90 293 LEU B O 1
ATOM 5928 N N . ARG B 1 294 ? -24.469 1.392 -5.539 1 91.44 294 ARG B N 1
ATOM 5929 C CA . ARG B 1 294 ? -23.328 0.815 -6.266 1 91.44 294 ARG B CA 1
ATOM 5930 C C . ARG B 1 294 ? -23.109 1.537 -7.59 1 91.44 294 ARG B C 1
ATOM 5932 O O . ARG B 1 294 ? -21.969 1.821 -7.961 1 91.44 294 ARG B O 1
ATOM 5939 N N . ARG B 1 295 ? -24.141 1.722 -8.211 1 90.81 295 ARG B N 1
ATOM 5940 C CA . ARG B 1 295 ? -24.047 2.43 -9.484 1 90.81 295 ARG B CA 1
ATOM 5941 C C . ARG B 1 295 ? -23.469 3.828 -9.297 1 90.81 295 ARG B C 1
ATOM 5943 O O . ARG B 1 295 ? -22.625 4.262 -10.07 1 90.81 295 ARG B O 1
ATOM 5950 N N . ASP B 1 296 ? -23.984 4.488 -8.273 1 93.62 296 ASP B N 1
ATOM 5951 C CA . ASP B 1 296 ? -23.484 5.836 -8 1 93.62 296 ASP B CA 1
ATOM 5952 C C . ASP B 1 296 ? -22 5.824 -7.648 1 93.62 296 ASP B C 1
ATOM 5954 O O . ASP B 1 296 ? -21.25 6.68 -8.109 1 93.62 296 ASP B O 1
ATOM 5958 N N . VAL B 1 297 ? -21.594 4.91 -6.922 1 91.81 297 VAL B N 1
ATOM 5959 C CA . VAL B 1 297 ? -20.203 4.77 -6.539 1 91.81 297 VAL B CA 1
ATOM 5960 C C . VAL B 1 297 ? -19.344 4.496 -7.781 1 91.81 297 VAL B C 1
ATOM 5962 O O . VAL B 1 297 ? -18.297 5.109 -7.965 1 91.81 297 VAL B O 1
ATOM 5965 N N . ARG B 1 298 ? -19.812 3.633 -8.555 1 90.06 298 ARG B N 1
ATOM 5966 C CA . ARG B 1 298 ? -19.094 3.303 -9.781 1 90.06 298 ARG B CA 1
ATOM 5967 C C . ARG B 1 298 ? -18.938 4.527 -10.68 1 90.06 298 ARG B C 1
ATOM 5969 O O . ARG B 1 298 ? -17.875 4.766 -11.242 1 90.06 298 ARG B O 1
ATOM 5976 N N . GLN B 1 299 ? -19.984 5.191 -10.781 1 90.31 299 GLN B N 1
ATOM 5977 C CA . GLN B 1 299 ? -19.953 6.406 -11.586 1 90.31 299 GLN B CA 1
ATOM 5978 C C . GLN B 1 299 ? -18.938 7.406 -11.023 1 90.31 299 GLN B C 1
ATOM 5980 O O . GLN B 1 299 ? -18.234 8.078 -11.781 1 90.31 299 GLN B O 1
ATOM 5985 N N . THR B 1 300 ? -18.953 7.5 -9.789 1 90.88 300 THR B N 1
ATOM 5986 C CA . THR B 1 300 ? -18.016 8.398 -9.133 1 90.88 300 THR B CA 1
ATOM 5987 C C . THR B 1 300 ? -16.578 7.945 -9.391 1 90.88 300 THR B C 1
ATOM 5989 O O . THR B 1 300 ? -15.719 8.758 -9.734 1 90.88 300 THR B O 1
ATOM 5992 N N . ILE B 1 301 ? -16.328 6.707 -9.266 1 87.94 301 ILE B N 1
ATOM 5993 C CA . ILE B 1 301 ? -15 6.148 -9.492 1 87.94 301 ILE B CA 1
ATOM 5994 C C . ILE B 1 301 ? -14.594 6.359 -10.945 1 87.94 301 ILE B C 1
ATOM 5996 O O . ILE B 1 301 ? -13.453 6.734 -11.227 1 87.94 301 ILE B O 1
ATOM 6000 N N . ASP B 1 302 ? -15.508 6.133 -11.789 1 86.25 302 ASP B N 1
ATOM 6001 C CA . ASP B 1 302 ? -15.234 6.32 -13.211 1 86.25 302 ASP B CA 1
ATOM 6002 C C . ASP B 1 302 ? -14.898 7.781 -13.516 1 86.25 302 ASP B C 1
ATOM 6004 O O . ASP B 1 302 ? -14.047 8.062 -14.359 1 86.25 302 ASP B O 1
ATOM 6008 N N . ARG B 1 303 ? -15.547 8.617 -12.875 1 88.5 303 ARG B N 1
ATOM 6009 C CA . ARG B 1 303 ? -15.289 10.039 -13.062 1 88.5 303 ARG B CA 1
ATOM 6010 C C . ARG B 1 303 ? -13.859 10.391 -12.664 1 88.5 303 ARG B C 1
ATOM 6012 O O . ARG B 1 303 ? -13.188 11.156 -13.352 1 88.5 303 ARG B O 1
ATOM 6019 N N . PHE B 1 304 ? -13.414 9.875 -11.633 1 87 304 PHE B N 1
ATOM 6020 C CA . PHE B 1 304 ? -12.047 10.141 -11.188 1 87 304 PHE B CA 1
ATOM 6021 C C . PHE B 1 304 ? -11.039 9.398 -12.062 1 87 304 PHE B C 1
ATOM 6023 O O . PHE B 1 304 ? -9.883 9.812 -12.172 1 87 304 PHE B O 1
ATOM 6030 N N . GLY B 1 305 ? -11.43 8.359 -12.602 1 75.19 305 GLY B N 1
ATOM 6031 C CA . GLY B 1 305 ? -10.531 7.598 -13.461 1 75.19 305 GLY B CA 1
ATOM 6032 C C . GLY B 1 305 ? -9.422 6.906 -12.688 1 75.19 305 GLY B C 1
ATOM 6033 O O . GLY B 1 305 ? -8.273 6.898 -13.125 1 75.19 305 GLY B O 1
ATOM 6034 N N . VAL B 1 306 ? -9.727 6.426 -11.484 1 65.25 306 VAL B N 1
ATOM 6035 C CA . VAL B 1 306 ? -8.727 5.863 -10.586 1 65.25 306 VAL B CA 1
ATOM 6036 C C . VAL B 1 306 ? -8.133 4.598 -11.203 1 65.25 306 VAL B C 1
ATOM 6038 O O . VAL B 1 306 ? -6.949 4.309 -11.008 1 65.25 306 VAL B O 1
ATOM 6041 N N . PHE B 1 307 ? -8.898 3.783 -11.859 1 59.69 307 PHE B N 1
ATOM 6042 C CA . PHE B 1 307 ? -8.414 2.514 -12.391 1 59.69 307 PHE B CA 1
ATOM 6043 C C . PHE B 1 307 ? -7.734 2.715 -13.742 1 59.69 307 PHE B C 1
ATOM 6045 O O . PHE B 1 307 ? -7.336 1.746 -14.391 1 59.69 307 PHE B O 1
ATOM 6052 N N . GLU B 1 308 ? -7.711 3.887 -14.195 1 55.47 308 GLU B N 1
ATOM 6053 C CA . GLU B 1 308 ? -6.949 4.152 -15.414 1 55.47 308 GLU B CA 1
ATOM 6054 C C . GLU B 1 308 ? -5.445 4.059 -15.156 1 55.47 308 GLU B C 1
ATOM 6056 O O . GLU B 1 308 ? -4.645 4.195 -16.078 1 55.47 308 GLU B O 1
ATOM 6061 N N . THR B 1 309 ? -5.145 3.809 -13.914 1 53.78 309 THR B N 1
ATOM 6062 C CA . THR B 1 309 ? -3.719 3.789 -13.609 1 53.78 309 THR B CA 1
ATOM 6063 C C . THR B 1 309 ? -3.137 2.396 -13.836 1 53.78 309 THR B C 1
ATOM 6065 O O . THR B 1 309 ? -3.852 1.396 -13.734 1 53.78 309 THR B O 1
ATOM 6068 N N . ASP B 1 310 ? -1.873 2.334 -14.312 1 50.91 310 ASP B N 1
ATOM 6069 C CA . ASP B 1 310 ? -1.015 1.237 -14.75 1 50.91 310 ASP B CA 1
ATOM 6070 C C . ASP B 1 310 ? -0.652 0.324 -13.578 1 50.91 310 ASP B C 1
ATOM 6072 O O . ASP B 1 310 ? 0.501 -0.089 -13.445 1 50.91 310 ASP B O 1
ATOM 6076 N N . LEU B 1 311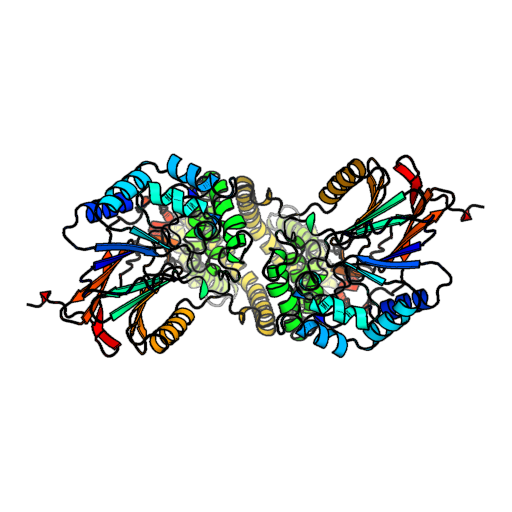 ? -1.356 0.327 -12.492 1 53.12 311 LEU B N 1
ATOM 6077 C CA . LEU B 1 311 ? -0.85 -0.589 -11.469 1 53.12 311 LEU B CA 1
ATOM 6078 C C . LEU B 1 311 ? -0.855 -2.025 -11.984 1 53.12 311 LEU B C 1
ATOM 6080 O O . LEU B 1 311 ? -0.106 -2.869 -11.484 1 53.12 311 LEU B O 1
ATOM 6084 N N . THR B 1 312 ? -1.759 -2.314 -13.039 1 53.31 312 THR B N 1
ATOM 6085 C CA . THR B 1 312 ? -1.73 -3.664 -13.586 1 53.31 312 THR B CA 1
ATOM 6086 C C . THR B 1 312 ? -0.64 -3.793 -14.648 1 53.31 312 THR B C 1
ATOM 6088 O O . THR B 1 312 ? -0.568 -2.984 -15.57 1 53.31 312 THR B O 1
ATOM 6091 N N . VAL B 1 313 ? 0.419 -4.352 -14.203 1 57.09 313 VAL B N 1
ATOM 6092 C CA . VAL B 1 313 ? 1.577 -4.527 -15.07 1 57.09 313 VAL B CA 1
ATOM 6093 C C . VAL B 1 313 ? 1.243 -5.52 -16.188 1 57.09 313 VAL B C 1
ATOM 6095 O O . VAL B 1 313 ? 0.712 -6.602 -15.922 1 57.09 313 VAL B O 1
ATOM 6098 N N . ASP B 1 314 ? 1.304 -4.949 -17.359 1 63 314 ASP B N 1
ATOM 6099 C CA . ASP B 1 314 ? 1.282 -5.852 -18.516 1 63 314 ASP B CA 1
ATOM 6100 C C . ASP B 1 314 ? 2.371 -6.914 -18.391 1 63 314 ASP B C 1
ATOM 6102 O O . ASP B 1 314 ? 3.529 -6.598 -18.109 1 63 314 ASP B O 1
ATOM 6106 N N . HIS B 1 315 ? 1.96 -8.133 -18.516 1 75.19 315 HIS B N 1
ATOM 6107 C CA . HIS B 1 315 ? 2.906 -9.219 -18.266 1 75.19 315 HIS B CA 1
ATOM 6108 C C . HIS B 1 315 ? 3.676 -9.578 -19.531 1 75.19 315 HIS B C 1
ATOM 6110 O O . HIS B 1 315 ? 4.617 -10.375 -19.484 1 75.19 315 HIS B O 1
ATOM 6116 N N . GLU B 1 316 ? 3.434 -8.867 -20.641 1 85.5 316 GLU B N 1
ATOM 6117 C CA . GLU B 1 316 ? 4.09 -9.336 -21.859 1 85.5 316 GLU B CA 1
ATOM 6118 C C . GLU B 1 316 ? 4.727 -8.18 -22.625 1 85.5 316 GLU B C 1
ATOM 6120 O O . GLU B 1 316 ? 5.887 -8.258 -23.031 1 85.5 316 GLU B O 1
ATOM 6125 N N . ALA B 1 317 ? 4.074 -7.086 -22.688 1 89.56 317 ALA B N 1
ATOM 6126 C CA . ALA B 1 317 ? 4.434 -5.996 -23.594 1 89.56 317 ALA B CA 1
ATOM 6127 C C . ALA B 1 317 ? 5.812 -5.434 -23.25 1 89.56 317 ALA B C 1
ATOM 6129 O O . ALA B 1 317 ? 6.645 -5.234 -24.141 1 89.56 317 ALA B O 1
ATOM 6130 N N . PRO B 1 318 ? 6.039 -5.258 -22.031 1 93.38 318 PRO B N 1
ATOM 6131 C CA . PRO B 1 318 ? 7.352 -4.688 -21.734 1 93.38 318 PRO B CA 1
ATOM 6132 C C . PRO B 1 318 ? 8.5 -5.613 -22.125 1 93.38 318 PRO B C 1
ATOM 6134 O O . PRO B 1 318 ? 9.57 -5.145 -22.531 1 93.38 318 PRO B O 1
ATOM 6137 N N . TYR B 1 319 ? 8.32 -6.875 -22.062 1 96.12 319 TYR B N 1
ATOM 6138 C CA . TYR B 1 319 ? 9.367 -7.844 -22.375 1 96.12 319 TYR B CA 1
ATOM 6139 C C . TYR B 1 319 ? 9.555 -7.98 -23.875 1 96.12 319 TYR B C 1
ATOM 6141 O O . TYR B 1 319 ? 10.672 -8.164 -24.359 1 96.12 319 TYR B O 1
ATOM 6149 N N . GLN B 1 320 ? 8.461 -7.859 -24.609 1 96.31 320 GLN B N 1
ATOM 6150 C CA . GLN B 1 320 ? 8.562 -7.855 -26.078 1 96.31 320 GLN B CA 1
ATOM 6151 C C . GLN B 1 320 ? 9.344 -6.641 -26.562 1 96.31 320 GLN B C 1
ATOM 6153 O O . GLN B 1 320 ? 10.195 -6.766 -27.453 1 96.31 320 GLN B O 1
ATOM 6158 N N . ARG B 1 321 ? 9.047 -5.562 -25.969 1 95.88 321 ARG B N 1
ATOM 6159 C CA . ARG B 1 321 ? 9.758 -4.344 -26.328 1 95.88 321 ARG B CA 1
ATOM 6160 C C . ARG B 1 321 ? 11.25 -4.461 -26.016 1 95.88 321 ARG B C 1
ATOM 6162 O O . ARG B 1 321 ? 12.094 -4.117 -26.844 1 95.88 321 ARG B O 1
ATOM 6169 N N . ALA B 1 322 ? 11.516 -4.91 -24.797 1 96.69 322 ALA B N 1
ATOM 6170 C CA . ALA B 1 322 ? 12.914 -5.082 -24.391 1 96.69 322 ALA B CA 1
ATOM 6171 C C . ALA B 1 322 ? 13.641 -6.051 -25.312 1 96.69 322 ALA B C 1
ATOM 6173 O O . ALA B 1 322 ? 14.797 -5.824 -25.672 1 96.69 322 ALA B O 1
ATOM 6174 N N . ALA B 1 323 ? 12.977 -7.082 -25.703 1 97.31 323 ALA B N 1
ATOM 6175 C CA . ALA B 1 323 ? 13.555 -8.078 -26.609 1 97.31 323 ALA B CA 1
ATOM 6176 C C . ALA B 1 323 ? 13.867 -7.469 -27.969 1 97.31 323 ALA B C 1
ATOM 6178 O O . ALA B 1 323 ? 14.961 -7.66 -28.5 1 97.31 323 ALA B O 1
ATOM 6179 N N . ARG B 1 324 ? 12.961 -6.746 -28.531 1 96.19 324 ARG B N 1
ATOM 6180 C CA . ARG B 1 324 ? 13.172 -6.113 -29.828 1 96.19 324 ARG B CA 1
ATOM 6181 C C . ARG B 1 324 ? 14.383 -5.18 -29.797 1 96.19 324 ARG B C 1
ATOM 6183 O O . ARG B 1 324 ? 15.188 -5.156 -30.734 1 96.19 324 ARG B O 1
ATOM 6190 N N . GLU B 1 325 ? 14.453 -4.438 -28.703 1 96.44 325 GLU B N 1
ATOM 6191 C CA . GLU B 1 325 ? 15.594 -3.541 -28.547 1 96.44 325 GLU B CA 1
ATOM 6192 C C . GLU B 1 325 ? 16.906 -4.32 -28.469 1 96.44 325 GLU B C 1
ATOM 6194 O O . GLU B 1 325 ? 17.906 -3.932 -29.062 1 96.44 325 GLU B O 1
ATOM 6199 N N . THR B 1 326 ? 16.891 -5.371 -27.75 1 96.44 326 THR B N 1
ATOM 6200 C CA . THR B 1 326 ? 18.062 -6.211 -27.578 1 96.44 326 THR B CA 1
ATOM 6201 C C . THR B 1 326 ? 18.469 -6.844 -28.906 1 96.44 326 THR B C 1
ATOM 6203 O O . THR B 1 326 ? 19.656 -6.914 -29.234 1 96.44 326 THR B O 1
ATOM 6206 N N . PHE B 1 327 ? 17.484 -7.324 -29.703 1 95.44 327 PHE B N 1
ATOM 6207 C CA . PHE B 1 327 ? 17.734 -7.953 -30.984 1 95.44 327 PHE B CA 1
ATOM 6208 C C . PHE B 1 327 ? 18.297 -6.938 -31.984 1 95.44 327 PHE B C 1
ATOM 6210 O O . PHE B 1 327 ? 19.109 -7.281 -32.844 1 95.44 327 PHE B O 1
ATOM 6217 N N . ALA B 1 328 ? 17.844 -5.703 -31.859 1 93.25 328 ALA B N 1
ATOM 6218 C CA . ALA B 1 328 ? 18.328 -4.641 -32.75 1 93.25 328 ALA B CA 1
ATOM 6219 C C . ALA B 1 328 ? 19.766 -4.27 -32.438 1 93.25 328 ALA B C 1
ATOM 6221 O O . ALA B 1 328 ? 20.547 -3.945 -33.344 1 93.25 328 ALA B O 1
ATOM 6222 N N . ASP B 1 329 ? 20.125 -4.32 -31.203 1 90.56 329 ASP B N 1
ATOM 6223 C CA . ASP B 1 329 ? 21.453 -3.895 -30.75 1 90.56 329 ASP B CA 1
ATOM 6224 C C . ASP B 1 329 ? 22.484 -4.988 -31 1 90.56 329 ASP B C 1
ATOM 6226 O O . ASP B 1 329 ? 23.672 -4.695 -31.172 1 90.56 329 ASP B O 1
ATOM 6230 N N . GLY B 1 330 ? 21.953 -6.215 -30.922 1 84.69 330 GLY B N 1
ATOM 6231 C CA . GLY B 1 330 ? 22.891 -7.328 -31.031 1 84.69 330 GLY B CA 1
ATOM 6232 C C . GLY B 1 330 ? 22.703 -8.117 -32.312 1 84.69 330 GLY B C 1
ATOM 6233 O O . GLY B 1 330 ? 21.609 -8.617 -32.594 1 84.69 330 GLY B O 1
ATOM 6234 N N . GLU B 1 331 ? 23.656 -8.234 -33.156 1 81.25 331 GLU B N 1
ATOM 6235 C CA . GLU B 1 331 ? 23.531 -8.852 -34.5 1 81.25 331 GLU B CA 1
ATOM 6236 C C . GLU B 1 331 ? 23.156 -10.328 -34.375 1 81.25 331 GLU B C 1
ATOM 6238 O O . GLU B 1 331 ? 22.328 -10.82 -35.125 1 81.25 331 GLU B O 1
ATOM 6243 N N . ASP B 1 332 ? 23.625 -11.062 -33.375 1 91.44 332 ASP B N 1
ATOM 6244 C CA . ASP B 1 332 ? 23.406 -12.508 -33.312 1 91.44 332 ASP B CA 1
ATOM 6245 C C . ASP B 1 332 ? 22.469 -12.867 -32.156 1 91.44 332 ASP B C 1
ATOM 6247 O O . ASP B 1 332 ? 22.203 -14.047 -31.906 1 91.44 332 ASP B O 1
ATOM 6251 N N . VAL B 1 333 ? 21.891 -11.922 -31.5 1 95.56 333 VAL B N 1
ATOM 6252 C CA . VAL B 1 333 ? 21 -12.211 -30.375 1 95.56 333 VAL B CA 1
ATOM 6253 C C . VAL B 1 333 ? 19.594 -12.539 -30.891 1 95.56 333 VAL B C 1
ATOM 6255 O O . VAL B 1 333 ? 18.984 -11.727 -31.594 1 95.56 333 VAL B O 1
ATOM 6258 N N . ARG B 1 334 ? 19.094 -13.711 -30.578 1 95.88 334 ARG B N 1
ATOM 6259 C CA . ARG B 1 334 ? 17.828 -14.133 -31.156 1 95.88 334 ARG B CA 1
ATOM 6260 C C . ARG B 1 334 ? 16.875 -14.656 -30.078 1 95.88 334 ARG B C 1
ATOM 6262 O O . ARG B 1 334 ? 15.711 -14.938 -30.344 1 95.88 334 ARG B O 1
ATOM 6269 N N . VAL B 1 335 ? 17.391 -14.828 -28.859 1 97.31 335 VAL B N 1
ATOM 6270 C CA . VAL B 1 335 ? 16.562 -15.312 -27.75 1 97.31 335 VAL B CA 1
ATOM 6271 C C . VAL B 1 335 ? 16.688 -14.367 -26.562 1 97.31 335 VAL B C 1
ATOM 6273 O O . VAL B 1 335 ? 17.797 -14.023 -26.156 1 97.31 335 VAL B O 1
ATOM 6276 N N . PHE B 1 336 ? 15.578 -13.867 -26.109 1 98.19 336 PHE B N 1
ATOM 6277 C CA . PHE B 1 336 ? 15.453 -13.117 -24.859 1 98.19 336 PHE B CA 1
ATOM 6278 C C . PHE B 1 336 ? 14.797 -13.961 -23.781 1 98.19 336 PHE B C 1
ATOM 6280 O O . PHE B 1 336 ? 13.578 -14.156 -23.781 1 98.19 336 PHE B O 1
ATOM 6287 N N . CYS B 1 337 ? 15.609 -14.5 -22.875 1 98.56 337 CYS B N 1
ATOM 6288 C CA . CYS B 1 337 ? 15.117 -15.406 -21.828 1 98.56 337 CYS B CA 1
ATOM 6289 C C . CYS B 1 337 ? 14.992 -14.68 -20.5 1 98.56 337 CYS B C 1
ATOM 6291 O O . CYS B 1 337 ? 15.969 -14.125 -19.984 1 98.56 337 CYS B O 1
ATOM 6293 N N . HIS B 1 338 ? 13.766 -14.672 -19.953 1 98.19 338 HIS B N 1
ATOM 6294 C CA . HIS B 1 338 ? 13.539 -13.992 -18.672 1 98.19 338 HIS B CA 1
ATOM 6295 C C . HIS B 1 338 ? 12.664 -14.836 -17.75 1 98.19 338 HIS B C 1
ATOM 6297 O O . HIS B 1 338 ? 12.336 -15.977 -18.062 1 98.19 338 HIS B O 1
ATOM 6303 N N . GLY B 1 339 ? 12.453 -14.406 -16.547 1 97 339 GLY B N 1
ATOM 6304 C CA . GLY B 1 339 ? 11.539 -14.93 -15.539 1 97 339 GLY B CA 1
ATOM 6305 C C . GLY B 1 339 ? 10.68 -13.859 -14.898 1 97 339 GLY B C 1
ATOM 6306 O O . GLY B 1 339 ? 10.039 -13.07 -15.594 1 97 339 GLY B O 1
ATOM 6307 N N . HIS B 1 340 ? 10.555 -13.781 -13.711 1 95.38 340 HIS B N 1
ATOM 6308 C CA . HIS B 1 340 ? 9.992 -12.688 -12.93 1 95.38 340 HIS B CA 1
ATOM 6309 C C . HIS B 1 340 ? 8.477 -12.766 -12.883 1 95.38 340 HIS B C 1
ATOM 6311 O O . HIS B 1 340 ? 7.871 -12.578 -11.82 1 95.38 340 HIS B O 1
ATOM 6317 N N . THR B 1 341 ? 7.805 -13.102 -14 1 92.06 341 THR B N 1
ATOM 6318 C CA . THR B 1 341 ? 6.348 -13.086 -14.062 1 92.06 341 THR B CA 1
ATOM 6319 C C . THR B 1 341 ? 5.77 -14.445 -13.688 1 92.06 341 THR B C 1
ATOM 6321 O O . THR B 1 341 ? 4.555 -14.594 -13.523 1 92.06 341 THR B O 1
ATOM 6324 N N . HIS B 1 342 ? 6.543 -15.414 -13.602 1 91.94 342 HIS B N 1
ATOM 6325 C CA . HIS B 1 342 ? 6.215 -16.75 -13.094 1 91.94 342 HIS B CA 1
ATOM 6326 C C . HIS B 1 342 ? 5.367 -17.531 -14.086 1 91.94 342 HIS B C 1
ATOM 6328 O O . HIS B 1 342 ? 4.766 -18.547 -13.727 1 91.94 342 HIS B O 1
ATOM 6334 N N . ARG B 1 343 ? 5.293 -17.094 -15.297 1 90.62 343 ARG B N 1
ATOM 6335 C CA . ARG B 1 343 ? 4.465 -17.75 -16.312 1 90.62 343 ARG B CA 1
ATOM 6336 C C . ARG B 1 343 ? 5.312 -18.234 -17.484 1 90.62 343 ARG B C 1
ATOM 6338 O O . ARG B 1 343 ? 5.738 -17.438 -18.312 1 90.62 343 ARG B O 1
ATOM 6345 N N . PRO B 1 344 ? 5.441 -19.516 -17.516 1 94.38 344 PRO B N 1
ATOM 6346 C CA . PRO B 1 344 ? 6.199 -20 -18.672 1 94.38 344 PRO B CA 1
ATOM 6347 C C . PRO B 1 344 ? 5.555 -19.641 -20 1 94.38 344 PRO B C 1
ATOM 6349 O O . PRO B 1 344 ? 4.344 -19.781 -20.172 1 94.38 344 PRO B O 1
ATOM 6352 N N . SER B 1 345 ? 6.316 -19.125 -20.891 1 94.75 345 SER B N 1
ATOM 6353 C CA . SER B 1 345 ? 5.773 -18.719 -22.188 1 94.75 345 SER B CA 1
ATOM 6354 C C . SER B 1 345 ? 6.875 -18.609 -23.234 1 94.75 345 SER B C 1
ATOM 6356 O O . SER B 1 345 ? 8.055 -18.5 -22.891 1 94.75 345 SER B O 1
ATOM 6358 N N . VAL B 1 346 ? 6.492 -18.781 -24.469 1 95.94 346 VAL B N 1
ATOM 6359 C CA . VAL B 1 346 ? 7.328 -18.547 -25.641 1 95.94 346 VAL B CA 1
ATOM 6360 C C . VAL B 1 346 ? 6.574 -17.672 -26.641 1 95.94 346 VAL B C 1
ATOM 6362 O O . VAL B 1 346 ? 5.465 -18.016 -27.062 1 95.94 346 VAL B O 1
ATOM 6365 N N . GLN B 1 347 ? 7.137 -16.547 -26.938 1 95 347 GLN B N 1
ATOM 6366 C CA . GLN B 1 347 ? 6.492 -15.633 -27.875 1 95 347 GLN B CA 1
ATOM 6367 C C . GLN B 1 347 ? 7.449 -15.211 -28.984 1 95 347 GLN B C 1
ATOM 6369 O O . GLN B 1 347 ? 8.586 -14.805 -28.719 1 95 347 GLN B O 1
ATOM 6374 N N . SER B 1 348 ? 6.941 -15.32 -30.203 1 94.81 348 SER B N 1
ATOM 6375 C CA . SER B 1 348 ? 7.734 -14.859 -31.344 1 94.81 348 SER B CA 1
ATOM 6376 C C . SER B 1 348 ? 7.602 -13.352 -31.531 1 94.81 348 SER B C 1
ATOM 6378 O O . SER B 1 348 ? 6.496 -12.812 -31.5 1 94.81 348 SER B O 1
ATOM 6380 N N . VAL B 1 349 ? 8.688 -12.742 -31.578 1 94.31 349 VAL B N 1
ATOM 6381 C CA . VAL B 1 349 ? 8.727 -11.32 -31.891 1 94.31 349 VAL B CA 1
ATOM 6382 C C . VAL B 1 349 ? 9.656 -11.07 -33.094 1 94.31 349 VAL B C 1
ATOM 6384 O O . VAL B 1 349 ? 10.352 -11.984 -33.531 1 94.31 349 VAL B O 1
ATOM 6387 N N . ASP B 1 350 ? 9.594 -9.844 -33.594 1 89.88 350 ASP B N 1
ATOM 6388 C CA . ASP B 1 350 ? 10.477 -9.516 -34.719 1 89.88 350 ASP B CA 1
ATOM 6389 C C . ASP B 1 350 ? 11.945 -9.68 -34.312 1 89.88 350 ASP B C 1
ATOM 6391 O O . ASP B 1 350 ? 12.414 -9.047 -33.375 1 89.88 350 ASP B O 1
ATOM 6395 N N . GLY B 1 351 ? 12.602 -10.609 -34.969 1 89.62 351 GLY B N 1
ATOM 6396 C CA . GLY B 1 351 ? 14.031 -10.758 -34.781 1 89.62 351 GLY B CA 1
ATOM 6397 C C . GLY B 1 351 ? 14.398 -11.953 -33.906 1 89.62 351 GLY B C 1
ATOM 6398 O O . GLY B 1 351 ? 15.57 -12.297 -33.781 1 89.62 351 GLY B O 1
ATOM 6399 N N . GLY B 1 352 ? 13.312 -12.562 -33.281 1 95.44 352 GLY B N 1
ATOM 6400 C CA . GLY B 1 352 ? 13.641 -13.695 -32.438 1 95.44 352 GLY B CA 1
ATOM 6401 C C . GLY B 1 352 ? 12.492 -14.133 -31.562 1 95.44 352 GLY B C 1
ATOM 6402 O O . GLY B 1 352 ? 11.328 -14.031 -31.953 1 95.44 352 GLY B O 1
ATOM 6403 N N . VAL B 1 353 ? 12.883 -14.742 -30.375 1 96.94 353 VAL B N 1
ATOM 6404 C CA . VAL B 1 353 ? 11.852 -15.297 -29.5 1 96.94 353 VAL B CA 1
ATOM 6405 C C . VAL B 1 353 ? 12.086 -14.812 -28.062 1 96.94 353 VAL B C 1
ATOM 6407 O O . VAL B 1 353 ? 13.227 -14.625 -27.641 1 96.94 353 VAL B O 1
ATOM 6410 N N . VAL B 1 354 ? 10.992 -14.492 -27.359 1 97.5 354 VAL B N 1
ATOM 6411 C CA . VAL B 1 354 ? 10.984 -14.188 -25.938 1 97.5 354 VAL B CA 1
ATOM 6412 C C . VAL B 1 354 ? 10.539 -15.414 -25.141 1 97.5 354 VAL B C 1
ATOM 6414 O O . VAL B 1 354 ? 9.484 -15.984 -25.406 1 97.5 354 VAL B O 1
ATOM 6417 N N . VAL B 1 355 ? 11.359 -15.828 -24.219 1 97.94 355 VAL B N 1
ATOM 6418 C CA . VAL B 1 355 ? 11.094 -17.047 -23.453 1 97.94 355 VAL B CA 1
ATOM 6419 C C . VAL B 1 355 ? 11.039 -16.734 -21.969 1 97.94 355 VAL B C 1
ATOM 6421 O O . VAL B 1 355 ? 11.906 -16.031 -21.438 1 97.94 355 VAL B O 1
ATOM 6424 N N . ASN B 1 356 ? 9.992 -17.172 -21.281 1 97.44 356 ASN B N 1
ATOM 6425 C CA . ASN B 1 356 ? 9.867 -17.078 -19.828 1 97.44 356 ASN B CA 1
ATOM 6426 C C . ASN B 1 356 ? 10.078 -18.438 -19.172 1 97.44 356 ASN B C 1
ATOM 6428 O O . ASN B 1 356 ? 9.391 -19.406 -19.5 1 97.44 356 ASN B O 1
ATOM 6432 N N . SER B 1 357 ? 10.953 -18.484 -18.234 1 97.5 357 SER B N 1
ATOM 6433 C CA . SER B 1 357 ? 11.344 -19.734 -17.609 1 97.5 357 SER B CA 1
ATOM 6434 C C . SER B 1 357 ? 10.289 -20.219 -16.625 1 97.5 357 SER B C 1
ATOM 6436 O O . SER B 1 357 ? 10.344 -21.359 -16.156 1 97.5 357 SER B O 1
ATOM 6438 N N . GLY B 1 358 ? 9.32 -19.359 -16.297 1 94.69 358 GLY B N 1
ATOM 6439 C CA . GLY B 1 358 ? 8.281 -19.766 -15.352 1 94.69 358 GLY B CA 1
ATOM 6440 C C . GLY B 1 358 ? 8.75 -19.734 -13.906 1 94.69 358 GLY B C 1
ATOM 6441 O O . GLY B 1 358 ? 9.516 -18.859 -13.508 1 94.69 358 GLY B O 1
ATOM 6442 N N . THR B 1 359 ? 8.133 -20.609 -13.078 1 94.62 359 THR B N 1
ATOM 6443 C CA . THR B 1 359 ? 8.453 -20.672 -11.656 1 94.62 359 THR B CA 1
ATOM 6444 C C . THR B 1 359 ? 8.258 -22.094 -11.125 1 94.62 359 THR B C 1
ATOM 6446 O O . THR B 1 359 ? 7.633 -22.922 -11.781 1 94.62 359 THR B O 1
ATOM 6449 N N . TRP B 1 360 ? 8.883 -22.359 -10.055 1 95.44 360 TRP B N 1
ATOM 6450 C CA . TRP B 1 360 ? 8.688 -23.656 -9.406 1 95.44 360 TRP B CA 1
ATOM 6451 C C . TRP B 1 360 ? 7.758 -23.516 -8.203 1 95.44 360 TRP B C 1
ATOM 6453 O O . TRP B 1 360 ? 7.414 -24.516 -7.57 1 95.44 360 TRP B O 1
ATOM 6463 N N . LEU B 1 361 ? 7.305 -22.297 -8.023 1 92.94 361 LEU B N 1
ATOM 6464 C CA . LEU B 1 361 ? 6.355 -22.062 -6.945 1 92.94 361 LEU B CA 1
ATOM 6465 C C . LEU B 1 361 ? 4.965 -22.562 -7.324 1 92.94 361 LEU B C 1
ATOM 6467 O O . LEU B 1 361 ? 4.672 -22.766 -8.508 1 92.94 361 LEU B O 1
ATOM 6471 N N . LYS B 1 362 ? 4.254 -22.703 -6.246 1 90.25 362 LYS B N 1
ATOM 6472 C CA . LYS B 1 362 ? 2.842 -23.031 -6.418 1 90.25 362 LYS B CA 1
ATOM 6473 C C . LYS B 1 362 ? 2.105 -21.938 -7.172 1 90.25 362 LYS B C 1
ATOM 6475 O O . LYS B 1 362 ? 2.354 -20.75 -6.949 1 90.25 362 LYS B O 1
ATOM 6480 N N . ARG B 1 363 ? 1.236 -22.391 -8.07 1 89.31 363 ARG B N 1
ATOM 6481 C CA . ARG B 1 363 ? 0.384 -21.438 -8.789 1 89.31 363 ARG B CA 1
ATOM 6482 C C . ARG B 1 363 ? -1.081 -21.641 -8.414 1 89.31 363 ARG B C 1
ATOM 6484 O O . ARG B 1 363 ? -1.534 -22.766 -8.203 1 89.31 363 ARG B O 1
ATOM 6491 N N . LEU B 1 364 ? -1.774 -20.531 -8.359 1 89.56 364 LEU B N 1
ATOM 6492 C CA . LEU B 1 364 ? -3.191 -20.578 -8.016 1 89.56 364 LEU B CA 1
ATOM 6493 C C . LEU B 1 364 ? -4.055 -20.234 -9.219 1 89.56 364 LEU B C 1
ATOM 6495 O O . LEU B 1 364 ? -3.834 -19.203 -9.875 1 89.56 364 LEU B O 1
ATOM 6499 N N . HIS B 1 365 ? -4.988 -21.125 -9.469 1 87.06 365 HIS B N 1
ATOM 6500 C CA . HIS B 1 365 ? -5.914 -20.906 -10.578 1 87.06 365 HIS B CA 1
ATOM 6501 C C . HIS B 1 365 ? -7.328 -20.641 -10.07 1 87.06 365 HIS B C 1
ATOM 6503 O O . HIS B 1 365 ? -7.914 -21.484 -9.383 1 87.06 365 HIS B O 1
ATOM 6509 N N . ARG B 1 366 ? -7.844 -19.5 -10.445 1 87.94 366 ARG B N 1
ATOM 6510 C CA . ARG B 1 366 ? -9.188 -19.141 -10.008 1 87.94 366 ARG B CA 1
ATOM 6511 C C . ARG B 1 366 ? -10.25 -19.922 -10.781 1 87.94 366 ARG B C 1
ATOM 6513 O O . ARG B 1 366 ? -10.195 -19.984 -12.008 1 87.94 366 ARG B O 1
ATOM 6520 N N . ARG B 1 367 ? -11.141 -20.5 -10.047 1 85.25 367 ARG B N 1
ATOM 6521 C CA . ARG B 1 367 ? -12.281 -21.188 -10.633 1 85.25 367 ARG B CA 1
ATOM 6522 C C . ARG B 1 367 ? -13.57 -20.812 -9.914 1 85.25 367 ARG B C 1
ATOM 6524 O O . ARG B 1 367 ? -13.672 -20.938 -8.688 1 85.25 367 ARG B O 1
ATOM 6531 N N . ASP B 1 368 ? -14.492 -20.359 -10.703 1 83.75 368 ASP B N 1
ATOM 6532 C CA . ASP B 1 368 ? -15.781 -20.016 -10.102 1 83.75 368 ASP B CA 1
ATOM 6533 C C . ASP B 1 368 ? -16.609 -21.266 -9.812 1 83.75 368 ASP B C 1
ATOM 6535 O O . ASP B 1 368 ? -16.547 -22.25 -10.562 1 83.75 368 ASP B O 1
ATOM 6539 N N . GLY B 1 369 ? -17.281 -21.172 -8.711 1 73.44 369 GLY B N 1
ATOM 6540 C CA . GLY B 1 369 ? -18.172 -22.281 -8.375 1 73.44 369 GLY B CA 1
ATOM 6541 C C . GLY B 1 369 ? -19.375 -22.359 -9.289 1 73.44 369 GLY B C 1
ATOM 6542 O O . GLY B 1 369 ? -19.625 -21.453 -10.086 1 73.44 369 GLY B O 1
ATOM 6543 N N . VAL B 1 370 ? -20.031 -23.516 -9.148 1 70.12 370 VAL B N 1
ATOM 6544 C CA . VAL B 1 370 ? -21.188 -23.781 -9.977 1 70.12 370 VAL B CA 1
ATOM 6545 C C . VAL B 1 370 ? -22.328 -22.828 -9.602 1 70.12 370 VAL B C 1
ATOM 6547 O O . VAL B 1 370 ? -23.125 -22.438 -10.453 1 70.12 370 VAL B O 1
ATOM 6550 N N . VAL B 1 371 ? -22.25 -22.531 -8.289 1 68.25 371 VAL B N 1
ATOM 6551 C CA . VAL B 1 371 ? -23.25 -21.594 -7.812 1 68.25 371 VAL B CA 1
ATOM 6552 C C . VAL B 1 371 ? -22.688 -20.172 -7.84 1 68.25 371 VAL B C 1
ATOM 6554 O O . VAL B 1 371 ? -21.625 -19.906 -7.262 1 68.25 371 VAL B O 1
ATOM 6557 N N . GLY B 1 372 ? -22.766 -19.359 -8.727 1 67.62 372 GLY B N 1
ATOM 6558 C CA . GLY B 1 372 ? -22.234 -18.062 -9.086 1 67.62 372 GLY B CA 1
ATOM 6559 C C . GLY B 1 372 ? -22.109 -17.125 -7.902 1 67.62 372 GLY B C 1
ATOM 6560 O O . GLY B 1 372 ? -21.391 -16.125 -7.965 1 67.62 372 GLY B O 1
ATOM 6561 N N . ILE B 1 373 ? -22.672 -17.391 -6.676 1 75.56 373 ILE B N 1
ATOM 6562 C CA . ILE B 1 373 ? -22.688 -16.422 -5.594 1 75.56 373 ILE B CA 1
ATOM 6563 C C . ILE B 1 373 ? -21.594 -16.766 -4.574 1 75.56 373 ILE B C 1
ATOM 6565 O O . ILE B 1 373 ? -21.203 -15.93 -3.766 1 75.56 373 ILE B O 1
ATOM 6569 N N . LEU B 1 374 ? -21.094 -17.922 -4.664 1 81.56 374 LEU B N 1
ATOM 6570 C CA . LEU B 1 374 ? -20.062 -18.328 -3.727 1 81.56 374 LEU B CA 1
ATOM 6571 C C . LEU B 1 374 ? -18.688 -17.828 -4.172 1 81.56 374 LEU B C 1
ATOM 6573 O O . LEU B 1 374 ? -18.469 -17.609 -5.363 1 81.56 374 LEU B O 1
ATOM 6577 N N . PRO B 1 375 ? -17.766 -17.625 -3.164 1 86.94 375 PRO B N 1
ATOM 6578 C CA . PRO B 1 375 ? -16.406 -17.219 -3.553 1 86.94 375 PRO B CA 1
ATOM 6579 C C . PRO B 1 375 ? -15.734 -18.25 -4.461 1 86.94 375 PRO B C 1
ATOM 6581 O O . PRO B 1 375 ? -15.961 -19.453 -4.32 1 86.94 375 PRO B O 1
ATOM 6584 N N . PRO B 1 376 ? -15 -17.703 -5.363 1 89.44 376 PRO B N 1
ATOM 6585 C CA . PRO B 1 376 ? -14.289 -18.641 -6.23 1 89.44 376 PRO B CA 1
ATOM 6586 C C . PRO B 1 376 ? -13.273 -19.5 -5.469 1 89.44 376 PRO B C 1
ATOM 6588 O O . PRO B 1 376 ? -12.875 -19.141 -4.355 1 89.44 376 PRO B O 1
ATOM 6591 N N . VAL B 1 377 ? -13.055 -20.609 -6.066 1 89.06 377 VAL B N 1
ATOM 6592 C CA . VAL B 1 377 ? -12.062 -21.516 -5.508 1 89.06 377 VAL B CA 1
ATOM 6593 C C . VAL B 1 377 ? -10.719 -21.312 -6.211 1 89.06 377 VAL B C 1
ATOM 6595 O O . VAL B 1 377 ? -10.672 -21.172 -7.434 1 89.06 377 VAL B O 1
ATOM 6598 N N . PHE B 1 378 ? -9.648 -21.281 -5.438 1 89.38 378 PHE B N 1
ATOM 6599 C CA . PHE B 1 378 ? -8.297 -21.172 -5.984 1 89.38 378 PHE B CA 1
ATOM 6600 C C . PHE B 1 378 ? -7.59 -22.531 -5.934 1 89.38 378 PHE B C 1
ATOM 6602 O O . PHE B 1 378 ? -7.168 -22.969 -4.863 1 89.38 378 PHE B O 1
ATOM 6609 N N . TYR B 1 379 ? -7.434 -23.078 -7.141 1 87.06 379 TYR B N 1
ATOM 6610 C CA . TYR B 1 379 ? -6.816 -24.391 -7.258 1 87.06 379 TYR B CA 1
ATOM 6611 C C . TYR B 1 379 ? -5.297 -24.281 -7.344 1 87.06 379 TYR B C 1
ATOM 6613 O O . TYR B 1 379 ? -4.77 -23.562 -8.195 1 87.06 379 TYR B O 1
ATOM 6621 N N . PRO B 1 380 ? -4.621 -24.969 -6.441 1 87.31 380 PRO B N 1
ATOM 6622 C CA . PRO B 1 380 ? -3.158 -24.953 -6.52 1 87.31 380 PRO B CA 1
ATOM 6623 C C . PRO B 1 380 ? -2.607 -25.953 -7.531 1 87.31 380 PRO B C 1
ATOM 6625 O O . PRO B 1 380 ? -3.166 -27.031 -7.691 1 87.31 380 PRO B O 1
ATOM 6628 N N . SER B 1 381 ? -1.651 -25.578 -8.242 1 87.25 381 SER B N 1
ATOM 6629 C CA . SER B 1 381 ? -0.945 -26.484 -9.156 1 87.25 381 SER B CA 1
ATOM 6630 C C . SER B 1 381 ? 0.548 -26.172 -9.188 1 87.25 381 SER B C 1
ATOM 6632 O O . SER B 1 381 ? 0.975 -25.094 -8.758 1 87.25 381 SER B O 1
ATOM 6634 N N . TYR B 1 382 ? 1.325 -27.203 -9.547 1 88.5 382 TYR B N 1
ATOM 6635 C CA . TYR B 1 382 ? 2.75 -27.031 -9.805 1 88.5 382 TYR B CA 1
ATOM 6636 C C . TYR B 1 382 ? 3.055 -27.172 -11.297 1 88.5 382 TYR B C 1
ATOM 6638 O O . TYR B 1 382 ? 2.516 -28.062 -11.961 1 88.5 382 TYR B O 1
ATOM 6646 N N . GLN B 1 383 ? 3.678 -26.234 -11.805 1 87.62 383 GLN B N 1
ATOM 6647 C CA . GLN B 1 383 ? 4.16 -26.281 -13.18 1 87.62 383 GLN B CA 1
ATOM 6648 C C . GLN B 1 383 ? 5.672 -26.078 -13.242 1 87.62 383 GLN B C 1
ATOM 6650 O O . GLN B 1 383 ? 6.148 -25.109 -13.836 1 87.62 383 GLN B O 1
ATOM 6655 N N . LEU B 1 384 ? 6.359 -27.094 -12.719 1 94.06 384 LEU B N 1
ATOM 6656 C CA . LEU B 1 384 ? 7.816 -27 -12.672 1 94.06 384 LEU B CA 1
ATOM 6657 C C . LEU B 1 384 ? 8.422 -27.266 -14.047 1 94.06 384 LEU B C 1
ATOM 6659 O O . LEU B 1 384 ? 8.078 -28.25 -14.703 1 94.06 384 LEU B O 1
ATOM 6663 N N . CYS B 1 385 ? 9.242 -26.344 -14.469 1 95.38 385 CYS B N 1
ATOM 6664 C CA . CYS B 1 385 ? 9.883 -26.562 -15.766 1 95.38 385 CYS B CA 1
ATOM 6665 C C . CYS B 1 385 ? 11.242 -25.875 -15.828 1 95.38 385 CYS B C 1
ATOM 6667 O O . CYS B 1 385 ? 11.547 -25.016 -15 1 95.38 385 CYS B O 1
ATOM 6669 N N . ALA B 1 386 ? 12.102 -26.328 -16.656 1 97.94 386 ALA B N 1
ATOM 6670 C CA . ALA B 1 386 ? 13.359 -25.703 -17.047 1 97.94 386 ALA B CA 1
ATOM 6671 C C . ALA B 1 386 ? 13.414 -25.438 -18.547 1 97.94 386 ALA B C 1
ATOM 6673 O O . ALA B 1 386 ? 12.984 -26.281 -19.344 1 97.94 386 ALA B O 1
ATOM 6674 N N . VAL B 1 387 ? 13.836 -24.312 -18.922 1 98.44 387 VAL B N 1
ATOM 6675 C CA . VAL B 1 387 ? 14.023 -24.016 -20.344 1 98.44 387 VAL B CA 1
ATOM 6676 C C . VAL B 1 387 ? 15.312 -24.672 -20.828 1 98.44 387 VAL B C 1
ATOM 6678 O O . VAL B 1 387 ? 16.359 -24.531 -20.203 1 98.44 387 VAL B O 1
ATOM 6681 N N . ARG B 1 388 ? 15.227 -25.391 -21.859 1 97.81 388 ARG B N 1
ATOM 6682 C CA . ARG B 1 388 ? 16.375 -26 -22.516 1 97.81 388 ARG B CA 1
ATOM 6683 C C . ARG B 1 388 ? 16.656 -25.344 -23.859 1 97.81 388 ARG B C 1
ATOM 6685 O O . ARG B 1 388 ? 15.758 -25.25 -24.703 1 97.81 388 ARG B O 1
ATOM 6692 N N . ILE B 1 389 ? 17.797 -24.828 -24.062 1 97.31 389 ILE B N 1
ATOM 6693 C CA . ILE B 1 389 ? 18.219 -24.156 -25.297 1 97.31 389 ILE B CA 1
ATOM 6694 C C . ILE B 1 389 ? 19.438 -24.859 -25.875 1 97.31 389 ILE B C 1
ATOM 6696 O O . ILE B 1 389 ? 20.453 -25.016 -25.203 1 97.31 389 ILE B O 1
ATOM 6700 N N . GLU B 1 390 ? 19.391 -25.281 -27.062 1 95.56 390 GLU B N 1
ATOM 6701 C CA . GLU B 1 390 ? 20.5 -25.969 -27.703 1 95.56 390 GLU B CA 1
ATOM 6702 C C . GLU B 1 390 ? 20.547 -25.672 -29.203 1 95.56 390 GLU B C 1
ATOM 6704 O O . GLU B 1 390 ? 19.547 -25.266 -29.797 1 95.56 390 GLU B O 1
ATOM 6709 N N . ALA B 1 391 ? 21.719 -25.812 -29.75 1 93.69 391 ALA B N 1
ATOM 6710 C CA . ALA B 1 391 ? 21.891 -25.672 -31.188 1 93.69 391 ALA B CA 1
ATOM 6711 C C . ALA B 1 391 ? 21.703 -27.031 -31.891 1 93.69 391 ALA B C 1
ATOM 6713 O O . ALA B 1 391 ? 22.234 -28.047 -31.438 1 93.69 391 ALA B O 1
ATOM 6714 N N . GLU B 1 392 ? 20.844 -27.047 -32.844 1 88.88 392 GLU B N 1
ATOM 6715 C CA . GLU B 1 392 ? 20.594 -28.219 -33.656 1 88.88 392 GLU B CA 1
ATOM 6716 C C . GLU B 1 392 ? 20.625 -27.875 -35.156 1 88.88 392 GLU B C 1
ATOM 6718 O O . GLU B 1 392 ? 19.75 -27.156 -35.625 1 88.88 392 GLU B O 1
ATOM 6723 N N . ASP B 1 393 ? 21.578 -28.375 -35.906 1 86.62 393 ASP B N 1
ATOM 6724 C CA . ASP B 1 393 ? 21.688 -28.203 -37.344 1 86.62 393 ASP B CA 1
ATOM 6725 C C . ASP B 1 393 ? 21.734 -26.734 -37.719 1 86.62 393 ASP B C 1
ATOM 6727 O O . ASP B 1 393 ? 21 -26.297 -38.625 1 86.62 393 ASP B O 1
ATOM 6731 N N . GLY B 1 394 ? 22.391 -25.891 -36.938 1 86.19 394 GLY B N 1
ATOM 6732 C CA . GLY B 1 394 ? 22.578 -24.5 -37.281 1 86.19 394 GLY B CA 1
ATOM 6733 C C . GLY B 1 394 ? 21.484 -23.609 -36.75 1 86.19 394 GLY B C 1
ATOM 6734 O O . GLY B 1 394 ? 21.578 -22.375 -36.812 1 86.19 394 GLY B O 1
ATOM 6735 N N . ASP B 1 395 ? 20.469 -24.25 -36.188 1 91.75 395 ASP B N 1
ATOM 6736 C CA . ASP B 1 395 ? 19.344 -23.5 -35.625 1 91.75 395 ASP B CA 1
ATOM 6737 C C . ASP B 1 395 ? 19.328 -23.609 -34.125 1 91.75 395 ASP B C 1
ATOM 6739 O O . ASP B 1 395 ? 20.094 -24.375 -33.531 1 91.75 395 ASP B O 1
ATOM 6743 N N . LEU B 1 396 ? 18.516 -22.766 -33.594 1 93.88 396 LEU B N 1
ATOM 6744 C CA . LEU B 1 396 ? 18.375 -22.766 -32.156 1 93.88 396 LEU B CA 1
ATOM 6745 C C . LEU B 1 396 ? 17.047 -23.391 -31.734 1 93.88 396 LEU B C 1
ATOM 6747 O O . LEU B 1 396 ? 15.992 -23 -32.25 1 93.88 396 LEU B O 1
ATOM 6751 N N . VAL B 1 397 ? 17.156 -24.391 -30.812 1 95.31 397 VAL B N 1
ATOM 6752 C CA . VAL B 1 397 ? 15.938 -25.047 -30.312 1 95.31 397 VAL B CA 1
ATOM 6753 C C . VAL B 1 397 ? 15.68 -24.609 -28.875 1 95.31 397 VAL B C 1
ATOM 6755 O O . VAL B 1 397 ? 16.594 -24.641 -28.031 1 95.31 397 VAL B O 1
ATOM 6758 N N . VAL B 1 398 ? 14.484 -24.141 -28.625 1 97.06 398 VAL B N 1
ATOM 6759 C CA . VAL B 1 398 ? 14.07 -23.719 -27.297 1 97.06 398 VAL B CA 1
ATOM 6760 C C . VAL B 1 398 ? 12.883 -24.562 -26.828 1 97.06 398 VAL B C 1
ATOM 6762 O O . VAL B 1 398 ? 11.859 -24.625 -27.516 1 97.06 398 VAL B O 1
ATOM 6765 N N . GLU B 1 399 ? 13.039 -25.172 -25.672 1 96.38 399 GLU B N 1
ATOM 6766 C CA . GLU B 1 399 ? 11.992 -26.047 -25.141 1 96.38 399 GLU B CA 1
ATOM 6767 C C . GLU B 1 399 ? 11.859 -25.922 -23.625 1 96.38 399 GLU B C 1
ATOM 6769 O O . GLU B 1 399 ? 12.852 -25.688 -22.938 1 96.38 399 GLU B O 1
ATOM 6774 N N . HIS B 1 400 ? 10.578 -26 -23.141 1 97.25 400 HIS B N 1
ATOM 6775 C CA . HIS B 1 400 ? 10.328 -26.125 -21.719 1 97.25 400 HIS B CA 1
ATOM 6776 C C . HIS B 1 400 ? 10.25 -27.578 -21.281 1 97.25 400 HIS B C 1
ATOM 6778 O O . HIS B 1 400 ? 9.289 -28.281 -21.625 1 97.25 400 HIS B O 1
ATOM 6784 N N . GLU B 1 401 ? 11.227 -28 -20.578 1 95.56 401 GLU B N 1
ATOM 6785 C CA . GLU B 1 401 ? 11.219 -29.359 -20.078 1 95.56 401 GLU B CA 1
ATOM 6786 C C . GLU B 1 401 ? 10.484 -29.453 -18.734 1 95.56 401 GLU B C 1
ATOM 6788 O O . GLU B 1 401 ? 10.828 -28.75 -17.781 1 95.56 401 GLU B O 1
ATOM 6793 N N . SER B 1 402 ? 9.547 -30.266 -18.703 1 92.62 402 SER B N 1
ATOM 6794 C CA . SER B 1 402 ? 8.703 -30.375 -17.516 1 92.62 402 SER B CA 1
ATOM 6795 C C . SER B 1 402 ? 9.375 -31.219 -16.438 1 92.62 402 SER B C 1
ATOM 6797 O O . SER B 1 402 ? 10.039 -32.219 -16.734 1 92.62 402 SER B O 1
ATOM 6799 N N . VAL B 1 403 ? 9.297 -30.781 -15.273 1 89.62 403 VAL B N 1
ATOM 6800 C CA . VAL B 1 403 ? 9.641 -31.562 -14.094 1 89.62 403 VAL B CA 1
ATOM 6801 C C . VAL B 1 403 ? 8.375 -32.031 -13.375 1 89.62 403 VAL B C 1
ATOM 6803 O O . VAL B 1 403 ? 7.574 -31.188 -12.93 1 89.62 403 VAL B O 1
ATOM 6806 N N . LYS B 1 404 ? 8.164 -33.25 -13.336 1 82.69 404 LYS B N 1
ATOM 6807 C CA . LYS B 1 404 ? 6.895 -33.781 -12.852 1 82.69 404 LYS B CA 1
ATOM 6808 C C . LYS B 1 404 ? 6.777 -33.625 -11.336 1 82.69 404 LYS B C 1
ATOM 6810 O O . LYS B 1 404 ? 7.711 -33.938 -10.602 1 82.69 404 LYS B O 1
ATOM 6815 N N . LYS B 1 405 ? 5.762 -33.031 -10.984 1 86.19 405 LYS B N 1
ATOM 6816 C CA . LYS B 1 405 ? 5.336 -32.969 -9.586 1 86.19 405 LYS B CA 1
ATOM 6817 C C . LYS B 1 405 ? 3.818 -33.062 -9.477 1 86.19 405 LYS B C 1
ATOM 6819 O O . LYS B 1 405 ? 3.09 -32.344 -10.164 1 86.19 405 LYS B O 1
ATOM 6824 N N . PRO B 1 406 ? 3.488 -34.062 -8.695 1 76.81 406 PRO B N 1
ATOM 6825 C CA . PRO B 1 406 ? 2.035 -34.156 -8.531 1 76.81 406 PRO B CA 1
ATOM 6826 C C . PRO B 1 406 ? 1.43 -32.906 -7.918 1 76.81 406 PRO B C 1
ATOM 6828 O O . PRO B 1 406 ? 2.047 -32.281 -7.051 1 76.81 406 PRO B O 1
ATOM 6831 N N . SER B 1 407 ? 0.473 -32.438 -8.648 1 70.38 407 SER B N 1
ATOM 6832 C CA . SER B 1 407 ? -0.224 -31.281 -8.109 1 70.38 407 SER B CA 1
ATOM 6833 C C . SER B 1 407 ? -0.777 -31.578 -6.719 1 70.38 407 SER B C 1
ATOM 6835 O O . SER B 1 407 ? -1.076 -32.719 -6.387 1 70.38 407 SER B O 1
ATOM 6837 N N . PRO B 1 408 ? -0.587 -30.344 -5.918 1 63.97 408 PRO B N 1
ATOM 6838 C CA . PRO B 1 408 ? -1.016 -30.562 -4.535 1 63.97 408 PRO B CA 1
ATOM 6839 C C . PRO B 1 408 ? -2.387 -31.234 -4.441 1 63.97 408 PRO B C 1
ATOM 6841 O O . PRO B 1 408 ? -3.244 -31.016 -5.301 1 63.97 408 PRO B O 1
ATOM 6844 N N . SER B 1 409 ? -2.432 -32.375 -3.859 1 57.41 409 SER B N 1
ATOM 6845 C CA . SER B 1 409 ? -3.525 -33.312 -3.633 1 57.41 409 SER B CA 1
ATOM 6846 C C . SER B 1 409 ? -4.812 -32.594 -3.264 1 57.41 409 SER B C 1
ATOM 6848 O O . SER B 1 409 ? -4.773 -31.438 -2.805 1 57.41 409 SER B O 1
ATOM 6850 N N . PRO B 1 410 ? -5.91 -33.062 -3.77 1 57.84 410 PRO B N 1
ATOM 6851 C CA . PRO B 1 410 ? -7.23 -32.75 -3.207 1 57.84 410 PRO B CA 1
ATOM 6852 C C . PRO B 1 410 ? -7.184 -32.469 -1.708 1 57.84 410 PRO B C 1
ATOM 6854 O O . PRO B 1 410 ? -8.125 -31.906 -1.152 1 57.84 410 PRO B O 1
ATOM 6857 N N . GLU B 1 411 ? -6.012 -32.688 -1.252 1 62.28 411 GLU B N 1
ATOM 6858 C CA . GLU B 1 411 ? -5.949 -32.562 0.2 1 62.28 411 GLU B CA 1
ATOM 6859 C C . GLU B 1 411 ? -5.836 -31.078 0.61 1 62.28 411 GLU B C 1
ATOM 6861 O O . GLU B 1 411 ? -6.18 -30.719 1.736 1 62.28 411 GLU B O 1
ATOM 6866 N N . GLU B 1 412 ? -5.41 -30.25 -0.412 1 77 412 GLU B N 1
ATOM 6867 C CA . GLU B 1 412 ? -5.293 -28.844 -0.016 1 77 412 GLU B CA 1
ATOM 6868 C C . GLU B 1 412 ? -6.625 -28.109 -0.164 1 77 412 GLU B C 1
ATOM 6870 O O . GLU B 1 412 ? -6.758 -26.969 0.256 1 77 412 GLU B O 1
ATOM 6875 N N . LEU B 1 413 ? -7.523 -28.844 -0.767 1 81.81 413 LEU B N 1
ATOM 6876 C CA . LEU B 1 413 ? -8.859 -28.266 -0.875 1 81.81 413 LEU B CA 1
ATOM 6877 C C . LEU B 1 413 ? -9.812 -28.906 0.127 1 81.81 413 LEU B C 1
ATOM 6879 O O . LEU B 1 413 ? -9.727 -30.109 0.385 1 81.81 413 LEU B O 1
ATOM 6883 N N . THR B 1 414 ? -10.648 -28.125 0.63 1 81.62 414 THR B N 1
ATOM 6884 C CA . THR B 1 414 ? -11.68 -28.641 1.52 1 81.62 414 THR B CA 1
ATOM 6885 C C . THR B 1 414 ? -12.719 -29.438 0.737 1 81.62 414 THR B C 1
ATOM 6887 O O . THR B 1 414 ? -12.758 -29.391 -0.494 1 81.62 414 THR B O 1
ATOM 6890 N N . LEU B 1 415 ? -13.477 -30.188 1.521 1 80.06 415 LEU B N 1
ATOM 6891 C CA . LEU B 1 415 ? -14.555 -30.938 0.899 1 80.06 415 LEU B CA 1
ATOM 6892 C C . LEU B 1 415 ? -15.531 -30.016 0.181 1 80.06 415 LEU B C 1
ATOM 6894 O O . LEU B 1 415 ? -15.977 -30.312 -0.929 1 80.06 415 LEU B O 1
ATOM 6898 N N . THR B 1 416 ? -15.766 -28.953 0.757 1 81.12 416 THR B N 1
ATOM 6899 C CA . THR B 1 416 ? -16.703 -28 0.172 1 81.12 416 THR B CA 1
ATOM 6900 C C . THR B 1 416 ? -16.141 -27.438 -1.134 1 81.12 416 THR B C 1
ATOM 6902 O O . THR B 1 416 ? -16.875 -27.312 -2.119 1 81.12 416 THR B O 1
ATOM 6905 N N . GLU B 1 417 ? -14.906 -27.172 -1.156 1 85.69 417 GLU B N 1
ATOM 6906 C CA . GLU B 1 417 ? -14.281 -26.656 -2.365 1 85.69 417 GLU B CA 1
ATOM 6907 C C . GLU B 1 417 ? -14.305 -27.672 -3.492 1 85.69 417 GLU B C 1
ATOM 6909 O O . GLU B 1 417 ? -14.578 -27.344 -4.645 1 85.69 417 GLU B O 1
ATOM 6914 N N . ARG B 1 418 ? -14.078 -28.875 -3.1 1 82.62 418 ARG B N 1
ATOM 6915 C CA . ARG B 1 418 ? -14.055 -29.938 -4.09 1 82.62 418 ARG B CA 1
ATOM 6916 C C . ARG B 1 418 ? -15.438 -30.172 -4.688 1 82.62 418 ARG B C 1
ATOM 6918 O O . ARG B 1 418 ? -15.57 -30.391 -5.891 1 82.62 418 ARG B O 1
ATOM 6925 N N . LEU B 1 419 ? -16.406 -30.078 -3.83 1 80.06 419 LEU B N 1
ATOM 6926 C CA . LEU B 1 419 ? -17.781 -30.328 -4.27 1 80.06 419 LEU B CA 1
ATOM 6927 C C . LEU B 1 419 ? -18.266 -29.188 -5.168 1 80.06 419 LEU B C 1
ATOM 6929 O O . LEU B 1 419 ? -18.984 -29.438 -6.148 1 80.06 419 LEU B O 1
ATOM 6933 N N . LEU B 1 420 ? -17.828 -28.078 -4.887 1 79.12 420 LEU B N 1
ATOM 6934 C CA . LEU B 1 420 ? -18.344 -26.906 -5.605 1 79.12 420 LEU B CA 1
ATOM 6935 C C . LEU B 1 420 ? -17.641 -26.75 -6.953 1 79.12 420 LEU B C 1
ATOM 6937 O O . LEU B 1 420 ? -18.125 -26.031 -7.828 1 79.12 420 LEU B O 1
ATOM 6941 N N . THR B 1 421 ? -16.484 -27.359 -7.141 1 78.31 421 THR B N 1
ATOM 6942 C CA . THR B 1 421 ? -15.773 -27.266 -8.414 1 78.31 421 THR B CA 1
ATOM 6943 C C . THR B 1 421 ? -16.016 -28.5 -9.266 1 78.31 421 THR B C 1
ATOM 6945 O O . THR B 1 421 ? -15.617 -28.547 -10.43 1 78.31 421 THR B O 1
ATOM 6948 N N . LEU B 1 422 ? -16.766 -29.312 -8.898 1 74.81 422 LEU B N 1
ATOM 6949 C CA . LEU B 1 422 ? -17.172 -30.547 -9.586 1 74.81 422 LEU B CA 1
ATOM 6950 C C . LEU B 1 422 ? -15.961 -31.219 -10.219 1 74.81 422 LEU B C 1
ATOM 6952 O O . LEU B 1 422 ? -16.031 -31.688 -11.367 1 74.81 422 LEU B O 1
ATOM 6956 N N . GLY B 1 423 ? -14.852 -31.188 -9.57 1 68 423 GLY B N 1
ATOM 6957 C CA . GLY B 1 423 ? -13.664 -31.891 -10.031 1 68 423 GLY B CA 1
ATOM 6958 C C . GLY B 1 423 ? -12.953 -31.172 -11.172 1 68 423 GLY B C 1
ATOM 6959 O O . GLY B 1 423 ? -12.031 -31.734 -11.773 1 68 423 GLY B O 1
ATOM 6960 N N . ARG B 1 424 ? -13.367 -30.047 -11.586 1 73.81 424 ARG B N 1
ATOM 6961 C CA . ARG B 1 424 ? -12.703 -29.328 -12.68 1 73.81 424 ARG B CA 1
ATOM 6962 C C . ARG B 1 424 ? -11.328 -28.812 -12.242 1 73.81 424 ARG B C 1
ATOM 6964 O O . ARG B 1 424 ? -11.227 -27.812 -11.547 1 73.81 424 ARG B O 1
ATOM 6971 N N . LYS B 1 425 ? -10.336 -29.578 -12.539 1 75.31 425 LYS B N 1
ATOM 6972 C CA . LYS B 1 425 ? -8.961 -29.234 -12.195 1 75.31 425 LYS B CA 1
ATOM 6973 C C . LYS B 1 425 ? -8.281 -28.469 -13.328 1 75.31 425 LYS B C 1
ATOM 6975 O O . LYS B 1 425 ? -8.508 -28.766 -14.5 1 75.31 425 LYS B O 1
ATOM 6980 N N . PRO B 1 426 ? -7.527 -27.469 -12.922 1 76.88 426 PRO B N 1
ATOM 6981 C CA . PRO B 1 426 ? -6.75 -26.797 -13.977 1 76.88 426 PRO B CA 1
ATOM 6982 C C . PRO B 1 426 ? -5.629 -27.688 -14.523 1 76.88 426 PRO B C 1
ATOM 6984 O O . PRO B 1 426 ? -5.062 -28.5 -13.789 1 76.88 426 PRO B O 1
ATOM 6987 N N . ASP B 1 427 ? -5.465 -27.656 -15.797 1 74 427 ASP B N 1
ATOM 6988 C CA . ASP B 1 427 ? -4.355 -28.359 -16.438 1 74 427 ASP B CA 1
ATOM 6989 C C . ASP B 1 427 ? -3.441 -27.391 -17.172 1 74 427 ASP B C 1
ATOM 6991 O O . ASP B 1 427 ? -3.586 -27.203 -18.391 1 74 427 ASP B O 1
ATOM 6995 N N . PRO B 1 428 ? -2.568 -26.859 -16.375 1 79.44 428 PRO B N 1
ATOM 6996 C CA . PRO B 1 428 ? -1.68 -25.938 -17.078 1 79.44 428 PRO B CA 1
ATOM 6997 C C . PRO B 1 428 ? -0.74 -26.641 -18.047 1 79.44 428 PRO B C 1
ATOM 6999 O O . PRO B 1 428 ? -0.229 -27.719 -17.734 1 79.44 428 PRO B O 1
ATOM 7002 N N . GLU B 1 429 ? -0.691 -26.141 -19.219 1 85.06 429 GLU B N 1
ATOM 7003 C CA . GLU B 1 429 ? 0.177 -26.688 -20.25 1 85.06 429 GLU B CA 1
ATOM 7004 C C . GLU B 1 429 ? 1.405 -25.797 -20.469 1 85.06 429 GLU B C 1
ATOM 7006 O O . GLU B 1 429 ? 1.332 -24.578 -20.328 1 85.06 429 GLU B O 1
ATOM 7011 N N . LEU B 1 430 ? 2.506 -26.484 -20.734 1 92.12 430 LEU B N 1
ATOM 7012 C CA . LEU B 1 430 ? 3.734 -25.766 -21.062 1 92.12 430 LEU B CA 1
ATOM 7013 C C . LEU B 1 430 ? 3.771 -25.375 -22.531 1 92.12 430 LEU B C 1
ATOM 7015 O O . LEU B 1 430 ? 3.137 -26.031 -23.375 1 92.12 430 LEU B O 1
ATOM 7019 N N . PRO B 1 431 ? 4.453 -24.344 -22.875 1 93.12 431 PRO B N 1
ATOM 7020 C CA . PRO B 1 431 ? 4.57 -23.938 -24.281 1 93.12 431 PRO B CA 1
ATOM 7021 C C . PRO B 1 431 ? 5.238 -25 -25.141 1 93.12 431 PRO B C 1
ATOM 7023 O O . PRO B 1 431 ? 6.09 -25.75 -24.656 1 93.12 431 PRO B O 1
ATOM 7026 N N . GLU B 1 432 ? 4.887 -25 -26.375 1 93.25 432 GLU B N 1
ATOM 7027 C CA . GLU B 1 432 ? 5.496 -25.938 -27.328 1 93.25 432 GLU B CA 1
ATOM 7028 C C . GLU B 1 432 ? 6.914 -25.5 -27.688 1 93.25 432 GLU B C 1
ATOM 7030 O O . GLU B 1 432 ? 7.223 -24.297 -27.688 1 93.25 432 GLU B O 1
ATOM 7035 N N . PRO B 1 433 ? 7.734 -26.5 -28.031 1 95.5 433 PRO B N 1
ATOM 7036 C CA . PRO B 1 433 ? 9.102 -26.156 -28.438 1 95.5 433 PRO B CA 1
ATOM 7037 C C . PRO B 1 433 ? 9.141 -25.359 -29.75 1 95.5 433 PRO B C 1
ATOM 7039 O O . PRO B 1 433 ? 8.312 -25.594 -30.641 1 95.5 433 PRO B O 1
ATOM 7042 N N . VAL B 1 434 ? 10.117 -24.531 -29.844 1 95.81 434 VAL B N 1
ATOM 7043 C CA . VAL B 1 434 ? 10.242 -23.719 -31.047 1 95.81 434 VAL B CA 1
ATOM 7044 C C . VAL B 1 434 ? 11.68 -23.781 -31.562 1 95.81 434 VAL B C 1
ATOM 7046 O O . VAL B 1 434 ? 12.602 -24.125 -30.812 1 95.81 434 VAL B O 1
ATOM 7049 N N . VAL B 1 435 ? 11.812 -23.484 -32.875 1 95.56 435 VAL B N 1
ATOM 7050 C CA . VAL B 1 435 ? 13.109 -23.422 -33.531 1 95.56 435 VAL B CA 1
ATOM 7051 C C . VAL B 1 435 ? 13.336 -22.016 -34.094 1 95.56 435 VAL B C 1
ATOM 7053 O O . VAL B 1 435 ? 12.461 -21.438 -34.75 1 95.56 435 VAL B O 1
ATOM 7056 N N . VAL B 1 436 ? 14.43 -21.516 -33.719 1 94.38 436 VAL B N 1
ATOM 7057 C CA . VAL B 1 436 ? 14.797 -20.188 -34.219 1 94.38 436 VAL B CA 1
ATOM 7058 C C . VAL B 1 436 ? 15.883 -20.297 -35.281 1 94.38 436 VAL B C 1
ATOM 7060 O O . VAL B 1 436 ? 16.953 -20.844 -35.031 1 94.38 436 VAL B O 1
ATOM 7063 N N . GLU B 1 437 ? 15.633 -19.672 -36.438 1 91.31 437 GLU B N 1
ATOM 7064 C CA . GLU B 1 437 ? 16.578 -19.719 -37.531 1 91.31 437 GLU B CA 1
ATOM 7065 C C . GLU B 1 437 ? 17.578 -18.578 -37.5 1 91.31 437 GLU B C 1
ATOM 7067 O O . GLU B 1 437 ? 17.453 -17.688 -36.656 1 91.31 437 GLU B O 1
ATOM 7072 N N . ARG B 1 438 ? 18.531 -18.594 -38.406 1 85.44 438 ARG B N 1
ATOM 7073 C CA . ARG B 1 438 ? 19.609 -17.625 -38.406 1 85.44 438 ARG B CA 1
ATOM 7074 C C . ARG B 1 438 ? 19.094 -16.219 -38.719 1 85.44 438 ARG B C 1
ATOM 7076 O O . ARG B 1 438 ? 19.625 -15.227 -38.219 1 85.44 438 ARG B O 1
ATOM 7083 N N . ASP B 1 439 ? 18 -16.141 -39.5 1 82.19 439 ASP B N 1
ATOM 7084 C CA . ASP B 1 439 ? 17.469 -14.844 -39.906 1 82.19 439 ASP B CA 1
ATOM 7085 C C . ASP B 1 439 ? 16.5 -14.297 -38.844 1 82.19 439 ASP B C 1
ATOM 7087 O O . ASP B 1 439 ? 15.977 -13.195 -39 1 82.19 439 ASP B O 1
ATOM 7091 N N . GLY B 1 440 ? 16.312 -15.094 -37.844 1 83.81 440 GLY B N 1
ATOM 7092 C CA . GLY B 1 440 ? 15.438 -14.633 -36.781 1 83.81 440 GLY B CA 1
ATOM 7093 C C . GLY B 1 440 ? 14.016 -15.164 -36.906 1 83.81 440 GLY B C 1
ATOM 7094 O O . GLY B 1 440 ? 13.188 -14.938 -36 1 83.81 440 GLY B O 1
ATOM 7095 N N . SER B 1 441 ? 13.758 -15.898 -37.938 1 90.62 441 SER B N 1
ATOM 7096 C CA . SER B 1 441 ? 12.43 -16.484 -38.094 1 90.62 441 SER B CA 1
ATOM 7097 C C . SER B 1 441 ? 12.211 -17.625 -37.125 1 90.62 441 SER B C 1
ATOM 7099 O O . SER B 1 441 ? 13.156 -18.344 -36.75 1 90.62 441 SER B O 1
ATOM 7101 N N . VAL B 1 442 ? 10.953 -17.766 -36.656 1 93.06 442 VAL B N 1
ATOM 7102 C CA . VAL B 1 442 ? 10.617 -18.766 -35.656 1 93.06 442 VAL B CA 1
ATOM 7103 C C . VAL B 1 442 ? 9.602 -19.75 -36.219 1 93.06 442 VAL B C 1
ATOM 7105 O O . VAL B 1 442 ? 8.633 -19.359 -36.844 1 93.06 442 VAL B O 1
ATOM 7108 N N . ARG B 1 443 ? 9.867 -21.062 -36.094 1 91.69 443 ARG B N 1
ATOM 7109 C CA . ARG B 1 443 ? 8.93 -22.109 -36.469 1 91.69 443 ARG B CA 1
ATOM 7110 C C . ARG B 1 443 ? 8.766 -23.141 -35.375 1 91.69 443 ARG B C 1
ATOM 7112 O O . ARG B 1 443 ? 9.648 -23.312 -34.531 1 91.69 443 ARG B O 1
ATOM 7119 N N . PRO B 1 444 ? 7.617 -23.781 -35.312 1 91.19 444 PRO B N 1
ATOM 7120 C CA . PRO B 1 444 ? 7.453 -24.875 -34.344 1 91.19 444 PRO B CA 1
ATOM 7121 C C . PRO B 1 444 ? 8.375 -26.047 -34.625 1 91.19 444 PRO B C 1
ATOM 7123 O O . PRO B 1 444 ? 8.695 -26.328 -35.781 1 91.19 444 PRO B O 1
ATOM 7126 N N . ARG B 1 445 ? 8.836 -26.578 -33.594 1 87.44 445 ARG B N 1
ATOM 7127 C CA . ARG B 1 445 ? 9.633 -27.781 -33.781 1 87.44 445 ARG B CA 1
ATOM 7128 C C . ARG B 1 445 ? 8.773 -28.938 -34.281 1 87.44 445 ARG B C 1
ATOM 7130 O O . ARG B 1 445 ? 7.715 -29.219 -33.719 1 87.44 445 ARG B O 1
ATOM 7137 N N . ALA B 1 446 ? 8.93 -29.516 -35.625 1 72.81 446 ALA B N 1
ATOM 7138 C CA . ALA B 1 446 ? 8.172 -30.609 -36.25 1 72.81 446 ALA B CA 1
ATOM 7139 C C . ALA B 1 446 ? 8.188 -31.844 -35.344 1 72.81 446 ALA B C 1
ATOM 7141 O O . ALA B 1 446 ? 9.188 -32.125 -34.688 1 72.81 446 ALA B O 1
ATOM 7142 N N . ASP B 1 447 ? 6.996 -32.219 -34.781 1 58.84 447 ASP B N 1
ATOM 7143 C CA . ASP B 1 447 ? 6.883 -33.469 -34.031 1 58.84 447 ASP B CA 1
ATOM 7144 C C . ASP B 1 447 ? 7.52 -34.625 -34.812 1 58.84 447 ASP B C 1
ATOM 7146 O O . ASP B 1 447 ? 7.141 -34.906 -35.969 1 58.84 447 ASP B O 1
ATOM 7150 N N . ASP B 1 448 ? 8.711 -34.969 -34.688 1 46.78 448 ASP B N 1
ATOM 7151 C CA . ASP B 1 448 ? 9.195 -36.188 -35.344 1 46.78 448 ASP B CA 1
ATOM 7152 C C . ASP B 1 448 ? 8.281 -37.344 -35.031 1 46.78 448 ASP B C 1
ATOM 7154 O O . ASP B 1 448 ? 8.508 -38.469 -35.531 1 46.78 448 ASP B O 1
ATOM 7158 N N . ARG B 1 449 ? 7.363 -37.562 -34.062 1 44.72 449 ARG B N 1
ATOM 7159 C CA . ARG B 1 449 ? 6.625 -38.781 -33.812 1 44.72 449 ARG B CA 1
ATOM 7160 C C . ARG B 1 449 ? 5.641 -39.062 -34.938 1 44.72 449 ARG B C 1
ATOM 7162 O O . ARG B 1 449 ? 4.867 -40.031 -34.875 1 44.72 449 ARG B O 1
ATOM 7169 N N . THR B 1 450 ? 5.227 -38.094 -35.75 1 36.97 450 THR B N 1
ATOM 7170 C CA . THR B 1 450 ? 4.305 -38.688 -36.719 1 36.97 450 THR B CA 1
ATOM 7171 C C . THR B 1 450 ? 5.055 -39.562 -37.719 1 36.97 450 THR B C 1
ATOM 7173 O O . THR B 1 450 ? 4.465 -40.062 -38.688 1 36.97 450 THR B O 1
ATOM 7176 N N . GLU B 1 451 ? 6.383 -39.719 -37.719 1 30.3 451 GLU B N 1
ATOM 7177 C CA . GLU B 1 451 ? 6.617 -40.906 -38.5 1 30.3 451 GLU B CA 1
ATOM 7178 C C . GLU B 1 451 ? 6.406 -42.188 -37.688 1 30.3 451 GLU B C 1
ATOM 7180 O O . GLU B 1 451 ? 6.785 -42.219 -36.5 1 30.3 451 GLU B O 1
#

Secondary structure (DSSP, 8-state):
--------S----EEEEE----B--SGGGG--TTHHHHHHHHHHHHT--S-EEEEEES-SB-GGG--SS-TTHHHHHHHHH-HHHHHHHHHHHHHS-EEEE--STTTHHHH-THHHHHHHTTT-EE--SSEEEEEETTEEEEEE-SGGG-TTT--SSTT-TT---HHHHHIIIIIHHHHHHGGGSSS--GGGGGG--SGGGHHHHHHHHIIIIIS-HHHHHHHHHHHHTHHHHHHHHHHHHHHHTTS--HHHHHHHHHHHTTHHHHHHHHHHHHHHHHHHHHHHHHHHHHHHHHHHHHHHHHHHTGGGSTTS--SSHHHHHHHHHHHHH-TTEEEEEE-SS---EEEEETTEEEEE---SSEEEEEE--SSTTSPPEEEEEE--EEEEEEEETTEEEEEEEE---PPP-GGGS-HHHHHHHTT------PPPPEEE-TTS-EEE---GGG-/--------S----EEEEE----B--SGGGG--TTHHHHHHHHHHHHT--S-EEEEEES-SB-GGG--SS-TTHHHHHHHHH-HHHHHHHHHHHHHS-EEEE--STTTHHHH-THHHHHHHTTT-EE--SSEEEEEETTEEEEEE-SGGG-TTT--SSTT-TT---HHHHHIIIIIHHHHHHGGGSSS--GGGGGG--SGGGHHHHHHHHIIIIIS-HHHHHHHHHHHHTHHHHHHHHHHHHHHHTTS--HHHHHHHHHHHTTHHHHHHHHHHHHHHHHHHHHHHHHHHHHHHHHHHHHHHHHHHTGGGSTTS--SSHHHHHHHHHHHHH-TTEEEEEE-SS---EEEEETTEEEEE---SSEEEEEE--SSTTSPPEEEEEE--EEEEEEEETTEEEEEEEE---PPP-GGGS-HHHHHHHTT------PPPPEEE-TTS-EEE---GGG-

pLDDT: mean 87.48, std 13.48, range [22.56, 98.88]

InterPro domains:
  IPR004843 Calcineurin-like, phosphoesterase domain [PF00149] (16-192)
  IPR029052 Metallo-dependent phosphatase-like [G3DSA:3.60.21.10] (15-200)
  IPR029052 Metallo-dependent phosphatase-like [G3DSA:3.60.21.10] (295-405)
  IPR029052 Metallo-dependent phosphatase-like [SSF56300] (15-403)
  IPR043461 UDP-2,3-diacylglucosamine hydrolase LpxH-like [PTHR34990] (13-401)

Solvent-accessible surface area (backbone atoms only — not comparable to full-atom values): 47413 Å² total; per-residue (Å²): 135,82,78,73,79,68,85,71,74,83,39,77,38,34,37,37,31,36,21,38,52,39,48,42,32,32,66,57,34,43,64,61,89,50,48,69,58,51,51,49,52,43,50,50,54,40,70,48,90,65,58,45,35,41,36,36,38,8,16,58,31,22,52,48,21,37,79,88,57,61,78,72,55,47,56,55,52,48,48,70,75,37,48,67,59,49,52,46,43,27,56,19,25,75,71,24,53,32,39,34,33,41,20,67,43,21,38,59,54,38,35,36,74,67,48,37,60,58,36,44,75,29,38,30,47,58,45,74,45,74,59,53,74,45,66,34,52,80,34,24,37,38,40,31,16,48,34,77,63,32,85,53,41,26,59,87,53,75,46,44,79,64,51,44,35,62,47,50,54,48,34,44,65,44,49,21,44,29,7,63,34,12,76,56,47,87,72,48,60,47,42,52,58,78,31,51,65,62,69,84,46,46,66,58,52,50,50,22,47,37,59,76,61,60,43,52,63,67,60,47,59,64,44,42,61,54,64,70,39,38,68,60,21,50,54,48,31,52,46,53,47,31,32,76,70,66,73,48,50,60,70,62,52,49,51,51,55,59,30,55,72,50,49,69,63,19,49,51,50,49,49,53,48,49,51,40,23,51,50,42,43,50,52,52,60,54,42,50,61,47,47,55,48,49,50,49,51,49,51,52,46,57,54,46,44,68,80,73,52,76,79,68,70,70,89,49,61,48,59,54,52,52,38,39,52,48,29,71,74,28,93,45,30,36,36,36,37,28,24,77,76,49,53,58,40,72,44,83,47,81,45,20,37,40,34,30,31,6,20,53,44,60,36,53,44,83,39,69,30,80,57,82,85,52,67,46,42,70,46,59,33,54,64,32,40,31,30,37,37,34,53,54,96,75,23,35,38,41,33,62,45,75,46,89,56,83,47,68,51,77,75,81,44,49,71,67,55,46,62,42,41,70,72,70,68,88,76,89,74,78,52,77,42,32,31,37,42,88,86,16,51,74,45,71,56,77,73,71,72,81,108,133,82,78,73,81,66,83,70,72,83,39,77,37,32,37,38,29,37,21,38,51,40,48,43,32,33,66,58,35,42,64,61,89,52,50,67,57,50,50,49,53,43,50,51,54,40,70,47,90,64,59,44,35,40,35,37,37,7,16,57,32,21,51,47,24,37,79,88,58,58,79,72,55,46,55,55,52,48,46,70,74,37,48,66,57,50,51,46,42,27,57,20,24,74,70,23,53,32,40,35,33,41,22,66,42,22,38,59,54,38,35,37,73,66,46,38,59,59,36,43,75,29,39,31,48,57,45,73,45,74,59,52,74,45,66,34,51,79,34,25,36,38,38,30,16,48,34,77,64,32,83,52,41,27,62,88,51,75,47,43,80,66,51,44,33,62,47,48,53,46,34,44,64,43,49,22,44,30,8,63,34,12,75,56,48,89,71,47,59,47,42,52,56,79,33,53,67,61,68,85,46,45,65,59,51,51,51,22,48,36,60,75,60,61,45,52,63,68,59,48,59,64,45,41,60,53,63,70,39,38,69,61,21,49,54,47,31,51,46,50,48,31,31,76,69,67,72,48,51,60,69,62,52,50,52,53,56,59,31,55,72,50,50,69,62,19,49,51,50,48,50,52,48,50,50,40,24,51,50,42,44,50,52,53,60,53,42,50,63,47,47,55,49,49,50,50,51,50,52,52,46,57,54,46,43,69,79,74,50,74,80,68,68,70,90,48,60,50,58,54,52,53,37,39,53,48,30,70,75,29,92,45,31,35,36,34,38,28,25,76,77,51,54,58,40,72,43,82,48,80,45,19,37,40,35,31,30,8,20,54,45,60,38,53,42,83,39,71,32,79,58,80,84,51,67,45,42,69,46,61,34,53,62,31,40,32,29,38,38,36,53,55,96,76,23,36,36,42,33,63,43,74,47,90,54,82,48,67,52,75,76,81,44,48,71,66,55,46,63,42,42,70,74,70,69,88,76,88,75,79,53,77,43,33,30,35,42,87,86,18,52,73,45,70,56,77,72,71,72,81,108

Sequence (902 aa):
MSDDDGVDASDDRTYYVVSDLHVGGDEQLGEVEFLDELLAFLEDLEHTDENAELVVNGDAFGLWEFTTVEGIEKFDVLVEAYPELFEQLRATGETVPITMLPGNHDHELAAFDAYVERFAAYNVDLVQDVSIERRVGDHVVHFEHGHQQDPNNRIEDWGNQHATPLGYYYNTLVTSRAGQLSDRGRYNWLKDVQAVTPTERMPVWLFSKYFYREMNPLLRYALLPFLLLFNVSVVLVVLVGLDLAGVWSTPVTWTTATLGQFGTAGTAVWFLLATNVAATGIVLLVGVPLYFLRRDVRQTIDRFGVFETDLTVDHEAPYQRAARETFADGEDVRVFCHGHTHRPSVQSVDGGVVVNSGTWLKRLHRRDGVVGILPPVFYPSYQLCAVRIEAEDGDLVVEHESVKKPSPSPEELTLTERLLTLGRKPDPELPEPVVVERDGSVRPRADDRTEMSDDDGVDASDDRTYYVVSDLHVGGDEQLGEVEFLDELLAFLEDLEHTDENAELVVNGDAFGLWEFTTVEGIEKFDVLVEAYPELFEQLRATGETVPITMLPGNHDHELAAFDAYVERFAAYNVDLVQDVSIERRVGDHVVHFEHGHQQDPNNRIEDWGNQHATPLGYYYNTLVTSRAGQLSDRGRYNWLKDVQAVTPTERMPVWLFSKYFYREMNPLLRYALLPFLLLFNVSVVLVVLVGLDLAGVWSTPVTWTTATLGQFGTAGTAVWFLLATNVAATGIVLLVGVPLYFLRRDVRQTIDRFGVFETDLTVDHEAPYQRAARETFADGEDVRVFCHGHTHRPSVQSVDGGVVVNSGTWLKRLHRRDGVVGILPPVFYPSYQLCAVRIEAEDGDLVVEHESVKKPSPSPEELTLTERLLTLGRKPDPELPEPVVVERDGSVRPRADDRTE

Radius of gyration: 34.22 Å; Cα contacts (8 Å, |Δi|>4): 1640; chains: 2; bounding box: 101×86×77 Å

Foldseek 3Di:
DPPPPDLDDLQQEKEKEAEAQAADAPAQLNDRPCLVLLLVVLVCLLPDPGRYAYEHAANNHQQLRHPPDDQPVRVVVRCVSCVSNLLSLLSSLVRHQYEYEYDLRRLSLLQDPVNQVVSVVSNHHYDSDQWDWHDFRLFIAIGGACLCLPQQRRQPPRNHPPRAGNVSCCSNVQQSVLNVCQVVAQQSCSNCLVQDPPNVCVVLVVVQCCQFGHDDPVVNVVCCVLLVCLVVLVVVLVQVVCVVVVNDCVVVVVLLVVLVVVPPRSVVVVVVSVVSNVVSNVCVVVVVVVVVVVVVVVVVCVVVPPVVDVPPPDPPVSQLVVQVVVLVVDVRYAEYEHEDNQDFDWDAHVRHIYTYQHHQDWHWDWDAFPRNPHRTDTFIFGFHWIWMWGDDPQKIKIDTHTRDDDTDPCVSGDPVNCVRRVNDHDDDDHDAMWIAHRRNDIDGDPPPVVD/DPPPPDLDDQQQEKEKEAEAQAADAPAQLNDRPCLVLLLVVLVCLLPDPGRYAYEHAANNHQQLRHPPDDQPVRVVVRCVSCVSNLLSLLSSLVRHQAEYEYDLRVLSLLQDPVNQVVSVVSNHHYDNDQWDWHDFRLFIAIGGACLCLPQQRRQPPRNHPPRAGNVSCCSNVQQSVLNVCQVVAQQSCSNCLVQDPPNVCVVLVVVQCCLFGHDDPVVNVVCCVLLVCLVVLVVVLVQVVCVVVVNHCVVVVVLLVVLVVVPPRSVVVVVVSVVSNVVSVVCVVVVVVVVVVVVVVVVVCVVVVPVVDCPPPDPPVSQLVVQVVVLVVDVRYAEYEHEDNQDFDWAAHVRHIYTYQHHQDWHWDWDAFPRNPHRTDTFIFGFHWIWMWGDDPQKIKIDTHTRDDDTDPCVSGDPVNCVRRVNDHDDDDHDAMWIAHRRNDIDGDPPPVVD